Protein AF-A0AAN6VVP2-F1 (afdb_monomer)

Structure (mmCIF, N/CA/C/O backbone):
data_AF-A0AAN6VVP2-F1
#
_entry.id   AF-A0AAN6VVP2-F1
#
loop_
_atom_site.group_PDB
_atom_site.id
_atom_site.type_symbol
_atom_site.label_atom_id
_atom_site.label_alt_id
_atom_site.label_comp_id
_atom_site.label_asym_id
_atom_site.label_entity_id
_atom_site.label_seq_id
_atom_site.pdbx_PDB_ins_code
_atom_site.Cartn_x
_atom_site.Cartn_y
_atom_site.Cartn_z
_atom_site.occupancy
_atom_site.B_iso_or_equiv
_atom_site.auth_seq_id
_atom_site.auth_comp_id
_atom_site.auth_asym_id
_atom_site.auth_atom_id
_atom_site.pdbx_PDB_model_num
ATOM 1 N N . MET A 1 1 ? 41.352 -38.827 16.213 1.00 55.31 1 MET A N 1
ATOM 2 C CA . MET A 1 1 ? 41.142 -40.127 16.876 1.00 55.31 1 MET A CA 1
ATOM 3 C C . MET A 1 1 ? 39.786 -40.617 16.423 1.00 55.31 1 MET A C 1
ATOM 5 O O . MET A 1 1 ? 38.848 -39.829 16.486 1.00 55.31 1 MET A O 1
ATOM 9 N N . GLU A 1 2 ? 39.722 -41.817 15.861 1.00 82.31 2 GLU A N 1
ATOM 10 C CA . GLU A 1 2 ? 38.468 -42.408 15.394 1.00 82.31 2 GLU A CA 1
ATOM 11 C C . GLU A 1 2 ? 37.622 -42.800 16.611 1.00 82.31 2 GLU A C 1
ATOM 13 O O . GLU A 1 2 ? 38.145 -43.419 17.536 1.00 82.31 2 GLU A O 1
ATOM 18 N N . ILE A 1 3 ? 36.363 -42.366 16.658 1.00 91.69 3 ILE A N 1
ATOM 19 C CA . ILE A 1 3 ? 35.466 -42.655 17.783 1.00 91.69 3 ILE A CA 1
ATOM 20 C C . ILE A 1 3 ? 34.720 -43.944 17.465 1.00 91.69 3 ILE A C 1
ATOM 22 O O . ILE A 1 3 ? 33.987 -44.013 16.480 1.00 91.69 3 ILE A O 1
ATOM 26 N N . THR A 1 4 ? 34.868 -44.951 18.320 1.00 92.56 4 THR A N 1
ATOM 27 C CA . THR A 1 4 ? 34.163 -46.230 18.203 1.00 92.56 4 THR A CA 1
ATOM 28 C C . THR A 1 4 ? 32.978 -46.296 19.166 1.00 92.56 4 THR A C 1
ATOM 30 O O . THR A 1 4 ? 32.892 -45.538 20.135 1.00 92.56 4 THR A O 1
ATOM 33 N N . ALA A 1 5 ? 32.060 -47.243 18.955 1.00 91.88 5 ALA A N 1
ATOM 34 C CA . ALA A 1 5 ? 30.923 -47.441 19.855 1.00 91.88 5 ALA A CA 1
ATOM 35 C C . ALA A 1 5 ? 31.350 -47.761 21.302 1.00 91.88 5 ALA A C 1
ATOM 37 O O . ALA A 1 5 ? 30.664 -47.383 22.254 1.00 91.88 5 ALA A O 1
ATOM 38 N N . LYS A 1 6 ? 32.519 -48.396 21.476 1.00 91.88 6 LYS A N 1
ATOM 39 C CA . LYS A 1 6 ? 33.106 -48.718 22.787 1.00 91.88 6 LYS A CA 1
ATOM 40 C C . LYS A 1 6 ? 33.548 -47.476 23.560 1.00 91.88 6 LYS A C 1
ATOM 42 O O . LYS A 1 6 ? 33.546 -47.505 24.788 1.00 91.88 6 LYS A O 1
ATOM 47 N N . ASP A 1 7 ? 33.869 -46.390 22.862 1.00 94.12 7 ASP A N 1
ATOM 48 C CA . ASP A 1 7 ? 34.316 -45.138 23.477 1.00 94.12 7 ASP A CA 1
ATOM 49 C C . ASP A 1 7 ? 33.139 -44.301 24.003 1.00 94.12 7 ASP A C 1
ATOM 51 O O . ASP A 1 7 ? 33.304 -43.487 24.915 1.00 94.12 7 ASP A O 1
ATOM 55 N N . LEU A 1 8 ? 31.926 -44.508 23.471 1.00 95.12 8 LEU A N 1
ATOM 56 C CA . LEU A 1 8 ? 30.755 -43.662 23.739 1.00 95.12 8 LEU A CA 1
ATOM 57 C C . LEU A 1 8 ? 30.340 -43.584 25.219 1.00 95.12 8 LEU A C 1
ATOM 59 O O . LEU A 1 8 ? 30.026 -42.478 25.667 1.00 95.12 8 LEU A O 1
ATOM 63 N N . PRO A 1 9 ? 30.331 -44.672 26.020 1.00 94.88 9 PRO A N 1
ATOM 64 C CA . PRO A 1 9 ? 29.969 -44.577 27.435 1.00 94.88 9 PRO A CA 1
ATOM 65 C C . PRO A 1 9 ? 30.889 -43.646 28.233 1.00 94.88 9 PRO A C 1
ATOM 67 O O . PRO A 1 9 ? 30.397 -42.907 29.090 1.00 94.88 9 PRO A O 1
ATOM 70 N N . ALA A 1 10 ? 32.192 -43.667 27.927 1.00 95.62 10 ALA A N 1
ATOM 71 C CA . ALA A 1 10 ? 33.197 -42.813 28.553 1.00 95.62 10 ALA A CA 1
ATOM 72 C C . ALA A 1 10 ? 33.133 -41.380 28.006 1.00 95.62 10 ALA A C 1
ATOM 74 O O . ALA A 1 10 ? 33.087 -40.428 28.783 1.00 95.62 10 ALA A O 1
ATOM 75 N N . LEU A 1 11 ? 33.041 -41.226 26.680 1.00 95.00 11 LEU A N 1
ATOM 76 C CA . LEU A 1 11 ? 32.929 -39.928 26.009 1.00 95.00 11 LEU A CA 1
ATOM 77 C C . LEU A 1 11 ? 31.711 -39.122 26.490 1.00 95.00 11 LEU A C 1
ATOM 79 O O . LEU A 1 11 ? 31.781 -37.899 26.607 1.00 95.00 11 LEU A O 1
ATOM 83 N N . LEU A 1 12 ? 30.608 -39.819 26.778 1.00 96.50 12 LEU A N 1
ATOM 84 C CA . LEU A 1 12 ? 29.327 -39.243 27.185 1.00 96.50 12 LEU A CA 1
ATOM 85 C C . LEU A 1 12 ? 29.060 -39.381 28.689 1.00 96.50 12 LEU A C 1
ATOM 87 O O . LEU A 1 12 ? 27.902 -39.362 29.110 1.00 96.50 12 LEU A O 1
ATOM 91 N N . ALA A 1 13 ? 30.083 -39.610 29.521 1.00 95.00 13 ALA A N 1
ATOM 92 C CA . ALA A 1 13 ? 29.907 -39.928 30.943 1.00 95.00 13 ALA A CA 1
ATOM 93 C C . ALA A 1 13 ? 29.030 -38.901 31.689 1.00 95.00 13 ALA A C 1
ATOM 95 O O . ALA A 1 13 ? 28.153 -39.310 32.449 1.00 95.00 13 ALA A O 1
ATOM 96 N N . GLY A 1 14 ? 29.211 -37.607 31.405 1.00 94.06 14 GLY A N 1
ATOM 97 C CA . GLY A 1 14 ? 28.464 -36.499 32.015 1.00 94.06 14 GLY A CA 1
ATOM 98 C C . GLY A 1 14 ? 27.185 -36.071 31.286 1.00 94.06 14 GLY A C 1
ATOM 99 O O . GLY A 1 14 ? 26.515 -35.151 31.745 1.00 94.06 14 GLY A O 1
ATOM 100 N N . ASP A 1 15 ? 26.834 -36.707 30.168 1.00 97.19 15 ASP A N 1
ATOM 101 C CA . ASP A 1 15 ? 25.702 -36.300 29.333 1.00 97.19 15 ASP A CA 1
ATOM 102 C C . ASP A 1 15 ? 24.461 -37.174 29.599 1.00 97.19 15 ASP A C 1
ATOM 104 O O . ASP A 1 15 ? 24.558 -38.384 29.822 1.00 97.19 15 ASP A O 1
ATOM 108 N N . ASN A 1 16 ? 23.264 -36.582 29.539 1.00 96.94 16 ASN A N 1
ATOM 109 C CA . ASN A 1 16 ? 21.989 -37.306 29.665 1.00 96.94 16 ASN A CA 1
ATOM 110 C C . ASN A 1 16 ? 21.272 -37.514 28.317 1.00 96.94 16 ASN A C 1
ATOM 112 O O . ASN A 1 16 ? 20.375 -38.358 28.208 1.00 96.94 16 ASN A O 1
ATOM 116 N N . SER A 1 17 ? 21.674 -36.771 27.287 1.00 97.31 17 SER A N 1
ATOM 117 C CA . SER A 1 17 ? 21.029 -36.712 25.980 1.00 97.31 17 SER A CA 1
ATOM 118 C C . SER A 1 17 ? 22.037 -36.377 24.877 1.00 97.31 17 SER A C 1
ATOM 120 O O . SER A 1 17 ? 23.132 -35.889 25.146 1.00 97.31 17 SER A O 1
ATOM 122 N N . VAL A 1 18 ? 21.678 -36.705 23.637 1.00 98.00 18 VAL A N 1
ATOM 123 C CA . VAL A 1 18 ? 22.493 -36.528 22.429 1.00 98.00 18 VAL A CA 1
ATOM 124 C C . VAL A 1 18 ? 21.587 -36.025 21.310 1.00 98.00 18 VAL A C 1
ATOM 126 O O . VAL A 1 18 ? 20.485 -36.546 21.132 1.00 98.00 18 VAL A O 1
ATOM 129 N N . LYS A 1 19 ? 22.030 -35.024 20.548 1.00 98.19 19 LYS A N 1
ATOM 130 C CA . LYS A 1 19 ? 21.322 -34.532 19.362 1.00 98.19 19 LYS A CA 1
ATOM 131 C C . LYS A 1 19 ? 21.855 -35.226 18.107 1.00 98.19 19 LYS A C 1
ATOM 133 O O . LYS A 1 19 ? 23.061 -35.299 17.891 1.00 98.19 19 LYS A O 1
ATOM 138 N N . LEU A 1 20 ? 20.946 -35.731 17.283 1.00 97.69 20 LEU A N 1
ATOM 139 C CA . LEU A 1 20 ? 21.247 -36.387 16.011 1.00 97.69 20 LEU A CA 1
ATOM 140 C C . LEU A 1 20 ? 20.586 -35.608 14.883 1.00 97.69 20 LEU A C 1
ATOM 142 O O . LEU A 1 20 ? 19.407 -35.282 15.014 1.00 97.69 20 LEU A O 1
ATOM 146 N N . ALA A 1 21 ? 21.298 -35.338 13.789 1.00 97.44 21 ALA A N 1
ATOM 147 C CA . ALA A 1 21 ? 20.712 -34.669 12.628 1.00 97.44 21 ALA A CA 1
ATOM 148 C C . ALA A 1 21 ? 21.188 -35.256 11.298 1.00 97.44 21 ALA A C 1
ATOM 150 O O . ALA A 1 21 ? 22.365 -35.556 11.117 1.00 97.44 21 ALA A O 1
ATOM 151 N N . GLY A 1 22 ? 20.259 -35.406 10.362 1.00 96.00 22 GLY A N 1
ATOM 152 C CA . GLY A 1 22 ? 20.547 -35.637 8.954 1.00 96.00 22 GLY A CA 1
ATOM 153 C C . GLY A 1 22 ? 20.426 -34.336 8.170 1.00 96.00 22 GLY A C 1
ATOM 154 O O . GLY A 1 22 ? 19.957 -33.328 8.699 1.00 96.00 22 GLY A O 1
ATOM 155 N N . VAL A 1 23 ? 20.854 -34.368 6.913 1.00 95.81 23 VAL A N 1
ATOM 156 C CA . VAL A 1 23 ? 20.727 -33.244 5.978 1.00 95.81 23 VAL A CA 1
ATOM 157 C C . VAL A 1 23 ? 19.710 -33.643 4.918 1.00 95.81 23 VAL A C 1
ATOM 159 O O . VAL A 1 23 ? 19.846 -34.726 4.344 1.00 95.81 23 VAL A O 1
ATOM 162 N N . ASP A 1 24 ? 18.689 -32.818 4.704 1.00 95.00 24 ASP A N 1
ATOM 163 C CA . ASP A 1 24 ? 17.699 -33.040 3.647 1.00 95.00 24 ASP A CA 1
ATOM 164 C C . ASP A 1 24 ? 18.201 -32.559 2.272 1.00 95.00 24 ASP A C 1
ATOM 166 O O . ASP A 1 24 ? 19.348 -32.120 2.119 1.00 95.00 24 ASP A O 1
ATOM 170 N N . VAL A 1 25 ? 17.359 -32.687 1.244 1.00 94.75 25 VAL A N 1
ATOM 171 C CA . VAL A 1 25 ? 17.715 -32.340 -0.142 1.00 94.75 25 VAL A CA 1
ATOM 172 C C . VAL A 1 25 ? 18.113 -30.868 -0.302 1.00 94.75 25 VAL A C 1
ATOM 174 O O . VAL A 1 25 ? 19.033 -30.577 -1.067 1.00 94.75 25 VAL A O 1
ATOM 177 N N . ASP A 1 26 ? 17.520 -29.963 0.478 1.00 94.00 26 ASP A N 1
ATOM 178 C CA . ASP A 1 26 ? 17.765 -28.517 0.418 1.00 94.00 26 ASP A CA 1
ATOM 179 C C . ASP A 1 26 ? 18.900 -28.062 1.349 1.00 94.00 26 ASP A C 1
ATOM 181 O O . ASP A 1 26 ? 19.201 -26.873 1.473 1.00 94.00 26 ASP A O 1
ATOM 185 N N . GLY A 1 27 ? 19.595 -29.010 1.984 1.00 93.38 27 GLY A N 1
ATOM 186 C CA . GLY A 1 27 ? 20.747 -28.725 2.832 1.00 93.38 27 GLY A CA 1
ATOM 187 C C . GLY A 1 27 ? 20.375 -28.297 4.252 1.00 93.38 27 GLY A C 1
ATOM 188 O O . GLY A 1 27 ? 21.230 -27.766 4.968 1.00 93.38 27 GLY A O 1
ATOM 189 N N . MET A 1 28 ? 19.129 -28.511 4.687 1.00 93.50 28 MET A N 1
ATOM 190 C CA . MET A 1 28 ? 18.687 -28.201 6.044 1.00 93.50 28 MET A CA 1
ATOM 191 C C . MET A 1 28 ? 18.967 -29.365 6.995 1.00 93.50 28 MET A C 1
ATOM 193 O O . MET A 1 28 ? 18.809 -30.540 6.664 1.00 93.50 28 MET A O 1
ATOM 197 N N . LEU A 1 29 ? 19.378 -29.033 8.222 1.00 95.12 29 LEU A N 1
ATOM 198 C CA . LEU A 1 29 ? 19.563 -30.020 9.282 1.00 95.12 29 LEU A CA 1
ATOM 199 C C . LEU A 1 29 ? 18.212 -30.395 9.889 1.00 95.12 29 LEU A C 1
ATOM 201 O O . LEU A 1 29 ? 17.521 -29.551 10.459 1.00 95.12 29 LEU A O 1
ATOM 205 N N . ARG A 1 30 ? 17.875 -31.682 9.833 1.00 94.94 30 ARG A N 1
ATOM 206 C CA . ARG A 1 30 ? 16.646 -32.251 10.397 1.00 94.94 30 ARG A CA 1
ATOM 207 C C . ARG A 1 30 ? 17.024 -33.318 11.416 1.00 94.94 30 ARG A C 1
ATOM 209 O O . ARG A 1 30 ? 17.796 -34.226 11.110 1.00 94.94 30 ARG A O 1
ATOM 216 N N . GLY A 1 31 ? 16.532 -33.210 12.649 1.00 94.19 31 GLY A N 1
ATOM 217 C CA . GLY A 1 31 ? 17.094 -33.993 13.748 1.00 94.19 31 GLY A CA 1
ATOM 218 C C . GLY A 1 31 ? 16.194 -34.203 14.957 1.00 94.19 31 GLY A C 1
ATOM 219 O O . GLY A 1 31 ? 15.089 -33.675 15.038 1.00 94.19 31 GLY A O 1
ATOM 220 N N . LYS A 1 32 ? 16.689 -35.005 15.904 1.00 94.19 32 LYS A N 1
ATOM 221 C CA . LYS A 1 32 ? 16.014 -35.367 17.159 1.00 94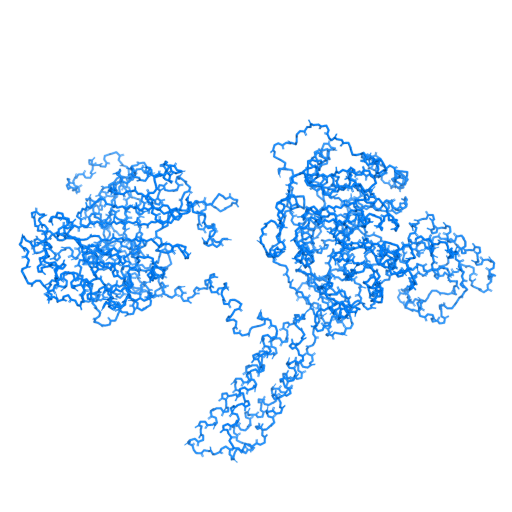.19 32 LYS A CA 1
ATOM 222 C C . LYS A 1 32 ? 16.995 -35.286 18.330 1.00 94.19 32 LYS A C 1
ATOM 224 O O . LYS A 1 32 ? 18.171 -35.621 18.184 1.00 94.19 32 LYS A O 1
ATOM 229 N N . LEU A 1 33 ? 16.501 -34.893 19.504 1.00 96.88 33 LEU A N 1
ATOM 230 C CA . LEU A 1 33 ? 17.205 -35.079 20.773 1.00 96.88 33 LEU A CA 1
ATOM 231 C C . LEU A 1 33 ? 16.804 -36.441 21.349 1.00 96.88 33 LEU A C 1
ATOM 233 O O . LEU A 1 33 ? 15.619 -36.715 21.533 1.00 96.88 33 LEU A O 1
ATOM 237 N N . VAL A 1 34 ? 17.779 -37.303 21.621 1.00 97.12 34 VAL A N 1
ATOM 238 C CA . VAL A 1 34 ? 17.555 -38.648 22.165 1.00 97.12 34 VAL A CA 1
ATOM 239 C C . VAL A 1 34 ? 18.235 -38.796 23.520 1.00 97.12 34 VAL A C 1
ATOM 241 O O . VAL A 1 34 ? 19.262 -38.176 23.784 1.00 97.12 34 VAL A O 1
ATOM 244 N N . SER A 1 35 ? 17.684 -39.631 24.403 1.00 97.88 35 SER A N 1
ATOM 245 C CA . SER A 1 35 ? 18.343 -39.940 25.677 1.00 97.88 35 SER A CA 1
ATOM 246 C C . SER A 1 35 ? 19.658 -40.694 25.445 1.00 97.88 35 SER A C 1
ATOM 248 O O . SER A 1 35 ? 19.762 -41.483 24.504 1.00 97.88 35 SER A O 1
ATOM 250 N N . LYS A 1 36 ? 20.649 -40.526 26.333 1.00 97.50 36 LYS A N 1
ATOM 251 C CA . LYS A 1 36 ? 21.932 -41.255 26.269 1.00 97.50 36 LYS A CA 1
ATOM 252 C C . LYS A 1 36 ? 21.723 -42.767 26.149 1.00 97.50 36 LYS A C 1
ATOM 254 O O . LYS A 1 36 ? 22.356 -43.409 25.319 1.00 97.50 36 LYS A O 1
ATOM 259 N N . LYS A 1 37 ? 20.792 -43.334 26.929 1.00 96.94 37 LYS A N 1
ATOM 260 C CA . LYS A 1 37 ? 20.445 -44.765 26.866 1.00 96.94 37 LYS A CA 1
ATOM 261 C C . LYS A 1 37 ? 19.977 -45.170 25.466 1.00 96.94 37 LYS A C 1
ATOM 263 O O . LYS A 1 37 ? 20.432 -46.187 24.951 1.00 96.94 37 LYS A O 1
ATOM 268 N N . LYS A 1 38 ? 19.089 -44.379 24.849 1.00 96.38 38 LYS A N 1
ATOM 269 C CA . LYS A 1 38 ? 18.625 -44.642 23.484 1.00 96.38 38 LYS A CA 1
ATOM 270 C C . LYS A 1 38 ? 19.778 -44.517 22.492 1.00 96.38 38 LYS A C 1
ATOM 272 O O . LYS A 1 38 ? 19.942 -45.437 21.702 1.00 96.38 38 LYS A O 1
ATOM 277 N N . PHE A 1 39 ? 20.590 -43.461 22.572 1.00 97.56 39 PHE A N 1
ATOM 278 C CA . PHE A 1 39 ? 21.744 -43.259 21.688 1.00 97.56 39 PHE A CA 1
ATOM 279 C C . PHE A 1 39 ? 22.716 -44.446 21.711 1.00 97.56 39 PHE A C 1
ATOM 281 O O . PHE A 1 39 ? 23.039 -44.987 20.660 1.00 97.56 39 PHE A O 1
ATOM 288 N N . LEU A 1 40 ? 23.104 -44.919 22.900 1.00 96.56 40 LEU A N 1
ATOM 289 C CA . LEU A 1 40 ? 23.998 -46.074 23.032 1.00 96.56 40 LEU A CA 1
ATOM 290 C C . LEU A 1 40 ? 23.416 -47.345 22.388 1.00 96.56 40 LEU A C 1
ATOM 292 O O . LEU A 1 40 ? 24.168 -48.132 21.830 1.00 96.56 40 LEU A O 1
ATOM 296 N N . SER A 1 41 ? 22.089 -47.530 22.413 1.00 95.69 41 SER A N 1
ATOM 297 C CA . SER A 1 41 ? 21.435 -48.689 21.776 1.00 95.69 41 SER A CA 1
ATOM 298 C C . SER A 1 41 ? 21.341 -48.620 20.247 1.00 95.69 41 SER A C 1
ATOM 300 O O . SER A 1 41 ? 21.079 -49.639 19.621 1.00 95.69 41 SER A O 1
ATOM 302 N N . ILE A 1 42 ? 21.514 -47.437 19.648 1.00 95.25 42 ILE A N 1
ATOM 303 C CA . ILE A 1 42 ? 21.347 -47.201 18.199 1.00 95.25 42 ILE A CA 1
ATOM 304 C C . ILE A 1 42 ? 22.654 -46.795 17.508 1.00 95.25 42 ILE A C 1
ATOM 306 O O . ILE A 1 42 ? 22.660 -46.585 16.300 1.00 95.25 42 ILE A O 1
ATOM 310 N N . ALA A 1 43 ? 23.747 -46.646 18.261 1.00 93.06 43 ALA A N 1
ATOM 311 C CA . ALA A 1 43 ? 25.007 -46.100 17.764 1.00 93.06 43 ALA A CA 1
ATOM 312 C C . ALA A 1 43 ? 25.631 -46.930 16.628 1.00 93.06 43 ALA A C 1
ATOM 314 O O . ALA A 1 43 ? 26.229 -46.350 15.731 1.00 93.06 43 ALA A O 1
ATOM 315 N N . GLU A 1 44 ? 25.471 -48.258 16.658 1.00 87.25 44 GLU A N 1
ATOM 316 C CA . GLU A 1 44 ? 25.963 -49.165 15.607 1.00 87.25 44 GLU A CA 1
ATOM 317 C C . GLU A 1 44 ? 24.856 -49.572 14.622 1.00 87.25 44 GLU A C 1
ATOM 319 O O . GLU A 1 44 ? 25.064 -49.551 13.415 1.00 87.25 44 GLU A O 1
ATOM 324 N N . GLY A 1 45 ? 23.669 -49.930 15.130 1.00 85.06 45 GLY A N 1
ATOM 325 C CA . GLY A 1 45 ? 22.574 -50.485 14.319 1.00 85.06 45 GLY A CA 1
ATOM 326 C C . GLY A 1 45 ? 21.631 -49.459 13.684 1.00 85.06 45 GLY A C 1
ATOM 327 O O . GLY A 1 45 ? 20.760 -49.833 12.904 1.00 85.06 45 GLY A O 1
ATOM 328 N N . GLY A 1 46 ? 21.768 -48.175 14.021 1.00 94.44 46 GLY A N 1
ATOM 329 C CA . GLY A 1 46 ? 20.865 -47.123 13.563 1.00 94.44 46 GLY A CA 1
ATOM 330 C C . GLY A 1 46 ? 19.471 -47.173 14.200 1.00 94.44 46 GLY A C 1
ATOM 331 O O . GLY A 1 46 ? 19.209 -47.881 15.177 1.00 94.44 46 GLY A O 1
ATOM 332 N N . PHE A 1 47 ? 18.566 -46.342 13.686 1.00 95.56 47 PHE A N 1
ATOM 333 C CA . PHE A 1 47 ? 17.190 -46.227 14.169 1.00 95.56 47 PHE A CA 1
ATOM 334 C C . PHE A 1 47 ? 16.230 -45.775 13.067 1.00 95.56 47 PHE A C 1
ATOM 336 O O . PHE A 1 47 ? 16.650 -45.143 12.103 1.00 95.56 47 PHE A O 1
ATOM 343 N N . GLY A 1 48 ? 14.937 -46.055 13.251 1.00 94.94 48 GLY A N 1
ATOM 344 C CA . GLY A 1 48 ? 13.880 -45.589 12.354 1.00 94.94 48 GLY A CA 1
ATOM 345 C C . GLY A 1 48 ? 13.773 -44.062 12.309 1.00 94.94 48 GLY A C 1
ATOM 346 O O . GLY A 1 48 ? 13.679 -43.387 13.345 1.00 94.94 48 GLY A O 1
ATOM 347 N N . PHE A 1 49 ? 13.800 -43.511 11.100 1.00 95.25 49 PHE A N 1
ATOM 348 C CA . PHE A 1 49 ? 13.580 -42.100 10.821 1.00 95.25 49 PHE A CA 1
ATOM 349 C C . PHE A 1 49 ? 12.632 -41.964 9.631 1.00 95.25 49 PHE A C 1
ATOM 351 O O . PHE A 1 49 ? 12.931 -42.468 8.551 1.00 95.25 49 PHE A O 1
ATOM 358 N N . CYS A 1 50 ? 11.510 -41.272 9.828 1.00 93.00 50 CYS A N 1
ATOM 359 C CA . CYS A 1 50 ? 10.461 -41.159 8.819 1.00 93.00 50 CYS A CA 1
ATOM 360 C C . CYS A 1 50 ? 11.010 -40.635 7.485 1.00 93.00 50 CYS A C 1
ATOM 362 O O . CYS A 1 50 ? 11.711 -39.618 7.450 1.00 93.00 50 CYS A O 1
ATOM 364 N N . SER A 1 51 ? 10.663 -41.326 6.396 1.00 93.75 51 SER A N 1
ATOM 365 C CA . SER A 1 51 ? 11.043 -40.966 5.024 1.00 93.75 51 SER A CA 1
ATOM 366 C C . SER A 1 51 ? 10.546 -39.588 4.586 1.00 93.75 51 SER A C 1
ATOM 368 O O . SER A 1 51 ? 11.122 -39.020 3.661 1.00 93.75 51 SER A O 1
ATOM 370 N N . VAL A 1 52 ? 9.570 -38.992 5.290 1.00 92.06 52 VAL A N 1
ATOM 371 C CA . VAL A 1 52 ? 9.035 -37.646 5.006 1.00 92.06 52 VAL A CA 1
ATOM 372 C C . VAL A 1 52 ? 10.102 -36.556 4.938 1.00 92.06 52 VAL A C 1
ATOM 374 O O . VAL A 1 52 ? 9.904 -35.590 4.220 1.00 92.06 52 VAL A O 1
ATOM 377 N N . ILE A 1 53 ? 11.266 -36.741 5.575 1.00 93.00 53 ILE A N 1
ATOM 378 C CA . ILE A 1 53 ? 12.419 -35.840 5.418 1.00 93.00 53 ILE A CA 1
ATOM 379 C C . ILE A 1 53 ? 12.815 -35.606 3.943 1.00 93.00 53 ILE A C 1
ATOM 381 O O . ILE A 1 53 ? 13.338 -34.547 3.617 1.00 93.00 53 ILE A O 1
ATOM 385 N N . PHE A 1 54 ? 12.540 -36.572 3.062 1.00 94.88 54 PHE A N 1
ATOM 386 C CA . PHE A 1 54 ? 12.738 -36.496 1.611 1.00 94.88 54 PHE A CA 1
ATOM 387 C C . PHE A 1 54 ? 11.410 -36.446 0.831 1.00 94.88 54 PHE A C 1
ATOM 389 O O . PHE A 1 54 ? 11.375 -36.742 -0.358 1.00 94.88 54 PHE A O 1
ATOM 396 N N . GLY A 1 55 ? 10.295 -36.145 1.499 1.00 92.12 55 GLY A N 1
ATOM 397 C CA . GLY A 1 55 ? 8.956 -36.043 0.905 1.00 92.12 55 GLY A CA 1
ATOM 398 C C . GLY A 1 55 ? 8.321 -34.657 1.021 1.00 92.12 55 GLY A C 1
ATOM 399 O O . GLY A 1 55 ? 7.206 -34.467 0.538 1.00 92.12 55 GLY A O 1
ATOM 400 N N . TRP A 1 56 ? 9.003 -33.709 1.663 1.00 91.19 56 TRP A N 1
ATOM 401 C CA . TRP A 1 56 ? 8.544 -32.340 1.877 1.00 91.19 56 TRP A CA 1
ATOM 402 C C . TRP A 1 56 ? 9.615 -31.308 1.498 1.00 91.19 56 TRP A C 1
ATOM 404 O O . TRP A 1 56 ? 10.804 -31.619 1.445 1.00 91.19 56 TRP A O 1
ATOM 414 N N . ASP A 1 57 ? 9.198 -30.084 1.204 1.00 92.81 57 ASP A N 1
ATOM 415 C CA . ASP A 1 57 ? 10.088 -28.9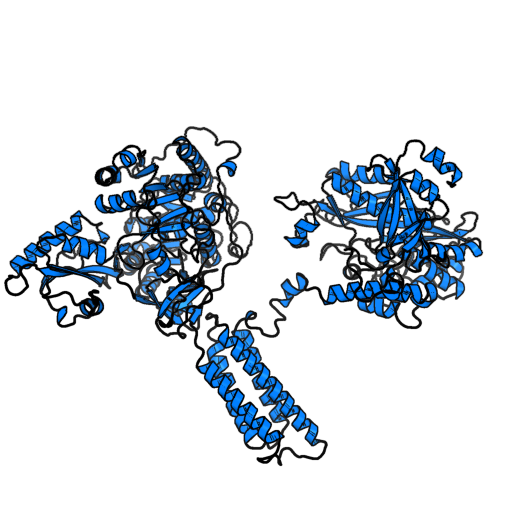63 0.913 1.00 92.81 57 ASP A CA 1
ATOM 416 C C . ASP A 1 57 ? 10.622 -28.281 2.189 1.00 92.81 57 ASP A C 1
ATOM 418 O O . ASP A 1 57 ? 10.414 -28.729 3.322 1.00 92.81 57 ASP A O 1
ATOM 422 N N . MET A 1 58 ? 11.343 -27.171 2.011 1.00 91.06 58 MET A N 1
ATOM 423 C CA . MET A 1 58 ? 11.945 -26.399 3.103 1.00 91.06 58 MET A CA 1
ATOM 424 C C . MET A 1 58 ? 10.940 -25.824 4.121 1.00 91.06 58 MET A C 1
ATOM 426 O O . MET A 1 58 ? 11.351 -25.429 5.214 1.00 91.06 58 MET A O 1
ATOM 430 N N . HIS A 1 59 ? 9.646 -25.779 3.784 1.00 90.00 59 HIS A N 1
ATOM 431 C CA . HIS A 1 59 ? 8.549 -25.325 4.643 1.00 90.00 59 HIS A CA 1
ATOM 432 C C . HIS A 1 59 ? 7.688 -26.475 5.171 1.00 90.00 59 HIS A C 1
ATOM 434 O O . HIS A 1 59 ? 6.598 -26.235 5.691 1.00 90.00 59 HIS A O 1
ATOM 440 N N . ASP A 1 60 ? 8.191 -27.708 5.080 1.00 90.81 60 ASP A N 1
ATOM 441 C CA . ASP A 1 60 ? 7.510 -28.916 5.534 1.00 90.81 60 ASP A CA 1
ATOM 442 C C . ASP A 1 60 ? 6.216 -29.204 4.736 1.00 90.81 60 ASP A C 1
ATOM 444 O O . ASP A 1 60 ? 5.360 -29.974 5.181 1.00 90.81 60 ASP A O 1
ATOM 448 N N . ALA A 1 61 ? 6.078 -28.629 3.532 1.00 90.81 61 ALA A N 1
ATOM 449 C CA . ALA A 1 61 ? 4.984 -28.932 2.617 1.00 90.81 61 ALA A CA 1
ATOM 450 C C . ALA A 1 61 ? 5.338 -30.122 1.718 1.00 90.81 61 ALA A C 1
ATOM 452 O O . ALA A 1 61 ? 6.402 -30.176 1.105 1.00 90.81 61 ALA A O 1
ATOM 453 N N . THR A 1 62 ? 4.436 -31.099 1.639 1.00 90.62 62 THR A N 1
ATOM 454 C CA . THR A 1 62 ? 4.629 -32.304 0.821 1.00 90.62 62 THR A CA 1
ATOM 455 C C . THR A 1 62 ? 4.739 -31.968 -0.659 1.00 90.62 62 THR A C 1
ATOM 457 O O . THR A 1 62 ? 3.979 -31.139 -1.167 1.00 90.62 62 THR A O 1
ATOM 460 N N . TYR A 1 63 ? 5.626 -32.662 -1.373 1.00 92.25 63 TYR A N 1
ATOM 461 C CA . TYR A 1 63 ? 5.719 -32.505 -2.821 1.00 92.25 63 TYR A CA 1
ATOM 462 C C . TYR A 1 63 ? 4.408 -32.894 -3.518 1.00 92.25 63 TYR A C 1
ATOM 464 O O . TYR A 1 63 ? 3.777 -33.887 -3.160 1.00 92.25 63 TYR A O 1
ATOM 472 N N . ALA A 1 64 ? 4.003 -32.118 -4.528 1.00 84.19 64 ALA A N 1
ATOM 473 C CA . ALA A 1 64 ? 2.742 -32.350 -5.243 1.00 84.19 64 ALA A CA 1
ATOM 474 C C . ALA A 1 64 ? 2.698 -33.701 -5.970 1.00 84.19 64 ALA A C 1
ATOM 476 O O . ALA A 1 64 ? 1.660 -34.359 -6.005 1.00 84.19 64 ALA A O 1
ATOM 477 N N . GLN A 1 65 ? 3.833 -34.118 -6.532 1.00 86.25 65 GLN A N 1
ATOM 478 C CA . GLN A 1 65 ? 4.033 -35.480 -6.998 1.00 86.25 65 GLN A CA 1
ATOM 479 C C . GLN A 1 65 ? 4.754 -36.258 -5.902 1.00 86.25 65 GLN A C 1
ATOM 481 O O . GLN A 1 65 ? 5.844 -35.875 -5.475 1.00 86.25 65 GLN A O 1
ATOM 486 N N . GLU A 1 66 ? 4.167 -37.375 -5.479 1.00 83.81 66 GLU A N 1
ATOM 487 C CA . GLU A 1 66 ? 4.848 -38.274 -4.559 1.00 83.81 66 GLU A CA 1
ATOM 488 C C . GLU A 1 66 ? 6.114 -38.844 -5.209 1.00 83.81 66 GLU A C 1
ATOM 490 O O . GLU A 1 66 ? 6.086 -39.385 -6.317 1.00 83.81 66 GLU A O 1
ATOM 495 N N . LEU A 1 67 ? 7.237 -38.723 -4.503 1.00 91.31 67 LEU A N 1
ATOM 496 C CA . LEU A 1 67 ? 8.538 -39.182 -4.975 1.00 91.31 67 LEU A CA 1
ATOM 497 C C . LEU A 1 67 ? 8.871 -40.558 -4.393 1.00 91.31 67 LEU A C 1
ATOM 499 O O . LEU A 1 67 ? 8.379 -40.963 -3.341 1.00 91.31 67 LEU A O 1
ATOM 503 N N . LYS A 1 68 ? 9.771 -41.290 -5.051 1.00 85.56 68 LYS A N 1
ATOM 504 C CA . LYS A 1 68 ? 10.049 -42.709 -4.749 1.00 85.56 68 LYS A CA 1
ATOM 505 C C . LYS A 1 68 ? 10.477 -43.010 -3.304 1.00 85.56 68 LYS A C 1
ATOM 507 O O . LYS A 1 68 ? 10.204 -44.101 -2.810 1.00 85.56 68 LYS A O 1
ATOM 512 N N . VAL A 1 69 ? 11.130 -42.067 -2.624 1.00 90.56 69 VAL A N 1
ATOM 513 C CA . VAL A 1 69 ? 11.654 -42.277 -1.262 1.00 90.56 69 VAL A CA 1
ATOM 514 C C . VAL A 1 69 ? 10.543 -42.212 -0.209 1.00 90.56 69 VAL A C 1
ATOM 516 O O . VAL A 1 69 ? 10.519 -43.034 0.705 1.00 90.56 69 VAL A O 1
ATOM 519 N N . SER A 1 70 ? 9.604 -41.276 -0.352 1.00 91.06 70 SER A N 1
ATOM 520 C CA . SER A 1 70 ? 8.532 -41.019 0.611 1.00 91.06 70 SER A CA 1
ATOM 521 C C . SER A 1 70 ? 7.214 -40.831 -0.128 1.00 91.06 70 SER A C 1
ATOM 523 O O . SER A 1 70 ? 7.009 -39.810 -0.785 1.00 91.06 70 SER A O 1
ATOM 525 N N . ASN A 1 71 ? 6.350 -41.843 -0.066 1.00 89.44 71 ASN A N 1
ATOM 526 C CA . ASN A 1 71 ? 5.089 -41.880 -0.802 1.00 89.44 71 ASN A CA 1
ATOM 527 C C . ASN A 1 71 ? 4.059 -42.778 -0.113 1.00 89.44 71 ASN A C 1
ATOM 529 O O . ASN A 1 71 ? 4.373 -43.572 0.779 1.00 89.44 71 ASN A O 1
ATOM 533 N N . LYS A 1 72 ? 2.811 -42.669 -0.563 1.00 87.12 72 LYS A N 1
ATOM 534 C CA . LYS A 1 72 ? 1.687 -43.453 -0.065 1.00 87.12 72 LYS A CA 1
ATOM 535 C C . LYS A 1 72 ? 1.837 -44.943 -0.350 1.00 87.12 72 LYS A C 1
ATOM 537 O O . LYS A 1 72 ? 1.412 -45.746 0.478 1.00 87.12 72 LYS A O 1
ATOM 542 N N . GLU A 1 73 ? 2.433 -45.319 -1.482 1.00 86.69 73 GLU A N 1
ATOM 543 C CA . GLU A 1 73 ? 2.623 -46.725 -1.870 1.00 86.69 73 GLU A CA 1
ATOM 544 C C . GLU A 1 73 ? 3.476 -47.485 -0.844 1.00 86.69 73 GLU A C 1
ATOM 546 O O . GLU A 1 73 ? 3.120 -48.591 -0.440 1.00 86.69 73 GLU A O 1
ATOM 551 N N . ASN A 1 74 ? 4.549 -46.863 -0.348 1.00 87.31 74 ASN A N 1
ATOM 552 C CA . ASN A 1 74 ? 5.389 -47.426 0.709 1.00 87.31 74 ASN A CA 1
ATOM 553 C C . ASN A 1 74 ? 4.933 -47.053 2.136 1.00 87.31 74 ASN A C 1
ATOM 555 O O . ASN A 1 74 ? 5.592 -47.434 3.106 1.00 87.31 74 ASN A O 1
ATOM 559 N N . GLY A 1 75 ? 3.816 -46.329 2.271 1.00 85.00 75 GLY A N 1
ATOM 560 C CA . GLY A 1 75 ? 3.207 -45.944 3.544 1.00 85.00 75 GLY A CA 1
ATOM 561 C C . GLY A 1 75 ? 3.999 -44.918 4.359 1.00 85.00 75 GLY A C 1
ATOM 562 O O . GLY A 1 75 ? 3.878 -44.916 5.583 1.00 85.00 75 GLY A O 1
ATOM 563 N N . TYR A 1 76 ? 4.827 -44.085 3.717 1.00 87.69 76 TYR A N 1
ATOM 564 C CA . TYR A 1 76 ? 5.747 -43.145 4.382 1.00 87.69 76 TYR A CA 1
ATOM 565 C C . TYR A 1 76 ? 6.635 -43.829 5.434 1.00 87.69 76 TYR A C 1
ATOM 567 O O . TYR A 1 76 ? 6.890 -43.294 6.520 1.00 87.69 76 TYR A O 1
ATOM 575 N N . ARG A 1 77 ? 7.089 -45.050 5.117 1.00 91.44 77 ARG A N 1
ATOM 576 C CA . ARG A 1 77 ? 7.847 -45.913 6.033 1.00 91.44 77 ARG A CA 1
ATOM 577 C C . ARG A 1 77 ? 9.099 -45.236 6.593 1.00 91.44 77 ARG A C 1
ATOM 579 O O . ARG A 1 77 ? 9.674 -44.332 5.982 1.00 91.44 77 ARG A O 1
ATOM 586 N N . ASP A 1 78 ? 9.558 -45.715 7.742 1.00 94.31 78 ASP A N 1
ATOM 587 C CA . ASP A 1 78 ? 10.846 -45.308 8.299 1.00 94.31 78 ASP A CA 1
ATOM 588 C C . ASP A 1 78 ? 12.011 -45.817 7.432 1.00 94.31 78 ASP A C 1
ATOM 590 O O . ASP A 1 78 ? 12.025 -46.957 6.967 1.00 94.31 78 ASP A O 1
ATOM 594 N N . MET A 1 79 ? 13.021 -44.967 7.265 1.00 95.12 79 MET A N 1
ATOM 595 C CA . MET A 1 79 ? 14.363 -45.324 6.801 1.00 95.12 79 MET A CA 1
ATOM 596 C C . MET A 1 79 ? 15.262 -45.608 8.007 1.00 95.12 79 MET A C 1
ATOM 598 O O . MET A 1 79 ? 14.936 -45.234 9.137 1.00 95.12 79 MET A O 1
ATOM 602 N N . ILE A 1 80 ? 16.433 -46.203 7.780 1.00 96.69 80 ILE A N 1
ATOM 603 C CA . ILE A 1 80 ? 17.415 -46.421 8.846 1.00 96.69 80 ILE A CA 1
ATOM 604 C C . ILE A 1 80 ? 18.406 -45.259 8.874 1.00 96.69 80 ILE A C 1
ATOM 606 O O . ILE A 1 80 ? 19.208 -45.080 7.961 1.00 96.69 80 ILE A O 1
ATOM 610 N N . ALA A 1 81 ? 18.355 -44.457 9.935 1.00 97.12 81 ALA A N 1
ATOM 611 C CA . ALA A 1 81 ? 19.331 -43.412 10.212 1.00 97.12 81 ALA A CA 1
ATOM 612 C C . ALA A 1 81 ? 20.486 -43.976 11.050 1.00 97.12 81 ALA A C 1
ATOM 614 O O . ALA A 1 81 ? 20.280 -44.410 12.186 1.00 97.12 81 ALA A O 1
ATOM 615 N N . VAL A 1 82 ? 21.706 -43.940 10.512 1.00 96.19 82 VAL A N 1
ATOM 616 C CA . VAL A 1 82 ? 22.919 -44.449 11.172 1.00 96.19 82 VAL A CA 1
ATOM 617 C C . VAL A 1 82 ? 23.815 -43.276 11.589 1.00 96.19 82 VAL A C 1
ATOM 619 O O . VAL A 1 82 ? 24.238 -42.509 10.717 1.00 96.19 82 VAL A O 1
ATOM 622 N N . PRO A 1 83 ? 24.110 -43.095 12.893 1.00 96.38 83 PRO A N 1
ATOM 623 C CA . PRO A 1 83 ? 25.042 -42.068 13.360 1.00 96.38 83 PRO A CA 1
ATOM 624 C C . PRO A 1 83 ? 26.473 -42.282 12.848 1.00 96.38 83 PRO A C 1
ATOM 626 O O . PRO A 1 83 ? 27.039 -43.360 12.992 1.00 96.38 83 PRO A O 1
ATOM 629 N N . ASP A 1 84 ? 27.098 -41.231 12.314 1.00 94.50 84 ASP A N 1
ATOM 630 C CA . ASP A 1 84 ? 28.537 -41.217 12.037 1.00 94.50 84 ASP A CA 1
ATOM 631 C C . ASP A 1 84 ? 29.280 -40.777 13.302 1.00 94.50 84 ASP A C 1
ATOM 633 O O . ASP A 1 84 ? 29.309 -39.590 13.635 1.00 94.50 84 ASP A O 1
ATOM 637 N N . LEU A 1 85 ? 29.891 -41.720 14.019 1.00 95.31 85 LEU A N 1
ATOM 638 C CA . LEU A 1 85 ? 30.562 -41.440 15.293 1.00 95.31 85 LEU A CA 1
ATOM 639 C C . LEU A 1 85 ? 31.735 -40.456 15.153 1.00 95.31 85 LEU A C 1
ATOM 641 O O . LEU A 1 85 ? 32.019 -39.693 16.077 1.00 95.31 85 LEU A O 1
ATOM 645 N N . ASN A 1 86 ? 32.359 -40.388 13.975 1.00 92.69 86 ASN A N 1
ATOM 646 C CA . ASN A 1 86 ? 33.459 -39.467 13.698 1.00 92.69 86 ASN A CA 1
ATOM 647 C C . ASN A 1 86 ? 32.984 -38.031 13.434 1.00 92.69 86 ASN A C 1
ATOM 649 O O . ASN A 1 86 ? 33.787 -37.098 13.439 1.00 92.69 86 ASN A O 1
ATOM 653 N N . SER A 1 87 ? 31.675 -37.823 13.272 1.00 95.06 87 SER A N 1
ATOM 654 C CA . SER A 1 87 ? 31.070 -36.491 13.170 1.00 95.06 87 SER A CA 1
ATOM 655 C C . SER A 1 87 ? 30.847 -35.807 14.532 1.00 95.06 87 SER A C 1
ATOM 657 O O . SER A 1 87 ? 30.270 -34.717 14.582 1.00 95.06 87 SER A O 1
ATOM 659 N N . PHE A 1 88 ? 31.315 -36.412 15.632 1.00 96.25 88 PHE A N 1
ATOM 660 C CA . PHE A 1 88 ? 31.117 -35.910 16.990 1.00 96.25 88 PHE A CA 1
ATOM 661 C C . PHE A 1 88 ? 31.567 -34.455 17.189 1.00 96.25 88 PHE A C 1
ATOM 663 O O . PHE A 1 88 ? 32.746 -34.088 17.027 1.00 96.25 88 PHE A O 1
ATOM 670 N N . ARG A 1 89 ? 30.618 -33.637 17.646 1.00 96.25 89 ARG A N 1
ATOM 671 C CA . ARG A 1 89 ? 30.797 -32.238 18.052 1.00 96.25 89 ARG A CA 1
ATOM 672 C C . ARG A 1 89 ? 30.012 -31.970 19.339 1.00 96.25 89 ARG A C 1
ATOM 674 O O . ARG A 1 89 ? 29.153 -32.759 19.725 1.00 96.25 89 ARG A O 1
ATOM 681 N N . ARG A 1 90 ? 30.291 -30.847 20.000 1.00 96.62 90 ARG A N 1
ATOM 682 C CA . ARG A 1 90 ? 29.467 -30.317 21.098 1.00 96.62 90 ARG A CA 1
ATOM 683 C C . ARG A 1 90 ? 28.923 -28.967 20.675 1.00 96.62 90 ARG A C 1
ATOM 685 O O . ARG A 1 90 ? 29.718 -28.154 20.227 1.00 96.62 90 ARG A O 1
ATOM 692 N N . ILE A 1 91 ? 27.613 -28.747 20.787 1.00 97.38 91 ILE A N 1
ATOM 693 C CA . ILE A 1 91 ? 26.960 -27.496 20.365 1.00 97.38 91 ILE A CA 1
ATOM 694 C C . ILE A 1 91 ? 27.199 -26.419 21.440 1.00 97.38 91 ILE A C 1
ATOM 696 O O . ILE A 1 91 ? 26.569 -26.488 22.500 1.00 97.38 91 ILE A O 1
ATOM 700 N N . PRO A 1 92 ? 28.078 -25.421 21.217 1.00 95.62 92 PRO A N 1
ATOM 701 C CA . PRO A 1 92 ? 28.507 -24.512 22.284 1.00 95.62 92 PRO A CA 1
ATOM 702 C C . PRO A 1 92 ? 27.386 -23.607 22.810 1.00 95.62 92 PRO A C 1
ATOM 704 O O . PRO A 1 92 ? 27.369 -23.271 23.990 1.00 95.62 92 PRO A O 1
ATOM 707 N N . TRP A 1 93 ? 26.414 -23.259 21.961 1.00 94.25 93 TRP A N 1
ATOM 708 C CA . TRP A 1 93 ? 25.269 -22.411 22.319 1.00 94.25 93 TRP A CA 1
ATOM 709 C C . TRP A 1 93 ? 24.086 -23.179 22.934 1.00 94.25 93 TRP A C 1
ATOM 711 O O . TRP A 1 93 ? 23.091 -22.570 23.311 1.00 94.25 93 TRP A O 1
ATOM 721 N N . GLU A 1 94 ? 24.188 -24.504 23.074 1.00 93.88 94 GLU A N 1
ATOM 722 C CA . GLU A 1 94 ? 23.171 -25.355 23.703 1.00 93.88 94 GLU A CA 1
ATOM 723 C C . GLU A 1 94 ? 23.774 -26.182 24.846 1.00 93.88 94 GLU A C 1
ATOM 725 O O . GLU A 1 94 ? 23.690 -27.411 24.874 1.00 93.88 94 GLU A O 1
ATOM 730 N N . ASN A 1 95 ? 24.436 -25.505 25.789 1.00 92.69 95 ASN A N 1
ATOM 731 C CA . ASN A 1 95 ? 25.041 -26.133 26.969 1.00 92.69 95 ASN A CA 1
ATOM 732 C C . ASN A 1 95 ? 25.987 -27.301 26.626 1.00 92.69 95 ASN A C 1
ATOM 734 O O . ASN A 1 95 ? 26.056 -28.287 27.357 1.00 92.69 95 ASN A O 1
ATOM 738 N N . ASN A 1 96 ? 26.719 -27.195 25.509 1.00 95.62 96 ASN A N 1
ATOM 739 C CA . ASN A 1 96 ? 27.665 -28.208 25.037 1.00 95.62 96 ASN A CA 1
ATOM 740 C C . ASN A 1 96 ? 27.054 -29.601 24.789 1.00 95.62 96 ASN A C 1
ATOM 742 O O . ASN A 1 96 ? 27.764 -30.608 24.911 1.00 95.62 96 ASN A O 1
ATOM 746 N N . VAL A 1 97 ? 25.771 -29.680 24.407 1.00 97.50 97 VAL A N 1
ATOM 747 C CA . VAL A 1 97 ? 25.114 -30.961 24.100 1.00 97.50 97 VAL A CA 1
ATOM 748 C C . VAL A 1 97 ? 25.888 -31.745 23.018 1.00 97.50 97 VAL A C 1
ATOM 750 O O . VAL A 1 97 ? 26.288 -31.159 22.002 1.00 97.50 97 VAL A O 1
ATOM 753 N N . PRO A 1 98 ? 26.124 -33.060 23.211 1.00 98.00 98 PRO A N 1
ATOM 754 C CA . PRO A 1 98 ? 26.703 -33.943 22.200 1.00 98.00 98 PRO A CA 1
ATOM 755 C C . PRO A 1 98 ? 25.894 -33.951 20.903 1.00 98.00 98 PRO A C 1
ATOM 757 O O . PRO A 1 98 ? 24.670 -34.089 20.934 1.00 98.00 98 PRO A O 1
ATOM 760 N N . PHE A 1 99 ? 26.580 -33.870 19.766 1.00 98.12 99 PHE A N 1
ATOM 761 C CA . PHE A 1 99 ? 25.978 -33.835 18.439 1.00 98.12 99 PHE A CA 1
ATOM 762 C C . PHE A 1 99 ? 26.667 -34.799 17.476 1.00 98.12 99 PHE A C 1
ATOM 764 O O . PHE A 1 99 ? 27.898 -34.823 17.398 1.00 98.12 99 PHE A O 1
ATOM 771 N N . PHE A 1 100 ? 25.863 -35.542 16.712 1.00 97.62 100 PHE A N 1
ATOM 772 C CA . PHE A 1 100 ? 26.323 -36.393 15.616 1.00 97.62 100 PHE A CA 1
ATOM 773 C C . PHE A 1 100 ? 25.439 -36.203 14.381 1.00 97.62 100 PHE A C 1
ATOM 775 O O . PHE A 1 100 ? 24.221 -36.033 14.478 1.00 97.62 100 PHE A O 1
ATOM 782 N N . LEU A 1 101 ? 26.061 -36.285 13.210 1.00 97.56 101 LEU A N 1
ATOM 783 C CA . LEU A 1 101 ? 25.374 -36.397 11.934 1.00 97.56 101 LEU A CA 1
ATOM 784 C C . LEU A 1 101 ? 24.979 -37.851 11.668 1.00 97.56 101 LEU A C 1
ATOM 786 O O . LEU A 1 101 ? 25.682 -38.777 12.075 1.00 97.56 101 LEU A O 1
ATOM 790 N N . VAL A 1 102 ? 23.867 -38.051 10.964 1.00 96.69 102 VAL A N 1
ATOM 791 C CA . VAL A 1 102 ? 23.400 -39.375 10.527 1.00 96.69 102 VAL A CA 1
ATOM 792 C C . VAL A 1 102 ? 23.408 -39.484 9.005 1.00 96.69 102 VAL A C 1
ATOM 794 O O . VAL A 1 102 ? 23.277 -38.480 8.303 1.00 96.69 102 VAL A O 1
ATOM 797 N N . SER A 1 103 ? 23.539 -40.707 8.498 1.00 95.25 103 SER A N 1
ATOM 798 C CA . SER A 1 103 ? 23.287 -41.046 7.090 1.00 95.25 103 SER A CA 1
ATOM 799 C C . SER A 1 103 ? 22.037 -41.919 6.999 1.00 95.25 103 SER A C 1
ATOM 801 O O . SER A 1 103 ? 21.750 -42.668 7.934 1.00 95.25 103 SER A O 1
ATOM 803 N N . PHE A 1 104 ? 21.279 -41.803 5.909 1.00 96.31 104 PHE A N 1
ATOM 804 C CA . PHE A 1 104 ? 20.017 -42.522 5.731 1.00 96.31 104 PHE A CA 1
ATOM 805 C C . PHE A 1 104 ? 20.191 -43.703 4.782 1.00 96.31 104 PHE A C 1
ATOM 807 O O . PHE A 1 104 ? 20.779 -43.559 3.710 1.00 96.31 104 PHE A O 1
ATOM 814 N N . HIS A 1 105 ? 19.651 -44.849 5.182 1.00 95.25 105 HIS A N 1
ATOM 815 C CA . HIS A 1 105 ? 19.777 -46.124 4.491 1.00 95.25 105 HIS A CA 1
ATOM 816 C C . HIS A 1 105 ? 18.406 -46.755 4.244 1.00 95.25 105 HIS A C 1
ATOM 818 O O . HIS A 1 105 ? 17.473 -46.587 5.039 1.00 95.25 105 HIS A O 1
ATOM 824 N N . ASN A 1 106 ? 18.301 -47.501 3.147 1.00 92.38 106 ASN A N 1
ATOM 825 C CA . ASN A 1 106 ? 17.146 -48.333 2.849 1.00 92.38 106 ASN A CA 1
ATOM 826 C C . ASN A 1 106 ? 16.993 -49.409 3.946 1.00 92.38 106 ASN A C 1
ATOM 828 O O . ASN A 1 106 ? 17.977 -50.078 4.265 1.00 92.38 106 ASN A O 1
ATOM 832 N N . PRO A 1 107 ? 15.797 -49.585 4.538 1.00 91.00 107 PRO A N 1
ATOM 833 C CA . PRO A 1 107 ? 15.597 -50.536 5.631 1.00 91.00 107 PRO A CA 1
ATOM 834 C C . PRO A 1 107 ? 15.771 -52.004 5.227 1.00 91.00 107 PRO A C 1
ATOM 836 O O . PRO A 1 107 ? 16.078 -52.824 6.088 1.00 91.00 107 PRO A O 1
ATOM 839 N N . ASP A 1 108 ? 15.606 -52.328 3.943 1.00 89.94 108 ASP A N 1
ATOM 840 C CA . ASP A 1 108 ? 15.677 -53.698 3.434 1.00 89.94 108 ASP A CA 1
ATOM 841 C C . ASP A 1 108 ? 17.087 -54.045 2.930 1.00 89.94 108 ASP A C 1
ATOM 843 O O . ASP A 1 108 ? 17.588 -55.137 3.193 1.00 89.94 108 ASP A O 1
ATOM 847 N N . THR A 1 109 ? 17.747 -53.119 2.219 1.00 91.81 109 THR A N 1
ATOM 848 C CA . THR A 1 109 ? 19.059 -53.370 1.583 1.00 91.81 109 THR A CA 1
ATOM 849 C C . THR A 1 109 ? 20.247 -52.798 2.354 1.00 91.81 109 THR A C 1
ATOM 851 O O . THR A 1 109 ? 21.384 -53.177 2.088 1.00 91.81 109 THR A O 1
ATOM 854 N N . MET A 1 110 ? 20.014 -51.882 3.302 1.00 91.44 110 MET A N 1
ATOM 855 C CA . MET A 1 110 ? 21.039 -51.071 3.979 1.00 91.44 110 MET A CA 1
ATOM 856 C C . MET A 1 110 ? 21.906 -50.205 3.047 1.00 91.44 110 MET A C 1
ATOM 858 O O . MET A 1 110 ? 22.848 -49.544 3.500 1.00 91.44 110 MET A O 1
ATOM 862 N N . GLU A 1 111 ? 21.569 -50.128 1.761 1.00 91.12 111 GLU A N 1
ATOM 863 C CA . GLU A 1 111 ? 22.212 -49.214 0.822 1.00 91.12 111 GLU A CA 1
ATOM 864 C C . GLU A 1 111 ? 21.838 -47.761 1.154 1.00 91.12 111 GLU A C 1
ATOM 866 O O . GLU A 1 111 ? 20.745 -47.508 1.678 1.00 91.12 111 GLU A O 1
ATOM 871 N N . PRO A 1 112 ? 22.728 -46.784 0.895 1.00 91.88 112 PRO A N 1
ATOM 872 C CA . PRO A 1 112 ? 22.404 -45.377 1.084 1.00 91.88 112 PRO A CA 1
ATOM 873 C C . PRO A 1 112 ? 21.164 -44.982 0.277 1.00 91.88 112 PRO A C 1
ATOM 875 O O . PRO A 1 112 ? 21.045 -45.327 -0.895 1.00 91.88 112 PRO A O 1
ATOM 878 N N . ILE A 1 113 ? 20.262 -44.216 0.889 1.00 94.25 113 ILE A N 1
ATOM 879 C CA . ILE A 1 113 ? 19.139 -43.615 0.162 1.00 94.25 113 ILE A CA 1
ATOM 880 C C . ILE A 1 113 ? 19.707 -42.684 -0.913 1.00 94.25 113 ILE A C 1
ATOM 882 O O . ILE A 1 113 ? 20.553 -41.845 -0.603 1.00 94.25 113 ILE A O 1
ATOM 886 N N . SER A 1 114 ? 19.230 -42.803 -2.153 1.00 91.00 114 SER A N 1
ATOM 887 C CA . SER A 1 114 ? 19.703 -42.012 -3.301 1.00 91.00 114 SER A CA 1
ATOM 888 C C . SER A 1 114 ? 19.673 -40.503 -3.027 1.00 91.00 114 SER A C 1
ATOM 890 O O . SER A 1 114 ? 20.648 -39.800 -3.279 1.00 91.00 114 SER A O 1
ATOM 892 N N . ALA A 1 115 ? 18.593 -40.023 -2.407 1.00 93.94 115 ALA A N 1
ATOM 893 C CA . ALA A 1 115 ? 18.394 -38.637 -1.983 1.00 93.94 115 ALA A CA 1
ATOM 894 C C . ALA A 1 115 ? 19.163 -38.223 -0.711 1.00 93.94 115 ALA A C 1
ATOM 896 O O . ALA A 1 115 ? 18.989 -37.109 -0.227 1.00 93.94 115 ALA A O 1
ATOM 897 N N . CYS A 1 116 ? 19.976 -39.097 -0.108 1.00 96.19 116 CYS A N 1
ATOM 898 C CA . CYS A 1 116 ? 20.771 -38.746 1.065 1.00 96.19 116 CYS A CA 1
ATOM 899 C C . CYS A 1 116 ? 22.029 -37.974 0.633 1.00 96.19 116 CYS A C 1
ATOM 901 O O . CYS A 1 116 ? 22.922 -38.581 0.037 1.00 96.19 116 CYS A O 1
ATOM 903 N N . PRO A 1 117 ? 22.203 -36.689 1.004 1.00 96.50 117 PRO A N 1
ATOM 904 C CA . PRO A 1 117 ? 23.343 -35.896 0.534 1.00 96.50 117 PRO A CA 1
ATOM 905 C C . PRO A 1 117 ? 24.699 -36.469 0.961 1.00 96.50 117 PRO A C 1
ATOM 907 O O . PRO A 1 117 ? 25.622 -36.598 0.154 1.00 96.50 117 PRO A O 1
ATOM 910 N N . ARG A 1 118 ? 24.804 -36.898 2.225 1.00 95.38 118 ARG A N 1
ATOM 911 C CA . ARG A 1 118 ? 25.995 -37.590 2.748 1.00 95.38 118 ARG A CA 1
ATOM 912 C C . ARG A 1 118 ? 26.252 -38.912 2.027 1.00 95.38 118 ARG A C 1
ATOM 914 O O . ARG A 1 118 ? 27.407 -39.241 1.774 1.00 95.38 118 ARG A O 1
ATOM 921 N N . GLY A 1 119 ? 25.187 -39.654 1.720 1.00 93.44 119 GLY A N 1
ATOM 922 C CA . GLY A 1 119 ? 25.250 -40.922 0.998 1.00 93.44 119 GLY A CA 1
ATOM 923 C C . GLY A 1 119 ? 25.787 -40.736 -0.416 1.00 93.44 119 GLY A C 1
ATOM 924 O O . GLY A 1 119 ? 26.770 -41.376 -0.774 1.00 93.44 119 GLY A O 1
ATOM 925 N N . LEU A 1 120 ? 25.227 -39.788 -1.171 1.00 95.19 120 LEU A N 1
ATOM 926 C CA . LEU A 1 120 ? 25.632 -39.515 -2.548 1.00 95.19 120 LEU A CA 1
ATOM 927 C C . LEU A 1 120 ? 27.117 -39.136 -2.649 1.00 95.19 120 LEU A C 1
ATOM 929 O O . LEU A 1 120 ? 27.842 -39.705 -3.464 1.00 95.19 120 LEU A O 1
ATOM 933 N N . LEU A 1 121 ? 27.599 -38.225 -1.791 1.00 96.38 121 LEU A N 1
ATOM 934 C CA . LEU A 1 121 ? 29.022 -37.861 -1.756 1.00 96.38 121 LEU A CA 1
ATOM 935 C C . LEU A 1 121 ? 29.903 -39.061 -1.389 1.00 96.38 121 LEU A C 1
ATOM 937 O O . LEU A 1 121 ? 30.948 -39.270 -2.008 1.00 96.38 121 LEU A O 1
ATOM 941 N N . LYS A 1 122 ? 29.477 -39.865 -0.407 1.00 93.69 122 LYS A N 1
ATOM 942 C CA . LYS A 1 122 ? 30.199 -41.073 0.006 1.00 93.69 122 LYS A CA 1
ATOM 943 C C . LYS A 1 122 ? 30.338 -42.061 -1.155 1.00 93.69 122 LYS A C 1
ATOM 945 O O . LYS A 1 122 ? 31.440 -42.539 -1.394 1.00 93.69 122 LYS A O 1
ATOM 950 N N . THR A 1 123 ? 29.268 -42.315 -1.907 1.00 91.69 123 THR A N 1
ATOM 951 C CA . THR A 1 123 ? 29.297 -43.224 -3.061 1.00 91.69 123 THR A CA 1
ATOM 952 C C . THR A 1 123 ? 30.246 -42.734 -4.153 1.00 91.69 123 THR A C 1
ATOM 954 O O . THR A 1 123 ? 30.939 -43.543 -4.766 1.00 91.69 123 THR A O 1
ATOM 957 N N . GLN A 1 124 ? 30.340 -41.419 -4.390 1.00 93.19 124 GLN A N 1
ATOM 958 C CA . GLN A 1 124 ? 31.340 -40.900 -5.329 1.00 93.19 124 GLN A CA 1
ATOM 959 C C . GLN A 1 124 ? 32.757 -41.112 -4.795 1.00 93.19 124 GLN A C 1
ATOM 961 O O . GLN A 1 124 ? 33.599 -41.620 -5.525 1.00 93.19 124 GLN A O 1
ATOM 966 N N . LEU A 1 125 ? 33.011 -40.806 -3.519 1.00 93.38 125 LEU A N 1
ATOM 967 C CA . LEU A 1 125 ? 34.309 -41.014 -2.867 1.00 93.38 125 LEU A CA 1
ATOM 968 C C . LEU A 1 125 ? 34.783 -42.469 -2.882 1.00 93.38 125 LEU A C 1
ATOM 970 O O . LEU A 1 125 ? 35.969 -42.721 -3.092 1.00 93.38 125 LEU A O 1
ATOM 974 N N . GLU A 1 126 ? 33.874 -43.427 -2.703 1.00 91.50 126 GLU A N 1
ATOM 975 C CA . GLU A 1 126 ? 34.191 -44.856 -2.764 1.00 91.50 126 GLU A CA 1
ATOM 976 C C . GLU A 1 126 ? 34.797 -45.239 -4.129 1.00 91.50 126 GLU A C 1
ATOM 978 O O . GLU A 1 126 ? 35.745 -46.024 -4.171 1.00 91.50 126 GLU A O 1
ATOM 983 N N . LYS A 1 127 ? 34.371 -44.609 -5.238 1.00 88.75 127 LYS A N 1
ATOM 984 C CA . LYS A 1 127 ? 34.971 -44.829 -6.570 1.00 88.75 127 LYS A CA 1
ATOM 985 C C . LYS A 1 127 ? 36.449 -44.422 -6.612 1.00 88.75 127 LYS A C 1
ATOM 987 O O . LYS A 1 127 ? 37.266 -45.173 -7.142 1.00 88.75 127 LYS A O 1
ATOM 992 N N . PHE A 1 128 ? 36.814 -43.291 -6.007 1.00 88.62 128 PHE A N 1
ATOM 993 C CA . PHE A 1 128 ? 38.210 -42.832 -5.915 1.00 88.62 128 PHE A CA 1
ATOM 994 C C . PHE A 1 128 ? 39.037 -43.710 -4.973 1.00 88.62 128 PHE A C 1
ATOM 996 O O . PHE A 1 128 ? 40.166 -44.077 -5.302 1.00 88.62 128 PHE A O 1
ATOM 1003 N N . ALA A 1 129 ? 38.453 -44.110 -3.841 1.00 88.88 129 ALA A N 1
ATOM 1004 C CA . ALA A 1 129 ? 39.124 -44.942 -2.850 1.00 88.88 129 ALA A CA 1
ATOM 1005 C C . ALA A 1 129 ? 39.569 -46.292 -3.439 1.00 88.88 129 ALA A C 1
ATOM 1007 O O . ALA A 1 129 ? 40.679 -46.740 -3.162 1.00 88.88 129 ALA A O 1
ATOM 1008 N N . THR A 1 130 ? 38.778 -46.904 -4.335 1.00 90.38 130 THR A N 1
ATOM 1009 C CA . THR A 1 130 ? 39.180 -48.149 -5.034 1.00 90.38 130 THR A CA 1
ATOM 1010 C C . THR A 1 130 ? 40.423 -48.001 -5.921 1.00 90.38 130 THR A C 1
ATOM 1012 O O . THR A 1 130 ? 41.009 -49.003 -6.332 1.00 90.38 130 THR A O 1
ATOM 1015 N N . LYS A 1 131 ? 40.832 -46.766 -6.232 1.00 89.94 131 LYS A N 1
ATOM 1016 C CA . LYS A 1 131 ? 42.026 -46.434 -7.020 1.00 89.94 131 LYS A CA 1
ATOM 1017 C C . LYS A 1 131 ? 43.184 -45.907 -6.163 1.00 89.94 131 LYS A C 1
ATOM 1019 O O . LYS A 1 131 ? 44.205 -45.528 -6.728 1.00 89.94 131 LYS A O 1
ATOM 1024 N N . GLY A 1 132 ? 43.035 -45.879 -4.835 1.00 93.69 132 GLY A N 1
ATOM 1025 C CA . GLY A 1 132 ? 44.018 -45.288 -3.921 1.00 93.69 132 GLY A CA 1
ATOM 1026 C C . GLY A 1 132 ? 44.033 -43.755 -3.961 1.00 93.69 132 GLY A C 1
ATOM 1027 O O . GLY A 1 132 ? 45.060 -43.136 -3.685 1.00 93.69 132 GLY A O 1
ATOM 1028 N N . TYR A 1 133 ? 42.921 -43.126 -4.358 1.00 95.69 133 TYR A N 1
ATOM 1029 C CA . TYR A 1 133 ? 42.805 -41.670 -4.443 1.00 95.69 133 TYR A CA 1
ATOM 1030 C C . TYR A 1 133 ? 41.885 -41.116 -3.355 1.00 95.69 133 TYR A C 1
ATOM 1032 O O . TYR A 1 133 ? 40.854 -41.702 -3.023 1.00 95.69 133 TYR A O 1
ATOM 1040 N N . GLY A 1 134 ? 42.252 -39.948 -2.838 1.00 95.81 134 GLY A N 1
ATOM 1041 C CA . GLY A 1 134 ? 41.439 -39.111 -1.966 1.00 95.81 134 GLY A CA 1
ATOM 1042 C C . GLY A 1 134 ? 41.112 -37.770 -2.619 1.00 95.81 134 GLY A C 1
ATOM 1043 O O . GLY A 1 134 ? 41.628 -37.425 -3.685 1.00 95.81 134 GLY A O 1
ATOM 1044 N N . ALA A 1 135 ? 40.265 -36.987 -1.956 1.00 97.31 135 ALA A N 1
ATOM 1045 C CA . ALA A 1 135 ? 39.878 -35.661 -2.414 1.00 97.31 135 ALA A CA 1
ATOM 1046 C C . ALA A 1 135 ? 39.905 -34.648 -1.266 1.00 97.31 135 ALA A C 1
ATOM 1048 O O . ALA A 1 135 ? 39.477 -34.928 -0.143 1.00 97.31 135 ALA A O 1
ATOM 1049 N N . MET A 1 136 ? 40.394 -33.453 -1.577 1.00 97.69 136 MET A N 1
ATOM 1050 C CA . MET A 1 136 ? 40.428 -32.303 -0.681 1.00 97.69 136 MET A CA 1
ATOM 1051 C C . MET A 1 136 ? 39.495 -31.225 -1.220 1.00 97.69 136 MET A C 1
ATOM 1053 O O . MET A 1 136 ? 39.352 -31.081 -2.436 1.00 97.69 136 MET A O 1
ATOM 1057 N N . ALA A 1 137 ? 38.889 -30.448 -0.327 1.00 98.19 137 ALA A N 1
ATOM 1058 C CA . ALA A 1 137 ? 38.041 -29.335 -0.710 1.00 98.19 137 ALA A CA 1
ATOM 1059 C C . ALA A 1 137 ? 38.166 -28.113 0.201 1.00 98.19 137 ALA A C 1
ATOM 1061 O O . ALA A 1 137 ? 38.591 -28.209 1.353 1.00 98.19 137 ALA A O 1
ATOM 1062 N N . GLY A 1 138 ? 37.761 -26.970 -0.348 1.00 97.12 138 GLY A N 1
ATOM 1063 C CA . GLY A 1 138 ? 37.543 -25.695 0.337 1.00 97.12 138 GLY A CA 1
ATOM 1064 C C . GLY A 1 138 ? 36.170 -25.138 -0.034 1.00 97.12 138 GLY A C 1
ATOM 1065 O O . GLY A 1 138 ? 35.673 -25.435 -1.122 1.00 97.12 138 GLY A O 1
ATOM 1066 N N . ALA A 1 139 ? 35.565 -24.353 0.854 1.00 97.69 139 ALA A N 1
ATOM 1067 C CA . ALA A 1 139 ? 34.285 -23.696 0.607 1.00 97.69 139 ALA A CA 1
ATOM 1068 C C . ALA A 1 139 ? 34.358 -22.233 1.051 1.00 97.69 139 ALA A C 1
ATOM 1070 O O . ALA A 1 139 ? 34.740 -21.959 2.190 1.00 97.69 139 ALA A O 1
ATOM 1071 N N . GLU A 1 140 ? 33.969 -21.324 0.164 1.00 96.75 140 GLU A N 1
ATOM 1072 C CA . GLU A 1 140 ? 33.866 -19.889 0.431 1.00 96.75 140 GLU A CA 1
ATOM 1073 C C . GLU A 1 140 ? 32.400 -19.472 0.289 1.00 96.75 140 GLU A C 1
ATOM 1075 O O . GLU A 1 140 ? 31.750 -19.816 -0.700 1.00 96.75 140 GLU A O 1
ATOM 1080 N N . TYR A 1 141 ? 31.859 -18.783 1.293 1.00 97.88 141 TYR A N 1
ATOM 1081 C CA . TYR A 1 141 ? 30.463 -18.352 1.313 1.00 97.88 141 TYR A CA 1
ATOM 1082 C C . TYR A 1 141 ? 30.344 -16.860 1.544 1.00 97.88 141 TYR A C 1
ATOM 1084 O O . TYR A 1 141 ? 30.733 -16.370 2.605 1.00 97.88 141 TYR A O 1
ATOM 1092 N N . GLU A 1 142 ? 29.679 -16.185 0.617 1.00 96.31 142 GLU A N 1
ATOM 1093 C CA . GLU A 1 142 ? 29.175 -14.828 0.794 1.00 96.31 142 GLU A CA 1
ATOM 1094 C C . GLU A 1 142 ? 27.721 -14.882 1.268 1.00 96.31 142 GLU A C 1
ATOM 1096 O O . GLU A 1 142 ? 26.932 -15.709 0.802 1.00 96.31 142 GLU A O 1
ATOM 1101 N N . PHE A 1 143 ? 27.340 -14.026 2.214 1.00 97.56 143 PHE A N 1
ATOM 1102 C CA . PHE A 1 143 ? 25.966 -13.982 2.714 1.00 97.56 143 PHE A CA 1
ATOM 1103 C C . PHE A 1 143 ? 25.591 -12.616 3.288 1.00 97.56 143 PHE A C 1
ATOM 1105 O O . PHE A 1 143 ? 26.393 -11.934 3.929 1.00 97.56 143 PHE A O 1
ATOM 1112 N N . TYR A 1 144 ? 24.332 -12.227 3.074 1.00 96.94 144 TYR A N 1
ATOM 1113 C CA . TYR A 1 144 ? 23.781 -10.974 3.586 1.00 96.94 144 TYR A CA 1
ATOM 1114 C C . TYR A 1 144 ? 23.386 -11.123 5.045 1.00 96.94 144 TYR A C 1
ATOM 1116 O O . TYR A 1 144 ? 22.780 -12.117 5.438 1.00 96.94 144 TYR A O 1
ATOM 1124 N N . GLN A 1 145 ? 23.622 -10.069 5.813 1.00 96.25 145 GLN A N 1
ATOM 1125 C CA . GLN A 1 145 ? 23.214 -9.951 7.201 1.00 96.25 145 GLN A CA 1
ATOM 1126 C C . GLN A 1 145 ? 22.177 -8.830 7.314 1.00 96.25 145 GLN A C 1
ATOM 1128 O O . GLN A 1 145 ? 22.453 -7.683 6.955 1.00 96.25 145 GLN A O 1
ATOM 1133 N N . PHE A 1 146 ? 20.990 -9.141 7.834 1.00 95.00 146 PHE A N 1
ATOM 1134 C CA . PHE A 1 146 ? 19.923 -8.169 8.091 1.00 95.00 146 PHE A CA 1
ATOM 1135 C C . PHE A 1 146 ? 19.737 -7.946 9.590 1.00 95.00 146 PHE A C 1
ATOM 1137 O O . PHE A 1 146 ? 19.938 -8.862 10.390 1.00 95.00 146 PHE A O 1
ATOM 1144 N N . LYS A 1 147 ? 19.314 -6.746 9.991 1.00 91.94 147 LYS A N 1
ATOM 1145 C CA . LYS A 1 147 ? 18.852 -6.527 11.367 1.00 91.94 147 LYS A CA 1
ATOM 1146 C C . LYS A 1 147 ? 17.468 -7.145 11.507 1.00 91.94 147 LYS A C 1
ATOM 1148 O O . LYS A 1 147 ? 16.613 -6.942 10.648 1.00 91.94 147 LYS A O 1
ATOM 1153 N N . THR A 1 148 ? 17.245 -7.874 12.592 1.00 84.75 148 THR A N 1
ATOM 1154 C CA . THR A 1 148 ? 15.911 -8.385 12.918 1.00 84.75 148 THR A CA 1
ATOM 1155 C C . THR A 1 148 ? 15.052 -7.196 13.364 1.00 84.75 148 THR A C 1
ATOM 1157 O O . THR A 1 148 ? 15.457 -6.496 14.296 1.00 84.75 148 THR A O 1
ATOM 1160 N N . PRO A 1 149 ? 13.922 -6.899 12.698 1.00 76.19 149 PRO A N 1
ATOM 1161 C CA . PRO A 1 149 ? 13.129 -5.708 13.000 1.00 76.19 149 PRO A CA 1
ATOM 1162 C C . PRO A 1 149 ? 12.631 -5.687 14.461 1.00 76.19 149 PRO A C 1
ATOM 1164 O O . PRO A 1 149 ? 12.111 -6.699 14.933 1.00 76.19 149 PRO A O 1
ATOM 1167 N N . PRO A 1 150 ? 12.776 -4.565 15.198 1.00 60.44 150 PRO A N 1
ATOM 1168 C CA . PRO A 1 150 ? 12.255 -4.440 16.556 1.00 60.44 150 PRO A CA 1
ATOM 1169 C C . PRO A 1 150 ? 10.733 -4.296 16.502 1.00 60.44 150 PRO A C 1
ATOM 1171 O O . PRO A 1 150 ? 10.205 -3.427 15.812 1.00 60.44 150 PRO A O 1
ATOM 1174 N N . SER A 1 151 ? 10.012 -5.164 17.204 1.00 47.28 151 SER A N 1
ATOM 1175 C CA . SER A 1 151 ? 8.585 -5.326 16.957 1.00 47.28 151 SER A CA 1
ATOM 1176 C C . SER A 1 151 ? 7.672 -4.587 17.929 1.00 47.28 151 SER A C 1
ATOM 1178 O O . SER A 1 151 ? 7.755 -4.794 19.140 1.00 47.28 151 SER A O 1
ATOM 1180 N N . SER A 1 152 ? 6.682 -3.898 17.368 1.00 42.81 152 SER A N 1
ATOM 1181 C CA . SER A 1 152 ? 5.315 -3.794 17.885 1.00 42.81 152 SER A CA 1
ATOM 1182 C C . SER A 1 152 ? 4.481 -5.016 17.438 1.00 42.81 152 SER A C 1
ATOM 1184 O O . SER A 1 152 ? 3.523 -4.862 16.691 1.00 42.81 152 SER A O 1
ATOM 1186 N N . GLY A 1 153 ? 4.870 -6.240 17.835 1.00 45.69 153 GLY A N 1
ATOM 1187 C CA . GLY A 1 153 ? 4.064 -7.469 17.658 1.00 45.69 153 GLY A CA 1
ATOM 1188 C C . GLY A 1 153 ? 4.699 -8.637 16.874 1.00 45.69 153 GLY A C 1
ATOM 1189 O O . GLY A 1 153 ? 4.479 -9.788 17.238 1.00 45.69 153 GLY A O 1
ATOM 1190 N N . ALA A 1 154 ? 5.525 -8.390 15.854 1.00 45.75 154 ALA A N 1
ATOM 1191 C CA . ALA A 1 154 ? 6.205 -9.428 15.060 1.00 45.75 154 ALA A CA 1
ATOM 1192 C C . ALA A 1 154 ? 7.518 -9.963 15.693 1.00 45.75 154 ALA A C 1
ATOM 1194 O O . ALA A 1 154 ? 8.578 -9.373 15.529 1.00 45.75 154 ALA A O 1
ATOM 1195 N N . GLN A 1 155 ? 7.500 -11.125 16.357 1.00 57.84 155 GLN A N 1
ATOM 1196 C CA . GLN A 1 155 ? 8.690 -11.691 17.035 1.00 57.84 155 GLN A CA 1
ATOM 1197 C C . GLN A 1 155 ? 9.778 -12.300 16.110 1.00 57.84 155 GLN A C 1
ATOM 1199 O O . GLN A 1 155 ? 10.781 -12.806 16.610 1.00 57.84 155 GLN A O 1
ATOM 1204 N N . SER A 1 156 ? 9.616 -12.298 14.778 1.00 77.75 156 SER A N 1
ATOM 1205 C CA . SER A 1 156 ? 10.584 -12.906 13.845 1.00 77.75 156 SER A CA 1
ATOM 1206 C C . SER A 1 156 ? 10.613 -12.228 12.472 1.00 77.75 156 SER A C 1
ATOM 1208 O O . SER A 1 156 ? 9.635 -11.608 12.056 1.00 77.75 156 SER A O 1
ATOM 1210 N N . THR A 1 157 ? 11.708 -12.406 11.726 1.00 83.31 157 THR A N 1
ATOM 1211 C CA . THR A 1 157 ? 11.839 -11.926 10.336 1.00 83.31 157 THR A CA 1
ATOM 1212 C C . THR A 1 157 ? 10.752 -12.478 9.416 1.00 83.31 157 THR A C 1
ATOM 1214 O O . THR A 1 157 ? 10.270 -11.752 8.556 1.00 83.31 157 THR A O 1
ATOM 1217 N N . ALA A 1 158 ? 10.309 -13.722 9.625 1.00 81.25 158 ALA A N 1
ATOM 1218 C CA . ALA A 1 158 ? 9.196 -14.293 8.869 1.00 81.25 158 ALA A CA 1
ATOM 1219 C C . ALA A 1 158 ? 7.884 -13.533 9.131 1.00 81.25 158 ALA A C 1
ATOM 1221 O O . ALA A 1 158 ? 7.199 -13.153 8.191 1.00 81.25 158 ALA A O 1
ATOM 1222 N N . ALA A 1 159 ? 7.575 -13.233 10.399 1.00 79.69 159 ALA A N 1
ATOM 1223 C CA . ALA A 1 159 ? 6.393 -12.444 10.746 1.00 79.69 159 ALA A CA 1
ATOM 1224 C C . ALA A 1 159 ? 6.461 -11.024 10.162 1.00 79.69 159 ALA A C 1
ATOM 1226 O O . ALA A 1 159 ? 5.469 -10.529 9.643 1.00 79.69 159 ALA A O 1
ATOM 1227 N N . TYR A 1 160 ? 7.640 -10.395 10.183 1.00 82.88 160 TYR A N 1
ATOM 1228 C CA . TYR A 1 160 ? 7.832 -9.089 9.556 1.00 82.88 160 TYR A CA 1
ATOM 1229 C C . TYR A 1 160 ? 7.573 -9.130 8.042 1.00 82.88 160 TYR A C 1
ATOM 1231 O O . TYR A 1 160 ? 6.887 -8.255 7.523 1.00 82.88 160 TYR A O 1
ATOM 1239 N N . LEU A 1 161 ? 8.078 -10.153 7.347 1.00 83.62 161 LEU A N 1
ATOM 1240 C CA . LEU A 1 161 ? 7.899 -10.327 5.902 1.00 83.62 161 LEU A CA 1
ATOM 1241 C C . LEU A 1 161 ? 6.464 -10.683 5.484 1.00 83.62 161 LEU A C 1
ATOM 1243 O O . LEU A 1 161 ? 6.116 -10.481 4.327 1.00 83.62 161 LEU A O 1
ATOM 1247 N N . ASN A 1 162 ? 5.621 -11.166 6.402 1.00 79.69 162 ASN A N 1
ATOM 1248 C CA . ASN A 1 162 ? 4.190 -11.353 6.126 1.00 79.69 162 ASN A CA 1
ATOM 1249 C C . ASN A 1 162 ? 3.445 -10.018 5.989 1.00 79.69 162 ASN A C 1
ATOM 1251 O O . ASN A 1 162 ? 2.410 -9.946 5.332 1.00 79.69 162 ASN A O 1
ATOM 1255 N N . GLU A 1 163 ? 3.947 -8.973 6.644 1.00 79.25 163 GLU A N 1
ATOM 1256 C CA . GLU A 1 163 ? 3.297 -7.662 6.714 1.00 79.25 163 GLU A CA 1
ATOM 1257 C C . GLU A 1 163 ? 4.046 -6.590 5.912 1.00 79.25 163 GLU A C 1
ATOM 1259 O O . GLU A 1 163 ? 3.516 -5.502 5.688 1.00 79.25 163 GLU A O 1
ATOM 1264 N N . ASN A 1 164 ? 5.283 -6.875 5.495 1.00 83.00 164 ASN A N 1
ATOM 1265 C CA . ASN A 1 164 ? 6.181 -5.916 4.865 1.00 83.00 164 ASN A CA 1
ATOM 1266 C C . ASN A 1 164 ? 6.914 -6.547 3.671 1.00 83.00 164 ASN A C 1
ATOM 1268 O O . ASN A 1 164 ? 7.320 -7.707 3.741 1.00 83.00 164 ASN A O 1
ATOM 1272 N N . PRO A 1 165 ? 7.168 -5.780 2.597 1.00 82.12 165 PRO A N 1
ATOM 1273 C CA . PRO A 1 165 ? 7.856 -6.299 1.423 1.00 82.12 165 PRO A CA 1
ATOM 1274 C C . PRO A 1 165 ? 9.325 -6.646 1.738 1.00 82.12 165 PRO A C 1
ATOM 1276 O O . PRO A 1 165 ? 9.979 -5.910 2.480 1.00 82.12 165 PRO A O 1
ATOM 1279 N N . PRO A 1 166 ? 9.926 -7.684 1.121 1.00 80.12 166 PRO A N 1
ATOM 1280 C CA . PRO A 1 166 ? 11.306 -8.097 1.409 1.00 80.12 166 PRO A CA 1
ATOM 1281 C C . PRO A 1 166 ? 12.367 -6.994 1.303 1.00 80.12 166 PRO A C 1
ATOM 1283 O O . PRO A 1 166 ? 13.394 -7.039 1.982 1.00 80.12 166 PRO A O 1
ATOM 1286 N N . GLN A 1 167 ? 12.128 -5.976 0.474 1.00 81.38 167 GLN A N 1
ATOM 1287 C CA . GLN A 1 167 ? 13.043 -4.850 0.291 1.00 81.38 167 GLN A CA 1
ATOM 1288 C C . GLN A 1 167 ? 13.126 -3.935 1.521 1.00 81.38 167 GLN A C 1
ATOM 1290 O O . GLN A 1 167 ? 14.126 -3.229 1.661 1.00 81.38 167 GLN A O 1
ATOM 1295 N N . SER A 1 168 ? 12.131 -3.957 2.414 1.00 85.69 168 SER A N 1
ATOM 1296 C CA . SER A 1 168 ? 12.138 -3.151 3.638 1.00 85.69 168 SER A CA 1
ATOM 1297 C C . SER A 1 168 ? 13.026 -3.735 4.739 1.00 85.69 168 SER A C 1
ATOM 1299 O O . SER A 1 168 ? 13.261 -3.057 5.740 1.00 85.69 168 SER A O 1
ATOM 1301 N N . LEU A 1 169 ? 13.564 -4.953 4.566 1.00 87.69 169 LEU A N 1
ATOM 1302 C CA . LEU A 1 169 ? 14.497 -5.530 5.530 1.00 87.69 169 LEU A CA 1
ATOM 1303 C C . LEU A 1 169 ? 15.787 -4.691 5.625 1.00 87.69 169 LEU A C 1
ATOM 1305 O O . LEU A 1 169 ? 16.528 -4.561 4.632 1.00 87.69 169 LEU A O 1
ATOM 1309 N N . PRO A 1 170 ? 16.089 -4.139 6.815 1.00 90.06 170 PRO A N 1
ATOM 1310 C CA . PRO A 1 170 ? 17.253 -3.291 7.017 1.00 90.06 170 PRO A CA 1
ATOM 1311 C C . PRO A 1 170 ? 18.538 -4.121 6.998 1.00 90.06 170 PRO A C 1
ATOM 1313 O O . PRO A 1 170 ? 18.667 -5.119 7.712 1.00 90.06 170 PRO A O 1
ATOM 1316 N N . SER A 1 171 ? 19.517 -3.693 6.204 1.00 93.19 171 SER A N 1
ATOM 1317 C CA . SER A 1 171 ? 20.838 -4.323 6.169 1.00 93.19 171 SER A CA 1
ATOM 1318 C C . SER A 1 171 ? 21.587 -4.092 7.494 1.00 93.19 171 SER A C 1
ATOM 1320 O O . SER A 1 171 ? 21.371 -3.097 8.194 1.00 93.19 171 SER A O 1
ATOM 1322 N N . LEU A 1 172 ? 22.477 -5.014 7.873 1.00 93.81 172 LEU A N 1
ATOM 1323 C CA . LEU A 1 172 ? 23.275 -4.893 9.101 1.00 93.81 172 LEU A CA 1
ATOM 1324 C C . LEU A 1 172 ? 24.210 -3.674 9.050 1.00 93.81 172 LEU A C 1
ATOM 1326 O O . LEU A 1 172 ? 24.349 -2.940 10.033 1.00 93.81 172 LEU A O 1
ATOM 1330 N N . THR A 1 173 ? 24.814 -3.442 7.885 1.00 91.81 173 THR A N 1
ATOM 1331 C CA . THR A 1 173 ? 25.617 -2.263 7.549 1.00 91.81 173 THR A CA 1
ATOM 1332 C C . THR A 1 173 ? 25.199 -1.721 6.181 1.00 91.81 173 THR A C 1
ATOM 1334 O O . THR A 1 173 ? 24.604 -2.437 5.380 1.00 91.81 173 THR A O 1
ATOM 1337 N N . GLU A 1 174 ? 25.505 -0.450 5.912 1.00 88.50 174 GLU A N 1
ATOM 1338 C CA . GLU A 1 174 ? 25.136 0.226 4.662 1.00 88.50 174 GLU A CA 1
ATOM 1339 C C . GLU A 1 174 ? 26.342 0.440 3.734 1.00 88.50 174 GLU A C 1
ATOM 1341 O O . GLU A 1 174 ? 27.464 0.681 4.197 1.00 88.50 174 GLU A O 1
ATOM 1346 N N . GLY A 1 175 ? 26.075 0.429 2.424 1.00 88.44 175 GLY A N 1
ATOM 1347 C CA . GLY A 1 175 ? 27.024 0.710 1.340 1.00 88.44 175 GLY A CA 1
ATOM 1348 C C . GLY A 1 175 ? 27.898 -0.469 0.882 1.00 88.44 175 GLY A C 1
ATOM 1349 O O . GLY A 1 175 ? 27.849 -1.560 1.439 1.00 88.44 175 GLY A O 1
ATOM 1350 N N . MET A 1 176 ? 28.705 -0.228 -0.157 1.00 90.50 176 MET A N 1
ATOM 1351 C CA . MET A 1 176 ? 29.536 -1.227 -0.851 1.00 90.50 176 MET A CA 1
ATOM 1352 C C . MET A 1 176 ? 30.962 -1.268 -0.276 1.00 90.50 176 MET A C 1
ATOM 1354 O O . MET A 1 176 ? 31.890 -0.724 -0.869 1.00 90.50 176 MET A O 1
ATOM 1358 N N . PHE A 1 177 ? 31.135 -1.857 0.908 1.00 89.31 177 PHE A N 1
ATOM 1359 C CA . PHE A 1 177 ? 32.398 -1.802 1.660 1.00 89.31 177 PHE A CA 1
ATOM 1360 C C . PHE A 1 177 ? 33.060 -3.177 1.832 1.00 89.31 177 PHE A C 1
ATOM 1362 O O . PHE A 1 177 ? 33.235 -3.630 2.963 1.00 89.31 177 PHE A O 1
ATOM 1369 N N . GLY A 1 178 ? 33.455 -3.811 0.723 1.00 90.25 178 GLY A N 1
ATOM 1370 C CA . GLY A 1 178 ? 34.270 -5.032 0.755 1.00 90.25 178 GLY A CA 1
ATOM 1371 C C . GLY A 1 178 ? 35.637 -4.802 1.414 1.00 90.25 178 GLY A C 1
ATOM 1372 O O . GLY A 1 178 ? 36.197 -3.706 1.334 1.00 90.25 178 GLY A O 1
ATOM 1373 N N . TYR A 1 179 ? 36.156 -5.818 2.108 1.00 93.06 179 TYR A N 1
ATOM 1374 C CA . TYR A 1 179 ? 37.416 -5.796 2.872 1.00 93.06 179 TYR A CA 1
ATOM 1375 C C . TYR A 1 179 ? 37.537 -4.671 3.920 1.00 93.06 179 TYR A C 1
ATOM 1377 O O . TYR A 1 179 ? 38.632 -4.306 4.354 1.00 93.06 179 TYR A O 1
ATOM 1385 N N . SER A 1 180 ? 36.420 -4.101 4.367 1.00 92.81 180 SER A N 1
ATOM 1386 C CA . SER A 1 180 ? 36.421 -3.022 5.346 1.00 92.81 180 SER A CA 1
ATOM 1387 C C . SER A 1 180 ? 36.629 -3.529 6.772 1.00 92.81 180 SER A C 1
ATOM 1389 O O . SER A 1 180 ? 35.787 -4.241 7.327 1.00 92.81 180 SER A O 1
ATOM 1391 N N . LEU A 1 181 ? 37.709 -3.059 7.402 1.00 90.38 181 LEU A N 1
ATOM 1392 C CA . LEU A 1 181 ? 37.992 -3.283 8.824 1.00 90.38 181 LEU A CA 1
ATOM 1393 C C . LEU A 1 181 ? 37.127 -2.426 9.756 1.00 90.38 181 LEU A C 1
ATOM 1395 O O . LEU A 1 181 ? 36.909 -2.796 10.901 1.00 90.38 181 LEU A O 1
ATOM 1399 N N . THR A 1 182 ? 36.625 -1.276 9.301 1.00 90.81 182 THR A N 1
ATOM 1400 C CA . THR A 1 182 ? 35.811 -0.388 10.150 1.00 90.81 182 THR A CA 1
ATOM 1401 C C . THR A 1 182 ? 34.364 -0.858 10.249 1.00 90.81 182 THR A C 1
ATOM 1403 O O . THR A 1 182 ? 33.707 -0.637 11.264 1.00 90.81 182 THR A O 1
ATOM 1406 N N . ARG A 1 183 ? 33.856 -1.552 9.222 1.00 89.19 183 ARG A N 1
ATOM 1407 C CA . ARG A 1 183 ? 32.483 -2.075 9.211 1.00 89.19 183 ARG A CA 1
ATOM 1408 C C . ARG A 1 183 ? 32.266 -3.222 10.188 1.00 89.19 183 ARG A C 1
ATOM 1410 O O . ARG A 1 183 ? 31.172 -3.326 10.738 1.00 89.19 183 ARG A O 1
ATOM 1417 N N . THR A 1 184 ? 33.281 -4.045 10.435 1.00 88.75 184 THR A N 1
ATOM 1418 C CA . THR A 1 184 ? 33.193 -5.133 11.420 1.00 88.75 184 THR A CA 1
ATOM 1419 C C . THR A 1 184 ? 33.101 -4.590 12.848 1.00 88.75 184 THR A C 1
ATOM 1421 O O . THR A 1 184 ? 32.377 -5.159 13.658 1.00 88.75 184 THR A O 1
ATOM 1424 N N . VAL A 1 185 ? 33.716 -3.433 13.138 1.00 89.31 185 VAL A N 1
ATOM 14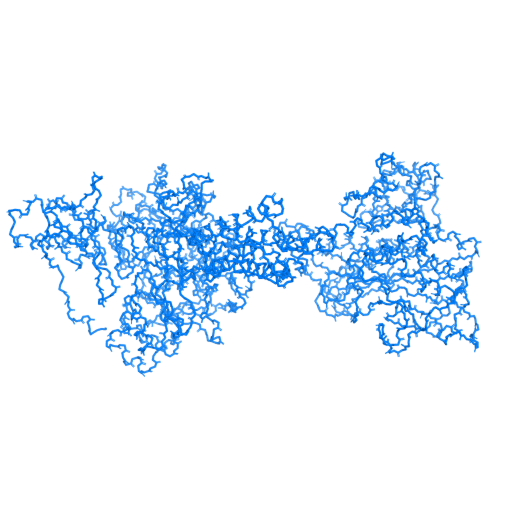25 C CA . VAL A 1 185 ? 33.660 -2.775 14.460 1.00 89.31 185 VAL A CA 1
ATOM 1426 C C . VAL A 1 185 ? 32.232 -2.390 14.858 1.00 89.31 185 VAL A C 1
ATOM 1428 O O . VAL A 1 185 ? 31.883 -2.450 16.032 1.00 89.31 185 VAL A O 1
ATOM 1431 N N . HIS A 1 186 ? 31.368 -2.051 13.897 1.00 85.75 186 HIS A N 1
ATOM 1432 C CA . HIS A 1 186 ? 29.979 -1.672 14.187 1.00 85.75 186 HIS A CA 1
ATOM 1433 C C . HIS A 1 186 ? 29.151 -2.821 14.787 1.00 85.75 186 HIS A C 1
ATOM 1435 O O . HIS A 1 186 ? 28.138 -2.559 15.427 1.00 85.75 186 HIS A O 1
ATOM 1441 N N . ASN A 1 187 ? 29.562 -4.075 14.565 1.00 90.56 187 ASN A N 1
ATOM 1442 C CA . ASN A 1 187 ? 28.902 -5.283 15.071 1.00 90.56 187 ASN A CA 1
ATOM 1443 C C . ASN A 1 187 ? 29.955 -6.284 15.571 1.00 90.56 187 ASN A C 1
ATOM 1445 O O . ASN A 1 187 ? 29.902 -7.476 15.259 1.00 90.56 187 ASN A O 1
ATOM 1449 N N . GLN A 1 188 ? 30.948 -5.767 16.302 1.00 95.00 188 GLN A N 1
ATOM 1450 C CA . GLN A 1 188 ? 32.163 -6.495 16.660 1.00 95.00 188 GLN A CA 1
ATOM 1451 C C . GLN A 1 188 ? 31.866 -7.797 17.407 1.00 95.00 188 GLN A C 1
ATOM 1453 O O . GLN A 1 188 ? 32.415 -8.841 17.055 1.00 95.00 188 GLN A O 1
ATOM 1458 N N . ASP A 1 189 ? 30.968 -7.745 18.391 1.00 96.50 189 ASP A N 1
ATOM 1459 C CA . ASP A 1 189 ? 30.619 -8.908 19.205 1.00 96.50 189 ASP A CA 1
ATOM 1460 C C . ASP A 1 189 ? 30.075 -10.041 18.340 1.00 96.50 189 ASP A C 1
ATOM 1462 O O . ASP A 1 189 ? 30.577 -11.157 18.412 1.00 96.50 189 ASP A O 1
ATOM 1466 N N . TYR A 1 190 ? 29.121 -9.753 17.454 1.00 96.50 190 TYR A N 1
ATOM 1467 C CA . TYR A 1 190 ? 28.585 -10.747 16.527 1.00 96.50 190 TYR A CA 1
ATOM 1468 C C . TYR A 1 190 ? 29.662 -11.294 15.580 1.00 96.50 190 TYR A C 1
ATOM 1470 O O . TYR A 1 190 ? 29.773 -12.508 15.403 1.00 96.50 190 TYR A O 1
ATOM 1478 N N . PHE A 1 191 ? 30.483 -10.412 15.003 1.00 96.69 191 PHE A N 1
ATOM 1479 C CA . PHE A 1 191 ? 31.526 -10.789 14.051 1.00 96.69 191 PHE A CA 1
ATOM 1480 C C . PHE A 1 191 ? 32.530 -11.787 14.651 1.00 96.69 191 PHE A C 1
ATOM 1482 O O . PHE A 1 191 ? 32.852 -12.790 14.011 1.00 96.69 191 PHE A O 1
ATOM 1489 N N . TYR A 1 192 ? 32.996 -11.552 15.883 1.00 97.12 192 TYR A N 1
ATOM 1490 C CA . TYR A 1 192 ? 33.933 -12.452 16.562 1.00 97.12 192 TYR A CA 1
ATOM 1491 C C . TYR A 1 192 ? 33.251 -13.659 17.225 1.00 97.12 192 TYR A C 1
ATOM 1493 O O . TYR A 1 192 ? 33.865 -14.724 17.294 1.00 97.12 192 TYR A O 1
ATOM 1501 N N . ASP A 1 193 ? 31.995 -13.546 17.673 1.00 97.31 193 ASP A N 1
ATOM 1502 C CA . ASP A 1 193 ? 31.233 -14.675 18.236 1.00 97.31 193 ASP A CA 1
ATOM 1503 C C . ASP A 1 193 ? 31.034 -15.776 17.178 1.00 97.31 193 ASP A C 1
ATOM 1505 O O . ASP A 1 193 ? 31.235 -16.955 17.470 1.00 97.31 193 ASP A O 1
ATOM 1509 N N . ILE A 1 194 ? 30.770 -15.406 15.914 1.00 98.00 194 ILE A N 1
ATOM 1510 C CA . ILE A 1 194 ? 30.751 -16.356 14.787 1.00 98.00 194 ILE A CA 1
ATOM 1511 C C . ILE A 1 194 ? 32.094 -17.064 14.623 1.00 98.00 194 ILE A C 1
ATOM 1513 O O . ILE A 1 194 ? 32.126 -18.296 14.587 1.00 98.00 194 ILE A O 1
ATOM 1517 N N . PHE A 1 195 ? 33.190 -16.307 14.544 1.00 97.50 195 PHE A N 1
ATOM 1518 C CA . PHE A 1 195 ? 34.525 -16.862 14.320 1.00 97.50 195 PHE A CA 1
ATOM 1519 C C . PHE A 1 195 ? 34.916 -17.861 15.422 1.00 97.50 195 PHE A C 1
ATOM 1521 O O . PHE A 1 195 ? 35.279 -19.007 15.143 1.00 97.50 195 PHE A O 1
ATOM 1528 N N . ASN A 1 196 ? 34.745 -17.463 16.685 1.00 97.38 196 ASN A N 1
ATOM 1529 C CA . ASN A 1 196 ? 35.083 -18.284 17.847 1.00 97.38 196 ASN A CA 1
ATOM 1530 C C . ASN A 1 196 ? 34.159 -19.504 17.986 1.00 97.38 196 ASN A C 1
ATOM 1532 O O . ASN A 1 196 ? 34.617 -20.611 18.279 1.00 97.38 196 ASN A O 1
ATOM 1536 N N . THR A 1 197 ? 32.857 -19.335 17.741 1.00 97.88 197 THR A N 1
ATOM 1537 C CA . THR A 1 197 ? 31.895 -20.441 17.823 1.00 97.88 197 THR A CA 1
ATOM 1538 C C . THR A 1 197 ? 32.125 -21.465 16.715 1.00 97.88 197 THR A C 1
ATOM 1540 O O . THR A 1 197 ? 32.041 -22.669 16.965 1.00 97.88 197 THR A O 1
ATOM 1543 N N . CYS A 1 198 ? 32.472 -21.019 15.506 1.00 97.88 198 CYS A N 1
ATOM 1544 C CA . CYS A 1 198 ? 32.855 -21.907 14.413 1.00 97.88 198 CYS A CA 1
ATOM 1545 C C . CYS A 1 198 ? 34.067 -22.765 14.791 1.00 97.88 198 CYS A C 1
ATOM 1547 O O . CYS A 1 198 ? 34.033 -23.979 14.583 1.00 97.88 198 CYS A O 1
ATOM 1549 N N . GLN A 1 199 ? 35.086 -22.181 15.432 1.00 96.50 199 GLN A N 1
ATOM 1550 C CA . GLN A 1 199 ? 36.227 -22.939 15.951 1.00 96.50 199 GLN A CA 1
ATOM 1551 C C . GLN A 1 199 ? 35.796 -23.980 17.000 1.00 96.50 199 GLN A C 1
ATOM 1553 O O . GLN A 1 199 ? 36.131 -25.162 16.887 1.00 96.50 199 GLN A O 1
ATOM 1558 N N . ALA A 1 200 ? 34.993 -23.577 17.989 1.00 96.94 200 ALA A N 1
ATOM 1559 C CA . ALA A 1 200 ? 34.507 -24.473 19.041 1.00 96.94 200 ALA A CA 1
ATOM 1560 C C . ALA A 1 200 ? 33.641 -25.629 18.496 1.00 96.94 200 ALA A C 1
ATOM 1562 O O . ALA A 1 200 ? 33.709 -26.754 18.995 1.00 96.94 200 ALA A O 1
ATOM 1563 N N . PHE A 1 201 ? 32.865 -25.379 17.437 1.00 97.06 201 PHE A N 1
ATOM 1564 C CA . PHE A 1 201 ? 32.015 -26.375 16.780 1.00 97.06 201 PHE A CA 1
ATOM 1565 C C . PHE A 1 201 ? 32.723 -27.165 15.660 1.00 97.06 201 PHE A C 1
ATOM 1567 O O . PHE A 1 201 ? 32.093 -27.973 14.974 1.00 97.06 201 PHE A O 1
ATOM 1574 N N . LYS A 1 202 ? 34.042 -26.988 15.485 1.00 95.50 202 LYS A N 1
ATOM 1575 C CA . LYS A 1 202 ? 34.867 -27.647 14.451 1.00 95.50 202 LYS A CA 1
ATOM 1576 C C . LYS A 1 202 ? 34.428 -27.331 13.010 1.00 95.50 202 LYS A C 1
ATOM 1578 O O . LYS A 1 202 ? 34.412 -28.218 12.153 1.00 95.50 202 LYS A O 1
ATOM 1583 N N . CYS A 1 203 ? 34.059 -26.079 12.758 1.00 95.25 203 CYS A N 1
ATOM 1584 C CA . CYS A 1 203 ? 33.735 -25.494 11.451 1.00 95.25 203 CYS A CA 1
ATOM 1585 C C . CYS A 1 203 ? 34.663 -24.303 11.160 1.00 95.25 203 CYS A C 1
ATOM 1587 O O . CYS A 1 203 ? 34.195 -23.219 10.836 1.00 95.25 203 CYS A O 1
ATOM 1589 N N . ASN A 1 204 ? 35.967 -24.497 11.366 1.00 94.06 204 ASN A N 1
ATOM 1590 C CA . ASN A 1 204 ? 36.978 -23.440 11.352 1.00 94.06 204 ASN A CA 1
ATOM 1591 C C . ASN A 1 204 ? 36.912 -22.555 10.097 1.00 94.06 204 ASN A C 1
ATOM 1593 O O . ASN A 1 204 ? 36.756 -23.049 8.978 1.00 94.06 204 ASN A O 1
ATOM 1597 N N . ILE A 1 205 ? 37.085 -21.252 10.313 1.00 97.62 205 ILE A N 1
ATOM 1598 C CA . ILE A 1 205 ? 37.139 -20.228 9.271 1.00 97.62 205 ILE A CA 1
ATOM 1599 C C . ILE A 1 205 ? 38.607 -19.823 9.081 1.00 97.62 205 ILE A C 1
ATOM 1601 O O . ILE A 1 205 ? 39.278 -19.471 10.049 1.00 97.62 205 ILE A O 1
ATOM 1605 N N . GLU A 1 206 ? 39.098 -19.888 7.847 1.00 95.44 206 GLU A N 1
ATOM 1606 C CA . GLU A 1 206 ? 40.443 -19.467 7.436 1.00 95.44 206 GLU A CA 1
ATOM 1607 C C . GLU A 1 206 ? 40.478 -17.975 7.070 1.00 95.44 206 GLU A C 1
ATOM 1609 O O . GLU A 1 206 ? 41.381 -17.254 7.493 1.00 95.44 206 GLU A O 1
ATOM 1614 N N . GLY A 1 207 ? 39.466 -17.495 6.342 1.00 95.69 207 GLY A N 1
ATOM 1615 C CA . GLY A 1 207 ? 39.296 -16.087 5.974 1.00 95.69 207 GLY A CA 1
ATOM 1616 C C . GLY A 1 207 ? 37.928 -15.562 6.400 1.00 95.69 207 GLY A C 1
ATOM 1617 O O . GLY A 1 207 ? 36.921 -16.224 6.172 1.00 95.69 207 GLY A O 1
ATOM 1618 N N . TRP A 1 208 ? 37.885 -14.390 7.038 1.00 96.56 208 TRP A N 1
ATOM 1619 C CA . TRP A 1 208 ? 36.650 -13.791 7.559 1.00 96.56 208 TRP A CA 1
ATOM 1620 C C . TRP A 1 208 ? 36.675 -12.274 7.377 1.00 96.56 208 TRP A C 1
ATOM 1622 O O . TRP A 1 208 ? 37.482 -11.586 8.008 1.00 96.56 208 TRP A O 1
ATOM 1632 N N . HIS A 1 209 ? 35.825 -11.743 6.499 1.00 96.25 209 HIS A N 1
ATOM 1633 C CA . HIS A 1 209 ? 35.799 -10.312 6.193 1.00 96.25 209 HIS A CA 1
ATOM 1634 C C . HIS A 1 209 ? 34.422 -9.824 5.731 1.00 96.25 209 HIS A C 1
ATOM 1636 O O . HIS A 1 209 ? 33.478 -10.592 5.562 1.00 96.25 209 HIS A O 1
ATOM 1642 N N . THR A 1 210 ? 34.300 -8.507 5.564 1.00 95.62 210 THR A N 1
ATOM 1643 C CA . THR A 1 210 ? 33.171 -7.901 4.851 1.00 95.62 210 THR A CA 1
ATOM 1644 C C . THR A 1 210 ? 33.355 -8.048 3.347 1.00 95.62 210 THR A C 1
ATOM 1646 O O . THR A 1 210 ? 34.484 -7.984 2.861 1.00 95.62 210 THR A O 1
ATOM 1649 N N . GLU A 1 211 ? 32.256 -8.214 2.621 1.00 93.81 211 GLU A N 1
ATOM 1650 C CA . GLU A 1 211 ? 32.250 -8.342 1.163 1.00 93.81 211 GLU A CA 1
ATOM 1651 C C . GLU A 1 211 ? 31.382 -7.248 0.520 1.00 93.81 211 GLU A C 1
ATOM 1653 O O . GLU A 1 211 ? 30.722 -6.452 1.196 1.00 93.81 211 GLU A O 1
ATOM 1658 N N . SER A 1 212 ? 31.447 -7.145 -0.802 1.00 90.31 212 SER A N 1
ATOM 1659 C CA . SER A 1 212 ? 30.807 -6.145 -1.640 1.00 90.31 212 SER A CA 1
ATOM 1660 C C . SER A 1 212 ? 29.282 -6.199 -1.538 1.00 90.31 212 SER A C 1
ATOM 1662 O O . SER A 1 212 ? 28.595 -6.859 -2.312 1.00 90.31 212 SER A O 1
ATOM 1664 N N . GLY A 1 213 ? 28.732 -5.430 -0.605 1.00 90.69 213 GLY A N 1
ATOM 1665 C CA . GLY A 1 213 ? 27.297 -5.227 -0.454 1.00 90.69 213 GLY A CA 1
ATOM 1666 C C . GLY A 1 213 ? 26.937 -4.729 0.946 1.00 90.69 213 GLY A C 1
ATOM 1667 O O . GLY A 1 213 ? 27.712 -4.909 1.890 1.00 90.69 213 GLY A O 1
ATOM 1668 N N . PRO A 1 214 ? 25.758 -4.110 1.116 1.00 92.31 214 PRO A N 1
ATOM 1669 C CA . PRO A 1 214 ? 25.312 -3.659 2.425 1.00 92.31 214 PRO A CA 1
ATOM 1670 C C . PRO A 1 214 ? 25.046 -4.868 3.330 1.00 92.31 214 PRO A C 1
ATOM 1672 O O . PRO A 1 214 ? 24.141 -5.663 3.074 1.00 92.31 214 PRO A O 1
ATOM 1675 N N . GLY A 1 215 ? 25.833 -4.996 4.400 1.00 94.00 215 GLY A N 1
ATOM 1676 C CA . GLY A 1 215 ? 25.714 -6.081 5.369 1.00 94.00 215 GLY A CA 1
ATOM 1677 C C . GLY A 1 215 ? 26.255 -7.430 4.898 1.00 94.00 215 GLY A C 1
ATOM 1678 O O . GLY A 1 215 ? 25.901 -8.425 5.515 1.00 94.00 215 GLY A O 1
ATOM 1679 N N . VAL A 1 216 ? 27.067 -7.504 3.838 1.00 96.44 216 VAL A N 1
ATOM 1680 C CA . VAL A 1 216 ? 27.577 -8.790 3.324 1.00 96.44 216 VAL A CA 1
ATOM 1681 C C . VAL A 1 216 ? 28.874 -9.183 4.027 1.00 96.44 216 VAL A C 1
ATOM 1683 O O . VAL A 1 216 ? 29.791 -8.366 4.144 1.00 96.44 216 VAL A O 1
ATOM 1686 N N . TYR A 1 217 ? 28.950 -10.434 4.484 1.00 97.25 217 TYR A N 1
ATOM 1687 C CA . TYR A 1 217 ? 30.173 -11.071 4.983 1.00 97.25 217 TYR A CA 1
ATOM 1688 C C . TYR A 1 217 ? 30.585 -12.225 4.073 1.00 97.25 217 TYR A C 1
ATOM 1690 O O . TYR A 1 217 ? 29.729 -12.854 3.452 1.00 97.25 217 TYR A O 1
ATOM 1698 N N . GLU A 1 218 ? 31.883 -12.518 4.050 1.00 97.19 218 GLU A N 1
ATOM 1699 C CA . GLU A 1 218 ? 32.451 -13.686 3.382 1.00 97.19 218 GLU A CA 1
ATOM 1700 C C . GLU A 1 218 ? 33.266 -14.526 4.369 1.00 97.19 218 GLU A C 1
ATOM 1702 O O . GLU A 1 218 ? 34.090 -14.001 5.129 1.00 97.19 218 GLU A O 1
ATOM 1707 N N . ALA A 1 219 ? 33.013 -15.837 4.356 1.00 98.00 219 ALA A N 1
ATOM 1708 C CA . ALA A 1 219 ? 33.780 -16.838 5.086 1.00 98.00 219 ALA A CA 1
ATOM 1709 C C . ALA A 1 219 ? 34.436 -17.827 4.125 1.00 98.00 219 ALA A C 1
ATOM 1711 O O . ALA A 1 219 ? 33.736 -18.603 3.476 1.00 98.00 219 ALA A O 1
ATOM 1712 N N . ALA A 1 220 ? 35.764 -17.881 4.136 1.00 97.81 220 ALA A N 1
ATOM 1713 C CA . ALA A 1 220 ? 36.530 -18.991 3.587 1.00 97.81 220 ALA A CA 1
ATOM 1714 C C . ALA A 1 220 ? 36.756 -20.027 4.693 1.00 97.81 220 ALA A C 1
ATOM 1716 O O . ALA A 1 220 ? 37.400 -19.731 5.701 1.00 97.81 220 ALA A O 1
ATOM 1717 N N . LEU A 1 221 ? 36.201 -21.229 4.545 1.00 97.94 221 LEU A N 1
ATOM 1718 C CA . LEU A 1 221 ? 36.375 -22.312 5.513 1.00 97.94 221 LEU A CA 1
ATOM 1719 C C . LEU A 1 221 ? 37.739 -22.981 5.343 1.00 97.94 221 LEU A C 1
ATOM 1721 O O . LEU A 1 221 ? 38.186 -23.208 4.221 1.00 97.94 221 LEU A O 1
ATOM 1725 N N . GLU A 1 222 ? 38.358 -23.364 6.463 1.00 96.56 222 GLU A N 1
ATOM 1726 C CA . GLU A 1 222 ? 39.659 -24.041 6.462 1.00 96.56 222 GLU A CA 1
ATOM 1727 C C . GLU A 1 222 ? 39.592 -25.335 5.644 1.00 96.56 222 GLU A C 1
ATOM 1729 O O . GLU A 1 222 ? 38.838 -26.259 5.993 1.00 96.56 222 GLU A O 1
ATOM 1734 N N . PHE A 1 223 ? 40.389 -25.390 4.570 1.00 94.06 223 PHE A N 1
ATOM 1735 C CA . PHE A 1 223 ? 40.401 -26.508 3.630 1.00 94.06 223 PHE A CA 1
ATOM 1736 C C . PHE A 1 223 ? 40.683 -27.848 4.330 1.00 94.06 223 PHE A C 1
ATOM 1738 O O . PHE A 1 223 ? 41.351 -27.928 5.362 1.00 94.06 223 PHE A O 1
ATOM 1745 N N . GLY A 1 224 ? 40.177 -28.942 3.768 1.00 95.44 224 GLY A N 1
ATOM 1746 C CA . GLY A 1 224 ? 40.341 -30.260 4.371 1.00 95.44 224 GLY A CA 1
ATOM 1747 C C . GLY A 1 224 ? 39.879 -31.389 3.469 1.00 95.44 224 GLY A C 1
ATOM 1748 O O . GLY A 1 224 ? 39.606 -31.184 2.290 1.00 95.44 224 GLY A O 1
ATOM 1749 N N . GLU A 1 225 ? 39.804 -32.593 4.029 1.00 95.62 225 GLU A N 1
ATOM 1750 C CA . GLU A 1 225 ? 39.239 -33.750 3.332 1.00 95.62 225 GLU A CA 1
ATOM 1751 C C . GLU A 1 225 ? 37.771 -33.470 2.961 1.00 95.62 225 GLU A C 1
ATOM 1753 O O . GLU A 1 225 ? 37.022 -32.868 3.738 1.00 95.62 225 GLU A O 1
ATOM 1758 N N . ILE A 1 226 ? 37.372 -33.844 1.743 1.00 97.31 226 ILE A N 1
ATOM 1759 C CA . ILE A 1 226 ? 36.131 -33.363 1.126 1.00 97.31 226 ILE A CA 1
ATOM 1760 C C . ILE A 1 226 ? 34.859 -33.791 1.872 1.00 97.31 226 ILE A C 1
ATOM 1762 O O . ILE A 1 226 ? 33.926 -32.990 1.963 1.00 97.31 226 ILE A O 1
ATOM 1766 N N . LYS A 1 227 ? 34.808 -34.994 2.466 1.00 94.56 227 LYS A N 1
ATOM 1767 C CA . LYS A 1 227 ? 33.669 -35.421 3.294 1.00 94.56 227 LYS A CA 1
ATOM 1768 C C . LYS A 1 227 ? 33.544 -34.510 4.513 1.00 94.56 227 LYS A C 1
ATOM 1770 O O . LYS A 1 227 ? 32.459 -34.005 4.793 1.00 94.56 227 LYS A O 1
ATOM 1775 N N . GLN A 1 228 ? 34.645 -34.246 5.217 1.00 94.81 228 GLN A N 1
ATOM 1776 C CA . GLN A 1 228 ? 34.629 -33.316 6.352 1.00 94.81 228 GLN A CA 1
ATOM 1777 C C . GLN A 1 228 ? 34.295 -31.881 5.934 1.00 94.81 228 GLN A C 1
ATOM 1779 O O . GLN A 1 228 ? 33.610 -31.181 6.679 1.00 94.81 228 GLN A O 1
ATOM 1784 N N . MET A 1 229 ? 34.758 -31.434 4.766 1.00 97.31 229 MET A N 1
ATOM 1785 C CA . MET A 1 229 ? 34.434 -30.108 4.245 1.00 97.31 229 MET A CA 1
ATOM 1786 C C . MET A 1 229 ? 32.933 -29.968 3.962 1.00 97.31 229 MET A C 1
ATOM 1788 O O . MET A 1 229 ? 32.342 -28.965 4.351 1.00 97.31 229 MET A O 1
ATOM 1792 N N . ALA A 1 230 ? 32.281 -30.981 3.383 1.00 97.06 230 ALA A N 1
ATOM 1793 C CA . ALA A 1 230 ? 30.834 -30.960 3.157 1.00 97.06 230 ALA A CA 1
ATOM 1794 C C . ALA A 1 230 ? 30.033 -30.840 4.474 1.00 97.06 230 ALA A C 1
ATOM 1796 O O . ALA A 1 230 ? 29.077 -30.056 4.564 1.00 97.06 230 ALA A O 1
ATOM 1797 N N . ASP A 1 231 ? 30.476 -31.544 5.525 1.00 97.00 231 ASP A N 1
ATOM 1798 C CA . ASP A 1 231 ? 29.935 -31.405 6.882 1.00 97.00 231 ASP A CA 1
ATOM 1799 C C . ASP A 1 231 ? 30.114 -29.975 7.403 1.00 97.00 231 ASP A C 1
ATOM 1801 O O . ASP A 1 231 ? 29.147 -29.356 7.848 1.00 97.00 231 ASP A O 1
ATOM 1805 N N . ARG A 1 232 ? 31.344 -29.445 7.346 1.00 96.69 232 ARG A N 1
ATOM 1806 C CA . ARG A 1 232 ? 31.688 -28.096 7.826 1.00 96.69 232 ARG A CA 1
ATOM 1807 C C . ARG A 1 232 ? 30.886 -27.026 7.100 1.00 96.69 232 ARG A C 1
ATOM 1809 O O . ARG A 1 232 ? 30.330 -26.154 7.752 1.00 96.69 232 ARG A O 1
ATOM 1816 N N . ALA A 1 233 ? 30.772 -27.124 5.783 1.00 96.94 233 ALA A N 1
ATOM 1817 C CA . ALA A 1 233 ? 30.044 -26.182 4.948 1.00 96.94 233 ALA A CA 1
ATOM 1818 C C . ALA A 1 233 ? 28.547 -26.126 5.300 1.00 96.94 233 ALA A C 1
ATOM 1820 O O . ALA A 1 233 ? 27.969 -25.043 5.378 1.00 96.94 233 ALA A O 1
ATOM 1821 N N . SER A 1 234 ? 27.926 -27.276 5.577 1.00 96.06 234 SER A N 1
ATOM 1822 C CA . SER A 1 234 ? 26.521 -27.332 6.011 1.00 96.06 234 SER A CA 1
ATOM 1823 C C . SER A 1 234 ? 26.343 -26.814 7.440 1.00 96.06 234 SER A C 1
ATOM 1825 O O . SER A 1 234 ? 25.435 -26.035 7.732 1.00 96.06 234 SER A O 1
ATOM 1827 N N . LEU A 1 235 ? 27.235 -27.223 8.344 1.00 97.56 235 LEU A N 1
ATOM 1828 C CA . LEU A 1 235 ? 27.186 -26.847 9.755 1.00 97.56 235 LEU A CA 1
ATOM 1829 C C . LEU A 1 235 ? 27.559 -25.380 9.991 1.00 97.56 235 LEU A C 1
ATOM 1831 O O . LEU A 1 235 ? 27.038 -24.779 10.923 1.00 97.56 235 LEU A O 1
ATOM 1835 N N . PHE A 1 236 ? 28.383 -24.776 9.138 1.00 98.12 236 PHE A N 1
ATOM 1836 C CA . PHE A 1 236 ? 28.691 -23.349 9.170 1.00 98.12 236 PHE A CA 1
ATOM 1837 C C . PHE A 1 236 ? 27.413 -22.510 9.063 1.00 98.12 236 PHE A C 1
ATOM 1839 O O . PHE A 1 236 ? 27.156 -21.666 9.921 1.00 98.12 236 PHE A O 1
ATOM 1846 N N . LYS A 1 237 ? 26.541 -22.816 8.091 1.00 97.00 237 LYS A N 1
ATOM 1847 C CA . LYS A 1 237 ? 25.240 -22.138 7.946 1.00 97.00 237 LYS A CA 1
ATOM 1848 C C . LYS A 1 237 ? 24.395 -22.272 9.220 1.00 97.00 237 LYS A C 1
ATOM 1850 O O . LYS A 1 237 ? 23.722 -21.322 9.619 1.00 97.00 237 LYS A O 1
ATOM 1855 N N . TYR A 1 238 ? 24.451 -23.431 9.884 1.00 96.19 238 TYR A N 1
ATOM 1856 C CA . TYR A 1 238 ? 23.763 -23.676 11.156 1.00 96.19 238 TYR A CA 1
ATOM 1857 C C . TYR A 1 238 ? 24.351 -22.870 12.321 1.00 96.19 238 TYR A C 1
ATOM 1859 O O . TYR A 1 238 ? 23.583 -22.276 13.080 1.00 96.19 238 TYR A O 1
ATOM 1867 N N . VAL A 1 239 ? 25.681 -22.785 12.440 1.00 97.50 239 VAL A N 1
ATOM 1868 C CA . VAL A 1 239 ? 26.360 -21.944 13.442 1.00 97.50 239 VAL A CA 1
ATOM 1869 C C . VAL A 1 239 ? 25.953 -20.486 13.262 1.00 97.50 239 VAL A C 1
ATOM 1871 O O . VAL A 1 239 ? 25.485 -19.860 14.211 1.00 97.50 239 VAL A O 1
ATOM 1874 N N . VAL A 1 240 ? 26.064 -19.962 12.037 1.00 97.81 240 VAL A N 1
ATOM 1875 C CA . VAL A 1 240 ? 25.759 -18.559 11.735 1.00 97.81 240 VAL A CA 1
ATOM 1876 C C . VAL A 1 240 ? 24.314 -18.220 12.080 1.00 97.81 240 VAL A C 1
ATOM 1878 O O . VAL A 1 240 ? 24.076 -17.244 12.791 1.00 97.81 240 VAL A O 1
ATOM 1881 N N . LYS A 1 241 ? 23.355 -19.048 11.645 1.00 95.50 241 LYS A N 1
ATOM 1882 C CA . LYS A 1 241 ? 21.930 -18.877 11.971 1.00 95.50 241 LYS A CA 1
ATOM 1883 C C . LYS A 1 241 ? 21.666 -18.948 13.475 1.00 95.50 241 LYS A C 1
ATOM 1885 O O . LYS A 1 241 ? 20.907 -18.133 13.986 1.00 95.50 241 LYS A O 1
ATOM 1890 N N . SER A 1 242 ? 22.302 -19.877 14.187 1.00 94.75 242 SER A N 1
ATOM 1891 C CA . SER A 1 242 ? 22.055 -20.083 15.620 1.00 94.75 242 SER A CA 1
ATOM 1892 C C . SER A 1 242 ? 22.610 -18.952 16.483 1.00 94.75 242 SER A C 1
ATOM 1894 O O . SER A 1 242 ? 21.929 -18.464 17.381 1.00 94.75 242 SER A O 1
ATOM 1896 N N . VAL A 1 243 ? 23.833 -18.499 16.199 1.00 95.56 243 VAL A N 1
ATOM 1897 C CA . VAL A 1 243 ? 24.468 -17.411 16.953 1.00 95.56 243 VAL A CA 1
ATOM 1898 C C . VAL A 1 243 ? 23.786 -16.075 16.661 1.00 95.56 243 VAL A C 1
ATOM 1900 O O . VAL A 1 243 ? 23.592 -15.281 17.578 1.00 95.56 243 VAL A O 1
ATOM 1903 N N . ALA A 1 244 ? 23.363 -15.825 15.418 1.00 94.94 244 ALA A N 1
ATOM 1904 C CA . ALA A 1 244 ? 22.755 -14.551 15.031 1.00 94.94 244 ALA A CA 1
ATOM 1905 C C . ALA A 1 244 ? 21.472 -14.207 15.811 1.00 94.94 244 ALA A C 1
ATOM 1907 O O . ALA A 1 244 ? 21.228 -13.030 16.078 1.00 94.94 244 ALA A O 1
ATOM 1908 N N . ILE A 1 245 ? 20.713 -15.217 16.261 1.00 90.19 245 ILE A N 1
ATOM 1909 C CA . ILE A 1 245 ? 19.508 -15.040 17.093 1.00 90.19 245 ILE A CA 1
ATOM 1910 C C . ILE A 1 245 ? 19.824 -14.231 18.358 1.00 90.19 245 ILE A C 1
ATOM 1912 O O . ILE A 1 245 ? 19.105 -13.289 18.683 1.00 90.19 245 ILE A O 1
ATOM 1916 N N . LYS A 1 246 ? 20.935 -14.543 19.041 1.00 90.44 246 LYS A N 1
ATOM 1917 C CA . LYS A 1 246 ? 21.383 -13.839 20.259 1.00 90.44 246 LYS A CA 1
ATOM 1918 C C . LYS A 1 246 ? 21.684 -12.360 20.003 1.00 90.44 246 LYS A C 1
ATOM 1920 O O . LYS A 1 246 ? 21.560 -11.544 20.910 1.00 90.44 246 LYS A O 1
ATOM 1925 N N . HIS A 1 247 ? 22.081 -12.027 18.779 1.00 92.88 247 HIS A N 1
ATOM 1926 C CA . HIS A 1 247 ? 22.487 -10.681 18.381 1.00 92.88 247 HIS A CA 1
ATOM 1927 C C . HIS A 1 247 ? 21.372 -9.906 17.667 1.00 92.88 247 HIS A C 1
ATOM 1929 O O . HIS A 1 247 ? 21.603 -8.787 17.221 1.00 92.88 247 HIS A O 1
ATOM 1935 N N . GLY A 1 248 ? 20.163 -10.473 17.546 1.00 91.31 248 GLY A N 1
ATOM 1936 C CA . GLY A 1 248 ? 19.060 -9.834 16.823 1.00 91.31 248 GLY A CA 1
ATOM 1937 C C . GLY A 1 248 ? 19.354 -9.664 15.330 1.00 91.31 248 GLY A C 1
ATOM 1938 O O . GLY A 1 248 ? 18.918 -8.693 14.713 1.00 91.31 248 GLY A O 1
ATOM 1939 N N . ILE A 1 249 ? 20.090 -10.596 14.721 1.00 94.06 249 ILE A N 1
ATOM 1940 C CA . ILE A 1 249 ? 20.517 -10.544 13.316 1.00 94.06 249 ILE A CA 1
ATOM 1941 C C . ILE A 1 249 ? 19.911 -11.723 12.553 1.00 94.06 249 ILE A C 1
ATOM 1943 O O . ILE A 1 249 ? 19.828 -12.835 13.068 1.00 94.06 249 ILE A O 1
ATOM 1947 N N . THR A 1 250 ? 19.503 -11.485 11.307 1.00 94.69 250 THR A N 1
ATOM 1948 C CA . THR A 1 250 ? 19.024 -12.523 10.391 1.00 94.69 250 THR A CA 1
ATOM 1949 C C . THR A 1 250 ? 20.020 -12.719 9.245 1.00 94.69 250 THR A C 1
ATOM 1951 O O . THR A 1 250 ? 20.080 -11.876 8.345 1.00 94.69 250 THR A O 1
ATOM 1954 N N . PRO A 1 251 ? 20.799 -13.815 9.253 1.00 96.12 251 PRO A N 1
ATOM 1955 C CA . PRO A 1 251 ? 21.697 -14.160 8.163 1.00 96.12 251 PRO A CA 1
ATOM 1956 C C . PRO A 1 251 ? 20.932 -14.793 6.998 1.00 96.12 251 PRO A C 1
ATOM 1958 O O . PRO A 1 251 ? 20.057 -15.641 7.190 1.00 96.12 251 PRO A O 1
ATOM 1961 N N . CYS A 1 252 ? 21.286 -14.409 5.776 1.00 95.69 252 CYS A N 1
ATOM 1962 C CA . CYS A 1 252 ? 20.603 -14.790 4.550 1.00 95.69 252 CYS A CA 1
ATOM 1963 C C . CYS A 1 252 ? 21.594 -15.328 3.512 1.00 95.69 252 CYS A C 1
ATOM 1965 O O . CYS A 1 252 ? 22.359 -14.575 2.913 1.00 95.69 252 CYS A O 1
ATOM 1967 N N . PHE A 1 253 ? 21.519 -16.641 3.281 1.00 96.69 253 PHE A N 1
ATOM 1968 C CA . PHE A 1 253 ? 22.324 -17.385 2.302 1.00 96.69 253 PHE A CA 1
ATOM 1969 C C . PHE A 1 253 ? 21.634 -17.521 0.933 1.00 96.69 253 PHE A C 1
ATOM 1971 O O . PHE A 1 253 ? 22.141 -18.200 0.052 1.00 96.69 253 PHE A O 1
ATOM 1978 N N . MET A 1 254 ? 20.468 -16.898 0.745 1.00 95.44 254 MET A N 1
ATOM 1979 C CA . MET A 1 254 ? 19.752 -16.876 -0.536 1.00 95.44 254 MET A CA 1
ATOM 1980 C C . MET A 1 254 ? 20.654 -16.279 -1.630 1.00 95.44 254 MET A C 1
ATOM 1982 O O . MET A 1 254 ? 21.284 -15.256 -1.382 1.00 95.44 254 MET A O 1
ATOM 1986 N N . ALA A 1 255 ? 20.726 -16.871 -2.826 1.00 95.00 255 ALA A N 1
ATOM 1987 C CA . ALA A 1 255 ? 21.687 -16.460 -3.860 1.00 95.00 255 ALA A CA 1
ATOM 1988 C C . ALA A 1 255 ? 21.563 -14.991 -4.306 1.00 95.00 255 ALA A C 1
ATOM 1990 O O . ALA A 1 255 ? 22.555 -14.361 -4.662 1.00 95.00 255 ALA A O 1
ATOM 1991 N N . LYS A 1 256 ? 20.358 -14.421 -4.299 1.00 93.50 256 LYS A N 1
ATOM 1992 C CA . LYS A 1 256 ? 20.073 -13.036 -4.683 1.00 93.50 256 LYS A CA 1
ATOM 1993 C C . LYS A 1 256 ? 19.013 -12.426 -3.754 1.00 93.50 256 LYS A C 1
ATOM 1995 O O . LYS A 1 256 ? 17.834 -12.394 -4.114 1.00 93.50 256 LYS A O 1
ATOM 2000 N N . PRO A 1 257 ? 19.411 -11.909 -2.576 1.00 91.75 257 PRO A N 1
ATOM 2001 C CA . PRO A 1 257 ? 18.463 -11.353 -1.609 1.00 91.75 257 PRO A CA 1
ATOM 2002 C C . PRO A 1 257 ? 17.862 -10.006 -2.034 1.00 91.75 257 PRO A C 1
ATOM 2004 O O . PRO A 1 257 ? 16.703 -9.729 -1.740 1.00 91.75 257 PRO A O 1
ATOM 2007 N N . LYS A 1 258 ? 18.638 -9.151 -2.720 1.00 88.50 258 LYS A N 1
ATOM 2008 C CA . LYS A 1 258 ? 18.205 -7.816 -3.168 1.00 88.50 258 LYS A CA 1
ATOM 2009 C C . LYS A 1 258 ? 18.460 -7.613 -4.666 1.00 88.50 258 LYS A C 1
ATOM 2011 O O . LYS A 1 258 ? 19.533 -7.925 -5.184 1.00 88.50 258 LYS A O 1
ATOM 2016 N N . GLN A 1 259 ? 17.462 -7.070 -5.369 1.00 86.19 259 GLN A N 1
ATOM 2017 C CA . GLN A 1 259 ? 17.589 -6.664 -6.772 1.00 86.19 259 GLN A CA 1
ATOM 2018 C C . GLN A 1 259 ? 18.583 -5.498 -6.896 1.00 86.19 259 GLN A C 1
ATOM 2020 O O . GLN A 1 259 ? 18.610 -4.614 -6.046 1.00 86.19 259 GLN A O 1
ATOM 2025 N N . GLY A 1 260 ? 19.401 -5.497 -7.953 1.00 83.06 260 GLY A N 1
ATOM 2026 C CA . GLY A 1 260 ? 20.365 -4.422 -8.232 1.00 83.06 260 GLY A CA 1
ATOM 2027 C C . GLY A 1 260 ? 21.658 -4.444 -7.402 1.00 83.06 260 GLY A C 1
ATOM 2028 O O . GLY A 1 260 ? 22.545 -3.643 -7.672 1.00 83.06 260 GLY A O 1
ATOM 2029 N N . LEU A 1 261 ? 21.803 -5.364 -6.441 1.00 88.12 261 LEU A N 1
ATOM 2030 C CA . LEU A 1 261 ? 23.016 -5.540 -5.625 1.00 88.12 261 LEU A CA 1
ATOM 2031 C C . LEU A 1 261 ? 23.701 -6.887 -5.910 1.00 88.12 261 LEU A C 1
ATOM 2033 O O . LEU A 1 261 ? 23.035 -7.776 -6.445 1.00 88.12 261 LEU A O 1
ATOM 2037 N N . PRO A 1 262 ? 24.990 -7.093 -5.573 1.00 88.62 262 PRO A N 1
ATOM 2038 C CA . PRO A 1 262 ? 25.645 -8.395 -5.727 1.00 88.62 262 PRO A CA 1
ATOM 2039 C C . PRO A 1 262 ? 24.900 -9.527 -5.007 1.00 88.62 262 PRO A C 1
ATOM 2041 O O . PRO A 1 262 ? 24.220 -9.299 -4.004 1.00 88.62 262 PRO A O 1
ATOM 2044 N N . GLY A 1 263 ? 24.974 -10.729 -5.580 1.00 91.81 263 GLY A N 1
ATOM 2045 C CA . GLY A 1 263 ? 24.399 -11.944 -4.998 1.00 91.81 263 GLY A CA 1
ATOM 2046 C C . GLY A 1 263 ? 25.402 -12.685 -4.115 1.00 91.81 263 GLY A C 1
ATOM 2047 O O . GLY A 1 263 ? 26.577 -12.363 -4.129 1.00 91.81 263 GLY A O 1
ATOM 2048 N N . ASN A 1 264 ? 24.927 -13.702 -3.405 1.00 95.06 264 ASN A N 1
ATOM 2049 C CA . ASN A 1 264 ? 25.707 -14.542 -2.505 1.00 95.06 264 ASN A CA 1
ATOM 2050 C C . ASN A 1 264 ? 26.333 -15.731 -3.242 1.00 95.06 264 ASN A C 1
ATOM 2052 O O . ASN A 1 264 ? 25.614 -16.614 -3.730 1.00 95.06 264 ASN A O 1
ATOM 2056 N N . SER A 1 265 ? 27.661 -15.767 -3.323 1.00 93.00 265 SER A N 1
ATOM 2057 C CA . SER A 1 265 ? 28.418 -16.884 -3.891 1.00 93.00 265 SER A CA 1
ATOM 2058 C C . SER A 1 265 ? 28.661 -18.034 -2.899 1.00 93.00 265 SER A C 1
ATOM 2060 O O . SER A 1 265 ? 28.654 -17.857 -1.680 1.00 93.00 265 SER A O 1
ATOM 2062 N N . GLY A 1 266 ? 28.848 -19.238 -3.444 1.00 95.19 266 GLY A N 1
ATOM 2063 C CA . GLY A 1 266 ? 29.281 -20.432 -2.720 1.00 95.19 266 GLY A CA 1
ATOM 2064 C C . GLY A 1 266 ? 30.411 -21.129 -3.477 1.00 95.19 266 GLY A C 1
ATOM 2065 O O . GLY A 1 266 ? 30.182 -22.181 -4.073 1.00 95.19 266 GLY A O 1
ATOM 2066 N N . HIS A 1 267 ? 31.604 -20.534 -3.533 1.00 95.62 267 HIS A N 1
ATOM 2067 C CA . HIS A 1 267 ? 32.709 -21.093 -4.315 1.00 95.62 267 HIS A CA 1
ATOM 2068 C C . HIS A 1 267 ? 33.229 -22.389 -3.688 1.00 95.62 267 HIS A C 1
ATOM 2070 O O . HIS A 1 267 ? 33.484 -22.465 -2.485 1.00 95.62 267 HIS A O 1
ATOM 2076 N N . MET A 1 268 ? 33.404 -23.416 -4.521 1.00 97.44 268 MET A N 1
ATOM 2077 C CA . MET A 1 268 ? 33.877 -24.728 -4.082 1.00 97.44 268 MET A CA 1
ATOM 2078 C C . MET A 1 268 ? 35.204 -25.055 -4.741 1.00 97.44 268 MET A C 1
ATOM 2080 O O . MET A 1 268 ? 35.310 -25.119 -5.964 1.00 97.44 268 MET A O 1
ATOM 2084 N N . HIS A 1 269 ? 36.215 -25.307 -3.923 1.00 97.69 269 HIS A N 1
ATOM 2085 C CA . HIS A 1 269 ? 37.530 -25.721 -4.386 1.00 97.69 269 HIS A CA 1
ATOM 2086 C C . HIS A 1 269 ? 37.669 -27.230 -4.264 1.00 97.69 269 HIS A C 1
ATOM 2088 O O . HIS A 1 269 ? 37.305 -27.774 -3.226 1.00 97.69 269 HIS A O 1
ATOM 2094 N N . VAL A 1 270 ? 38.238 -27.897 -5.269 1.00 98.25 270 VAL A N 1
ATOM 2095 C CA . VAL A 1 270 ? 38.510 -29.341 -5.221 1.00 98.25 270 VAL A CA 1
ATOM 2096 C C . VAL A 1 270 ? 39.895 -29.665 -5.776 1.00 98.25 270 VAL A C 1
ATOM 2098 O O . VAL A 1 270 ? 40.314 -29.134 -6.809 1.00 98.25 270 VAL A O 1
ATOM 2101 N N . SER A 1 271 ? 40.594 -30.574 -5.097 1.00 97.44 271 SER A N 1
ATOM 2102 C CA . SER A 1 271 ? 41.785 -31.258 -5.601 1.00 97.44 271 SER A CA 1
ATOM 2103 C C . SER A 1 271 ? 41.726 -32.757 -5.314 1.00 97.44 271 SER A C 1
ATOM 2105 O O . SER A 1 271 ? 41.109 -33.189 -4.340 1.00 97.44 271 SER A O 1
ATOM 2107 N N . LEU A 1 272 ? 42.370 -33.559 -6.164 1.00 97.31 272 LEU A N 1
ATOM 2108 C CA . LEU A 1 272 ? 42.580 -34.985 -5.915 1.00 97.31 272 LEU A CA 1
ATOM 2109 C C . LEU A 1 272 ? 43.991 -35.225 -5.382 1.00 97.31 272 LEU A C 1
ATOM 2111 O O . LEU A 1 272 ? 44.940 -34.544 -5.783 1.00 97.31 272 LEU A O 1
ATOM 2115 N N . VAL A 1 273 ? 44.125 -36.202 -4.492 1.00 96.94 273 VAL A N 1
ATOM 2116 C CA . VAL A 1 273 ? 45.395 -36.600 -3.879 1.00 96.94 273 VAL A CA 1
ATOM 2117 C C . VAL A 1 273 ? 45.569 -38.116 -3.918 1.00 96.94 273 VAL A C 1
ATOM 2119 O O . VAL A 1 273 ? 44.582 -38.846 -3.954 1.00 96.94 273 VAL A O 1
ATOM 2122 N N . ASP A 1 274 ? 46.809 -38.600 -3.914 1.00 95.19 274 ASP A N 1
ATOM 2123 C CA . ASP A 1 274 ? 47.091 -40.019 -3.658 1.00 95.19 274 ASP A CA 1
ATOM 2124 C C . ASP A 1 274 ? 47.083 -40.344 -2.151 1.00 95.19 274 ASP A C 1
ATOM 2126 O O . ASP A 1 274 ? 46.894 -39.463 -1.307 1.00 95.19 274 ASP A O 1
ATOM 2130 N N . GLU A 1 275 ? 47.325 -41.610 -1.801 1.00 92.00 275 GLU A N 1
ATOM 2131 C CA . GLU A 1 275 ? 47.413 -42.084 -0.410 1.00 92.00 275 GLU A CA 1
ATOM 2132 C C . GLU A 1 275 ? 48.487 -41.361 0.426 1.00 92.00 275 GLU A C 1
ATOM 2134 O O . GLU A 1 275 ? 48.394 -41.326 1.653 1.00 92.00 275 GLU A O 1
ATOM 2139 N N . SER A 1 276 ? 49.497 -40.756 -0.215 1.00 92.12 276 SER A N 1
ATOM 2140 C CA . SER A 1 276 ? 50.538 -39.965 0.457 1.00 92.12 276 SER A CA 1
ATOM 2141 C C . SER A 1 276 ? 50.141 -38.499 0.678 1.00 92.12 276 SER A C 1
ATOM 2143 O O . SER A 1 276 ? 50.872 -37.748 1.326 1.00 92.12 276 SER A O 1
ATOM 2145 N N . GLY A 1 277 ? 48.991 -38.076 0.143 1.00 91.12 277 GLY A N 1
ATOM 2146 C CA . GLY A 1 277 ? 48.533 -36.689 0.153 1.00 91.12 277 GLY A CA 1
ATOM 2147 C C . GLY A 1 277 ? 49.139 -35.829 -0.961 1.00 91.12 277 GLY A C 1
ATOM 2148 O O . GLY A 1 277 ? 48.995 -34.603 -0.938 1.00 91.12 277 GLY A O 1
ATOM 2149 N N . LYS A 1 278 ? 49.823 -36.425 -1.946 1.00 95.25 278 LYS A N 1
ATOM 2150 C CA . LYS A 1 278 ? 50.389 -35.688 -3.081 1.00 95.25 278 LYS A CA 1
ATOM 2151 C C . LYS A 1 278 ? 49.281 -35.310 -4.059 1.00 95.25 278 LYS A C 1
ATOM 2153 O O . LYS A 1 278 ? 48.490 -36.149 -4.473 1.00 95.25 278 LYS A O 1
ATOM 2158 N N . ASN A 1 279 ? 49.263 -34.044 -4.467 1.00 97.31 279 ASN A N 1
ATOM 2159 C CA . ASN A 1 279 ? 48.288 -33.504 -5.411 1.00 97.31 279 ASN A CA 1
ATOM 2160 C C . ASN A 1 279 ? 48.420 -34.144 -6.806 1.00 97.31 279 ASN A C 1
ATOM 2162 O O . ASN A 1 279 ? 49.493 -34.096 -7.411 1.00 97.31 279 ASN A O 1
ATOM 2166 N N . LEU A 1 280 ? 47.323 -34.709 -7.312 1.00 97.25 280 LEU A N 1
ATOM 2167 C CA . LEU A 1 280 ? 47.259 -35.450 -8.575 1.00 97.25 280 LEU A CA 1
ATOM 2168 C C . LEU A 1 280 ? 46.976 -34.573 -9.799 1.00 97.25 280 LEU A C 1
ATOM 2170 O O . LEU A 1 280 ? 47.156 -35.025 -10.930 1.00 97.25 280 LEU A O 1
ATOM 2174 N N . PHE A 1 281 ? 46.555 -33.321 -9.610 1.00 97.75 281 PHE A N 1
ATOM 2175 C CA . PHE A 1 281 ? 46.324 -32.386 -10.713 1.00 97.75 281 PHE A CA 1
ATOM 2176 C C . PHE A 1 281 ? 47.604 -31.708 -11.195 1.00 97.75 281 PHE A C 1
ATOM 2178 O O . PHE A 1 281 ? 47.651 -31.242 -12.327 1.00 97.75 281 PHE A O 1
ATOM 2185 N N . TYR A 1 282 ? 48.660 -31.674 -10.388 1.00 96.81 282 TYR A N 1
ATOM 2186 C CA . TYR A 1 282 ? 49.944 -31.107 -10.790 1.00 96.81 282 TYR A CA 1
ATOM 2187 C C . TYR A 1 282 ? 50.816 -32.128 -11.534 1.00 96.81 282 TYR A C 1
ATOM 2189 O O . TYR A 1 282 ? 50.957 -33.269 -11.086 1.00 96.81 282 TYR A O 1
ATOM 2197 N N . ARG A 1 283 ? 51.473 -31.710 -12.624 1.00 93.25 283 ARG A N 1
ATOM 2198 C CA . ARG A 1 283 ? 52.570 -32.479 -13.240 1.00 93.25 283 ARG A CA 1
ATOM 2199 C C . ARG A 1 283 ? 53.922 -31.914 -12.807 1.00 93.25 283 ARG A C 1
ATOM 2201 O O . ARG A 1 283 ? 54.113 -30.708 -12.796 1.00 93.25 283 ARG A O 1
ATOM 2208 N N . GLY A 1 284 ? 54.865 -32.787 -12.453 1.00 88.25 284 GLY A N 1
ATOM 2209 C CA . GLY A 1 284 ? 56.195 -32.389 -11.967 1.00 88.25 284 GLY A CA 1
ATOM 2210 C C . GLY A 1 284 ? 57.032 -31.596 -12.973 1.00 88.25 284 GLY A C 1
ATOM 2211 O O . GLY A 1 284 ? 57.813 -30.743 -12.559 1.00 88.25 284 GLY A O 1
ATOM 2212 N N . GLU A 1 285 ? 56.838 -31.866 -14.264 1.00 91.38 285 GLU A N 1
ATOM 2213 C CA . GLU A 1 285 ? 57.541 -31.240 -15.385 1.00 91.38 285 GLU A CA 1
ATOM 2214 C C . GLU A 1 285 ? 56.538 -30.552 -16.312 1.00 91.38 285 GLU A C 1
ATOM 2216 O O . GLU A 1 285 ? 55.523 -31.156 -16.674 1.00 91.38 285 GLU A O 1
ATOM 2221 N N . VAL A 1 286 ? 56.838 -29.306 -16.691 1.00 92.88 286 VAL A N 1
ATOM 2222 C CA . VAL A 1 286 ? 56.022 -28.503 -17.614 1.00 92.88 286 VAL A CA 1
ATOM 2223 C C . VAL A 1 286 ? 55.887 -29.243 -18.940 1.00 92.88 286 VAL A C 1
ATOM 2225 O O . VAL A 1 286 ? 56.882 -29.686 -19.509 1.00 92.88 286 VAL A O 1
ATOM 2228 N N . ASP A 1 287 ? 54.660 -29.366 -19.434 1.00 94.19 287 ASP A N 1
ATOM 2229 C CA . ASP A 1 287 ? 54.412 -29.940 -20.752 1.00 94.19 287 ASP A CA 1
ATOM 2230 C C . ASP A 1 287 ? 55.006 -29.038 -21.847 1.00 94.19 287 ASP A C 1
ATOM 2232 O O . ASP A 1 287 ? 54.655 -27.854 -21.879 1.00 94.19 287 ASP A O 1
ATOM 2236 N N . PRO A 1 288 ? 55.891 -29.543 -22.725 1.00 92.56 288 PRO A N 1
ATOM 2237 C CA . PRO A 1 288 ? 56.436 -28.747 -23.819 1.00 92.56 288 PRO A CA 1
ATOM 2238 C C . PRO A 1 288 ? 55.415 -28.453 -24.930 1.00 92.56 288 PRO A C 1
ATOM 2240 O O . PRO A 1 288 ? 55.641 -27.513 -25.688 1.00 92.56 288 PRO A O 1
ATOM 2243 N N . ASP A 1 289 ? 54.322 -29.220 -25.029 1.00 94.31 289 ASP A N 1
ATOM 2244 C CA . ASP A 1 289 ? 53.295 -29.068 -26.073 1.00 94.31 289 ASP A CA 1
ATOM 2245 C C . ASP A 1 289 ? 51.869 -29.232 -25.501 1.00 94.31 289 ASP A C 1
ATOM 2247 O O . ASP A 1 289 ? 51.152 -30.186 -25.817 1.00 94.31 289 ASP A O 1
ATOM 2251 N N . PRO A 1 290 ? 51.441 -28.350 -24.576 1.00 93.75 290 PRO A N 1
ATOM 2252 C CA . PRO A 1 290 ? 50.119 -28.449 -23.982 1.00 93.75 290 PRO A CA 1
ATOM 2253 C C . PRO A 1 290 ? 49.038 -27.996 -24.979 1.00 93.75 290 PRO A C 1
ATOM 2255 O O . PRO A 1 290 ? 49.273 -27.069 -25.754 1.00 93.75 290 PRO A O 1
ATOM 2258 N N . PRO A 1 291 ? 47.801 -28.530 -24.893 1.00 93.44 291 PRO A N 1
ATOM 2259 C CA . PRO A 1 291 ? 46.699 -28.084 -25.754 1.00 93.44 291 PRO A CA 1
ATOM 2260 C C . PRO A 1 291 ? 46.403 -26.583 -25.600 1.00 93.44 291 PRO A C 1
ATOM 2262 O O . PRO A 1 291 ? 45.980 -25.937 -26.554 1.00 93.44 291 PRO A O 1
ATOM 2265 N N . TYR A 1 292 ? 46.664 -26.033 -24.408 1.00 94.25 292 TYR A N 1
ATOM 2266 C CA . TYR A 1 292 ? 46.675 -24.599 -24.129 1.00 94.25 292 TYR A CA 1
ATOM 2267 C C . TYR A 1 292 ? 47.814 -24.268 -23.149 1.00 94.25 292 TYR A C 1
ATOM 2269 O O . TYR A 1 292 ? 48.022 -25.035 -22.200 1.00 94.25 292 TYR A O 1
ATOM 2277 N N . PRO A 1 293 ? 48.519 -23.129 -23.295 1.00 92.75 293 PRO A N 1
ATOM 2278 C CA . PRO A 1 293 ? 49.593 -22.734 -22.375 1.00 92.75 293 PRO A CA 1
ATOM 2279 C C . PRO A 1 293 ? 49.170 -22.709 -20.895 1.00 92.75 293 PRO A C 1
ATOM 2281 O O . PRO A 1 293 ? 49.939 -23.095 -20.017 1.00 92.75 293 PRO A O 1
ATOM 2284 N N . ASP A 1 294 ? 47.921 -22.333 -20.615 1.00 94.00 294 ASP A N 1
ATOM 2285 C CA . ASP A 1 294 ? 47.325 -22.238 -19.276 1.00 94.00 294 ASP A CA 1
ATOM 2286 C C . ASP A 1 294 ? 47.275 -23.570 -18.504 1.00 94.00 294 ASP A C 1
ATOM 2288 O O . ASP A 1 294 ? 47.198 -23.571 -17.276 1.00 94.00 294 ASP A O 1
ATOM 2292 N N . VAL A 1 295 ? 47.359 -24.714 -19.198 1.00 95.25 295 VAL A N 1
ATOM 2293 C CA . VAL A 1 295 ? 47.369 -26.066 -18.598 1.00 95.25 295 VAL A CA 1
ATOM 2294 C C . VAL A 1 295 ? 48.725 -26.764 -18.723 1.00 95.25 295 VAL A C 1
ATOM 2296 O O . VAL A 1 295 ? 48.822 -27.983 -18.542 1.00 95.25 295 VAL A O 1
ATOM 2299 N N . ALA A 1 296 ? 49.797 -26.015 -19.000 1.00 94.75 296 ALA A N 1
ATOM 2300 C CA . ALA A 1 296 ? 51.150 -26.561 -19.125 1.00 94.75 296 ALA A CA 1
ATOM 2301 C C . ALA A 1 296 ? 51.637 -27.264 -17.845 1.00 94.75 296 ALA A C 1
ATOM 2303 O O . ALA A 1 296 ? 52.356 -28.252 -17.931 1.00 94.75 296 ALA A O 1
ATOM 2304 N N . ASN A 1 297 ? 51.205 -26.802 -16.664 1.00 94.88 297 ASN A N 1
ATOM 2305 C CA . ASN A 1 297 ? 51.541 -27.386 -15.354 1.00 94.88 297 ASN A CA 1
ATOM 2306 C C . ASN A 1 297 ? 50.495 -28.385 -14.825 1.00 94.88 297 ASN A C 1
ATOM 2308 O O . ASN A 1 297 ? 50.637 -28.913 -13.717 1.00 94.88 297 ASN A O 1
ATOM 2312 N N . LEU A 1 298 ? 49.445 -28.655 -15.600 1.00 95.94 298 LEU A N 1
ATOM 2313 C CA . LEU A 1 298 ? 48.366 -29.559 -15.220 1.00 95.94 298 LEU A CA 1
ATOM 2314 C C . LEU A 1 298 ? 48.654 -30.973 -15.741 1.00 95.94 298 LEU A C 1
ATOM 2316 O O . LEU A 1 298 ? 49.017 -31.145 -16.906 1.00 95.94 298 LEU A O 1
ATOM 2320 N N . SER A 1 299 ? 48.486 -31.984 -14.891 1.00 97.00 299 SER A N 1
ATOM 2321 C CA . SER A 1 299 ? 48.579 -33.395 -15.273 1.00 97.00 299 SER A CA 1
ATOM 2322 C C . SER A 1 299 ? 47.484 -33.777 -16.269 1.00 97.00 299 SER A C 1
ATOM 2324 O O . SER A 1 299 ? 46.448 -33.114 -16.352 1.00 97.00 299 SER A O 1
ATOM 2326 N N . ASP A 1 300 ? 47.672 -34.883 -16.991 1.00 96.50 300 ASP A N 1
ATOM 2327 C CA . ASP A 1 300 ? 46.645 -35.397 -17.909 1.00 96.50 300 ASP A CA 1
ATOM 2328 C C . ASP A 1 300 ? 45.339 -35.705 -17.167 1.00 96.50 300 ASP A C 1
ATOM 2330 O O . ASP A 1 300 ? 44.255 -35.379 -17.647 1.00 96.50 300 ASP A O 1
ATOM 2334 N N . MET A 1 301 ? 45.436 -36.224 -15.937 1.00 96.62 301 MET A N 1
ATOM 2335 C CA . MET A 1 301 ? 44.279 -36.393 -15.057 1.00 96.62 301 MET A CA 1
ATOM 2336 C C . MET A 1 301 ? 43.588 -35.055 -14.779 1.00 96.62 301 MET A C 1
ATOM 2338 O O . MET A 1 301 ? 42.374 -34.968 -14.919 1.00 96.62 301 MET A O 1
ATOM 2342 N N . GLY A 1 302 ? 44.335 -34.008 -14.415 1.00 97.62 302 GLY A N 1
ATOM 2343 C CA . GLY A 1 302 ? 43.762 -32.685 -14.175 1.00 97.62 302 GLY A CA 1
ATOM 2344 C C . GLY A 1 302 ? 43.087 -32.102 -15.420 1.00 97.62 302 GLY A C 1
ATOM 2345 O O . GLY A 1 302 ? 42.004 -31.533 -15.314 1.00 97.62 302 GLY A O 1
ATOM 2346 N N . ARG A 1 303 ? 43.669 -32.292 -16.609 1.00 98.19 303 ARG A N 1
ATOM 2347 C CA . ARG A 1 303 ? 43.087 -31.836 -17.886 1.00 98.19 303 ARG A CA 1
ATOM 2348 C C . ARG A 1 303 ? 41.777 -32.546 -18.201 1.00 98.19 303 ARG A C 1
ATOM 2350 O O . ARG A 1 303 ? 40.793 -31.892 -18.532 1.00 98.19 303 ARG A O 1
ATOM 2357 N N . HIS A 1 304 ? 41.750 -33.867 -18.055 1.00 98.44 304 HIS A N 1
ATOM 2358 C CA . HIS A 1 304 ? 40.537 -34.653 -18.250 1.00 98.44 304 HIS A CA 1
ATOM 2359 C C . HIS A 1 304 ? 39.473 -34.344 -17.191 1.00 98.44 304 HIS A C 1
ATOM 2361 O O . HIS A 1 304 ? 38.289 -34.290 -17.512 1.00 98.44 304 HIS A O 1
ATOM 2367 N N . PHE A 1 305 ? 39.886 -34.070 -15.951 1.00 98.56 305 PHE A N 1
ATOM 2368 C CA . PHE A 1 305 ? 38.982 -33.637 -14.890 1.00 98.56 305 PHE A CA 1
ATOM 2369 C C . PHE A 1 305 ? 38.329 -32.294 -15.232 1.00 98.56 305 PHE A C 1
ATOM 2371 O O . PHE A 1 305 ? 37.108 -32.174 -15.174 1.00 98.56 305 PHE A O 1
ATOM 2378 N N . LEU A 1 306 ? 39.120 -31.310 -15.670 1.00 98.62 306 LEU A N 1
ATOM 2379 C CA . LEU A 1 306 ? 38.616 -30.029 -16.170 1.00 98.62 306 LEU A CA 1
ATOM 2380 C C . LEU A 1 306 ? 37.641 -30.221 -17.339 1.00 98.62 306 LEU A C 1
ATOM 2382 O O . LEU A 1 306 ? 36.561 -29.638 -17.330 1.00 98.62 306 LEU A O 1
ATOM 2386 N N . ALA A 1 307 ? 37.989 -31.062 -18.316 1.00 98.56 307 ALA A N 1
ATOM 2387 C CA . ALA A 1 307 ? 37.118 -31.364 -19.449 1.00 98.56 307 ALA A CA 1
ATOM 2388 C C . ALA A 1 307 ? 35.774 -31.966 -19.003 1.00 98.56 307 ALA A C 1
ATOM 2390 O O . ALA A 1 307 ? 34.725 -31.550 -19.488 1.00 98.56 307 ALA A O 1
ATOM 2391 N N . GLY A 1 308 ? 35.794 -32.880 -18.027 1.00 98.44 308 GLY A N 1
ATOM 2392 C CA . GLY A 1 308 ? 34.586 -33.454 -17.432 1.00 98.44 308 GLY A CA 1
ATOM 2393 C C . GLY A 1 308 ? 33.692 -32.416 -16.752 1.00 98.44 308 GLY A C 1
ATOM 2394 O O . GLY A 1 308 ? 32.476 -32.439 -16.948 1.00 98.44 308 GLY A O 1
ATOM 2395 N N . LEU A 1 309 ? 34.282 -31.470 -16.010 1.00 98.44 309 LEU A N 1
ATOM 2396 C CA . LEU A 1 309 ? 33.542 -30.346 -15.427 1.00 98.44 309 LEU A CA 1
ATOM 2397 C C . LEU A 1 309 ? 32.895 -29.479 -16.511 1.00 98.44 309 LEU A C 1
ATOM 2399 O O . LEU A 1 309 ? 31.713 -29.172 -16.406 1.00 98.44 309 LEU A O 1
ATOM 2403 N N . LEU A 1 310 ? 33.644 -29.106 -17.551 1.00 98.06 310 LEU A N 1
ATOM 2404 C CA . LEU A 1 310 ? 33.149 -28.233 -18.618 1.00 98.06 310 LEU A CA 1
ATOM 2405 C C . LEU A 1 310 ? 32.022 -28.889 -19.427 1.00 98.06 310 LEU A C 1
ATOM 2407 O O . LEU A 1 310 ? 30.999 -28.256 -19.674 1.00 98.06 310 LEU A O 1
ATOM 2411 N N . GLU A 1 311 ? 32.170 -30.162 -19.802 1.00 97.44 311 GLU A N 1
ATOM 2412 C CA . GLU A 1 311 ? 31.143 -30.884 -20.565 1.00 97.44 311 GLU A CA 1
ATOM 2413 C C . GLU A 1 311 ? 29.877 -31.138 -19.730 1.00 97.44 311 GLU A C 1
ATOM 2415 O O . GLU A 1 311 ? 28.761 -31.007 -20.231 1.00 97.44 311 GLU A O 1
ATOM 2420 N N . GLY A 1 312 ? 30.045 -31.488 -18.451 1.00 97.38 312 GLY A N 1
ATOM 2421 C CA . GLY A 1 312 ? 28.946 -31.893 -17.579 1.00 97.38 312 GLY A CA 1
ATOM 2422 C C . GLY A 1 312 ? 28.190 -30.755 -16.901 1.00 97.38 312 GLY A C 1
ATOM 2423 O O . GLY A 1 312 ? 27.010 -30.921 -16.603 1.00 97.38 312 GLY A O 1
ATOM 2424 N N . LEU A 1 313 ? 28.837 -29.610 -16.652 1.00 96.81 313 LEU A N 1
ATOM 2425 C CA . LEU A 1 313 ? 28.275 -28.500 -15.873 1.00 96.81 313 LEU A CA 1
ATOM 2426 C C . LEU A 1 313 ? 26.863 -28.075 -16.334 1.00 96.81 313 LEU A C 1
ATOM 2428 O O . LEU A 1 313 ? 25.989 -27.917 -15.477 1.00 96.81 313 LEU A O 1
ATOM 2432 N N . PRO A 1 314 ? 26.574 -27.946 -17.642 1.00 95.75 314 PRO A N 1
ATOM 2433 C CA . PRO A 1 314 ? 25.234 -27.582 -18.089 1.00 95.75 314 PRO A CA 1
ATOM 2434 C C . PRO A 1 314 ? 24.137 -28.601 -17.742 1.00 95.75 314 PRO A C 1
ATOM 2436 O O . PRO A 1 314 ? 22.988 -28.209 -17.569 1.00 95.75 314 PRO A O 1
ATOM 2439 N N . ASP A 1 315 ? 24.472 -29.892 -17.646 1.00 96.94 315 ASP A N 1
ATOM 2440 C CA . ASP A 1 315 ? 23.524 -30.983 -17.368 1.00 96.94 315 ASP A CA 1
ATOM 2441 C C . ASP A 1 315 ? 23.226 -31.144 -15.866 1.00 96.94 315 ASP A C 1
ATOM 2443 O O . ASP A 1 315 ? 22.332 -31.897 -15.498 1.00 96.94 315 ASP A O 1
ATOM 2447 N N . VAL A 1 316 ? 23.958 -30.444 -14.992 1.00 97.44 316 VAL A N 1
ATOM 2448 C CA . VAL A 1 316 ? 23.858 -30.554 -13.523 1.00 97.44 316 VAL A CA 1
ATOM 2449 C C . VAL A 1 316 ? 23.526 -29.227 -12.841 1.00 97.44 316 VAL A C 1
ATOM 2451 O O . VAL A 1 316 ? 23.634 -29.113 -11.621 1.00 97.44 316 VAL A O 1
ATOM 2454 N N . MET A 1 317 ? 23.117 -28.214 -13.607 1.00 97.31 317 MET A N 1
ATOM 2455 C CA . MET A 1 317 ? 22.792 -26.880 -13.092 1.00 97.31 317 MET A CA 1
ATOM 2456 C C . MET A 1 317 ? 21.883 -26.886 -11.845 1.00 97.31 317 MET A C 1
ATOM 2458 O O . MET A 1 317 ? 22.213 -26.162 -10.906 1.00 97.31 317 MET A O 1
ATOM 2462 N N . PRO A 1 318 ? 20.837 -27.733 -11.728 1.00 97.69 318 PRO A N 1
ATOM 2463 C CA . PRO A 1 318 ? 20.009 -27.768 -10.518 1.00 97.69 318 PRO A CA 1
ATOM 2464 C C . PRO A 1 318 ? 20.751 -28.180 -9.233 1.00 97.69 318 PRO A C 1
ATOM 2466 O O . PRO A 1 318 ? 20.286 -27.882 -8.139 1.00 97.69 318 PRO A O 1
ATOM 2469 N N . MET A 1 319 ? 21.910 -28.840 -9.332 1.00 97.06 319 MET A N 1
ATOM 2470 C CA . MET A 1 319 ? 22.734 -29.221 -8.174 1.00 97.06 319 MET A CA 1
ATOM 2471 C C . MET A 1 319 ? 23.560 -28.049 -7.629 1.00 97.06 319 MET A C 1
ATOM 2473 O O . MET A 1 319 ? 23.886 -28.018 -6.444 1.00 97.06 319 MET A O 1
ATOM 2477 N N . VAL A 1 320 ? 23.918 -27.095 -8.497 1.00 96.06 320 VAL A N 1
ATOM 2478 C CA . VAL A 1 320 ? 24.768 -25.937 -8.166 1.00 96.06 320 VAL A CA 1
ATOM 2479 C C . VAL A 1 320 ? 23.967 -24.638 -8.029 1.00 96.06 320 VAL A C 1
ATOM 2481 O O . VAL A 1 320 ? 24.348 -23.759 -7.264 1.00 96.06 320 VAL A O 1
ATOM 2484 N N . ALA A 1 321 ? 22.826 -24.536 -8.708 1.00 96.44 321 ALA A N 1
ATOM 2485 C CA . ALA A 1 321 ? 21.870 -23.436 -8.652 1.00 96.44 321 ALA A CA 1
ATOM 2486 C C . ALA A 1 321 ? 20.460 -24.017 -8.406 1.00 96.44 321 ALA A C 1
ATOM 2488 O O . ALA A 1 321 ? 19.692 -24.203 -9.357 1.00 96.44 321 ALA A O 1
ATOM 2489 N N . PRO A 1 322 ? 20.135 -24.388 -7.152 1.00 95.69 322 PRO A N 1
ATOM 2490 C CA . PRO A 1 322 ? 18.988 -25.249 -6.865 1.00 95.69 322 PRO A CA 1
ATOM 2491 C C . PRO A 1 322 ? 17.635 -24.545 -6.776 1.00 95.69 322 PRO A C 1
ATOM 2493 O O . PRO A 1 322 ? 16.626 -25.245 -6.751 1.00 95.69 322 PRO A O 1
ATOM 2496 N N . THR A 1 323 ? 17.589 -23.213 -6.697 1.00 96.50 323 THR A N 1
ATOM 2497 C CA . THR A 1 323 ? 16.340 -22.453 -6.519 1.00 96.50 323 THR A CA 1
ATOM 2498 C C . THR A 1 323 ? 16.067 -21.541 -7.708 1.00 96.50 323 THR A C 1
ATOM 2500 O O . THR A 1 323 ? 16.973 -21.190 -8.468 1.00 96.50 323 THR A O 1
ATOM 2503 N N . ILE A 1 324 ? 14.825 -21.067 -7.842 1.00 96.12 324 ILE A N 1
ATOM 2504 C CA . ILE A 1 324 ? 14.478 -20.021 -8.821 1.00 96.12 324 ILE A CA 1
ATOM 2505 C C . ILE A 1 324 ? 15.333 -18.765 -8.605 1.00 96.12 324 ILE A C 1
ATOM 2507 O O . ILE A 1 324 ? 15.753 -18.094 -9.552 1.00 96.12 324 ILE A O 1
ATOM 2511 N N . ASN A 1 325 ? 15.622 -18.450 -7.341 1.00 94.81 325 ASN A N 1
ATOM 2512 C CA . ASN A 1 325 ? 16.422 -17.299 -6.960 1.00 94.81 325 ASN A CA 1
ATOM 2513 C C . ASN A 1 325 ? 17.902 -17.439 -7.373 1.00 94.81 325 ASN A C 1
ATOM 2515 O O . ASN A 1 325 ? 18.507 -16.432 -7.747 1.00 94.81 325 ASN A O 1
ATOM 2519 N N . SER A 1 326 ? 18.460 -18.658 -7.410 1.00 95.19 326 SER A N 1
ATOM 2520 C CA . SER A 1 326 ? 19.850 -18.918 -7.821 1.00 95.19 326 SER A CA 1
ATOM 2521 C C . SER A 1 326 ? 20.179 -18.340 -9.201 1.00 95.19 326 SER A C 1
ATOM 2523 O O . SER A 1 326 ? 21.220 -17.710 -9.384 1.00 95.19 326 SER A O 1
ATOM 2525 N N . TYR A 1 327 ? 19.261 -18.454 -10.162 1.00 94.38 327 TYR A N 1
ATOM 2526 C CA . TYR A 1 327 ? 19.467 -17.962 -11.529 1.00 94.38 327 TYR A CA 1
ATOM 2527 C C . TYR A 1 327 ? 19.415 -16.430 -11.627 1.00 94.38 327 TYR A C 1
ATOM 2529 O O . TYR A 1 327 ? 20.042 -15.853 -12.510 1.00 94.38 327 TYR A O 1
ATOM 2537 N N . LYS A 1 328 ? 18.774 -15.738 -10.670 1.00 91.81 328 LYS A N 1
ATOM 2538 C CA . LYS A 1 328 ? 18.774 -14.261 -10.588 1.00 91.81 328 LYS A CA 1
ATOM 2539 C C . LYS A 1 328 ? 20.149 -13.690 -10.193 1.00 91.81 328 LYS A C 1
ATOM 2541 O O . LYS A 1 328 ? 20.378 -12.487 -10.339 1.00 91.81 328 LYS A O 1
ATOM 2546 N N . ARG A 1 329 ? 21.067 -14.530 -9.689 1.00 89.44 329 ARG A N 1
ATOM 2547 C CA . ARG A 1 329 ? 22.490 -14.196 -9.481 1.00 89.44 329 ARG A CA 1
ATOM 2548 C C . ARG A 1 329 ? 23.306 -14.319 -10.774 1.00 89.44 329 ARG A C 1
ATOM 2550 O O . ARG A 1 329 ? 24.253 -13.556 -10.936 1.00 89.44 329 ARG A O 1
ATOM 2557 N N . LEU A 1 330 ? 22.945 -15.232 -11.679 1.00 85.94 330 LEU A N 1
ATOM 2558 C CA . LEU A 1 330 ? 23.688 -15.547 -12.907 1.00 85.94 330 LEU A CA 1
ATOM 2559 C C . LEU A 1 330 ? 23.376 -14.540 -14.028 1.00 85.94 330 LEU A C 1
ATOM 2561 O O . LEU A 1 330 ? 22.780 -14.870 -15.052 1.00 85.94 330 LEU A O 1
ATOM 2565 N N . VAL A 1 331 ? 23.762 -13.284 -13.811 1.00 72.75 331 VAL A N 1
ATOM 2566 C CA . VAL A 1 331 ? 23.588 -12.178 -14.761 1.00 72.75 331 VAL A CA 1
ATOM 2567 C C . VAL A 1 331 ? 24.933 -11.552 -15.120 1.00 72.75 331 VAL A C 1
ATOM 2569 O O . VAL A 1 331 ? 25.860 -11.523 -14.310 1.00 72.75 331 VAL A O 1
ATOM 2572 N N . GLU A 1 332 ? 25.026 -11.026 -16.338 1.00 64.38 332 GLU A N 1
ATOM 2573 C CA . GLU A 1 332 ? 26.206 -10.302 -16.820 1.00 64.38 332 GLU A CA 1
ATOM 2574 C C . GLU A 1 332 ? 26.463 -9.051 -15.947 1.00 64.38 332 GLU A C 1
ATOM 2576 O O . GLU A 1 332 ? 25.522 -8.440 -15.434 1.00 64.38 332 GLU A O 1
ATOM 25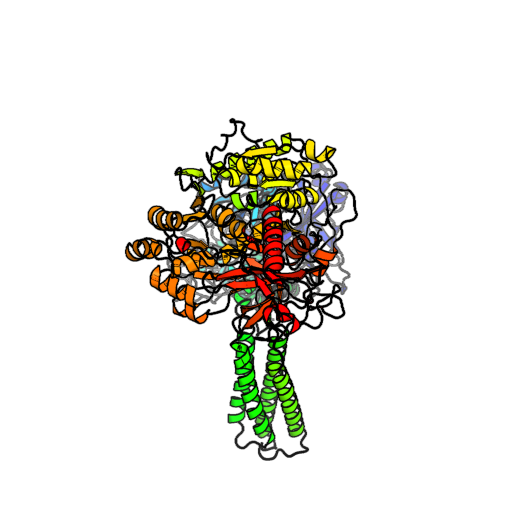81 N N . ASN A 1 333 ? 27.734 -8.660 -15.782 1.00 58.88 333 ASN A N 1
ATOM 2582 C CA . ASN A 1 333 ? 28.209 -7.467 -15.046 1.00 58.88 333 ASN A CA 1
ATOM 2583 C C . ASN A 1 333 ? 28.287 -7.533 -13.501 1.00 58.88 333 ASN A C 1
ATOM 2585 O O . ASN A 1 333 ? 28.604 -6.524 -12.874 1.00 58.88 333 ASN A O 1
ATOM 2589 N N . PHE A 1 334 ? 28.076 -8.695 -12.869 1.00 61.19 334 PHE A N 1
ATOM 2590 C CA . PHE A 1 334 ? 28.233 -8.874 -11.407 1.00 61.19 334 PHE A CA 1
ATOM 2591 C C . PHE A 1 334 ? 29.203 -10.007 -11.017 1.00 61.19 334 PHE A C 1
ATOM 2593 O O . PHE A 1 334 ? 29.003 -10.663 -9.999 1.00 61.19 334 PHE A O 1
ATOM 2600 N N . TRP A 1 335 ? 30.248 -10.258 -11.818 1.00 67.38 335 TRP A N 1
ATOM 2601 C CA . TRP A 1 335 ? 31.291 -11.283 -11.578 1.00 67.38 335 TRP A CA 1
ATOM 2602 C C . TRP A 1 335 ? 30.806 -12.749 -11.498 1.00 67.38 335 TRP A C 1
ATOM 2604 O O . TRP A 1 335 ? 31.620 -13.652 -11.286 1.00 67.38 335 TRP A O 1
ATOM 2614 N N . ALA A 1 336 ? 29.510 -13.005 -11.704 1.00 76.25 336 ALA A N 1
ATOM 2615 C CA . ALA A 1 336 ? 28.926 -14.341 -11.736 1.00 76.25 336 ALA A CA 1
ATOM 2616 C C . ALA A 1 336 ? 29.091 -14.990 -13.126 1.00 76.25 336 ALA A C 1
ATOM 2618 O O . ALA A 1 336 ? 28.817 -14.342 -14.139 1.00 76.25 336 ALA A O 1
ATOM 2619 N N . PRO A 1 337 ? 29.502 -16.267 -13.199 1.00 83.25 337 PRO A N 1
ATOM 2620 C CA . PRO A 1 337 ? 29.706 -16.946 -14.473 1.00 83.25 337 PRO A CA 1
ATOM 2621 C C . PRO A 1 337 ? 28.376 -17.288 -15.160 1.00 83.25 337 PRO A C 1
ATOM 2623 O O . PRO A 1 337 ? 27.507 -17.917 -14.558 1.00 83.25 337 PRO A O 1
ATOM 2626 N N . VAL A 1 338 ? 28.236 -16.915 -16.436 1.00 88.00 338 VAL A N 1
ATOM 2627 C CA . VAL A 1 338 ? 27.025 -17.169 -17.252 1.00 88.00 338 VAL A CA 1
ATOM 2628 C C . VAL A 1 338 ? 27.246 -18.158 -18.406 1.00 88.00 338 VAL A C 1
ATOM 2630 O O . VAL A 1 338 ? 26.291 -18.559 -19.071 1.00 88.00 338 VAL A O 1
ATOM 2633 N N . THR A 1 339 ? 28.488 -18.584 -18.632 1.00 92.50 339 THR A N 1
ATOM 2634 C CA . THR A 1 339 ? 28.906 -19.538 -19.672 1.00 92.50 339 THR A CA 1
ATOM 2635 C C . THR A 1 339 ? 29.746 -20.664 -19.073 1.00 92.50 339 THR A C 1
ATOM 2637 O O . THR A 1 339 ? 30.318 -20.526 -17.990 1.00 92.50 339 THR A O 1
ATOM 2640 N N . VAL A 1 340 ? 29.849 -21.778 -19.797 1.00 95.44 340 VAL A N 1
ATOM 2641 C CA . VAL A 1 340 ? 30.843 -22.830 -19.564 1.00 95.44 340 VAL A CA 1
ATOM 2642 C C . VAL A 1 340 ? 32.215 -22.304 -19.969 1.00 95.44 340 VAL A C 1
ATOM 2644 O O . VAL A 1 340 ? 32.611 -22.375 -21.130 1.00 95.44 340 VAL A O 1
ATOM 2647 N N . SER A 1 341 ? 32.938 -21.770 -18.996 1.00 95.31 341 SER A N 1
ATOM 2648 C CA . SER A 1 341 ? 34.223 -21.103 -19.205 1.00 95.31 341 SER A CA 1
ATOM 2649 C C . SER A 1 341 ? 35.251 -21.504 -18.157 1.00 95.31 341 SER A C 1
ATOM 2651 O O . SER A 1 341 ? 34.912 -21.824 -17.011 1.00 95.31 341 SER A O 1
ATOM 2653 N N . TRP A 1 342 ? 36.526 -21.437 -18.525 1.00 96.50 342 TRP A N 1
ATOM 2654 C CA . TRP A 1 342 ? 37.633 -21.649 -17.602 1.00 96.50 342 TRP A CA 1
ATOM 2655 C C . TRP A 1 342 ? 38.799 -20.710 -17.890 1.00 96.50 342 TRP A C 1
ATOM 2657 O O . TRP A 1 342 ? 38.871 -20.116 -18.959 1.00 96.50 342 TRP A O 1
ATOM 2667 N N . GLY A 1 343 ? 39.717 -20.575 -16.938 1.00 94.62 343 GLY A N 1
ATOM 2668 C CA . GLY A 1 343 ? 40.969 -19.850 -17.153 1.00 94.62 343 GLY A CA 1
ATOM 2669 C C . GLY A 1 343 ? 41.905 -19.943 -15.953 1.00 94.62 343 GLY A C 1
ATOM 2670 O O . GLY A 1 343 ? 41.460 -20.167 -14.821 1.00 94.62 343 GLY A O 1
ATOM 2671 N N . LEU A 1 344 ? 43.207 -19.773 -16.194 1.00 94.62 344 LEU A N 1
ATOM 2672 C CA . LEU A 1 344 ? 44.219 -19.735 -15.140 1.00 94.62 344 LEU A CA 1
ATOM 2673 C C . LEU A 1 344 ? 44.089 -18.424 -14.351 1.00 94.62 344 LEU A C 1
ATOM 2675 O O . LEU A 1 344 ? 44.242 -17.336 -14.898 1.00 94.62 344 LEU A O 1
ATOM 2679 N N . GLU A 1 345 ? 43.783 -18.526 -13.057 1.00 92.12 345 GLU A N 1
ATOM 2680 C CA . GLU A 1 345 ? 43.511 -17.391 -12.159 1.00 92.12 345 GLU A CA 1
ATOM 2681 C C . GLU A 1 345 ? 42.345 -16.471 -12.582 1.00 92.12 345 GLU A C 1
ATOM 2683 O O . GLU A 1 345 ? 42.184 -15.379 -12.033 1.00 92.12 345 GLU A O 1
ATOM 2688 N N . HIS A 1 346 ? 41.487 -16.906 -13.509 1.00 91.56 346 HIS A N 1
ATOM 2689 C CA . HIS A 1 346 ? 40.397 -16.080 -14.025 1.00 91.56 346 HIS A CA 1
ATOM 2690 C C . HIS A 1 346 ? 39.198 -15.982 -13.060 1.00 91.56 346 HIS A C 1
ATOM 2692 O O . HIS A 1 346 ? 38.362 -16.881 -12.979 1.00 91.56 346 HIS A O 1
ATOM 2698 N N . ARG A 1 347 ? 39.074 -14.848 -12.355 1.00 88.06 347 ARG A N 1
ATOM 2699 C CA . ARG A 1 347 ? 38.027 -14.560 -11.346 1.00 88.06 347 ARG A CA 1
ATOM 2700 C C . ARG A 1 347 ? 36.641 -14.219 -11.906 1.00 88.06 347 ARG A C 1
ATOM 2702 O O . ARG A 1 347 ? 35.771 -13.801 -11.148 1.00 88.06 347 ARG A O 1
ATOM 2709 N N . ALA A 1 348 ? 36.394 -14.396 -13.196 1.00 88.19 348 ALA A N 1
ATOM 2710 C CA . ALA A 1 348 ? 35.033 -14.355 -13.741 1.00 88.19 348 ALA A CA 1
ATOM 2711 C C . ALA A 1 348 ? 34.594 -15.715 -14.308 1.00 88.19 348 ALA A C 1
ATOM 2713 O O . ALA A 1 348 ? 33.400 -15.990 -14.357 1.00 88.19 348 ALA A O 1
ATOM 2714 N N . ALA A 1 349 ? 35.541 -16.596 -14.656 1.00 92.50 349 ALA A N 1
ATOM 2715 C CA . ALA A 1 349 ? 35.235 -17.864 -15.312 1.00 92.50 349 ALA A CA 1
ATOM 2716 C C . ALA A 1 349 ? 34.422 -18.800 -14.403 1.00 92.50 349 ALA A C 1
ATOM 2718 O O . ALA A 1 349 ? 34.523 -18.727 -13.172 1.00 92.50 349 ALA A O 1
ATOM 2719 N N . SER A 1 350 ? 33.646 -19.703 -15.014 1.00 94.56 350 SER A N 1
ATOM 2720 C CA . SER A 1 350 ? 32.853 -20.695 -14.273 1.00 94.56 350 SER A CA 1
ATOM 2721 C C . SER A 1 350 ? 33.726 -21.674 -13.487 1.00 94.56 350 SER A C 1
ATOM 2723 O O . SER A 1 350 ? 33.382 -22.028 -12.355 1.00 94.56 350 SER A O 1
ATOM 2725 N N . ILE A 1 351 ? 34.882 -22.032 -14.057 1.00 97.56 351 ILE A N 1
ATOM 2726 C CA . ILE A 1 351 ? 35.915 -22.858 -13.440 1.00 97.56 351 ILE A CA 1
ATOM 2727 C C . ILE A 1 351 ? 37.233 -22.083 -13.451 1.00 97.56 351 ILE A C 1
ATOM 2729 O O . ILE A 1 351 ? 37.867 -21.912 -14.491 1.00 97.56 351 ILE A O 1
ATOM 2733 N N . ARG A 1 352 ? 37.689 -21.622 -12.291 1.00 96.69 352 ARG A N 1
ATOM 2734 C CA . ARG A 1 352 ? 39.011 -21.003 -12.178 1.00 96.69 352 ARG A CA 1
ATOM 2735 C C . ARG A 1 352 ? 40.041 -22.082 -11.869 1.00 96.69 352 ARG A C 1
ATOM 2737 O O . ARG A 1 352 ? 39.948 -22.780 -10.858 1.00 96.69 352 ARG A O 1
ATOM 2744 N N . LEU A 1 353 ? 41.035 -22.207 -12.742 1.00 97.25 353 LEU A N 1
ATOM 2745 C CA . LEU A 1 353 ? 42.194 -23.057 -12.506 1.00 97.25 353 LEU A CA 1
ATOM 2746 C C . LEU A 1 353 ? 43.204 -22.288 -11.653 1.00 97.25 353 LEU A C 1
ATOM 2748 O O . LEU A 1 353 ? 43.607 -21.183 -12.011 1.00 97.25 353 LEU A O 1
ATOM 2752 N N . ILE A 1 354 ? 43.625 -22.885 -10.542 1.00 96.50 354 ILE A N 1
ATOM 2753 C CA . ILE A 1 354 ? 44.709 -22.377 -9.700 1.00 96.50 354 ILE A CA 1
ATOM 2754 C C . ILE A 1 354 ? 45.825 -23.414 -9.753 1.00 96.50 354 ILE A C 1
ATOM 2756 O O . ILE A 1 354 ? 45.654 -24.529 -9.260 1.00 96.50 354 ILE A O 1
ATOM 2760 N N . ALA A 1 355 ? 46.940 -23.072 -10.393 1.00 95.06 355 ALA A N 1
ATOM 2761 C CA . ALA A 1 355 ? 48.056 -23.977 -10.652 1.00 95.06 355 ALA A CA 1
ATOM 2762 C C . ALA A 1 355 ? 49.374 -23.196 -10.764 1.00 95.06 355 ALA A C 1
ATOM 2764 O O . ALA A 1 355 ? 49.357 -21.995 -11.027 1.00 95.06 355 ALA A O 1
ATOM 2765 N N . PRO A 1 356 ? 50.544 -23.839 -10.609 1.00 93.12 356 PRO A N 1
ATOM 2766 C CA . PRO A 1 356 ? 51.820 -23.184 -10.866 1.00 93.12 356 PRO A CA 1
ATOM 2767 C C . PRO A 1 356 ? 51.847 -22.456 -12.224 1.00 93.12 356 PRO A C 1
ATOM 2769 O O . PRO A 1 356 ? 51.320 -22.948 -13.219 1.00 93.12 356 PRO A O 1
ATOM 2772 N N . THR A 1 357 ? 52.451 -21.273 -12.306 1.00 86.00 357 THR A N 1
ATOM 2773 C CA . THR A 1 357 ? 53.309 -20.629 -11.290 1.00 86.00 357 THR A CA 1
ATOM 2774 C C . THR A 1 357 ? 52.574 -19.769 -10.250 1.00 86.00 357 THR A C 1
ATOM 2776 O O . THR A 1 357 ? 53.232 -19.140 -9.424 1.00 86.00 357 THR A O 1
ATOM 2779 N N . THR A 1 358 ? 51.237 -19.735 -10.236 1.00 85.31 358 THR A N 1
ATOM 2780 C CA . THR A 1 358 ? 50.463 -18.810 -9.376 1.00 85.31 358 THR A CA 1
ATOM 2781 C C . THR A 1 358 ? 50.287 -19.322 -7.946 1.00 85.31 358 THR A C 1
ATOM 2783 O O . THR A 1 358 ? 50.035 -18.542 -7.029 1.00 85.31 358 THR A O 1
ATOM 2786 N N . CYS A 1 359 ? 50.484 -20.624 -7.724 1.00 92.44 359 CYS A N 1
ATOM 2787 C CA . CYS A 1 359 ? 50.480 -21.249 -6.407 1.00 92.44 359 CYS A CA 1
ATOM 2788 C C . CYS A 1 359 ? 51.586 -22.308 -6.268 1.00 92.44 359 CYS A C 1
ATOM 2790 O O . CYS A 1 359 ? 52.205 -22.730 -7.245 1.00 92.44 359 CYS A O 1
ATOM 2792 N N . LYS A 1 360 ? 51.813 -22.793 -5.038 1.00 94.31 360 LYS A N 1
ATOM 2793 C CA . LYS A 1 360 ? 52.670 -23.968 -4.796 1.00 94.31 360 LYS A CA 1
ATOM 2794 C C . LYS A 1 360 ? 52.050 -25.233 -5.427 1.00 94.31 360 LYS A C 1
ATOM 2796 O O . LYS A 1 360 ? 50.825 -25.353 -5.392 1.00 94.31 360 LYS A O 1
ATOM 2801 N N . PRO A 1 361 ? 52.846 -26.215 -5.896 1.00 93.62 361 PRO A N 1
ATOM 2802 C CA . PRO A 1 361 ? 52.340 -27.437 -6.538 1.00 93.62 361 PRO A CA 1
ATOM 2803 C C . PRO A 1 361 ? 51.229 -28.171 -5.774 1.00 93.62 361 PRO A C 1
ATOM 2805 O O . PRO A 1 361 ? 50.210 -28.543 -6.352 1.00 93.62 361 PRO A O 1
ATOM 2808 N N . GLY A 1 362 ? 51.374 -28.313 -4.451 1.00 93.81 362 GLY A N 1
ATOM 2809 C CA . GLY A 1 362 ? 50.376 -28.982 -3.607 1.00 93.81 362 GLY A CA 1
ATOM 2810 C C . GLY A 1 362 ? 49.024 -28.261 -3.511 1.00 93.81 362 GLY A C 1
ATOM 2811 O O . GLY A 1 362 ? 48.039 -28.884 -3.132 1.00 93.81 362 GLY A O 1
ATOM 2812 N N . ALA A 1 363 ? 48.957 -26.976 -3.875 1.00 94.69 363 ALA A N 1
ATOM 2813 C CA . ALA A 1 363 ? 47.740 -26.161 -3.840 1.00 94.69 363 ALA A CA 1
ATOM 2814 C C . ALA A 1 363 ? 46.988 -26.115 -5.187 1.00 94.69 363 ALA A C 1
ATOM 2816 O O . ALA A 1 363 ? 46.030 -25.346 -5.310 1.00 94.69 363 ALA A O 1
ATOM 2817 N N . THR A 1 364 ? 47.414 -26.919 -6.172 1.00 97.50 364 THR A N 1
ATOM 2818 C CA . THR A 1 364 ? 46.777 -27.007 -7.494 1.00 97.50 364 THR A CA 1
ATOM 2819 C C . THR A 1 364 ? 45.335 -27.491 -7.358 1.00 97.50 364 THR A C 1
ATOM 2821 O O . THR A 1 364 ? 45.092 -28.556 -6.790 1.00 97.50 364 THR A O 1
ATOM 2824 N N . ARG A 1 365 ? 44.363 -26.717 -7.835 1.00 97.62 365 ARG A N 1
ATOM 2825 C CA . ARG A 1 365 ? 42.937 -27.013 -7.632 1.00 97.62 365 ARG A CA 1
ATOM 2826 C C . ARG A 1 365 ? 42.055 -26.322 -8.660 1.00 97.62 365 ARG A C 1
ATOM 2828 O O . ARG A 1 365 ? 42.460 -25.337 -9.278 1.00 97.62 365 ARG A O 1
ATOM 2835 N N . PHE A 1 366 ? 40.829 -26.813 -8.770 1.00 98.50 366 PHE A N 1
ATOM 2836 C CA . PHE A 1 366 ? 39.753 -26.124 -9.472 1.00 98.50 366 PHE A CA 1
ATOM 2837 C C . PHE A 1 366 ? 38.865 -25.415 -8.462 1.00 98.50 366 PHE A C 1
ATOM 2839 O O . PHE A 1 366 ? 38.452 -26.026 -7.481 1.00 98.50 366 PHE A O 1
ATOM 2846 N N . GLU A 1 367 ? 38.583 -24.141 -8.702 1.00 97.88 367 GLU A N 1
ATOM 2847 C CA . GLU A 1 367 ? 37.539 -23.377 -8.022 1.00 97.88 367 GLU A CA 1
ATOM 2848 C C . GLU A 1 367 ? 36.311 -23.335 -8.939 1.00 97.88 367 GLU A C 1
ATOM 2850 O O . GLU A 1 367 ? 36.357 -22.774 -10.035 1.00 97.88 367 GLU A O 1
ATOM 2855 N N . VAL A 1 368 ? 35.218 -23.952 -8.499 1.00 97.69 368 VAL A N 1
ATOM 2856 C CA . VAL A 1 368 ? 33.931 -23.989 -9.195 1.00 97.69 368 VAL A CA 1
ATOM 2857 C C . VAL A 1 368 ? 33.054 -22.881 -8.629 1.00 97.69 368 VAL A C 1
ATOM 2859 O O . VAL A 1 368 ? 32.725 -22.885 -7.442 1.00 97.69 368 VAL A O 1
ATOM 2862 N N . ARG A 1 369 ? 32.704 -21.911 -9.480 1.00 95.31 369 ARG A N 1
ATOM 2863 C CA . ARG A 1 369 ? 32.223 -20.579 -9.052 1.00 95.31 369 ARG A CA 1
ATOM 2864 C C . ARG A 1 369 ? 30.744 -20.324 -9.329 1.00 95.31 369 ARG A C 1
ATOM 2866 O O . ARG A 1 369 ? 30.156 -19.347 -8.858 1.00 95.31 369 ARG A O 1
ATOM 2873 N N . VAL A 1 370 ? 30.140 -21.229 -10.094 1.00 94.81 370 VAL A N 1
ATOM 2874 C CA . VAL A 1 370 ? 28.703 -21.248 -10.382 1.00 94.81 370 VAL A CA 1
ATOM 2875 C C . VAL A 1 370 ? 27.853 -21.374 -9.114 1.00 94.81 370 VAL A C 1
ATOM 2877 O O . VAL A 1 370 ? 26.870 -20.635 -9.037 1.00 94.81 370 VAL A O 1
ATOM 2880 N N . PRO A 1 371 ? 28.190 -22.222 -8.115 1.00 96.25 371 PRO A N 1
ATOM 2881 C CA . PRO A 1 371 ? 27.291 -22.442 -6.997 1.00 96.25 371 PRO A CA 1
ATOM 2882 C C . PRO A 1 371 ? 27.002 -21.177 -6.183 1.00 96.25 371 PRO A C 1
ATOM 2884 O O . PRO A 1 371 ? 27.866 -20.315 -5.995 1.00 96.25 371 PRO A O 1
ATOM 2887 N N . GLY A 1 372 ? 25.755 -21.056 -5.729 1.00 95.12 372 GLY A N 1
ATOM 2888 C CA . GLY A 1 372 ? 25.328 -20.027 -4.784 1.00 95.12 372 GLY A CA 1
ATOM 2889 C C . GLY A 1 372 ? 25.473 -20.489 -3.335 1.00 95.12 372 GLY A C 1
ATOM 2890 O O . GLY A 1 372 ? 25.585 -21.684 -3.048 1.00 95.12 372 GLY A O 1
ATOM 2891 N N . ALA A 1 373 ? 25.431 -19.543 -2.396 1.00 96.06 373 ALA A N 1
ATOM 2892 C CA . ALA A 1 373 ? 25.474 -19.863 -0.968 1.00 96.06 373 ALA A CA 1
ATOM 2893 C C . ALA A 1 373 ? 24.237 -20.648 -0.478 1.00 96.06 373 ALA A C 1
ATOM 2895 O O . ALA A 1 373 ? 24.247 -21.224 0.613 1.00 96.06 373 ALA A O 1
ATOM 2896 N N . ASP A 1 374 ? 23.183 -20.710 -1.288 1.00 95.94 374 ASP A N 1
ATOM 2897 C CA . ASP A 1 374 ? 21.955 -21.474 -1.084 1.00 95.94 374 ASP A CA 1
ATOM 2898 C C . ASP A 1 374 ? 22.112 -22.962 -1.432 1.00 95.94 374 ASP A C 1
ATOM 2900 O O . ASP A 1 374 ? 21.322 -23.777 -0.964 1.00 95.94 374 ASP A O 1
ATOM 2904 N N . ALA A 1 375 ? 23.156 -23.347 -2.173 1.00 96.00 375 ALA A N 1
ATOM 2905 C CA . ALA A 1 375 ? 23.360 -24.725 -2.601 1.00 96.00 375 ALA A CA 1
ATOM 2906 C C . ALA A 1 375 ? 23.680 -25.695 -1.451 1.00 96.00 375 ALA A C 1
ATOM 2908 O O . ALA A 1 375 ? 24.341 -25.345 -0.463 1.00 96.00 375 ALA A O 1
ATOM 2909 N N . ASN A 1 376 ? 23.239 -26.949 -1.605 1.00 97.56 376 ASN A N 1
ATOM 2910 C CA . ASN A 1 376 ? 23.589 -28.047 -0.710 1.00 97.56 376 ASN A CA 1
ATOM 2911 C C . ASN A 1 376 ? 25.038 -28.494 -0.999 1.00 97.56 376 ASN A C 1
ATOM 2913 O O . ASN A 1 376 ? 25.297 -29.078 -2.056 1.00 97.56 376 ASN A O 1
ATOM 2917 N N . PRO A 1 377 ? 26.004 -28.250 -0.092 1.00 97.25 377 PRO A N 1
ATOM 2918 C CA . PRO A 1 377 ? 27.419 -28.459 -0.394 1.00 97.25 377 PRO A CA 1
ATOM 2919 C C . PRO A 1 377 ? 27.772 -29.923 -0.663 1.00 97.25 377 PRO A C 1
ATOM 2921 O O . PRO A 1 377 ? 28.694 -30.185 -1.428 1.00 97.25 377 PRO A O 1
ATOM 2924 N N . TYR A 1 378 ? 27.038 -30.885 -0.093 1.00 98.00 378 TYR A N 1
ATOM 2925 C CA . TYR A 1 378 ? 27.264 -32.300 -0.392 1.00 98.00 378 TYR A CA 1
ATOM 2926 C C . TYR A 1 378 ? 26.978 -32.614 -1.859 1.00 98.00 378 TYR A C 1
ATOM 2928 O O . TYR A 1 378 ? 27.777 -33.278 -2.512 1.00 98.00 378 TYR A O 1
ATOM 2936 N N . TYR A 1 379 ? 25.862 -32.107 -2.380 1.00 98.12 379 TYR A N 1
ATOM 2937 C CA . TYR A 1 379 ? 25.470 -32.285 -3.773 1.00 98.12 379 TYR A CA 1
ATOM 2938 C C . TYR A 1 379 ? 26.413 -31.572 -4.730 1.00 98.12 379 TYR A C 1
ATOM 2940 O O . TYR A 1 379 ? 26.814 -32.164 -5.731 1.00 98.12 379 TYR A O 1
ATOM 2948 N N . VAL A 1 380 ? 26.849 -30.358 -4.395 1.00 98.31 380 VAL A N 1
ATOM 2949 C CA . VAL A 1 380 ? 27.839 -29.639 -5.204 1.00 98.31 380 VAL A CA 1
ATOM 2950 C C . VAL A 1 380 ? 29.160 -30.408 -5.260 1.00 98.31 380 VAL A C 1
ATOM 2952 O O . VAL A 1 380 ? 29.664 -30.682 -6.346 1.00 98.31 380 VAL A O 1
ATOM 2955 N N . LEU A 1 381 ? 29.708 -30.822 -4.116 1.00 98.44 381 LEU A N 1
ATOM 2956 C CA . LEU A 1 381 ? 30.982 -31.546 -4.070 1.00 98.44 381 LEU A CA 1
ATOM 2957 C C . LEU A 1 381 ? 30.883 -32.928 -4.733 1.00 98.44 381 LEU A C 1
ATOM 2959 O O . LEU A 1 381 ? 31.789 -33.313 -5.472 1.00 98.44 381 LEU A O 1
ATOM 2963 N N . ALA A 1 382 ? 29.766 -33.642 -4.550 1.00 98.00 382 ALA A N 1
ATOM 2964 C CA . ALA A 1 382 ? 29.502 -34.897 -5.252 1.00 98.00 382 ALA A CA 1
ATOM 2965 C C . ALA A 1 382 ? 29.457 -34.687 -6.772 1.00 98.00 382 ALA A C 1
ATOM 2967 O O . ALA A 1 382 ? 30.010 -35.492 -7.513 1.00 98.00 382 ALA A O 1
ATOM 2968 N N . THR A 1 383 ? 28.866 -33.581 -7.230 1.00 98.12 383 THR A N 1
ATOM 2969 C CA . THR A 1 383 ? 28.806 -33.198 -8.647 1.00 98.12 383 THR A CA 1
ATOM 2970 C C . THR A 1 383 ? 30.177 -32.915 -9.230 1.00 98.12 383 THR A C 1
ATOM 2972 O O . THR A 1 383 ? 30.512 -33.460 -10.280 1.00 98.12 383 THR A O 1
ATOM 2975 N N . ILE A 1 384 ? 30.999 -32.123 -8.543 1.00 98.44 384 ILE A N 1
ATOM 2976 C CA . ILE A 1 384 ? 32.351 -31.794 -9.009 1.00 98.44 384 ILE A CA 1
ATOM 2977 C C . ILE A 1 384 ? 33.183 -33.072 -9.155 1.00 98.44 384 ILE A C 1
ATOM 2979 O O . ILE A 1 384 ? 33.827 -33.277 -10.183 1.00 98.44 384 ILE A O 1
ATOM 2983 N N . LEU A 1 385 ? 33.127 -33.961 -8.159 1.00 98.06 385 LEU A N 1
ATOM 2984 C CA . LEU A 1 385 ? 33.812 -35.248 -8.220 1.00 98.06 385 LEU A CA 1
ATOM 2985 C C . LEU A 1 385 ? 33.287 -36.130 -9.355 1.00 98.06 385 LEU A C 1
ATOM 2987 O O . LEU A 1 385 ? 34.083 -36.652 -10.130 1.00 98.06 385 LEU A O 1
ATOM 2991 N N . ALA A 1 386 ? 31.970 -36.289 -9.468 1.00 97.69 386 ALA A N 1
ATOM 2992 C CA . ALA A 1 386 ? 31.363 -37.201 -10.428 1.00 97.69 386 ALA A CA 1
ATOM 2993 C C . ALA A 1 386 ? 31.618 -36.765 -11.882 1.00 97.69 386 ALA A C 1
ATOM 2995 O O . ALA A 1 386 ? 32.010 -37.583 -12.715 1.00 97.69 386 ALA A O 1
ATOM 2996 N N . LEU A 1 387 ? 31.474 -35.469 -12.177 1.00 98.44 387 LEU A N 1
ATOM 2997 C CA . LEU A 1 387 ? 31.741 -34.916 -13.505 1.00 98.44 387 LEU A CA 1
ATOM 2998 C C . LEU A 1 387 ? 33.222 -34.964 -13.870 1.00 98.44 387 LEU A C 1
ATOM 3000 O O . LEU A 1 387 ? 33.580 -35.412 -14.960 1.00 98.44 387 LEU A O 1
ATOM 3004 N N . GLY A 1 388 ? 34.092 -34.520 -12.962 1.00 97.75 388 GLY A N 1
ATOM 3005 C CA . GLY A 1 388 ? 35.523 -34.540 -13.218 1.00 97.75 388 GLY A CA 1
ATOM 3006 C C . GLY A 1 388 ? 36.045 -35.967 -13.391 1.00 97.75 388 GLY A C 1
ATOM 3007 O O . GLY A 1 388 ? 36.821 -36.238 -14.306 1.00 97.75 388 GLY A O 1
ATOM 3008 N N . TRP A 1 389 ? 35.557 -36.915 -12.587 1.00 96.62 389 TRP A N 1
ATOM 3009 C CA . TRP A 1 389 ? 35.931 -38.321 -12.723 1.00 96.62 389 TRP A CA 1
ATOM 3010 C C . TRP A 1 389 ? 35.451 -38.943 -14.030 1.00 96.62 389 TRP A C 1
ATOM 3012 O O . TRP A 1 389 ? 36.243 -39.595 -14.705 1.00 96.62 389 TRP A O 1
ATOM 3022 N N . ARG A 1 390 ? 34.213 -38.663 -14.456 1.00 97.38 390 ARG A N 1
ATOM 3023 C CA . ARG A 1 390 ? 33.727 -39.049 -15.790 1.00 97.38 390 ARG A CA 1
ATOM 3024 C C . ARG A 1 390 ? 34.677 -38.564 -16.886 1.00 97.38 390 ARG A C 1
ATOM 3026 O O . ARG A 1 390 ? 34.970 -39.306 -17.822 1.00 97.38 390 ARG A O 1
ATOM 3033 N N . GLY A 1 391 ? 35.177 -37.333 -16.767 1.00 98.00 391 GLY A N 1
ATOM 3034 C CA . GLY A 1 391 ? 36.164 -36.785 -17.693 1.00 98.00 391 GLY A CA 1
ATOM 3035 C C . GLY A 1 391 ? 37.465 -37.579 -17.725 1.00 98.00 391 GLY A C 1
ATOM 3036 O O . GLY A 1 391 ? 37.954 -37.896 -18.810 1.00 98.00 391 GLY A O 1
ATOM 3037 N N . VAL A 1 392 ? 37.977 -37.966 -16.552 1.00 96.81 392 VAL A N 1
ATOM 3038 C CA . VAL A 1 392 ? 39.159 -38.832 -16.400 1.00 96.81 392 VAL A CA 1
ATOM 3039 C C . VAL A 1 392 ? 38.931 -40.216 -17.014 1.00 96.81 392 VAL A C 1
ATOM 3041 O O . VAL A 1 392 ? 39.775 -40.686 -17.775 1.00 96.81 392 VAL A O 1
ATOM 3044 N N . GLU A 1 393 ? 37.793 -40.855 -16.741 1.00 95.69 393 GLU A N 1
ATOM 3045 C CA . GLU A 1 393 ? 37.468 -42.193 -17.254 1.00 95.69 393 GLU A CA 1
ATOM 3046 C C . GLU A 1 393 ? 37.320 -42.211 -18.777 1.00 95.69 393 GLU A C 1
ATOM 3048 O O . GLU A 1 393 ? 37.847 -43.101 -19.448 1.00 95.69 393 GLU A O 1
ATOM 3053 N N . LYS A 1 394 ? 36.650 -41.197 -19.334 1.00 97.69 394 LYS A N 1
ATOM 3054 C CA . LYS A 1 394 ? 36.425 -41.057 -20.778 1.00 97.69 394 LYS A CA 1
ATOM 3055 C C . LYS A 1 394 ? 37.579 -40.385 -21.522 1.00 97.69 394 LYS A C 1
ATOM 3057 O O . LYS A 1 394 ? 37.537 -40.319 -22.747 1.00 97.69 394 LYS A O 1
ATOM 3062 N N . LYS A 1 395 ? 38.601 -39.902 -20.806 1.00 97.62 395 LYS A N 1
ATOM 3063 C CA . LYS A 1 395 ? 39.747 -39.155 -21.353 1.00 97.62 395 LYS A CA 1
ATOM 3064 C C . LYS A 1 395 ? 39.320 -37.984 -22.244 1.00 97.62 395 LYS A C 1
ATOM 3066 O O . LYS A 1 395 ? 39.820 -37.814 -23.354 1.00 97.62 395 LYS A O 1
ATOM 3071 N N . LEU A 1 396 ? 38.374 -37.183 -21.759 1.00 98.06 396 LEU A N 1
ATOM 3072 C CA . LEU A 1 396 ? 37.777 -36.096 -22.538 1.00 98.06 396 LEU A CA 1
ATOM 3073 C C . LEU A 1 396 ? 38.796 -34.998 -22.858 1.00 98.06 396 LEU A C 1
ATOM 3075 O O . LEU A 1 396 ? 39.635 -34.646 -22.023 1.00 98.06 396 LEU A O 1
ATOM 3079 N N . ALA A 1 397 ? 38.699 -34.440 -24.062 1.00 97.00 397 ALA A N 1
ATOM 3080 C CA . ALA A 1 397 ? 39.441 -33.248 -24.450 1.00 97.00 397 ALA A CA 1
ATOM 3081 C C . ALA A 1 397 ? 38.746 -31.991 -23.907 1.00 97.00 397 ALA A C 1
ATOM 3083 O O . ALA A 1 397 ? 37.523 -31.955 -23.785 1.00 97.00 397 ALA A O 1
ATOM 3084 N N . ILE A 1 398 ? 39.525 -30.954 -23.592 1.00 97.50 398 ILE A N 1
ATOM 3085 C CA . ILE A 1 398 ? 38.981 -29.670 -23.136 1.00 97.50 398 ILE A CA 1
ATOM 3086 C C . ILE A 1 398 ? 38.154 -29.062 -24.287 1.00 97.50 398 ILE A C 1
ATOM 3088 O O . ILE A 1 398 ? 38.708 -28.857 -25.368 1.00 97.50 398 ILE A O 1
ATOM 3092 N N . PRO A 1 399 ? 36.849 -28.787 -24.090 1.00 94.31 399 PRO A N 1
ATOM 3093 C CA . PRO A 1 399 ? 35.939 -28.472 -25.193 1.00 94.31 399 PRO A CA 1
ATOM 3094 C C . PRO A 1 399 ? 36.034 -27.024 -25.697 1.00 94.31 399 PRO A C 1
ATOM 3096 O O . PRO A 1 399 ? 35.560 -26.734 -26.793 1.00 94.31 399 PRO A O 1
ATOM 3099 N N . CYS A 1 400 ? 36.615 -26.110 -24.915 1.00 93.50 400 CYS A N 1
ATOM 3100 C CA . CYS A 1 400 ? 36.738 -24.692 -25.255 1.00 93.50 400 CYS A CA 1
ATOM 3101 C C . CYS A 1 400 ? 38.092 -24.107 -24.802 1.00 93.50 400 CYS A C 1
ATOM 3103 O O . CYS A 1 400 ? 38.665 -24.587 -23.818 1.00 93.50 400 CYS A O 1
ATOM 3105 N N . PRO A 1 401 ? 38.619 -23.076 -25.492 1.00 94.12 401 PRO A N 1
ATOM 3106 C CA . PRO A 1 401 ? 39.830 -22.372 -25.065 1.00 94.12 401 PRO A CA 1
ATOM 3107 C C . PRO A 1 401 ? 39.644 -21.659 -23.710 1.00 94.12 401 PRO A C 1
ATOM 3109 O O . PRO A 1 401 ? 38.507 -21.366 -23.330 1.00 94.12 401 PRO A O 1
ATOM 3112 N N . PRO A 1 402 ? 40.738 -21.377 -22.973 1.00 94.56 402 PRO A N 1
ATOM 3113 C CA . PRO A 1 402 ? 40.669 -20.588 -21.748 1.00 94.56 402 PRO A CA 1
ATOM 3114 C C . PRO A 1 402 ? 40.335 -19.126 -22.047 1.00 94.56 402 PRO A C 1
ATOM 3116 O O . PRO A 1 402 ? 40.732 -18.594 -23.082 1.00 94.56 402 PRO A O 1
ATOM 3119 N N . LEU A 1 403 ? 39.691 -18.463 -21.089 1.00 91.81 403 LEU A N 1
ATOM 3120 C CA . LEU A 1 403 ? 39.564 -17.009 -21.074 1.00 91.81 403 LEU A CA 1
ATOM 3121 C C . LEU A 1 403 ? 40.903 -16.363 -20.714 1.00 91.81 403 LEU A C 1
ATOM 3123 O O . LEU A 1 403 ? 41.509 -16.677 -19.681 1.00 91.81 403 LEU A O 1
ATOM 3127 N N . GLY A 1 404 ? 41.342 -15.443 -21.570 1.00 84.50 404 GLY A N 1
ATOM 3128 C CA . GLY A 1 404 ? 42.560 -14.665 -21.393 1.00 84.50 404 GLY A CA 1
ATOM 3129 C C . GLY A 1 404 ? 42.438 -13.587 -20.311 1.00 84.50 404 GLY A C 1
ATOM 3130 O O . GLY A 1 404 ? 41.359 -13.216 -19.856 1.00 84.50 404 GLY A O 1
ATOM 3131 N N . LYS A 1 405 ? 43.577 -13.027 -19.886 1.00 80.62 405 LYS A N 1
ATOM 3132 C CA . LYS A 1 405 ? 43.580 -11.897 -18.940 1.00 80.62 405 LYS A CA 1
ATOM 3133 C C . LYS A 1 405 ? 42.909 -10.674 -19.568 1.00 80.62 405 LYS A C 1
ATOM 3135 O O . LYS A 1 405 ? 43.373 -10.189 -20.595 1.00 80.62 405 LYS A O 1
ATOM 3140 N N . GLY A 1 406 ? 41.905 -10.128 -18.884 1.00 76.56 406 GLY A N 1
ATOM 3141 C CA . GLY A 1 406 ? 41.162 -8.951 -19.345 1.00 76.56 406 GLY A CA 1
ATOM 3142 C C . GLY A 1 406 ? 40.041 -9.273 -20.333 1.00 76.56 406 GLY A C 1
ATOM 3143 O O . GLY A 1 406 ? 39.446 -8.343 -20.866 1.00 76.56 406 GLY A O 1
ATOM 3144 N N . GLU A 1 407 ? 39.761 -10.555 -20.575 1.00 83.69 407 GLU A N 1
ATOM 3145 C CA . GLU A 1 407 ? 38.594 -10.983 -21.338 1.00 83.69 407 GLU A CA 1
ATOM 3146 C C . GLU A 1 407 ? 37.368 -11.125 -20.431 1.00 83.69 407 GLU A C 1
ATOM 3148 O O . GLU A 1 407 ? 37.452 -11.611 -19.301 1.00 83.69 407 GLU A O 1
ATOM 3153 N N . ASP A 1 408 ? 36.213 -10.710 -20.945 1.00 81.12 408 ASP A N 1
ATOM 3154 C CA . ASP A 1 408 ? 34.950 -10.764 -20.219 1.00 81.12 408 ASP A CA 1
ATOM 3155 C C . ASP A 1 408 ? 34.182 -12.052 -20.530 1.00 81.12 408 ASP A C 1
ATOM 3157 O O . ASP A 1 408 ? 34.070 -12.487 -21.679 1.00 81.12 408 ASP A O 1
ATOM 3161 N N . VAL A 1 409 ? 33.584 -12.640 -19.494 1.00 81.88 409 VAL A N 1
ATOM 3162 C CA . VAL A 1 409 ? 32.672 -13.784 -19.636 1.00 81.88 409 VAL A CA 1
ATOM 3163 C C . VAL A 1 409 ? 31.428 -13.353 -20.408 1.00 81.88 409 VAL A C 1
ATOM 3165 O O . VAL A 1 409 ? 30.807 -12.345 -20.077 1.00 81.88 409 VAL A O 1
ATOM 3168 N N . GLY A 1 410 ? 31.045 -14.134 -21.417 1.00 80.50 410 GLY A N 1
ATOM 3169 C CA . GLY A 1 410 ? 29.973 -13.798 -22.355 1.00 80.50 410 GLY A CA 1
ATOM 3170 C C . GLY A 1 410 ? 30.356 -12.763 -23.421 1.00 80.50 410 GLY A C 1
ATOM 3171 O O . GLY A 1 410 ? 29.504 -12.399 -24.231 1.00 80.50 410 GLY A O 1
ATOM 3172 N N . GLY A 1 411 ? 31.608 -12.289 -23.437 1.00 81.25 411 GLY A N 1
ATOM 3173 C CA . GLY A 1 411 ? 32.143 -11.430 -24.492 1.00 81.25 411 GLY A CA 1
ATOM 3174 C C . GLY A 1 411 ? 32.419 -12.187 -25.796 1.00 81.25 411 GLY A C 1
ATOM 3175 O O . GLY A 1 411 ? 32.273 -13.403 -25.881 1.00 81.25 411 GLY A O 1
ATOM 3176 N N . SER A 1 412 ? 32.871 -11.476 -26.832 1.00 80.69 412 SER A N 1
ATOM 3177 C CA . SER A 1 412 ? 33.134 -12.070 -28.155 1.00 80.69 412 SER A CA 1
ATOM 3178 C C . SER A 1 412 ? 34.275 -13.096 -28.183 1.00 80.69 412 SER A C 1
ATOM 3180 O O . SER A 1 412 ? 34.374 -13.847 -29.149 1.00 80.69 412 SER A O 1
ATOM 3182 N N . SER A 1 413 ? 35.154 -13.101 -27.175 1.00 80.44 413 SER A N 1
ATOM 3183 C CA . SER A 1 413 ? 36.231 -14.090 -27.019 1.00 80.44 413 SER A CA 1
ATOM 3184 C C . SER A 1 413 ? 35.803 -15.329 -26.223 1.00 80.44 413 SER A C 1
ATOM 3186 O O . SER A 1 413 ? 36.510 -16.335 -26.240 1.00 80.44 413 SER A O 1
ATOM 3188 N N . ASP A 1 414 ? 34.645 -15.291 -25.554 1.00 86.25 414 ASP A N 1
ATOM 3189 C CA . ASP A 1 414 ? 34.125 -16.422 -24.791 1.00 86.25 414 ASP A CA 1
ATOM 3190 C C . ASP A 1 414 ? 33.423 -17.420 -25.720 1.00 86.25 414 ASP A C 1
ATOM 3192 O O . ASP A 1 414 ? 32.293 -17.221 -26.164 1.00 86.25 414 ASP A O 1
ATOM 3196 N N . MET A 1 415 ? 34.115 -18.521 -26.007 1.00 86.50 415 MET A N 1
ATOM 3197 C CA . MET A 1 415 ? 33.615 -19.613 -26.848 1.00 86.50 415 MET A CA 1
ATOM 3198 C C . MET A 1 415 ? 32.784 -20.643 -26.060 1.00 86.50 415 MET A C 1
ATOM 3200 O O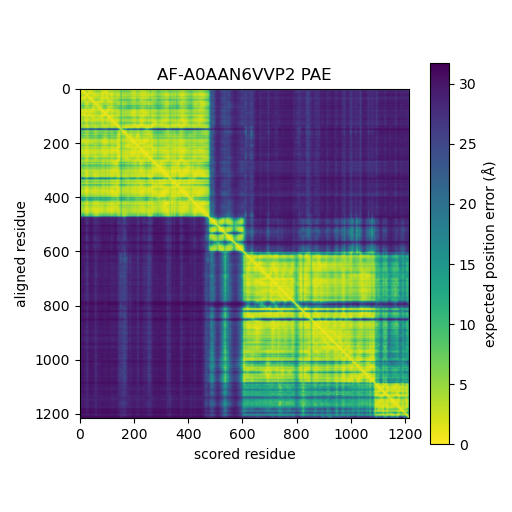 . MET A 1 415 ? 32.393 -21.677 -26.607 1.00 86.50 415 MET A O 1
ATOM 3204 N N . GLY A 1 416 ? 32.554 -20.402 -24.767 1.00 87.25 416 GLY A N 1
ATOM 3205 C CA . GLY A 1 416 ? 31.773 -21.259 -23.891 1.00 87.25 416 GLY A CA 1
ATOM 3206 C C . GLY A 1 416 ? 30.284 -21.251 -24.221 1.00 87.25 416 GLY A C 1
ATOM 3207 O O . GLY A 1 416 ? 29.688 -20.212 -24.508 1.00 87.25 416 GLY A O 1
ATOM 3208 N N . VAL A 1 417 ? 29.634 -22.414 -24.121 1.00 90.31 417 VAL A N 1
ATOM 3209 C CA . VAL A 1 417 ? 28.169 -22.471 -24.231 1.00 90.31 417 VAL A CA 1
ATOM 3210 C C . VAL A 1 417 ? 27.531 -21.761 -23.042 1.00 90.31 417 VAL A C 1
ATOM 3212 O O . VAL A 1 417 ? 28.010 -21.855 -21.911 1.00 90.31 417 VAL A O 1
ATOM 3215 N N . ARG A 1 418 ? 26.429 -21.052 -23.278 1.00 90.94 418 ARG A N 1
ATOM 3216 C CA . ARG A 1 418 ? 25.709 -20.367 -22.204 1.00 90.94 418 ARG A CA 1
ATOM 3217 C C . ARG A 1 418 ? 25.091 -21.381 -21.234 1.00 90.94 418 ARG A C 1
ATOM 3219 O O . ARG A 1 418 ? 24.547 -22.397 -21.663 1.00 90.94 418 ARG A O 1
ATOM 3226 N N . LEU A 1 419 ? 25.180 -21.097 -19.936 1.00 94.19 419 LEU A N 1
ATOM 3227 C CA . LEU A 1 419 ? 24.493 -21.864 -18.897 1.00 94.19 419 LEU A CA 1
ATOM 3228 C C . LEU A 1 419 ? 22.994 -21.533 -18.894 1.00 94.19 419 LEU A C 1
ATOM 3230 O O . LEU A 1 419 ? 22.588 -20.453 -19.336 1.00 94.19 419 LEU A O 1
ATOM 3234 N N . ALA A 1 420 ? 22.187 -22.466 -18.382 1.00 94.00 420 ALA A N 1
ATOM 3235 C CA . ALA A 1 420 ? 20.736 -22.321 -18.315 1.00 94.00 420 ALA A CA 1
ATOM 3236 C C . ALA A 1 420 ? 20.329 -21.020 -17.603 1.00 94.00 420 ALA A C 1
ATOM 3238 O O . ALA A 1 420 ? 20.900 -20.660 -16.570 1.00 94.00 420 ALA A O 1
ATOM 3239 N N . LYS A 1 421 ? 19.333 -20.312 -18.149 1.00 91.56 421 LYS A N 1
ATOM 3240 C CA . LYS A 1 421 ? 18.916 -18.986 -17.647 1.00 91.56 421 LYS A CA 1
ATOM 3241 C C . LYS A 1 421 ? 17.908 -19.052 -16.501 1.00 91.56 421 LYS A C 1
ATOM 3243 O O . LYS A 1 421 ? 17.652 -18.039 -15.853 1.00 91.56 421 LYS A O 1
ATOM 3248 N N . ASN A 1 422 ? 17.298 -20.209 -16.280 1.00 95.56 422 ASN A N 1
ATOM 3249 C CA . ASN A 1 422 ? 16.302 -20.439 -15.242 1.00 95.56 422 ASN A CA 1
ATOM 3250 C C . ASN A 1 422 ? 16.288 -21.918 -14.823 1.00 95.56 422 ASN A C 1
ATOM 3252 O O . ASN A 1 422 ? 16.839 -22.779 -15.513 1.00 95.56 422 ASN A O 1
ATOM 3256 N N . LEU A 1 423 ? 15.628 -22.205 -13.696 1.00 97.25 423 LEU A N 1
ATOM 3257 C CA . LEU A 1 423 ? 15.544 -23.557 -13.140 1.00 97.25 423 LEU A CA 1
ATOM 3258 C C . LEU A 1 423 ? 14.790 -24.529 -14.057 1.00 97.25 423 LEU A C 1
ATOM 3260 O O . LEU A 1 423 ? 15.107 -25.710 -14.035 1.00 97.25 423 LEU A O 1
ATOM 3264 N N . ARG A 1 424 ? 13.836 -24.062 -14.877 1.00 97.56 424 ARG A N 1
ATOM 3265 C CA . ARG A 1 424 ? 13.067 -24.927 -15.787 1.00 97.56 424 ARG A CA 1
ATOM 3266 C C . ARG A 1 424 ? 13.972 -25.553 -16.837 1.00 97.56 424 ARG A C 1
ATOM 3268 O O . ARG A 1 424 ? 14.084 -26.768 -16.890 1.00 97.56 424 ARG A O 1
ATOM 3275 N N . GLU A 1 425 ? 14.692 -24.720 -17.586 1.00 97.12 425 GLU A N 1
ATOM 3276 C CA . GLU A 1 425 ? 15.658 -25.165 -18.597 1.00 97.12 425 GLU A CA 1
ATOM 3277 C C . GLU A 1 425 ? 16.719 -26.094 -17.985 1.00 97.12 425 GLU A C 1
ATOM 3279 O O . GLU A 1 425 ? 17.059 -27.135 -18.549 1.00 97.12 425 GLU A O 1
ATOM 3284 N N . ALA A 1 426 ? 17.219 -25.733 -16.802 1.00 97.56 426 ALA A N 1
ATOM 3285 C CA . ALA A 1 426 ? 18.191 -26.532 -16.074 1.00 97.56 426 ALA A CA 1
ATOM 3286 C C . ALA A 1 426 ? 17.633 -27.901 -15.652 1.00 97.56 426 ALA A C 1
ATOM 3288 O O . ALA A 1 426 ? 18.322 -28.910 -15.797 1.00 97.56 426 ALA A O 1
ATOM 3289 N N . ASN A 1 427 ? 16.400 -27.945 -15.139 1.00 98.06 427 ASN A N 1
ATOM 3290 C CA . ASN A 1 427 ? 15.760 -29.171 -14.677 1.00 98.06 427 ASN A CA 1
ATOM 3291 C C . ASN A 1 427 ? 15.362 -30.078 -15.844 1.00 98.06 427 ASN A C 1
ATOM 3293 O O . ASN A 1 427 ? 15.609 -31.276 -15.781 1.00 98.06 427 ASN A O 1
ATOM 3297 N N . ASP A 1 428 ? 14.844 -29.519 -16.939 1.00 97.69 428 ASP A N 1
ATOM 3298 C CA . ASP A 1 428 ? 14.529 -30.271 -18.157 1.00 97.69 428 ASP A CA 1
ATOM 3299 C C . ASP A 1 428 ? 15.790 -30.937 -18.719 1.00 97.69 428 ASP A C 1
ATOM 3301 O O . ASP A 1 428 ? 15.786 -32.112 -19.089 1.00 97.69 428 ASP A O 1
ATOM 3305 N N . ARG A 1 429 ? 16.914 -30.208 -18.722 1.00 97.44 429 ARG A N 1
ATOM 3306 C CA . ARG A 1 429 ? 18.207 -30.737 -19.162 1.00 97.44 429 ARG A CA 1
ATOM 3307 C C . ARG A 1 429 ? 18.758 -31.806 -18.218 1.00 97.44 429 ARG A C 1
ATOM 3309 O O . ARG A 1 429 ? 19.273 -32.815 -18.695 1.00 97.44 429 ARG A O 1
ATOM 3316 N N . PHE A 1 430 ? 18.623 -31.605 -16.909 1.00 98.38 430 PHE A N 1
ATOM 3317 C CA . PHE A 1 430 ? 19.002 -32.573 -15.877 1.00 98.38 430 PHE A CA 1
ATOM 3318 C C . PHE A 1 430 ? 18.190 -33.873 -15.989 1.00 98.38 430 PHE A C 1
ATOM 3320 O O . PHE A 1 430 ? 18.754 -34.966 -15.938 1.00 98.38 430 PHE A O 1
ATOM 3327 N N . MET A 1 431 ? 16.882 -33.754 -16.223 1.00 97.50 431 MET A N 1
ATOM 3328 C CA . MET A 1 431 ? 15.928 -34.862 -16.308 1.00 97.50 431 MET A CA 1
ATOM 3329 C C . MET A 1 431 ? 15.887 -35.547 -17.675 1.00 97.50 431 MET A C 1
ATOM 3331 O O . MET A 1 431 ? 15.338 -36.643 -17.779 1.00 97.50 431 MET A O 1
ATOM 3335 N N . ARG A 1 432 ? 16.447 -34.951 -18.731 1.00 97.75 432 ARG A N 1
ATOM 3336 C CA . ARG A 1 432 ? 16.415 -35.530 -20.080 1.00 97.75 432 ARG A CA 1
ATOM 3337 C C . ARG A 1 432 ? 16.975 -36.956 -20.096 1.00 97.75 432 ARG A C 1
ATOM 3339 O O . ARG A 1 432 ? 17.965 -37.256 -19.429 1.00 97.75 432 ARG A O 1
ATOM 3346 N N . GLU A 1 433 ? 16.374 -37.823 -20.906 1.00 96.00 433 GLU A N 1
ATOM 3347 C CA . GLU A 1 433 ? 16.953 -39.130 -21.216 1.00 96.00 433 GLU A CA 1
ATOM 3348 C C . GLU A 1 433 ? 18.392 -38.967 -21.743 1.00 96.00 433 GLU A C 1
ATOM 3350 O O . GLU A 1 433 ? 18.684 -38.095 -22.568 1.00 96.00 433 GLU A O 1
ATOM 3355 N N . GLY A 1 434 ? 19.318 -39.764 -21.206 1.00 94.81 434 GLY A N 1
ATOM 3356 C CA . GLY A 1 434 ? 20.737 -39.685 -21.556 1.00 94.81 434 GLY A CA 1
ATOM 3357 C C . GLY A 1 434 ? 21.459 -38.411 -21.094 1.00 94.81 434 GLY A C 1
ATOM 3358 O O . GLY A 1 434 ? 22.537 -38.121 -21.613 1.00 94.81 434 GLY A O 1
ATOM 3359 N N . SER A 1 435 ? 20.903 -37.629 -20.158 1.00 97.75 435 SER A N 1
ATOM 3360 C CA . SER A 1 435 ? 21.647 -36.530 -19.528 1.00 97.75 435 SER A CA 1
ATOM 3361 C C . SER A 1 435 ? 22.897 -37.048 -18.805 1.00 97.75 435 SER A C 1
ATOM 3363 O O . SER A 1 435 ? 22.927 -38.166 -18.277 1.00 97.75 435 SER A O 1
ATOM 3365 N N . ILE A 1 436 ? 23.938 -36.217 -18.730 1.00 98.06 436 ILE A N 1
ATOM 3366 C CA . ILE A 1 436 ? 25.157 -36.555 -17.981 1.00 98.06 436 ILE A CA 1
ATOM 3367 C C . ILE A 1 436 ? 24.834 -36.746 -16.491 1.00 98.06 436 ILE A C 1
ATOM 3369 O O . ILE A 1 436 ? 25.460 -37.572 -15.833 1.00 98.06 436 ILE A O 1
ATOM 3373 N N . ALA A 1 437 ? 23.821 -36.052 -15.961 1.00 97.88 437 ALA A N 1
ATOM 3374 C CA . ALA A 1 437 ? 23.349 -36.260 -14.595 1.00 97.88 437 ALA A CA 1
ATOM 3375 C C . ALA A 1 437 ? 22.894 -37.710 -14.347 1.00 97.88 437 ALA A C 1
ATOM 3377 O O . ALA A 1 437 ? 23.306 -38.311 -13.353 1.00 97.88 437 ALA A O 1
ATOM 3378 N N . ARG A 1 438 ? 22.113 -38.299 -15.267 1.00 97.62 438 ARG A N 1
ATOM 3379 C CA . ARG A 1 438 ? 21.698 -39.712 -15.180 1.00 97.62 438 ARG A CA 1
ATOM 3380 C C . ARG A 1 438 ? 22.885 -40.654 -15.288 1.00 97.62 438 ARG A C 1
ATOM 3382 O O . ARG A 1 438 ? 22.956 -41.623 -14.540 1.00 97.62 438 ARG A O 1
ATOM 3389 N N . GLU A 1 439 ? 23.846 -40.337 -16.152 1.00 96.94 439 GLU A N 1
ATOM 3390 C CA . GLU A 1 439 ? 25.075 -41.124 -16.290 1.00 96.94 439 GLU A CA 1
ATOM 3391 C C . GLU A 1 439 ? 25.857 -41.212 -14.968 1.00 96.94 439 GLU A C 1
ATOM 3393 O O . GLU A 1 439 ? 26.327 -42.287 -14.597 1.00 96.94 439 GLU A O 1
ATOM 3398 N N . VAL A 1 440 ? 26.002 -40.095 -14.244 1.00 96.00 440 VAL A N 1
ATOM 3399 C CA . VAL A 1 440 ? 26.904 -40.031 -13.081 1.00 96.00 440 VAL A CA 1
ATOM 3400 C C . VAL A 1 440 ? 26.229 -40.280 -11.726 1.00 96.00 440 VAL A C 1
ATOM 3402 O O . VAL A 1 440 ? 26.909 -40.693 -10.775 1.00 96.00 440 VAL A O 1
ATOM 3405 N N . PHE A 1 441 ? 24.913 -40.062 -11.627 1.00 95.56 441 PHE A N 1
ATOM 3406 C CA . PHE A 1 441 ? 24.134 -40.238 -10.393 1.00 95.56 441 PHE A CA 1
ATOM 3407 C C . PHE A 1 441 ? 23.066 -41.334 -10.459 1.00 95.56 441 PHE A C 1
ATOM 3409 O O . PHE A 1 441 ? 22.590 -41.767 -9.411 1.00 95.56 441 PHE A O 1
ATOM 3416 N N . GLY A 1 442 ? 22.717 -41.807 -11.655 1.00 95.38 442 GLY A N 1
ATOM 3417 C CA . GLY A 1 442 ? 21.666 -42.797 -11.866 1.00 95.38 442 GLY A CA 1
ATOM 3418 C C . GLY A 1 442 ? 20.255 -42.205 -11.885 1.00 95.38 442 GLY A C 1
ATOM 3419 O O . GLY A 1 442 ? 19.989 -41.120 -11.361 1.00 95.38 442 GLY A O 1
ATOM 3420 N N . ASP A 1 443 ? 19.331 -42.960 -12.481 1.00 95.56 443 ASP A N 1
ATOM 3421 C CA . ASP A 1 443 ? 17.949 -42.517 -12.682 1.00 95.56 443 ASP A CA 1
ATOM 3422 C C . ASP A 1 443 ? 17.203 -42.283 -11.372 1.00 95.56 443 ASP A C 1
ATOM 3424 O O . ASP A 1 443 ? 16.446 -41.329 -11.269 1.00 95.56 443 ASP A O 1
ATOM 3428 N N . GLU A 1 444 ? 17.412 -43.109 -10.345 1.00 93.25 444 GLU A N 1
ATOM 3429 C CA . GLU A 1 444 ? 16.679 -42.965 -9.083 1.00 93.25 444 GLU A CA 1
ATOM 3430 C C . GLU A 1 444 ? 16.910 -41.596 -8.427 1.00 93.25 444 GLU A C 1
ATOM 3432 O O . GLU A 1 444 ? 15.950 -40.940 -8.018 1.00 93.25 444 GLU A O 1
ATOM 3437 N N . PHE A 1 445 ? 18.170 -41.148 -8.375 1.00 95.81 445 PHE A N 1
ATOM 3438 C CA . PHE A 1 445 ? 18.512 -39.835 -7.842 1.00 95.81 445 PHE A CA 1
ATOM 3439 C C . PHE A 1 445 ? 17.966 -38.716 -8.725 1.00 95.81 445 PHE A C 1
ATOM 3441 O O . PHE A 1 445 ? 17.379 -37.771 -8.203 1.00 95.81 445 PHE A O 1
ATOM 3448 N N . VAL A 1 446 ? 18.146 -38.823 -10.046 1.00 97.44 446 VAL A N 1
ATOM 3449 C CA . VAL A 1 446 ? 17.700 -37.790 -10.988 1.00 97.44 446 VAL A CA 1
ATOM 3450 C C . VAL A 1 446 ? 16.186 -37.618 -10.922 1.00 97.44 446 VAL A C 1
ATOM 3452 O O . VAL A 1 446 ? 15.731 -36.497 -10.724 1.00 97.44 446 VAL A O 1
ATOM 3455 N N . GLU A 1 447 ? 15.418 -38.711 -10.961 1.00 95.50 447 GLU A N 1
ATOM 3456 C CA . GLU A 1 447 ? 13.958 -38.674 -10.816 1.00 95.50 447 GLU A CA 1
ATOM 3457 C C . GLU A 1 447 ? 13.527 -38.034 -9.496 1.00 95.50 447 GLU A C 1
ATOM 3459 O O . GLU A 1 447 ? 12.606 -37.219 -9.460 1.00 95.50 447 GLU A O 1
ATOM 3464 N N . HIS A 1 448 ? 14.193 -38.389 -8.395 1.00 95.50 448 HIS A N 1
ATOM 3465 C CA . HIS A 1 448 ? 13.852 -37.841 -7.093 1.00 95.50 448 HIS A CA 1
ATOM 3466 C C . HIS A 1 448 ? 14.192 -36.350 -7.005 1.00 95.50 448 HIS A C 1
ATOM 3468 O O . HIS A 1 448 ? 13.313 -35.529 -6.760 1.00 95.50 448 HIS A O 1
ATOM 3474 N N . PHE A 1 449 ? 15.456 -35.980 -7.217 1.00 96.50 449 PHE A N 1
ATOM 3475 C CA . PHE A 1 449 ? 15.916 -34.604 -7.057 1.00 96.50 449 PHE A CA 1
ATOM 3476 C C . PHE A 1 449 ? 15.290 -33.667 -8.094 1.00 96.50 449 PHE A C 1
ATOM 3478 O O . PHE A 1 449 ? 14.813 -32.594 -7.736 1.00 96.50 449 PHE A O 1
ATOM 3485 N N . GLY A 1 450 ? 15.206 -34.078 -9.360 1.00 96.69 450 GLY A N 1
ATOM 3486 C CA . GLY A 1 450 ? 14.536 -33.284 -10.388 1.00 96.69 450 GLY A CA 1
ATOM 3487 C C . GLY A 1 450 ? 13.030 -33.153 -10.146 1.00 96.69 450 GLY A C 1
ATOM 3488 O O . GLY A 1 450 ? 12.457 -32.104 -10.441 1.00 96.69 450 GLY A O 1
ATOM 3489 N N . GLY A 1 451 ? 12.400 -34.151 -9.514 1.00 95.81 451 GLY A N 1
ATOM 3490 C CA . GLY A 1 451 ? 11.027 -34.062 -9.017 1.00 95.81 451 GLY A CA 1
ATOM 3491 C C . GLY A 1 451 ? 10.844 -32.988 -7.937 1.00 95.81 451 GLY A C 1
ATOM 3492 O O . GLY A 1 451 ? 9.896 -32.205 -8.011 1.00 95.81 451 GLY A O 1
ATOM 3493 N N . THR A 1 452 ? 11.779 -32.859 -6.984 1.00 96.12 452 THR A N 1
ATOM 3494 C CA . THR A 1 452 ? 11.714 -31.777 -5.978 1.00 96.12 452 THR A CA 1
ATOM 3495 C C . THR A 1 452 ? 11.883 -30.396 -6.618 1.00 96.12 452 THR A C 1
ATOM 3497 O O . THR A 1 452 ? 11.228 -29.440 -6.208 1.00 96.12 452 THR A O 1
ATOM 3500 N N . ARG A 1 453 ? 12.734 -30.269 -7.649 1.00 96.62 453 ARG A N 1
ATOM 3501 C CA . ARG A 1 453 ? 12.882 -29.018 -8.417 1.00 96.62 453 ARG A CA 1
ATOM 3502 C C . ARG A 1 453 ? 11.654 -28.730 -9.283 1.00 96.62 453 ARG A C 1
ATOM 3504 O O . ARG A 1 453 ? 11.289 -27.572 -9.453 1.00 96.62 453 ARG A O 1
ATOM 3511 N N . GLY A 1 454 ? 10.982 -29.769 -9.779 1.00 95.88 454 GLY A N 1
ATOM 3512 C CA . GLY A 1 454 ? 9.673 -29.666 -10.424 1.00 95.88 454 GLY A CA 1
ATOM 3513 C C . GLY A 1 454 ? 8.602 -29.099 -9.487 1.00 95.88 454 GLY A C 1
ATOM 3514 O O . GLY A 1 454 ? 7.812 -28.257 -9.905 1.00 95.88 454 GLY A O 1
ATOM 3515 N N . HIS A 1 455 ? 8.613 -29.487 -8.206 1.00 95.38 455 HIS A N 1
ATOM 3516 C CA . HIS A 1 455 ? 7.731 -28.895 -7.191 1.00 95.38 455 HIS A CA 1
ATOM 3517 C C . HIS A 1 455 ? 8.043 -27.416 -6.930 1.00 95.38 455 HIS A C 1
ATOM 3519 O O . HIS A 1 455 ? 7.116 -26.614 -6.934 1.00 95.38 455 HIS A O 1
ATOM 3525 N N . GLU A 1 456 ? 9.317 -27.035 -6.787 1.00 94.88 456 GLU A N 1
ATOM 3526 C CA . GLU A 1 456 ? 9.739 -25.622 -6.677 1.00 94.88 456 GLU A CA 1
ATOM 3527 C C . GLU A 1 456 ? 9.262 -24.794 -7.886 1.00 94.88 456 GLU A C 1
ATOM 3529 O O . GLU A 1 456 ? 8.723 -23.702 -7.724 1.00 94.88 456 GLU A O 1
ATOM 3534 N N . LEU A 1 457 ? 9.418 -25.329 -9.104 1.00 95.88 457 LEU A N 1
ATOM 3535 C CA . LEU A 1 457 ? 8.933 -24.697 -10.334 1.00 95.88 457 LEU A CA 1
ATOM 3536 C C . LEU A 1 457 ? 7.420 -24.498 -10.315 1.00 95.88 457 LEU A C 1
ATOM 3538 O O . LEU A 1 457 ? 6.957 -23.410 -10.636 1.00 95.88 457 LEU A O 1
ATOM 3542 N N . ARG A 1 458 ? 6.663 -25.516 -9.895 1.00 94.81 458 ARG A N 1
ATOM 3543 C CA . ARG A 1 458 ? 5.207 -25.416 -9.766 1.00 94.81 458 ARG A CA 1
ATOM 3544 C C . ARG A 1 458 ? 4.813 -24.333 -8.763 1.00 94.81 458 ARG A C 1
ATOM 3546 O O . ARG A 1 458 ? 3.964 -23.510 -9.078 1.00 94.81 458 ARG A O 1
ATOM 3553 N N . LEU A 1 459 ? 5.442 -24.308 -7.584 1.00 93.81 459 LEU A N 1
ATOM 3554 C CA . LEU A 1 459 ? 5.176 -23.278 -6.574 1.00 93.81 459 LEU A CA 1
ATOM 3555 C C . LEU A 1 459 ? 5.483 -21.873 -7.101 1.00 93.81 459 LEU A C 1
ATOM 3557 O O . LEU A 1 459 ? 4.755 -20.937 -6.793 1.00 93.81 459 LEU A O 1
ATOM 3561 N N . TRP A 1 460 ? 6.543 -21.723 -7.897 1.00 93.62 460 TRP A N 1
ATOM 3562 C CA . TRP A 1 460 ? 6.875 -20.457 -8.543 1.00 93.62 460 TRP A CA 1
ATOM 3563 C C . TRP A 1 460 ? 5.870 -20.055 -9.622 1.00 93.62 460 TRP A C 1
ATOM 3565 O O . TRP A 1 460 ? 5.484 -18.894 -9.659 1.00 93.62 460 TRP A O 1
ATOM 3575 N N . ASP A 1 461 ? 5.432 -20.986 -10.470 1.00 90.69 461 ASP A N 1
ATOM 3576 C CA . ASP A 1 461 ? 4.429 -20.707 -11.505 1.00 90.69 461 ASP A CA 1
ATOM 3577 C C . ASP A 1 461 ? 3.058 -20.347 -10.901 1.00 90.69 461 ASP A C 1
ATOM 3579 O O . ASP A 1 461 ? 2.285 -19.614 -11.513 1.00 90.69 461 ASP A O 1
ATOM 3583 N N . GLU A 1 462 ? 2.747 -20.868 -9.709 1.00 90.38 462 GLU A N 1
ATOM 3584 C CA . GLU A 1 462 ? 1.529 -20.557 -8.947 1.00 90.38 462 GLU A CA 1
ATOM 3585 C C . GLU A 1 462 ? 1.639 -19.243 -8.151 1.00 90.38 462 GLU A C 1
ATOM 3587 O O . GLU A 1 462 ? 0.622 -18.680 -7.737 1.00 90.38 462 GLU A O 1
ATOM 3592 N N . ALA A 1 463 ? 2.856 -18.752 -7.902 1.00 88.44 463 ALA A N 1
ATOM 3593 C CA . ALA A 1 463 ? 3.085 -17.579 -7.072 1.00 88.44 463 ALA A CA 1
ATOM 3594 C C . ALA A 1 463 ? 2.871 -16.282 -7.859 1.00 88.44 463 ALA A C 1
ATOM 3596 O O . ALA A 1 463 ? 3.557 -16.020 -8.839 1.00 88.44 463 ALA A O 1
ATOM 3597 N N . VAL A 1 464 ? 1.999 -15.406 -7.352 1.00 81.12 464 VAL A N 1
ATOM 3598 C CA . VAL A 1 464 ? 1.899 -14.018 -7.822 1.00 81.12 464 VAL A CA 1
ATOM 3599 C C . VAL A 1 464 ? 2.877 -13.166 -7.023 1.00 81.12 464 VAL A C 1
ATOM 3601 O O . VAL A 1 464 ? 2.683 -12.908 -5.834 1.00 81.12 464 VAL A O 1
ATOM 3604 N N . THR A 1 465 ? 3.967 -12.748 -7.655 1.00 82.62 465 THR A N 1
ATOM 3605 C CA . THR A 1 465 ? 5.022 -11.995 -6.976 1.00 82.62 465 THR A CA 1
ATOM 3606 C C . THR A 1 465 ? 4.706 -10.508 -6.869 1.00 82.62 465 THR A C 1
ATOM 3608 O O . THR A 1 465 ? 4.066 -9.920 -7.736 1.00 82.62 465 THR A O 1
ATOM 3611 N N . ASP A 1 466 ? 5.271 -9.841 -5.860 1.00 75.12 466 ASP A N 1
ATOM 3612 C CA . ASP A 1 466 ? 5.237 -8.376 -5.750 1.00 75.12 466 ASP A CA 1
ATOM 3613 C C . ASP A 1 466 ? 5.715 -7.665 -7.017 1.00 75.12 466 ASP A C 1
ATOM 3615 O O . ASP A 1 466 ? 5.279 -6.555 -7.291 1.00 75.12 466 ASP A O 1
ATOM 3619 N N . TRP A 1 467 ? 6.670 -8.245 -7.750 1.00 80.88 467 TRP A N 1
ATOM 3620 C CA . TRP A 1 467 ? 7.152 -7.657 -8.997 1.00 80.88 467 TRP A CA 1
ATOM 3621 C C . TRP A 1 467 ? 6.105 -7.782 -10.097 1.00 80.88 467 TRP A C 1
ATOM 3623 O O . TRP A 1 467 ? 5.890 -6.804 -10.803 1.00 80.88 467 TRP A O 1
ATOM 3633 N N . GLU A 1 468 ? 5.442 -8.936 -10.213 1.00 79.56 468 GLU A N 1
ATOM 3634 C CA . GLU A 1 468 ? 4.309 -9.118 -11.122 1.00 79.56 468 GLU A CA 1
ATOM 3635 C C . GLU A 1 468 ? 3.193 -8.164 -10.741 1.00 79.56 468 GLU A C 1
ATOM 3637 O O . GLU A 1 468 ? 2.759 -7.413 -11.589 1.00 79.56 468 GLU A O 1
ATOM 3642 N N . MET A 1 469 ? 2.829 -8.040 -9.467 1.00 73.12 469 MET A N 1
ATOM 3643 C CA . MET A 1 469 ? 1.845 -7.039 -9.051 1.00 73.12 469 MET A CA 1
ATOM 3644 C C . MET A 1 469 ? 2.315 -5.622 -9.397 1.00 73.12 469 MET A C 1
ATOM 3646 O O . MET A 1 469 ? 1.669 -4.938 -10.173 1.00 73.12 469 MET A O 1
ATOM 3650 N N . LYS A 1 470 ? 3.496 -5.185 -8.950 1.00 71.06 470 LYS A N 1
ATOM 3651 C CA . LYS A 1 470 ? 4.016 -3.830 -9.232 1.00 71.06 470 LYS A CA 1
ATOM 3652 C C . LYS A 1 470 ? 4.189 -3.526 -10.721 1.00 71.06 470 LYS A C 1
ATOM 3654 O O . LYS A 1 470 ? 4.200 -2.360 -11.095 1.00 71.06 470 LYS A O 1
ATOM 3659 N N . ARG A 1 471 ? 4.412 -4.540 -11.560 1.00 61.69 471 ARG A N 1
ATOM 3660 C CA . ARG A 1 471 ? 4.629 -4.370 -12.999 1.00 61.69 471 ARG A CA 1
ATOM 3661 C C . ARG A 1 471 ? 3.344 -4.519 -13.793 1.00 61.69 471 ARG A C 1
ATOM 3663 O O . ARG A 1 471 ? 3.119 -3.732 -14.699 1.00 61.69 471 ARG A O 1
ATOM 3670 N N . TYR A 1 472 ? 2.572 -5.552 -13.503 1.00 52.69 472 TYR A N 1
ATOM 3671 C CA . TYR A 1 472 ? 1.474 -6.075 -14.304 1.00 52.69 472 TYR A CA 1
ATOM 3672 C C . TYR A 1 472 ? 0.104 -5.682 -13.790 1.00 52.69 472 TYR A C 1
ATOM 3674 O O . TYR A 1 472 ? -0.804 -5.607 -14.610 1.00 52.69 472 TYR A O 1
ATOM 3682 N N . ILE A 1 473 ? -0.049 -5.362 -12.500 1.00 53.69 473 ILE A N 1
ATOM 3683 C CA . ILE A 1 473 ? -1.345 -4.898 -11.989 1.00 53.69 473 ILE A CA 1
ATOM 3684 C C . ILE A 1 473 ? -1.816 -3.635 -12.721 1.00 53.69 473 ILE A C 1
ATOM 3686 O O . ILE A 1 473 ? -3.010 -3.418 -12.837 1.00 53.69 473 ILE A O 1
ATOM 3690 N N . GLU A 1 474 ? -0.876 -2.847 -13.258 1.00 41.28 474 GLU A N 1
ATOM 3691 C CA . GLU A 1 474 ? -1.147 -1.688 -14.115 1.00 41.28 474 GLU A CA 1
ATOM 3692 C C . GLU A 1 474 ? -0.944 -1.970 -15.625 1.00 41.28 474 GLU A C 1
ATOM 3694 O O . GLU A 1 474 ? -1.247 -1.099 -16.434 1.00 41.28 474 GLU A O 1
ATOM 3699 N N . THR A 1 475 ? -0.391 -3.128 -16.047 1.00 39.09 475 THR A N 1
ATOM 3700 C CA . THR A 1 475 ? 0.024 -3.360 -17.460 1.00 39.09 475 THR A CA 1
ATOM 3701 C C . THR A 1 475 ? -0.403 -4.671 -18.138 1.00 39.09 475 THR A C 1
ATOM 3703 O O . THR A 1 475 ? -0.343 -4.724 -19.366 1.00 39.09 475 THR A O 1
ATOM 3706 N N . THR A 1 476 ? -0.823 -5.726 -17.425 1.00 37.91 476 THR A N 1
ATOM 3707 C CA . THR A 1 476 ? -1.339 -6.978 -18.037 1.00 37.91 476 THR A CA 1
ATOM 3708 C C . THR A 1 476 ? -2.698 -7.403 -17.495 1.00 37.91 476 THR A C 1
ATOM 3710 O O . THR A 1 476 ? -3.022 -8.594 -17.499 1.00 37.91 476 THR A O 1
ATOM 3713 N N . GLY A 1 477 ? -3.518 -6.448 -17.069 1.00 36.94 477 GLY A N 1
ATOM 3714 C CA . GLY A 1 477 ? -4.954 -6.666 -17.061 1.00 36.94 477 GLY A CA 1
ATOM 3715 C C . GLY A 1 477 ? -5.398 -7.049 -18.472 1.00 36.94 477 GLY A C 1
ATOM 3716 O O . GLY A 1 477 ? -5.389 -6.230 -19.392 1.00 36.94 477 GLY A O 1
ATOM 3717 N N . GLY A 1 478 ? -5.739 -8.326 -18.670 1.00 42.31 478 GLY A N 1
ATOM 3718 C CA . GLY A 1 478 ? -6.758 -8.657 -19.650 1.00 42.31 478 GLY A CA 1
ATOM 3719 C C . GLY A 1 478 ? -7.985 -7.919 -19.167 1.00 42.31 478 GLY A C 1
ATOM 3720 O O . GLY A 1 478 ? -8.404 -8.142 -18.040 1.00 42.31 478 GLY A O 1
ATOM 3721 N N . ILE A 1 479 ? -8.438 -6.980 -19.977 1.00 43.38 479 ILE A N 1
ATOM 3722 C CA . ILE A 1 479 ? -9.250 -5.867 -19.524 1.00 43.38 479 ILE A CA 1
ATOM 3723 C C . ILE A 1 479 ? -10.404 -6.333 -18.621 1.00 43.38 479 ILE A C 1
ATOM 3725 O O . ILE A 1 479 ? -11.306 -7.073 -19.008 1.00 43.38 479 ILE A O 1
ATOM 3729 N N . THR A 1 480 ? -10.297 -5.971 -17.356 1.00 44.91 480 THR A N 1
ATOM 3730 C CA . THR A 1 480 ? -11.255 -6.242 -16.298 1.00 44.91 480 THR A CA 1
ATOM 3731 C C . THR A 1 480 ? -11.916 -4.930 -15.918 1.00 44.91 480 THR A C 1
ATOM 3733 O O . THR A 1 480 ? -11.381 -3.850 -16.159 1.00 44.91 480 THR A O 1
ATOM 3736 N N . LEU A 1 481 ? -13.059 -4.999 -15.240 1.00 43.06 481 LEU A N 1
ATOM 3737 C CA . LEU A 1 481 ? -13.679 -3.821 -14.623 1.00 43.06 481 LEU A CA 1
ATOM 3738 C C . LEU A 1 481 ? -12.703 -3.004 -13.741 1.00 43.06 481 LEU A C 1
ATOM 3740 O O . LEU A 1 481 ? -12.921 -1.809 -13.549 1.00 43.06 481 LEU A O 1
ATOM 3744 N N . ALA A 1 482 ? -11.629 -3.628 -13.237 1.00 42.91 482 ALA A N 1
ATOM 3745 C CA . ALA A 1 482 ? -10.599 -2.992 -12.418 1.00 42.91 482 ALA A CA 1
ATOM 3746 C C . ALA A 1 482 ? -9.551 -2.190 -13.220 1.00 42.91 482 ALA A C 1
ATOM 3748 O O . ALA A 1 482 ? -8.896 -1.332 -12.636 1.00 42.91 482 ALA A O 1
ATOM 3749 N N . ASP A 1 483 ? -9.432 -2.402 -14.538 1.00 42.97 483 ASP A N 1
ATOM 3750 C CA . ASP A 1 483 ? -8.480 -1.705 -15.429 1.00 42.97 483 ASP A CA 1
ATOM 3751 C C . ASP A 1 483 ? -8.973 -0.316 -15.877 1.00 42.97 483 ASP A C 1
ATOM 3753 O O . ASP A 1 483 ? -8.334 0.378 -16.668 1.00 42.97 483 ASP A O 1
ATOM 3757 N N . GLY A 1 484 ? -10.122 0.107 -15.352 1.00 46.47 484 GLY A N 1
ATOM 3758 C CA . GLY A 1 484 ? -10.794 1.334 -15.741 1.00 46.47 484 GLY A CA 1
ATOM 3759 C C . GLY A 1 484 ? -11.695 1.110 -16.949 1.00 46.47 484 GLY A C 1
ATOM 3760 O O . GLY A 1 484 ? -11.314 0.535 -17.968 1.00 46.47 484 GLY A O 1
ATOM 3761 N N . LEU A 1 485 ? -12.920 1.617 -16.841 1.00 54.03 485 LEU A N 1
ATOM 3762 C CA . LEU A 1 485 ? -13.933 1.526 -17.887 1.00 54.03 485 LEU A CA 1
ATOM 3763 C C . LEU A 1 485 ? -13.446 1.954 -19.297 1.00 54.03 485 LEU A C 1
ATOM 3765 O O . LEU A 1 485 ? -13.838 1.294 -20.260 1.00 54.03 485 LEU A O 1
ATOM 3769 N N . PRO A 1 486 ? -12.576 2.976 -19.462 1.00 55.25 486 PRO A N 1
ATOM 3770 C CA . PRO A 1 486 ? -12.089 3.374 -20.782 1.00 55.25 486 PRO A CA 1
ATOM 3771 C C . PRO A 1 486 ? -11.232 2.314 -21.462 1.00 55.25 486 PRO A C 1
ATOM 3773 O O . PRO A 1 486 ? -11.435 2.037 -22.641 1.00 55.25 486 PRO A O 1
ATOM 3776 N N . ALA A 1 487 ? -10.333 1.677 -20.704 1.00 58.50 487 ALA A N 1
ATOM 3777 C CA . ALA A 1 487 ? -9.519 0.585 -21.209 1.00 58.50 487 ALA A CA 1
ATOM 3778 C C . ALA A 1 487 ? -10.443 -0.542 -21.679 1.00 58.50 487 ALA A C 1
ATOM 3780 O O . ALA A 1 487 ? -10.346 -0.975 -22.827 1.00 58.50 487 ALA A O 1
ATOM 3781 N N . VAL A 1 488 ? -11.413 -0.928 -20.835 1.00 61.09 488 VAL A N 1
ATOM 3782 C CA . VAL A 1 488 ? -12.380 -1.992 -21.148 1.00 61.09 488 VAL A CA 1
ATOM 3783 C C . VAL A 1 488 ? -13.103 -1.744 -22.468 1.00 61.09 488 VAL A C 1
ATOM 3785 O O . VAL A 1 488 ? -13.242 -2.643 -23.300 1.00 61.09 488 VAL A O 1
ATOM 3788 N N . ILE A 1 489 ? -13.508 -0.499 -22.686 1.00 65.62 489 ILE A N 1
ATOM 3789 C CA . ILE A 1 489 ? -14.191 -0.077 -23.899 1.00 65.62 489 ILE A CA 1
ATOM 3790 C C . ILE A 1 489 ? -13.262 -0.074 -25.115 1.00 65.62 489 ILE A C 1
ATOM 3792 O O . ILE A 1 489 ? -13.653 -0.595 -26.158 1.00 65.62 489 ILE A O 1
ATOM 3796 N N . ASP A 1 490 ? -12.041 0.449 -25.004 1.00 67.31 490 ASP A N 1
ATOM 3797 C CA . ASP A 1 490 ? -11.089 0.485 -26.122 1.00 67.31 490 ASP A CA 1
ATOM 3798 C C . ASP A 1 490 ? -10.808 -0.914 -26.667 1.00 67.31 490 ASP A C 1
ATOM 3800 O O . ASP A 1 490 ? -10.687 -1.120 -27.876 1.00 67.31 490 ASP A O 1
ATOM 3804 N N . HIS A 1 491 ? -10.769 -1.909 -25.785 1.00 66.75 491 HIS A N 1
ATOM 3805 C CA . HIS A 1 491 ? -10.557 -3.282 -26.205 1.00 66.75 491 HIS A CA 1
ATOM 3806 C C . HIS A 1 491 ? -11.817 -3.937 -26.772 1.00 66.75 491 HIS A C 1
ATOM 3808 O O . HIS A 1 491 ? -11.712 -4.674 -27.751 1.00 66.75 491 HIS A O 1
ATOM 3814 N N . ALA A 1 492 ? -13.005 -3.617 -26.252 1.00 66.69 492 ALA A N 1
ATOM 3815 C CA . ALA A 1 492 ? -14.267 -3.994 -26.889 1.00 66.69 492 ALA A CA 1
ATOM 3816 C C . ALA A 1 492 ? -14.384 -3.429 -28.316 1.00 66.69 492 ALA A C 1
ATOM 3818 O O . ALA A 1 492 ? -14.763 -4.157 -29.233 1.00 66.69 492 ALA A O 1
ATOM 3819 N N . VAL A 1 493 ? -13.976 -2.173 -28.529 1.00 74.94 493 VAL A N 1
ATOM 3820 C CA . VAL A 1 493 ? -13.922 -1.541 -29.857 1.00 74.94 493 VAL A CA 1
ATOM 3821 C C . VAL A 1 493 ? -12.898 -2.236 -30.759 1.00 74.94 493 VAL A C 1
ATOM 3823 O O . VAL A 1 493 ? -13.241 -2.605 -31.879 1.00 74.94 493 VAL A O 1
ATOM 3826 N N . LEU A 1 494 ? -11.690 -2.524 -30.260 1.00 74.62 494 LEU A N 1
ATOM 3827 C CA . LEU A 1 494 ? -10.663 -3.266 -31.009 1.00 74.62 494 LEU A CA 1
ATOM 3828 C C . LEU A 1 494 ? -11.132 -4.663 -31.448 1.00 74.62 494 LEU A C 1
ATOM 3830 O O . LEU A 1 494 ? -10.825 -5.092 -32.560 1.00 74.62 494 LEU A O 1
ATOM 3834 N N . GLN A 1 495 ? -11.881 -5.381 -30.604 1.00 73.81 495 GLN A N 1
ATOM 3835 C CA . GLN A 1 495 ? -12.451 -6.680 -30.979 1.00 73.81 495 GLN A CA 1
ATOM 3836 C C . GLN A 1 495 ? -13.572 -6.538 -32.018 1.00 73.81 495 GLN A C 1
ATOM 3838 O O . GLN A 1 495 ? -13.674 -7.361 -32.920 1.00 73.81 495 GLN A O 1
ATOM 3843 N N . LEU A 1 496 ? -14.395 -5.489 -31.948 1.00 73.62 496 LEU A N 1
ATOM 3844 C CA . LEU A 1 496 ? -15.401 -5.217 -32.981 1.00 73.62 496 LEU A CA 1
ATOM 3845 C C . LEU A 1 496 ? -14.764 -4.803 -34.316 1.00 73.62 496 LEU A C 1
ATOM 3847 O O . LEU A 1 496 ? -15.281 -5.160 -35.373 1.00 73.62 496 LEU A O 1
ATOM 3851 N N . ASP A 1 497 ? -13.635 -4.098 -34.293 1.00 73.88 497 ASP A N 1
ATOM 3852 C CA . ASP A 1 497 ? -12.893 -3.742 -35.503 1.00 73.88 497 ASP A CA 1
ATOM 3853 C C . ASP A 1 497 ? -12.184 -4.957 -36.128 1.00 73.88 497 ASP A C 1
ATOM 3855 O O . ASP A 1 497 ? -12.182 -5.095 -37.352 1.00 73.88 497 ASP A O 1
ATOM 3859 N N . SER A 1 498 ? -11.692 -5.911 -35.328 1.00 66.50 498 SER A N 1
ATOM 3860 C CA . SER A 1 498 ? -11.116 -7.163 -35.852 1.00 66.50 498 SER A CA 1
ATOM 3861 C C . SER A 1 498 ? -12.156 -8.039 -36.571 1.00 66.50 498 SER A C 1
ATOM 3863 O O . SER A 1 498 ? -11.855 -8.662 -37.593 1.00 66.50 498 SER A O 1
ATOM 3865 N N . VAL A 1 499 ? -13.418 -8.017 -36.121 1.00 68.69 499 VAL A N 1
ATOM 3866 C CA . VAL A 1 499 ? -14.553 -8.633 -36.834 1.00 68.69 499 VAL A CA 1
ATOM 3867 C C . VAL A 1 499 ? -14.749 -7.980 -38.216 1.00 68.69 499 VAL A C 1
ATOM 3869 O O . VAL A 1 499 ? -15.029 -8.679 -39.197 1.00 68.69 499 VAL A O 1
ATOM 3872 N N . LYS A 1 500 ? -14.572 -6.654 -38.332 1.00 69.31 500 LYS A N 1
ATOM 3873 C CA . LYS A 1 500 ? -14.673 -5.933 -39.617 1.00 69.31 500 LYS A CA 1
ATOM 3874 C C . LYS A 1 500 ? -13.531 -6.304 -40.564 1.00 69.31 500 LYS A C 1
ATOM 3876 O O . LYS A 1 500 ? -13.771 -6.464 -41.762 1.00 69.31 500 LYS A O 1
ATOM 3881 N N . GLU A 1 501 ? -12.317 -6.483 -40.046 1.00 67.38 501 GLU A N 1
ATOM 3882 C CA . GLU A 1 501 ? -11.156 -6.925 -40.831 1.00 67.38 501 GLU A CA 1
ATOM 3883 C C . GLU A 1 501 ? -11.329 -8.359 -41.351 1.00 67.38 501 GLU A C 1
ATOM 3885 O O . GLU A 1 501 ? -11.130 -8.605 -42.542 1.00 67.38 501 GLU A O 1
ATOM 3890 N N . ALA A 1 502 ? -11.818 -9.283 -40.516 1.00 63.28 502 ALA A N 1
ATOM 3891 C CA . ALA A 1 502 ? -12.093 -10.667 -40.915 1.00 63.28 502 ALA A CA 1
ATOM 3892 C C . ALA A 1 502 ? -13.116 -10.772 -42.067 1.00 63.28 502 ALA A C 1
ATOM 3894 O O . ALA A 1 502 ? -13.049 -11.679 -42.897 1.00 63.28 502 ALA A O 1
ATOM 3895 N N . ARG A 1 503 ? -14.052 -9.818 -42.184 1.00 62.59 503 ARG A N 1
ATOM 3896 C CA . ARG A 1 503 ? -15.000 -9.745 -43.311 1.00 62.59 503 ARG A CA 1
ATOM 3897 C C . ARG A 1 503 ? -14.325 -9.408 -44.640 1.00 62.59 503 ARG A C 1
ATOM 3899 O O . ARG A 1 503 ? -14.799 -9.873 -45.677 1.00 62.59 503 ARG A O 1
ATOM 3906 N N . ALA A 1 504 ? -13.264 -8.600 -44.643 1.00 60.81 504 ALA A N 1
ATOM 3907 C CA . ALA A 1 504 ? -12.586 -8.192 -45.876 1.00 60.81 504 ALA A CA 1
ATOM 3908 C C . ALA A 1 504 ? -12.005 -9.398 -46.641 1.00 60.81 504 ALA A C 1
ATOM 3910 O O . ALA A 1 504 ? -11.905 -9.364 -47.868 1.00 60.81 504 ALA A O 1
ATOM 3911 N N . GLU A 1 505 ? -11.709 -10.488 -45.929 1.00 57.62 505 GLU A N 1
ATOM 3912 C CA . GLU A 1 505 ? -11.252 -11.758 -46.498 1.00 57.62 505 GLU A CA 1
ATOM 3913 C C . GLU A 1 505 ? -12.393 -12.598 -47.116 1.00 57.62 505 GLU A C 1
ATOM 3915 O O . GLU A 1 505 ? -12.149 -13.468 -47.954 1.00 57.62 505 GLU A O 1
ATOM 3920 N N . ILE A 1 506 ? -13.658 -12.302 -46.788 1.00 58.81 506 ILE A N 1
ATOM 3921 C CA . ILE A 1 506 ? -14.856 -13.016 -47.258 1.00 58.81 506 ILE A CA 1
ATOM 3922 C C . ILE A 1 506 ? -15.547 -12.189 -48.361 1.00 58.81 506 ILE A C 1
ATOM 3924 O O . ILE A 1 506 ? -16.515 -11.460 -48.135 1.00 58.81 506 ILE A O 1
ATOM 3928 N N . SER A 1 507 ? -15.051 -12.276 -49.600 1.00 46.66 507 SER A N 1
ATOM 3929 C CA . SER A 1 507 ? -15.610 -11.494 -50.718 1.00 46.66 507 SER A CA 1
ATOM 3930 C C . SER A 1 507 ? -17.012 -11.977 -51.167 1.00 46.66 507 SER A C 1
ATOM 3932 O O . SER A 1 507 ? -17.182 -13.075 -51.703 1.00 46.66 507 SER A O 1
ATOM 3934 N N . GLY A 1 508 ? -18.031 -11.116 -51.004 1.00 58.16 508 GLY A N 1
ATOM 3935 C CA . GLY A 1 508 ? -19.391 -11.293 -51.550 1.00 58.16 508 GLY A CA 1
ATOM 3936 C C . GLY A 1 508 ? -20.455 -11.880 -50.604 1.00 58.16 508 GLY A C 1
ATOM 3937 O O . GLY A 1 508 ? -21.204 -12.751 -51.030 1.00 58.16 508 GLY A O 1
ATOM 3938 N N . ALA A 1 509 ? -20.509 -11.420 -49.351 1.00 52.38 509 ALA A N 1
ATOM 3939 C CA . ALA A 1 509 ? -21.308 -11.992 -48.258 1.00 52.38 509 ALA A CA 1
ATOM 3940 C C . ALA A 1 509 ? -22.853 -11.862 -48.371 1.00 52.38 509 ALA A C 1
ATOM 3942 O O . ALA A 1 509 ? -23.366 -10.884 -48.914 1.00 52.38 509 ALA A O 1
ATOM 3943 N N . ALA A 1 510 ? -23.568 -12.840 -47.792 1.00 57.69 510 ALA A N 1
ATOM 3944 C CA . ALA A 1 510 ? -25.029 -12.906 -47.619 1.00 57.69 510 ALA A CA 1
ATOM 3945 C C . ALA A 1 510 ? -25.588 -11.860 -46.615 1.00 57.69 510 ALA A C 1
ATOM 3947 O O . ALA A 1 510 ? -24.839 -11.326 -45.798 1.00 57.69 510 ALA A O 1
ATOM 3948 N N . GLU A 1 511 ? -26.902 -11.582 -46.644 1.00 60.88 511 GLU A N 1
ATOM 3949 C CA . GLU A 1 511 ? -27.586 -10.533 -45.844 1.00 60.88 511 GLU A CA 1
ATOM 3950 C C . GLU A 1 511 ? -27.264 -10.496 -44.325 1.00 60.88 511 GLU A C 1
ATOM 3952 O O . GLU A 1 511 ? -27.014 -9.398 -43.821 1.00 60.88 511 GLU A O 1
ATOM 3957 N N . PRO A 1 512 ? -27.181 -11.616 -43.574 1.00 63.12 512 PRO A N 1
ATOM 3958 C CA . PRO A 1 512 ? -26.908 -11.577 -42.126 1.00 63.12 512 PRO A CA 1
ATOM 3959 C C . PRO A 1 512 ? -25.535 -11.012 -41.772 1.00 63.12 512 PRO A C 1
ATOM 3961 O O . PRO A 1 512 ? -25.385 -10.291 -40.789 1.00 63.12 512 PRO A O 1
ATOM 3964 N N . LEU A 1 513 ? -24.531 -11.290 -42.609 1.00 64.62 513 LEU A N 1
ATOM 3965 C CA . LEU A 1 513 ? -23.175 -10.764 -42.446 1.00 64.62 513 LEU A CA 1
ATOM 3966 C C . LEU A 1 513 ? -23.130 -9.243 -42.629 1.00 64.62 513 LEU A C 1
ATOM 3968 O O . LEU A 1 513 ? -22.251 -8.595 -42.072 1.00 64.62 513 LEU A O 1
ATOM 3972 N N . ALA A 1 514 ? -24.065 -8.656 -43.384 1.00 67.56 514 ALA A N 1
ATOM 3973 C CA . ALA A 1 514 ? -24.199 -7.205 -43.478 1.00 67.56 514 ALA A CA 1
ATOM 3974 C C . ALA A 1 514 ? -24.869 -6.611 -42.224 1.00 67.56 514 ALA A C 1
ATOM 3976 O O . ALA A 1 514 ? -24.411 -5.581 -41.732 1.00 67.56 514 ALA A O 1
ATOM 3977 N N . GLY A 1 515 ? -25.893 -7.279 -41.678 1.00 70.81 515 GLY A N 1
ATOM 3978 C CA . GLY A 1 515 ? -26.583 -6.851 -40.452 1.00 70.81 515 GLY A CA 1
ATOM 3979 C C . GLY A 1 515 ? -25.677 -6.829 -39.218 1.00 70.81 515 GLY A C 1
ATOM 3980 O O . GLY A 1 515 ? -25.735 -5.895 -38.425 1.00 70.81 515 GLY A O 1
ATOM 3981 N N . ILE A 1 516 ? -24.771 -7.800 -39.102 1.00 72.19 516 ILE A N 1
ATOM 3982 C CA . ILE A 1 516 ? -23.781 -7.873 -38.015 1.00 72.19 516 ILE A CA 1
ATOM 3983 C C . ILE A 1 516 ? -22.805 -6.690 -38.038 1.00 72.19 516 ILE A C 1
ATOM 3985 O O . ILE A 1 516 ? -22.403 -6.212 -36.982 1.00 72.19 516 ILE A O 1
ATOM 3989 N N . MET A 1 517 ? -22.453 -6.175 -39.219 1.00 70.88 517 MET A N 1
ATOM 3990 C CA . MET A 1 517 ? -21.536 -5.033 -39.331 1.00 70.88 517 MET A CA 1
ATOM 3991 C C . MET A 1 517 ? -22.204 -3.720 -38.925 1.00 70.88 517 MET A C 1
ATOM 3993 O O . MET A 1 517 ? -21.618 -2.945 -38.178 1.00 70.88 517 MET A O 1
ATOM 3997 N N . ASP A 1 518 ? -23.441 -3.498 -39.376 1.00 75.50 518 ASP A N 1
ATOM 3998 C CA . ASP A 1 518 ? -24.240 -2.333 -38.975 1.00 75.50 518 ASP A CA 1
ATOM 3999 C C . ASP A 1 518 ? -24.486 -2.334 -37.455 1.00 75.50 518 ASP A C 1
ATOM 4001 O O . ASP A 1 518 ? -24.423 -1.294 -36.800 1.00 75.50 518 ASP A O 1
ATOM 4005 N N . GLU A 1 519 ? -24.683 -3.512 -36.859 1.00 78.56 519 GLU A N 1
ATOM 4006 C CA . GLU A 1 519 ? -24.830 -3.649 -35.411 1.00 78.56 519 GLU A CA 1
ATOM 4007 C C . GLU A 1 519 ? -23.508 -3.420 -34.655 1.00 78.56 519 GLU A C 1
ATOM 4009 O O . GLU A 1 519 ? -23.505 -2.723 -33.638 1.00 78.56 519 GLU A O 1
ATOM 4014 N N . ALA A 1 520 ? -22.380 -3.913 -35.179 1.00 74.06 520 ALA A N 1
ATOM 4015 C CA . ALA A 1 520 ? -21.046 -3.667 -34.629 1.00 74.06 520 ALA A CA 1
ATOM 4016 C C . ALA A 1 520 ? -20.671 -2.174 -34.654 1.00 74.06 520 ALA A C 1
ATOM 4018 O O . ALA A 1 520 ? -20.187 -1.652 -33.652 1.00 74.06 520 ALA A O 1
ATOM 4019 N N . ASP A 1 521 ? -20.948 -1.457 -35.749 1.00 75.50 521 ASP A N 1
ATOM 4020 C CA . ASP A 1 521 ? -20.709 -0.008 -35.845 1.00 75.50 521 ASP A CA 1
ATOM 4021 C C . ASP A 1 521 ? -21.549 0.779 -34.828 1.00 75.50 521 ASP A C 1
ATOM 4023 O O . ASP A 1 521 ? -21.072 1.730 -34.202 1.00 75.50 521 ASP A O 1
ATOM 4027 N N . ARG A 1 522 ? -22.800 0.360 -34.603 1.00 76.62 522 ARG A N 1
ATOM 4028 C CA . ARG A 1 522 ? -23.671 0.975 -33.592 1.00 76.62 522 ARG A CA 1
ATOM 4029 C C . ARG A 1 522 ? -23.207 0.685 -32.164 1.00 76.62 522 ARG A C 1
ATOM 4031 O O . ARG A 1 522 ? -23.339 1.563 -31.314 1.00 76.62 522 ARG A O 1
ATOM 4038 N N . LEU A 1 523 ? -22.655 -0.499 -31.904 1.00 74.19 523 LEU A N 1
ATOM 4039 C CA . LEU A 1 523 ? -22.048 -0.868 -30.622 1.00 74.19 523 LEU A CA 1
ATOM 4040 C C . LEU A 1 523 ? -20.767 -0.083 -30.340 1.00 74.19 523 LEU A C 1
ATOM 4042 O O . LEU A 1 523 ? -20.628 0.424 -29.232 1.00 74.19 523 LEU A O 1
ATOM 4046 N N . VAL A 1 524 ? -19.890 0.102 -31.334 1.00 76.50 524 VAL A N 1
ATOM 4047 C CA . VAL A 1 524 ? -18.715 0.986 -31.210 1.00 76.50 524 VAL A CA 1
ATOM 4048 C C . VAL A 1 524 ? -19.159 2.403 -30.853 1.00 76.50 524 VAL A C 1
ATOM 4050 O O . VAL A 1 524 ? -18.686 2.967 -29.873 1.00 76.50 524 VAL A O 1
ATOM 4053 N N . ALA A 1 525 ? -20.159 2.946 -31.554 1.00 71.50 525 ALA A N 1
ATOM 4054 C CA . ALA A 1 525 ? -20.686 4.273 -31.245 1.00 71.50 525 ALA A CA 1
ATOM 4055 C C . ALA A 1 525 ? -21.336 4.365 -29.848 1.00 71.50 525 ALA A C 1
ATOM 4057 O O . ALA A 1 525 ? -21.309 5.429 -29.230 1.00 71.50 525 ALA A O 1
ATOM 4058 N N . ALA A 1 526 ? -21.954 3.290 -29.350 1.00 66.38 526 ALA A N 1
ATOM 4059 C CA . ALA A 1 526 ? -22.512 3.237 -27.998 1.00 66.38 526 ALA A CA 1
ATOM 4060 C C . ALA A 1 526 ? -21.409 3.160 -26.929 1.00 66.38 526 ALA A C 1
ATOM 4062 O O . ALA A 1 526 ? -21.472 3.891 -25.944 1.00 66.38 526 ALA A O 1
ATOM 4063 N N . LEU A 1 527 ? -20.385 2.340 -27.160 1.00 68.75 527 LEU A N 1
ATOM 4064 C CA . LEU A 1 527 ? -19.218 2.184 -26.298 1.00 68.75 527 LEU A CA 1
ATOM 4065 C C . LEU A 1 527 ? -18.386 3.477 -26.231 1.00 68.75 527 LEU A C 1
ATOM 4067 O O . LEU A 1 527 ? -18.096 3.948 -25.136 1.00 68.75 527 LEU A O 1
ATOM 4071 N N . ASP A 1 528 ? -18.103 4.131 -27.360 1.00 64.81 528 ASP A N 1
ATOM 4072 C CA . ASP A 1 528 ? -17.386 5.417 -27.402 1.00 64.81 528 ASP A CA 1
ATOM 4073 C C . ASP A 1 528 ? -18.101 6.503 -26.576 1.00 64.81 528 ASP A C 1
ATOM 4075 O O . ASP A 1 528 ? -17.471 7.239 -25.818 1.00 64.81 528 ASP A O 1
ATOM 4079 N N . ARG A 1 529 ? -19.442 6.560 -26.639 1.00 63.84 529 ARG A N 1
ATOM 4080 C CA . ARG A 1 529 ? -20.255 7.499 -25.837 1.00 63.84 529 ARG A CA 1
ATOM 4081 C C . ARG A 1 529 ? -20.151 7.269 -24.325 1.00 63.84 529 ARG A C 1
ATOM 4083 O O . ARG A 1 529 ? -20.459 8.184 -23.555 1.00 63.84 529 ARG A O 1
ATOM 4090 N N . VAL A 1 530 ? -19.795 6.057 -23.914 1.00 60.53 530 VAL A N 1
ATOM 4091 C CA . VAL A 1 530 ? -19.632 5.631 -22.521 1.00 60.53 530 VAL A CA 1
ATOM 4092 C C . VAL A 1 530 ? -18.174 5.789 -22.066 1.00 60.53 530 VAL A C 1
ATOM 4094 O O . VAL A 1 530 ? -17.946 6.174 -20.921 1.00 60.53 530 VAL A O 1
ATOM 4097 N N . ARG A 1 531 ? -17.197 5.569 -22.960 1.00 59.91 531 ARG A N 1
ATOM 4098 C CA . ARG A 1 531 ? -15.753 5.738 -22.709 1.00 59.91 531 ARG A CA 1
ATOM 4099 C C . ARG A 1 531 ? -15.410 7.133 -22.223 1.00 59.91 531 ARG A C 1
ATOM 4101 O O . ARG A 1 531 ? -14.685 7.284 -21.246 1.00 59.91 531 ARG A O 1
ATOM 4108 N N . ASP A 1 532 ? -15.987 8.140 -22.865 1.00 50.03 532 ASP A N 1
ATOM 4109 C CA . ASP A 1 532 ? -15.721 9.550 -22.574 1.00 50.03 532 ASP A CA 1
ATOM 4110 C C . ASP A 1 532 ? -16.339 10.013 -21.229 1.00 50.03 532 ASP A C 1
ATOM 4112 O O . ASP A 1 532 ? -16.402 11.206 -20.943 1.00 50.03 532 ASP A O 1
ATOM 4116 N N . ARG A 1 533 ? -16.814 9.080 -20.384 1.00 55.34 533 ARG A N 1
ATOM 4117 C CA . ARG A 1 533 ? -17.454 9.319 -19.078 1.00 55.34 533 ARG A CA 1
ATOM 4118 C C . ARG A 1 533 ? -16.638 8.755 -17.898 1.00 55.34 533 ARG A C 1
ATOM 4120 O O . ARG A 1 533 ? -17.192 8.165 -16.973 1.00 55.34 533 ARG A O 1
ATOM 4127 N N . GLU A 1 534 ? -15.315 8.928 -17.952 1.00 42.28 534 GLU A N 1
ATOM 4128 C CA . GLU A 1 534 ? -14.257 8.328 -17.107 1.00 42.28 534 GLU A CA 1
ATOM 4129 C C . GLU A 1 534 ? -14.487 8.333 -15.587 1.00 42.28 534 GLU A C 1
ATOM 4131 O O . GLU A 1 534 ? -13.920 7.521 -14.860 1.00 42.28 534 GLU A O 1
ATOM 4136 N N . ALA A 1 535 ? -15.272 9.271 -15.071 1.00 45.66 535 ALA A N 1
ATOM 4137 C CA . ALA A 1 535 ? -15.322 9.531 -13.639 1.00 45.66 535 ALA A CA 1
ATOM 4138 C C . ALA A 1 535 ? -16.610 9.036 -12.982 1.00 45.66 535 ALA A C 1
ATOM 4140 O O . ALA A 1 535 ? -16.921 9.453 -11.865 1.00 45.66 535 ALA A O 1
ATOM 4141 N N . LEU A 1 536 ? -17.324 8.136 -13.658 1.00 50.00 536 LEU A N 1
ATOM 4142 C CA . LEU A 1 536 ? -18.503 7.464 -13.149 1.00 50.00 536 LEU A CA 1
ATOM 4143 C C . LEU A 1 536 ? -18.252 5.957 -13.019 1.00 50.00 536 LEU A C 1
ATOM 4145 O O . LEU A 1 536 ? -18.372 5.214 -13.991 1.00 50.00 536 LEU A O 1
ATOM 4149 N N . HIS A 1 537 ? -17.866 5.488 -11.833 1.00 55.06 537 HIS A N 1
ATOM 4150 C CA . HIS A 1 537 ? -17.684 4.057 -11.593 1.00 55.06 537 HIS A CA 1
ATOM 4151 C C . HIS A 1 537 ? -19.044 3.359 -11.667 1.00 55.06 537 HIS A C 1
ATOM 4153 O O . HIS A 1 537 ? -19.961 3.671 -10.913 1.00 55.06 537 HIS A O 1
ATOM 4159 N N . THR A 1 538 ? -19.196 2.406 -12.581 1.00 52.94 538 THR A N 1
ATOM 4160 C CA . THR A 1 538 ? -20.403 1.582 -12.658 1.00 52.94 538 THR A CA 1
ATOM 4161 C C . THR A 1 538 ? -19.991 0.153 -12.986 1.00 52.94 538 THR A C 1
ATOM 4163 O O . THR A 1 538 ? -19.552 -0.144 -14.095 1.00 52.94 538 THR A O 1
ATOM 4166 N N . ASP A 1 539 ? -20.106 -0.742 -12.002 1.00 49.94 539 ASP A N 1
ATOM 4167 C CA . ASP A 1 539 ? -19.772 -2.167 -12.161 1.00 49.94 539 ASP A CA 1
ATOM 4168 C C . ASP A 1 539 ? -20.579 -2.835 -13.297 1.00 49.94 539 ASP A C 1
ATOM 4170 O O . ASP A 1 539 ? -20.157 -3.840 -13.860 1.00 49.94 539 ASP A O 1
ATOM 4174 N N . ASP A 1 540 ? -21.730 -2.259 -13.661 1.00 54.88 540 ASP A N 1
ATOM 4175 C CA . ASP A 1 540 ? -22.647 -2.777 -14.683 1.00 54.88 540 ASP A CA 1
ATOM 4176 C C . ASP A 1 540 ? -22.131 -2.539 -16.116 1.00 54.88 540 ASP A C 1
ATOM 4178 O O . ASP A 1 540 ? -22.221 -3.406 -16.978 1.00 54.88 540 ASP A O 1
ATOM 4182 N N . VAL A 1 541 ? -21.501 -1.395 -16.391 1.00 58.19 541 VAL A N 1
ATOM 4183 C CA . VAL A 1 541 ? -21.139 -1.015 -17.766 1.00 58.19 541 VAL A CA 1
ATOM 4184 C C . VAL A 1 541 ? -19.909 -1.764 -18.271 1.00 58.19 541 VAL A C 1
ATOM 4186 O O . VAL A 1 541 ? -19.880 -2.199 -19.422 1.00 58.19 541 VAL A O 1
ATOM 4189 N N . GLY A 1 542 ? -18.895 -1.964 -17.430 1.00 57.84 542 GLY A N 1
ATOM 4190 C CA . GLY A 1 542 ? -17.747 -2.770 -17.847 1.00 57.84 542 GLY A CA 1
ATOM 4191 C C . GLY A 1 542 ? -18.062 -4.268 -17.890 1.00 57.84 542 GLY A C 1
ATOM 4192 O O . GLY A 1 542 ? -17.445 -4.962 -18.687 1.00 57.84 542 GLY A O 1
ATOM 4193 N N . ALA A 1 543 ? -19.061 -4.762 -17.141 1.00 62.56 543 ALA A N 1
ATOM 4194 C CA . ALA A 1 543 ? -19.584 -6.118 -17.333 1.00 62.56 543 ALA A CA 1
ATOM 4195 C C . ALA A 1 543 ? -20.226 -6.260 -18.723 1.00 62.56 543 ALA A C 1
ATOM 4197 O O . ALA A 1 543 ? -19.884 -7.171 -19.471 1.00 62.56 543 ALA A O 1
ATOM 4198 N N . LYS A 1 544 ? -21.057 -5.288 -19.123 1.00 68.38 544 LYS A N 1
ATOM 4199 C CA . LYS A 1 544 ? -21.680 -5.243 -20.456 1.00 68.38 544 LYS A CA 1
ATOM 4200 C C . LYS A 1 544 ? -20.647 -5.113 -21.581 1.00 68.38 544 LYS A C 1
ATOM 4202 O O . LYS A 1 544 ? -20.770 -5.767 -22.609 1.00 68.38 544 LYS A O 1
ATOM 4207 N N . ALA A 1 545 ? -19.612 -4.289 -21.407 1.00 63.91 545 ALA A N 1
ATOM 4208 C CA . ALA A 1 545 ? -18.522 -4.173 -22.380 1.00 63.91 545 ALA A CA 1
ATOM 4209 C C . ALA A 1 545 ? -17.706 -5.478 -22.493 1.00 63.91 545 ALA A C 1
ATOM 4211 O O . ALA A 1 545 ? -17.269 -5.837 -23.588 1.00 63.91 545 ALA A O 1
ATOM 4212 N N . LEU A 1 546 ? -17.575 -6.233 -21.397 1.00 66.06 546 LEU A N 1
ATOM 4213 C CA . LEU A 1 546 ? -16.982 -7.570 -21.403 1.00 66.06 546 LEU A CA 1
ATOM 4214 C C . LEU A 1 546 ? -17.854 -8.583 -22.165 1.00 66.06 546 LEU A C 1
ATOM 4216 O O . LEU A 1 546 ? -17.320 -9.396 -22.921 1.00 66.06 546 LEU A O 1
ATOM 4220 N N . ASP A 1 547 ? -19.182 -8.496 -22.037 1.00 73.00 547 ASP A N 1
ATOM 4221 C CA . ASP A 1 547 ? -20.121 -9.307 -22.825 1.00 73.00 547 ASP A CA 1
ATOM 4222 C C . ASP A 1 547 ? -19.984 -9.010 -24.330 1.00 73.00 547 ASP A C 1
ATOM 4224 O O . ASP A 1 547 ? -19.939 -9.937 -25.144 1.00 73.00 547 ASP A O 1
ATOM 4228 N N . VAL A 1 548 ? -19.820 -7.732 -24.714 1.00 71.75 548 VAL A N 1
ATOM 4229 C CA . VAL A 1 548 ? -19.527 -7.341 -26.110 1.00 71.75 548 VAL A CA 1
ATOM 4230 C C . VAL A 1 548 ? -18.233 -7.984 -26.606 1.00 71.75 548 VAL A C 1
ATOM 4232 O O . VAL A 1 548 ? -18.203 -8.517 -27.715 1.00 71.75 548 VAL A O 1
ATOM 4235 N N . MET A 1 549 ? -17.171 -7.973 -25.796 1.00 68.56 549 MET A N 1
ATOM 4236 C CA . MET A 1 549 ? -15.891 -8.587 -26.161 1.00 68.56 549 MET A CA 1
ATOM 4237 C C . MET A 1 549 ? -16.018 -10.092 -26.391 1.00 68.56 549 MET A C 1
ATOM 4239 O O . MET A 1 549 ? -15.503 -10.608 -27.383 1.00 68.56 549 MET A O 1
ATOM 4243 N N . GLN A 1 550 ? -16.708 -10.802 -25.495 1.00 71.50 550 GLN A N 1
ATOM 4244 C CA . GLN A 1 550 ? -16.905 -12.245 -25.627 1.00 71.50 550 GLN A CA 1
ATOM 4245 C C . GLN A 1 550 ? -17.687 -12.580 -26.900 1.00 71.50 550 GLN A C 1
ATOM 4247 O O . GLN A 1 550 ? -17.265 -13.448 -27.668 1.00 71.50 550 GLN A O 1
ATOM 4252 N N . LEU A 1 551 ? -18.775 -11.848 -27.164 1.00 73.56 551 LEU A N 1
ATOM 4253 C CA . LEU A 1 551 ? -19.578 -12.011 -28.375 1.00 73.56 551 LEU A CA 1
ATOM 4254 C C . LEU A 1 551 ? -18.768 -11.708 -29.646 1.00 73.56 551 LEU A C 1
ATOM 4256 O O . LEU A 1 551 ? -18.843 -12.478 -30.601 1.00 73.56 551 LEU A O 1
ATOM 4260 N N . ALA A 1 552 ? -17.947 -10.652 -29.657 1.00 67.62 552 ALA A N 1
ATOM 4261 C CA . ALA A 1 552 ? -17.108 -10.288 -30.803 1.00 67.62 552 ALA A CA 1
ATOM 4262 C C . ALA A 1 552 ? -16.035 -11.348 -31.120 1.00 67.62 552 ALA A C 1
ATOM 4264 O O . ALA A 1 552 ? -15.833 -11.694 -32.284 1.00 67.62 552 ALA A O 1
ATOM 4265 N N . VAL A 1 553 ? -15.396 -11.935 -30.101 1.00 66.62 553 VAL A N 1
ATOM 4266 C CA . VAL A 1 553 ? -14.396 -13.007 -30.277 1.00 66.62 553 VAL A CA 1
ATOM 4267 C C . VAL A 1 553 ? -15.034 -14.293 -30.809 1.00 66.62 553 VAL A C 1
ATOM 4269 O O . VAL A 1 553 ? -14.496 -14.930 -31.722 1.00 66.62 553 VAL A O 1
ATOM 4272 N N . LEU A 1 554 ? -16.195 -14.670 -30.268 1.00 69.62 554 LEU A N 1
ATOM 4273 C CA . LEU A 1 554 ? -16.988 -15.807 -30.748 1.00 69.62 554 LEU A CA 1
ATOM 4274 C C . LEU A 1 554 ? -17.406 -15.619 -32.212 1.00 69.62 554 LEU A C 1
ATOM 4276 O O . LEU A 1 554 ? -17.309 -16.551 -33.016 1.00 69.62 554 LEU A O 1
ATOM 4280 N N . LEU A 1 555 ? -17.810 -14.402 -32.571 1.00 70.25 555 LEU A N 1
ATOM 4281 C CA . LEU A 1 555 ? -18.216 -14.029 -33.918 1.00 70.25 555 LEU A CA 1
ATOM 4282 C C . LEU A 1 555 ? -17.039 -14.073 -34.911 1.00 70.25 555 LEU A C 1
ATOM 4284 O O . LEU A 1 555 ? -17.150 -14.717 -35.956 1.00 70.25 555 LEU A O 1
ATOM 4288 N N . ALA A 1 556 ? -15.892 -13.473 -34.570 1.00 65.44 556 ALA A N 1
ATOM 4289 C CA . ALA A 1 556 ? -14.680 -13.502 -35.395 1.00 65.44 556 ALA A CA 1
ATOM 4290 C C . ALA A 1 556 ? -14.179 -14.939 -35.623 1.00 65.44 556 ALA A C 1
ATOM 4292 O O . ALA A 1 556 ? -13.865 -15.325 -36.751 1.00 65.44 556 ALA A O 1
ATOM 4293 N N . SER A 1 557 ? -14.186 -15.762 -34.570 1.00 64.62 557 SER A N 1
ATOM 4294 C CA . SER A 1 557 ? -13.805 -17.178 -34.648 1.00 64.62 557 SER A CA 1
ATOM 4295 C C . SER A 1 557 ? -14.745 -17.963 -35.566 1.00 64.62 557 SER A C 1
ATOM 4297 O O . SER A 1 557 ? -14.291 -18.734 -36.411 1.00 64.62 557 SER A O 1
ATOM 4299 N N . SER A 1 558 ? -16.055 -17.724 -35.459 1.00 67.25 558 SER A N 1
ATOM 4300 C CA . SER A 1 558 ? -17.063 -18.368 -36.310 1.00 67.25 558 SER A CA 1
ATOM 4301 C C . SER A 1 558 ? -16.909 -17.967 -37.782 1.00 67.25 558 SER A C 1
ATOM 4303 O O . SER A 1 558 ? -16.999 -18.817 -38.669 1.00 67.25 558 SER A O 1
ATOM 4305 N N . MET A 1 559 ? -16.602 -16.695 -38.058 1.00 66.62 559 MET A N 1
ATOM 4306 C CA . MET A 1 559 ? -16.323 -16.199 -39.412 1.00 66.62 559 MET A CA 1
ATOM 4307 C C . MET A 1 559 ? -15.030 -16.788 -39.998 1.00 66.62 559 MET A C 1
ATOM 4309 O O . MET A 1 559 ? -15.011 -17.159 -41.172 1.00 66.62 559 MET A O 1
ATOM 4313 N N . MET A 1 560 ? -13.974 -16.947 -39.193 1.00 63.50 560 MET A N 1
ATOM 4314 C CA . MET A 1 560 ? -12.723 -17.586 -39.623 1.00 63.50 560 MET A CA 1
ATOM 4315 C C . MET A 1 560 ? -12.894 -19.079 -39.924 1.00 63.50 560 MET A C 1
ATOM 4317 O O . MET A 1 560 ? -12.326 -19.576 -40.898 1.00 63.50 560 MET A O 1
ATOM 4321 N N . VAL A 1 561 ? -13.700 -19.797 -39.136 1.00 62.91 561 VAL A N 1
ATOM 4322 C CA . VAL A 1 561 ? -14.036 -21.204 -39.412 1.00 62.91 561 VAL A CA 1
ATOM 4323 C C . VAL A 1 561 ? -14.801 -21.323 -40.734 1.00 62.91 561 VAL A C 1
ATOM 4325 O O . VAL A 1 561 ? -14.435 -22.148 -41.569 1.00 62.91 561 VAL A O 1
ATOM 4328 N N . MET A 1 562 ? -15.777 -20.444 -40.987 1.00 62.56 562 MET A N 1
ATOM 4329 C CA . MET A 1 562 ? -16.489 -20.395 -42.274 1.00 62.56 562 MET A CA 1
ATOM 4330 C C . MET A 1 562 ? -15.565 -20.048 -43.454 1.00 62.56 562 MET A C 1
ATOM 4332 O O . MET A 1 562 ? -15.717 -20.597 -44.546 1.00 62.56 562 MET A O 1
ATOM 4336 N N . ALA A 1 563 ? -14.572 -19.177 -43.249 1.00 57.28 563 ALA A N 1
ATOM 4337 C CA . ALA A 1 563 ? -13.563 -18.870 -44.261 1.00 57.28 563 ALA A CA 1
ATOM 4338 C C . ALA A 1 563 ? -12.619 -20.061 -44.523 1.00 57.28 563 ALA A C 1
ATOM 4340 O O . ALA A 1 563 ? -12.229 -20.301 -45.668 1.00 57.28 563 ALA A O 1
ATOM 4341 N N . ALA A 1 564 ? -12.274 -20.845 -43.497 1.00 53.25 564 ALA A N 1
ATOM 4342 C CA . ALA A 1 564 ? -11.421 -22.024 -43.624 1.00 53.25 564 ALA A CA 1
ATOM 4343 C C . ALA A 1 564 ? -12.119 -23.197 -44.339 1.00 53.25 564 ALA A C 1
ATOM 4345 O O . ALA A 1 564 ? -11.469 -23.887 -45.132 1.00 53.25 564 ALA A O 1
ATOM 4346 N N . ASP A 1 565 ? -13.426 -23.370 -44.125 1.00 51.69 565 ASP A N 1
ATOM 4347 C CA . ASP A 1 565 ? -14.242 -24.440 -44.722 1.00 51.69 565 ASP A CA 1
ATOM 4348 C C . ASP A 1 565 ? -14.509 -24.231 -46.229 1.00 51.69 565 ASP A C 1
ATOM 4350 O O . ASP A 1 565 ? -14.768 -25.170 -46.981 1.00 51.69 565 ASP A O 1
ATOM 4354 N N . SER A 1 566 ? -14.290 -23.011 -46.738 1.00 49.28 566 SER A N 1
ATOM 4355 C CA . SER A 1 566 ? -14.319 -22.711 -48.181 1.00 49.28 566 SER A CA 1
ATOM 4356 C C . SER A 1 566 ? -13.276 -23.486 -49.005 1.00 49.28 566 SER A C 1
ATOM 4358 O O . SER A 1 566 ? -13.363 -23.545 -50.234 1.00 49.28 566 SER A O 1
ATOM 4360 N N . ARG A 1 567 ? -12.301 -24.132 -48.345 1.00 47.84 567 ARG A N 1
ATOM 4361 C CA . ARG A 1 567 ? -11.358 -25.047 -48.998 1.00 47.84 567 ARG A CA 1
ATOM 4362 C C . ARG A 1 567 ? -11.954 -26.428 -49.267 1.00 47.84 567 ARG A C 1
ATOM 4364 O O . ARG A 1 567 ? -11.437 -27.098 -50.161 1.00 47.84 567 ARG A O 1
ATOM 4371 N N . HIS A 1 568 ? -13.022 -26.849 -48.581 1.00 48.59 568 HIS A N 1
ATOM 4372 C CA . HIS A 1 568 ? -13.696 -28.141 -48.763 1.00 48.59 568 HIS A CA 1
ATOM 4373 C C . HIS A 1 568 ? -15.239 -27.970 -48.835 1.00 48.59 568 HIS A C 1
ATOM 4375 O O . HIS A 1 568 ? -15.964 -28.195 -47.883 1.00 48.59 568 HIS A O 1
ATOM 4381 N N . GLN A 1 569 ? -15.732 -27.672 -50.046 1.00 49.47 569 GLN A N 1
ATOM 4382 C CA . GLN A 1 569 ? -17.107 -27.890 -50.555 1.00 49.47 569 GLN A CA 1
ATOM 4383 C C . GLN A 1 569 ? -18.251 -26.874 -50.330 1.00 49.47 569 GLN A C 1
ATOM 4385 O O . GLN A 1 569 ? -19.281 -27.078 -50.970 1.00 49.47 569 GLN A O 1
ATOM 4390 N N . VAL A 1 570 ? -18.115 -25.746 -49.617 1.00 48.81 570 VAL A N 1
ATOM 4391 C CA . VAL A 1 570 ? -19.169 -24.693 -49.645 1.00 48.81 570 VAL A CA 1
ATOM 4392 C C . VAL A 1 570 ? -18.583 -23.302 -49.880 1.00 48.81 570 VAL A C 1
ATOM 4394 O O . VAL A 1 570 ? -17.730 -22.824 -49.136 1.00 48.81 570 VAL A O 1
ATOM 4397 N N . HIS A 1 571 ? -19.034 -22.629 -50.941 1.00 50.53 571 HIS A N 1
ATOM 4398 C CA . HIS A 1 571 ? -18.610 -21.265 -51.257 1.00 50.53 571 HIS A CA 1
ATOM 4399 C C . HIS A 1 571 ? -19.440 -20.263 -50.417 1.00 50.53 571 HIS A C 1
ATOM 4401 O O . HIS A 1 571 ? -20.665 -20.377 -50.410 1.00 50.53 571 HIS A O 1
ATOM 4407 N N . PRO A 1 572 ? -18.847 -19.221 -49.791 1.00 49.81 572 PRO A N 1
ATOM 4408 C CA . PRO A 1 572 ? -19.559 -18.247 -48.935 1.00 49.81 572 PRO A CA 1
ATOM 4409 C C . PRO A 1 572 ? -20.762 -17.514 -49.567 1.00 49.81 572 PRO A C 1
ATOM 4411 O O . PRO A 1 572 ? -21.511 -16.833 -48.872 1.00 49.81 572 PRO A O 1
ATOM 4414 N N . LYS A 1 573 ? -20.951 -17.636 -50.886 1.00 49.69 573 LYS A N 1
ATOM 4415 C CA . LYS A 1 573 ? -22.068 -17.058 -51.647 1.00 49.69 573 LYS A CA 1
ATOM 4416 C C . LYS A 1 573 ? -23.345 -17.910 -51.625 1.00 49.69 573 LYS A C 1
ATOM 4418 O O . LYS A 1 573 ? -24.335 -17.500 -52.224 1.00 49.69 573 LYS A O 1
ATOM 4423 N N . GLU A 1 574 ? -23.332 -19.077 -50.979 1.00 53.31 574 GLU A N 1
ATOM 4424 C CA . GLU A 1 574 ? -24.442 -20.043 -51.021 1.00 53.31 574 GLU A CA 1
ATOM 4425 C C . GLU A 1 574 ? -25.183 -20.247 -49.689 1.00 53.31 574 GLU A C 1
ATOM 4427 O O . GLU A 1 574 ? -26.144 -21.008 -49.681 1.00 53.31 574 GLU A O 1
ATOM 4432 N N . LEU A 1 575 ? -24.807 -19.546 -48.608 1.00 57.56 575 LEU A N 1
ATOM 4433 C CA . LEU A 1 575 ? -25.516 -19.584 -47.317 1.00 57.56 575 LEU A CA 1
ATOM 4434 C C . LEU A 1 575 ? -26.968 -19.102 -47.477 1.00 57.56 575 LEU A C 1
ATOM 4436 O O . LEU A 1 575 ? -27.201 -17.936 -47.810 1.00 57.56 575 LEU A O 1
ATOM 4440 N N . ARG A 1 576 ? -27.943 -19.986 -47.235 1.00 59.75 576 ARG A N 1
ATOM 4441 C CA . ARG A 1 576 ? -29.382 -19.686 -47.317 1.00 59.75 576 ARG A CA 1
ATOM 4442 C C . ARG A 1 576 ? -30.047 -19.806 -45.948 1.00 59.75 576 ARG A C 1
ATOM 4444 O O . ARG A 1 576 ? -29.581 -20.510 -45.058 1.00 59.75 576 ARG A O 1
ATOM 4451 N N . GLN A 1 577 ? -31.189 -19.135 -45.808 1.00 55.75 577 GLN A N 1
ATOM 4452 C CA . GLN A 1 577 ? -32.089 -19.314 -44.669 1.00 55.75 577 GLN A CA 1
ATOM 4453 C C . GLN A 1 577 ? -32.439 -20.806 -44.507 1.00 55.75 577 GLN A C 1
ATOM 4455 O O . GLN A 1 577 ? -32.931 -21.424 -45.454 1.00 55.75 577 GLN A O 1
ATOM 4460 N N . GLY A 1 578 ? -32.172 -21.368 -43.324 1.00 54.22 578 GLY A N 1
ATOM 4461 C CA . GLY A 1 578 ? -32.335 -22.796 -43.008 1.00 54.22 578 GLY A CA 1
ATOM 4462 C C . GLY A 1 578 ? -31.029 -23.600 -42.921 1.00 54.22 578 GLY A C 1
ATOM 4463 O O . GLY A 1 578 ? -31.066 -24.759 -42.512 1.00 54.22 578 GLY A O 1
ATOM 4464 N N . ASP A 1 579 ? -29.878 -23.008 -43.263 1.00 63.50 579 ASP A N 1
ATOM 4465 C CA . ASP A 1 579 ? -28.565 -23.600 -42.988 1.00 63.50 579 ASP A CA 1
ATOM 4466 C C . ASP A 1 579 ? -28.155 -23.339 -41.528 1.00 63.50 579 ASP A C 1
ATOM 4468 O O . ASP A 1 579 ? -28.260 -22.215 -41.034 1.00 63.50 579 ASP A O 1
ATOM 4472 N N . GLY A 1 580 ? -27.604 -24.345 -40.836 1.00 65.31 580 GLY A N 1
ATOM 4473 C CA . GLY A 1 580 ? -27.250 -24.221 -39.411 1.00 65.31 580 GLY A CA 1
ATOM 4474 C C . GLY A 1 580 ? -26.242 -23.102 -39.098 1.00 65.31 580 GLY A C 1
ATOM 4475 O O . GLY A 1 580 ? -26.297 -22.498 -38.031 1.00 65.31 580 GLY A O 1
ATOM 4476 N N . ALA A 1 581 ? -25.358 -22.770 -40.044 1.00 62.41 581 ALA A N 1
ATOM 4477 C CA . ALA A 1 581 ? -24.435 -21.640 -39.915 1.00 62.41 581 ALA A CA 1
ATOM 4478 C C . ALA A 1 581 ? -25.132 -20.271 -40.070 1.00 62.41 581 ALA A C 1
ATOM 4480 O O . ALA A 1 581 ? -24.719 -19.302 -39.437 1.00 62.41 581 ALA A O 1
ATOM 4481 N N . TYR A 1 582 ? -26.204 -20.188 -40.868 1.00 67.12 582 TYR A N 1
ATOM 4482 C CA . TYR A 1 582 ? -27.007 -18.973 -41.039 1.00 67.12 582 TYR A CA 1
ATOM 4483 C C . TYR A 1 582 ? -27.826 -18.681 -39.772 1.00 67.12 582 TYR A C 1
ATOM 4485 O O . TYR A 1 582 ? -27.811 -17.558 -39.270 1.00 67.12 582 TYR A O 1
ATOM 4493 N N . GLU A 1 583 ? -28.486 -19.698 -39.210 1.00 72.44 583 GLU A N 1
ATOM 4494 C CA . GLU A 1 583 ? -29.267 -19.566 -37.969 1.00 72.44 583 GLU A CA 1
ATOM 4495 C C . GLU A 1 583 ? -28.384 -19.173 -36.773 1.00 72.44 583 GLU A C 1
ATOM 4497 O O . GLU A 1 583 ? -28.777 -18.352 -35.945 1.00 72.44 583 GLU A O 1
ATOM 4502 N N . HIS A 1 584 ? -27.154 -19.693 -36.709 1.00 73.06 584 HIS A N 1
ATOM 4503 C CA . HIS A 1 584 ? -26.193 -19.324 -35.670 1.00 73.06 584 HIS A CA 1
ATOM 4504 C C . HIS A 1 584 ? -25.804 -17.835 -35.722 1.00 73.06 584 HIS A C 1
ATOM 4506 O O . HIS A 1 584 ? -25.718 -17.180 -34.681 1.00 73.06 584 HIS A O 1
ATOM 4512 N N . LEU A 1 585 ? -25.630 -17.278 -36.927 1.00 71.31 585 LEU A N 1
ATOM 4513 C CA . LEU A 1 585 ? -25.323 -15.858 -37.127 1.00 71.31 585 LEU A CA 1
ATOM 4514 C C . LEU A 1 585 ? -26.504 -14.939 -36.765 1.00 71.31 585 LEU A C 1
ATOM 4516 O O . LEU A 1 585 ? -26.280 -13.872 -36.195 1.00 71.31 585 LEU A O 1
ATOM 4520 N N . GLU A 1 586 ? -27.753 -15.339 -37.038 1.00 72.81 586 GLU A N 1
ATOM 4521 C CA . GLU A 1 586 ? -28.939 -14.567 -36.622 1.00 72.81 586 GLU A CA 1
ATOM 4522 C C . GLU A 1 586 ? -29.095 -14.510 -35.093 1.00 72.81 586 GLU A C 1
ATOM 4524 O O . GLU A 1 586 ? -29.433 -13.457 -34.547 1.00 72.81 586 GLU A O 1
ATOM 4529 N N . VAL A 1 587 ? -28.798 -15.605 -34.384 1.00 77.56 587 VAL A N 1
ATOM 4530 C CA . VAL A 1 587 ? -28.820 -15.631 -32.910 1.00 77.56 587 VAL A CA 1
ATOM 4531 C C . VAL A 1 587 ? -27.778 -14.673 -32.329 1.00 77.56 587 VAL A C 1
ATOM 4533 O O . VAL A 1 587 ? -28.101 -13.888 -31.436 1.00 77.56 587 VAL A O 1
ATOM 4536 N N . MET A 1 588 ? -26.555 -14.680 -32.866 1.00 72.00 588 MET A N 1
ATOM 4537 C CA . MET A 1 588 ? -25.494 -13.762 -32.435 1.00 72.00 588 MET A CA 1
ATOM 4538 C C . MET A 1 588 ? -25.850 -12.293 -32.705 1.00 72.00 588 MET A C 1
ATOM 4540 O O . MET A 1 588 ? -25.612 -11.438 -31.854 1.00 72.00 588 MET A O 1
ATOM 4544 N N . LEU A 1 589 ? -26.480 -11.991 -33.847 1.00 76.44 589 LEU A N 1
ATOM 4545 C CA . LEU A 1 589 ? -26.972 -10.645 -34.159 1.00 76.44 589 LEU A CA 1
ATOM 4546 C C . LEU A 1 589 ? -28.031 -10.169 -33.147 1.00 76.44 589 LEU A C 1
ATOM 4548 O O . LEU A 1 589 ? -28.007 -9.015 -32.718 1.00 76.44 589 LEU A O 1
ATOM 4552 N N . GLY A 1 590 ? -28.934 -11.061 -32.729 1.00 76.12 590 GLY A N 1
ATOM 4553 C CA . GLY A 1 590 ? -29.924 -10.777 -31.687 1.00 76.12 590 GLY A CA 1
ATOM 4554 C C . GLY A 1 590 ? -29.293 -10.461 -30.327 1.00 76.12 590 GLY A C 1
ATOM 4555 O O . GLY A 1 590 ? -29.697 -9.493 -29.682 1.00 76.12 590 GLY A O 1
ATOM 4556 N N . GLN A 1 591 ? -28.272 -11.226 -29.928 1.00 76.62 591 GLN A N 1
ATOM 4557 C CA . GLN A 1 591 ? -27.527 -11.017 -28.679 1.00 76.62 591 GLN A CA 1
ATOM 4558 C C . GLN A 1 591 ? -26.768 -9.683 -28.679 1.00 76.62 591 GLN A C 1
ATOM 4560 O O . GLN A 1 591 ? -26.846 -8.931 -27.710 1.00 76.62 591 GLN A O 1
ATOM 4565 N N . LEU A 1 592 ? -26.112 -9.330 -29.791 1.00 73.50 592 LEU A N 1
ATOM 4566 C CA . LEU A 1 592 ? -25.443 -8.031 -29.944 1.00 73.50 592 LEU A CA 1
ATOM 4567 C C . LEU A 1 592 ? -26.430 -6.857 -29.808 1.00 73.50 592 LEU A C 1
ATOM 4569 O O . LEU A 1 592 ? -26.144 -5.881 -29.112 1.00 73.50 592 LEU A O 1
ATOM 4573 N N . GLY A 1 593 ? -27.625 -6.971 -30.397 1.00 73.06 593 GLY A N 1
ATOM 4574 C CA . GLY A 1 593 ? -28.663 -5.941 -30.283 1.00 73.06 593 GLY A CA 1
ATOM 4575 C C . GLY A 1 593 ? -29.326 -5.831 -28.906 1.00 73.06 593 GLY A C 1
ATOM 4576 O O . GLY A 1 593 ? -29.905 -4.790 -28.576 1.00 73.06 593 GLY A O 1
ATOM 4577 N N . GLU A 1 594 ? -29.265 -6.876 -28.084 1.00 73.12 594 GLU A N 1
ATOM 4578 C CA . GLU A 1 594 ? -29.667 -6.832 -26.676 1.00 73.12 594 GLU A CA 1
ATOM 4579 C C . GLU A 1 594 ? -28.623 -6.083 -25.843 1.00 73.12 594 GLU A C 1
ATOM 4581 O O . GLU A 1 594 ? -28.962 -5.063 -25.241 1.00 73.12 594 GLU A O 1
ATOM 4586 N N . VAL A 1 595 ? -27.348 -6.471 -25.946 1.00 70.69 595 VAL A N 1
ATOM 4587 C CA . VAL A 1 595 ? -26.242 -5.819 -25.226 1.00 70.69 595 VAL A CA 1
ATOM 4588 C C . VAL A 1 595 ? -26.123 -4.332 -25.589 1.00 70.69 595 VAL A C 1
ATOM 4590 O O . VAL A 1 595 ? -25.914 -3.500 -24.706 1.00 70.69 595 VAL A O 1
ATOM 4593 N N . ARG A 1 596 ? -26.350 -3.945 -26.856 1.00 77.56 596 ARG A N 1
ATOM 4594 C CA . ARG A 1 596 ? -26.398 -2.525 -27.259 1.00 77.56 596 ARG A CA 1
ATOM 4595 C C . ARG A 1 596 ? -27.494 -1.747 -26.530 1.00 77.56 596 ARG A C 1
ATOM 4597 O O . ARG A 1 596 ? -27.227 -0.666 -26.014 1.00 77.56 596 ARG A O 1
ATOM 4604 N N . ARG A 1 597 ? -28.727 -2.271 -26.494 1.00 66.56 597 ARG A N 1
ATOM 4605 C CA . ARG A 1 597 ? -29.865 -1.595 -25.837 1.00 66.56 597 ARG A CA 1
ATOM 4606 C C . ARG A 1 597 ? -29.630 -1.423 -24.341 1.00 66.56 597 ARG A C 1
ATOM 4608 O O . ARG A 1 597 ? -30.084 -0.442 -23.761 1.00 66.56 597 ARG A O 1
ATOM 4615 N N . GLU A 1 598 ? -28.913 -2.357 -23.734 1.00 61.59 598 GLU A N 1
ATOM 4616 C CA . GLU A 1 598 ? -28.545 -2.296 -22.327 1.00 61.59 598 GLU A CA 1
ATOM 4617 C C . GLU A 1 598 ? -27.390 -1.320 -22.065 1.00 61.59 598 GLU A C 1
ATOM 4619 O O . GLU A 1 598 ? -27.481 -0.544 -21.122 1.00 61.59 598 GLU A O 1
ATOM 4624 N N . LEU A 1 599 ? -26.363 -1.265 -22.923 1.00 62.25 599 LEU A N 1
ATOM 4625 C CA . LEU A 1 599 ? -25.304 -0.241 -22.868 1.00 62.25 599 LEU A CA 1
ATOM 4626 C C . LEU A 1 599 ? -25.849 1.179 -23.085 1.00 62.25 599 LEU A C 1
ATOM 4628 O O . LEU A 1 599 ? -25.397 2.127 -22.450 1.00 62.25 599 LEU A O 1
ATOM 4632 N N . GLU A 1 600 ? -26.849 1.333 -23.954 1.00 59.22 600 GLU A N 1
ATOM 4633 C CA . GLU A 1 600 ? -27.543 2.606 -24.175 1.00 59.22 600 GLU A CA 1
ATOM 4634 C C . GLU A 1 600 ? -28.492 2.978 -23.014 1.00 59.22 600 GLU A C 1
ATOM 4636 O O . GLU A 1 600 ? -28.858 4.147 -22.879 1.00 59.22 600 GLU A O 1
ATOM 4641 N N . GLY A 1 601 ? -28.867 2.009 -22.165 1.00 49.88 601 GLY A N 1
ATOM 4642 C CA . GLY A 1 601 ? -29.758 2.177 -21.010 1.00 49.88 601 GLY A CA 1
ATOM 4643 C C . GLY A 1 601 ? -29.072 2.218 -19.632 1.00 49.88 601 GLY A C 1
ATOM 4644 O O . GLY A 1 601 ? -29.656 2.751 -18.688 1.00 49.88 601 GLY A O 1
ATOM 4645 N N . ALA A 1 602 ? -27.850 1.695 -19.496 1.00 50.22 602 ALA A N 1
ATOM 4646 C CA . ALA A 1 602 ? -27.090 1.627 -18.248 1.00 50.22 602 ALA A CA 1
ATOM 4647 C C . ALA A 1 602 ? -26.364 2.952 -17.971 1.00 50.22 602 ALA A C 1
ATOM 4649 O O . ALA A 1 602 ? -25.187 3.135 -18.270 1.00 50.22 602 ALA A O 1
ATOM 4650 N N . ALA A 1 603 ? -27.077 3.909 -17.389 1.00 52.97 603 ALA A N 1
ATOM 4651 C CA . ALA A 1 603 ? -26.475 5.110 -16.836 1.00 52.97 603 ALA A CA 1
ATOM 4652 C C . ALA A 1 603 ? -26.642 5.061 -15.314 1.00 52.97 603 ALA A C 1
ATOM 4654 O O . ALA A 1 603 ? -27.756 5.130 -14.803 1.00 52.97 603 ALA A O 1
ATOM 4655 N N . VAL A 1 604 ? -25.529 4.920 -14.598 1.00 56.06 604 VAL A N 1
ATOM 4656 C CA . VAL A 1 604 ? -25.466 4.939 -13.132 1.00 56.06 604 VAL A CA 1
ATOM 4657 C C . VAL A 1 604 ? -24.445 6.025 -12.757 1.00 56.06 604 VAL A C 1
ATOM 4659 O O . VAL A 1 604 ? -23.360 6.096 -13.322 1.00 56.06 604 VAL A O 1
ATOM 4662 N N . ALA A 1 605 ? -24.814 6.957 -11.884 1.00 60.69 605 ALA A N 1
ATOM 4663 C CA . ALA A 1 605 ? -24.048 8.164 -11.597 1.00 60.69 605 ALA A CA 1
ATOM 4664 C C . ALA A 1 605 ? -23.404 8.086 -10.201 1.00 60.69 605 ALA A C 1
ATOM 4666 O O . ALA A 1 605 ? -23.990 8.542 -9.216 1.00 60.69 605 ALA A O 1
ATOM 4667 N N . TYR A 1 606 ? -22.194 7.524 -10.106 1.00 72.56 606 TYR A N 1
ATOM 4668 C CA . TYR A 1 606 ? -21.344 7.586 -8.907 1.00 72.56 606 TYR A CA 1
ATOM 4669 C C . TYR A 1 606 ? -19.877 7.879 -9.259 1.00 72.56 606 TYR A C 1
ATOM 4671 O O . TYR A 1 606 ? -19.373 7.301 -10.203 1.00 72.56 606 TYR A O 1
ATOM 4679 N N . SER A 1 607 ? -19.175 8.732 -8.502 1.00 72.31 607 SER A N 1
ATOM 4680 C CA . SER A 1 607 ? -17.763 9.102 -8.713 1.00 72.31 607 SER A CA 1
ATOM 4681 C C . SER A 1 607 ? -16.930 8.992 -7.431 1.00 72.31 607 SER A C 1
ATOM 4683 O O . SER A 1 607 ? -17.426 9.308 -6.348 1.00 72.31 607 SER A O 1
ATOM 4685 N N . GLY A 1 608 ? -15.650 8.626 -7.565 1.00 64.06 608 GLY A N 1
ATOM 4686 C CA . GLY A 1 608 ? -14.658 8.560 -6.480 1.00 64.06 608 GLY A CA 1
ATOM 4687 C C . GLY A 1 608 ? -14.259 7.130 -6.109 1.00 64.06 608 GLY A C 1
ATOM 4688 O O . GLY A 1 608 ? -15.031 6.215 -6.334 1.00 64.06 608 GLY A O 1
ATOM 4689 N N . ALA A 1 609 ? -13.060 6.927 -5.556 1.00 61.03 609 ALA A N 1
ATOM 4690 C CA . ALA A 1 609 ? -12.577 5.614 -5.106 1.00 61.03 609 ALA A CA 1
ATOM 4691 C C . ALA A 1 609 ? -12.599 5.530 -3.568 1.00 61.03 609 ALA A C 1
ATOM 4693 O O . ALA A 1 609 ? -12.356 6.557 -2.920 1.00 61.03 609 ALA A O 1
ATOM 4694 N N . PRO A 1 610 ? -12.853 4.350 -2.967 1.00 60.34 610 PRO A N 1
ATOM 4695 C CA . PRO A 1 610 ? -12.738 4.176 -1.523 1.00 60.34 610 PRO A CA 1
ATOM 4696 C C . PRO A 1 610 ? -11.300 4.443 -1.063 1.00 60.34 610 PRO A C 1
ATOM 4698 O O . PRO A 1 610 ? -10.332 4.219 -1.793 1.00 60.34 610 PRO A O 1
ATOM 4701 N N . ALA A 1 611 ? -11.160 4.946 0.160 1.00 59.06 611 ALA A N 1
ATOM 4702 C CA . ALA A 1 611 ? -9.856 5.239 0.737 1.00 59.06 611 ALA A CA 1
ATOM 4703 C C . ALA A 1 611 ? -9.032 3.955 0.968 1.00 59.06 611 ALA A C 1
ATOM 4705 O O . ALA A 1 611 ? -9.574 2.913 1.336 1.00 59.06 611 ALA A O 1
ATOM 4706 N N . GLY A 1 612 ? -7.709 4.041 0.783 1.00 58.81 612 GLY A N 1
ATOM 4707 C CA . GLY A 1 612 ? -6.758 3.013 1.228 1.00 58.81 612 GLY A CA 1
ATOM 4708 C C . GLY A 1 612 ? -6.619 2.965 2.759 1.00 58.81 612 GLY A C 1
ATOM 4709 O O . GLY A 1 612 ? -7.418 3.542 3.493 1.00 58.81 612 GLY A O 1
ATOM 4710 N N . LYS A 1 613 ? -5.579 2.304 3.290 1.00 61.34 613 LYS A N 1
ATOM 4711 C CA . LYS A 1 613 ? -5.366 2.247 4.752 1.00 61.34 613 LYS A CA 1
ATOM 4712 C C . LYS A 1 613 ? -5.068 3.640 5.320 1.00 61.34 613 LYS A C 1
ATOM 4714 O O . LYS A 1 613 ? -4.039 4.235 5.005 1.00 61.34 613 LYS A O 1
ATOM 4719 N N . MET A 1 614 ? -5.923 4.115 6.226 1.00 72.25 614 MET A N 1
ATOM 4720 C CA . MET A 1 614 ? -5.803 5.438 6.843 1.00 72.25 614 MET A CA 1
ATOM 4721 C C . MET A 1 614 ? -5.255 5.401 8.281 1.00 72.25 614 MET A C 1
ATOM 4723 O O . MET A 1 614 ? -5.565 4.474 9.033 1.00 72.25 614 MET A O 1
ATOM 4727 N N . PRO A 1 615 ? -4.471 6.411 8.714 1.00 68.56 615 PRO A N 1
ATOM 4728 C CA . PRO A 1 615 ? -3.939 6.472 10.075 1.00 68.56 615 PRO A CA 1
ATOM 4729 C C . PRO A 1 615 ? -5.045 6.540 11.137 1.00 68.56 615 PRO A C 1
ATOM 4731 O O . PRO A 1 615 ? -5.929 7.402 11.105 1.00 68.56 615 PRO A O 1
ATOM 4734 N N . VAL A 1 616 ? -4.976 5.639 12.116 1.00 74.56 616 VAL A N 1
ATOM 4735 C CA . VAL A 1 616 ? -5.913 5.554 13.256 1.00 74.56 616 VAL A CA 1
ATOM 4736 C C . VAL A 1 616 ? -5.411 6.306 14.495 1.00 74.56 616 VAL A C 1
ATOM 4738 O O . VAL A 1 616 ? -5.978 6.185 15.583 1.00 74.56 616 VAL A O 1
ATOM 4741 N N . ASP A 1 617 ? -4.336 7.078 14.339 1.00 82.81 617 ASP A N 1
ATOM 4742 C CA . ASP A 1 617 ? -3.738 7.877 15.399 1.00 82.81 617 ASP A CA 1
ATOM 4743 C C . ASP A 1 617 ? -4.697 8.941 15.940 1.00 82.81 617 ASP A C 1
ATOM 4745 O O . ASP A 1 617 ? -5.571 9.471 15.248 1.00 82.81 617 ASP A O 1
ATOM 4749 N N . ASN A 1 618 ? -4.465 9.343 17.187 1.00 88.88 618 ASN A N 1
ATOM 4750 C CA . ASN A 1 618 ? -5.062 10.556 17.724 1.00 88.88 618 ASN A CA 1
ATOM 4751 C C . ASN A 1 618 ? -4.654 11.749 16.838 1.00 88.88 618 ASN A C 1
ATOM 4753 O O . ASN A 1 618 ? -3.476 11.923 16.544 1.00 88.88 618 ASN A O 1
ATOM 4757 N N . ALA A 1 619 ? -5.607 12.592 16.440 1.00 91.19 619 ALA A N 1
ATOM 4758 C CA . ALA A 1 619 ? -5.361 13.755 15.579 1.00 91.19 619 ALA A CA 1
ATOM 4759 C C . ALA A 1 619 ? -4.249 14.711 16.072 1.00 91.19 619 ALA A C 1
ATOM 4761 O O . ALA A 1 619 ? -3.595 15.353 15.249 1.00 91.19 619 ALA A O 1
ATOM 4762 N N . PHE A 1 620 ? -3.973 14.782 17.383 1.00 92.06 620 PHE A N 1
ATOM 4763 C CA . PHE A 1 620 ? -2.772 15.444 17.908 1.00 92.06 620 PHE A CA 1
ATOM 4764 C C . PHE A 1 620 ? -1.494 14.754 17.411 1.00 92.06 620 PHE A C 1
ATOM 4766 O O . PHE A 1 620 ? -0.634 15.394 16.810 1.00 92.06 620 PHE A O 1
ATOM 4773 N N . ALA A 1 621 ? -1.387 13.441 17.625 1.00 89.06 621 ALA A N 1
ATOM 4774 C CA . ALA A 1 621 ? -0.239 12.640 17.212 1.00 89.06 621 ALA A CA 1
ATOM 4775 C C . ALA A 1 621 ? -0.073 12.618 15.688 1.00 89.06 621 ALA A C 1
ATOM 4777 O O . ALA A 1 621 ? 1.047 12.768 15.214 1.00 89.06 621 ALA A O 1
ATOM 4778 N N . PHE A 1 622 ? -1.170 12.524 14.932 1.00 90.50 622 PHE A N 1
ATOM 4779 C CA . PHE A 1 622 ? -1.140 12.615 13.473 1.00 90.50 622 PHE A CA 1
ATOM 4780 C C . PHE A 1 622 ? -0.575 13.964 13.014 1.00 90.50 622 PHE A C 1
ATOM 4782 O O . PHE A 1 622 ? 0.385 14.001 12.255 1.00 90.50 622 PHE A O 1
ATOM 4789 N N . THR A 1 623 ? -1.102 15.077 13.535 1.00 91.19 623 THR A N 1
ATOM 4790 C CA . THR A 1 623 ? -0.693 16.428 13.116 1.00 91.19 623 THR A CA 1
ATOM 4791 C C . THR A 1 623 ? 0.763 16.734 13.489 1.00 91.19 623 THR A C 1
ATOM 4793 O O . THR A 1 623 ? 1.542 17.179 12.646 1.00 91.19 623 THR A O 1
ATOM 4796 N N . PHE A 1 624 ? 1.160 16.478 14.741 1.00 91.38 624 PHE A N 1
ATOM 4797 C CA . PHE A 1 624 ? 2.519 16.768 15.223 1.00 91.38 624 PHE A CA 1
ATOM 4798 C C . PHE A 1 624 ? 3.546 15.689 14.855 1.00 91.38 624 PHE A C 1
ATOM 4800 O O . PHE A 1 624 ? 4.748 15.950 14.914 1.00 91.38 624 PHE A O 1
ATOM 4807 N N . GLY A 1 625 ? 3.085 14.516 14.414 1.00 89.31 625 GLY A N 1
ATOM 4808 C CA . GLY A 1 625 ? 3.896 13.473 13.786 1.00 89.31 625 GLY A CA 1
ATOM 4809 C C . GLY A 1 625 ? 4.380 13.836 12.381 1.00 89.31 625 GLY A C 1
ATOM 4810 O O . GLY A 1 625 ? 5.239 13.140 11.853 1.00 89.31 625 GLY A O 1
ATOM 4811 N N . GLN A 1 626 ? 3.889 14.949 11.817 1.00 90.69 626 GLN A N 1
ATOM 4812 C CA . GLN A 1 626 ? 4.265 15.482 10.504 1.00 90.69 626 GLN A CA 1
ATOM 4813 C C . GLN A 1 626 ? 4.028 14.452 9.383 1.00 90.69 626 GLN A C 1
ATOM 4815 O O . GLN A 1 626 ? 4.971 13.957 8.762 1.00 90.69 626 GLN A O 1
ATOM 4820 N N . PRO A 1 627 ? 2.752 14.135 9.102 1.00 88.00 627 PRO A N 1
ATOM 4821 C CA . PRO A 1 627 ? 2.357 12.947 8.347 1.00 88.00 627 PRO A CA 1
ATOM 4822 C C . PRO A 1 627 ? 2.679 13.043 6.851 1.00 88.00 627 PRO A C 1
ATOM 4824 O O . PRO A 1 627 ? 2.563 12.060 6.130 1.00 88.00 627 PRO A O 1
ATOM 4827 N N . PHE A 1 628 ? 3.088 14.222 6.380 1.00 90.81 628 PHE A N 1
ATOM 4828 C CA . PHE A 1 628 ? 3.336 14.519 4.973 1.00 90.81 628 PHE A CA 1
ATOM 4829 C C . PHE A 1 628 ? 4.828 14.550 4.609 1.00 90.81 628 PHE A C 1
ATOM 4831 O O . PHE A 1 628 ? 5.170 14.978 3.513 1.00 90.81 628 PHE A O 1
ATOM 4838 N N . GLN A 1 629 ? 5.727 14.100 5.496 1.00 88.25 629 GLN A N 1
ATOM 4839 C CA . GLN A 1 629 ? 7.177 14.072 5.233 1.00 88.25 629 GLN A CA 1
ATOM 4840 C C . GLN A 1 629 ? 7.629 12.973 4.266 1.00 88.25 629 GLN A C 1
ATOM 4842 O O . GLN A 1 629 ? 8.720 13.058 3.700 1.00 88.25 629 GLN A O 1
ATOM 4847 N N . THR A 1 630 ? 6.824 11.928 4.093 1.00 82.19 630 THR A N 1
ATOM 4848 C CA . THR A 1 630 ? 7.162 10.758 3.279 1.00 82.19 630 THR A CA 1
ATOM 4849 C C . THR A 1 630 ? 5.999 10.400 2.377 1.00 82.19 630 THR A C 1
ATOM 4851 O O . THR A 1 630 ? 4.846 10.624 2.732 1.00 82.19 630 THR A O 1
ATOM 4854 N N . THR A 1 631 ? 6.301 9.822 1.219 1.00 81.12 631 THR A N 1
ATOM 4855 C CA . THR A 1 631 ? 5.277 9.346 0.288 1.00 81.12 631 THR A CA 1
ATOM 4856 C C . THR A 1 631 ? 4.441 8.222 0.896 1.00 81.12 631 THR A C 1
ATOM 4858 O O . THR A 1 631 ? 4.995 7.314 1.519 1.00 81.12 631 THR A O 1
ATOM 4861 N N . SER A 1 632 ? 3.132 8.269 0.673 1.00 82.50 632 SER A N 1
ATOM 4862 C CA . SER A 1 632 ? 2.142 7.256 1.063 1.00 82.50 632 SER A CA 1
ATOM 4863 C C . SER A 1 632 ? 0.930 7.336 0.126 1.00 82.50 632 SER A C 1
ATOM 4865 O O . SER A 1 632 ? 0.876 8.221 -0.728 1.00 82.50 632 SER A O 1
ATOM 4867 N N . ASP A 1 633 ? -0.069 6.474 0.320 1.00 76.44 633 ASP A N 1
ATOM 4868 C CA . ASP A 1 633 ? -1.314 6.465 -0.468 1.00 76.44 633 ASP A CA 1
ATOM 4869 C C . ASP A 1 633 ? -2.041 7.824 -0.481 1.00 76.44 633 ASP A C 1
ATOM 4871 O O . ASP A 1 633 ? -2.664 8.187 -1.474 1.00 76.44 633 ASP A O 1
ATOM 4875 N N . PHE A 1 634 ? -1.929 8.604 0.602 1.00 80.88 634 PHE A N 1
ATOM 4876 C CA . PHE A 1 634 ? -2.519 9.944 0.729 1.00 80.88 634 PHE A CA 1
ATOM 4877 C C . PHE A 1 634 ? -1.487 11.084 0.626 1.00 80.88 634 PHE A C 1
ATOM 4879 O O . PHE A 1 634 ? -1.837 12.259 0.757 1.00 80.88 634 PHE A O 1
ATOM 4886 N N . VAL A 1 635 ? -0.210 10.761 0.387 1.00 83.50 635 VAL A N 1
ATOM 4887 C CA . VAL A 1 635 ? 0.883 11.728 0.193 1.00 83.50 635 VAL A CA 1
ATOM 4888 C C . VAL A 1 635 ? 1.598 11.404 -1.116 1.00 83.50 635 VAL A C 1
ATOM 4890 O O . VAL A 1 635 ? 2.637 10.733 -1.118 1.00 83.50 635 VAL A O 1
ATOM 4893 N N . PRO A 1 636 ? 1.073 11.875 -2.258 1.00 79.38 636 PRO A N 1
ATOM 4894 C CA . PRO A 1 636 ? 1.737 11.668 -3.533 1.00 79.38 636 PRO A CA 1
ATOM 4895 C C . PRO A 1 636 ? 3.085 12.413 -3.549 1.00 79.38 636 PRO A C 1
ATOM 4897 O O . PRO A 1 636 ? 3.234 13.433 -2.868 1.00 79.38 636 PRO A O 1
ATOM 4900 N N . PRO A 1 637 ? 4.073 11.986 -4.362 1.00 77.62 637 PRO A N 1
ATOM 4901 C CA . PRO A 1 637 ? 5.424 12.564 -4.368 1.00 77.62 637 PRO A CA 1
ATOM 4902 C C . PRO A 1 637 ? 5.482 14.093 -4.509 1.00 77.62 637 PRO A C 1
ATOM 4904 O O . PRO A 1 637 ? 6.373 14.738 -3.962 1.00 77.62 637 PRO A O 1
ATOM 4907 N N . LYS A 1 638 ? 4.514 14.690 -5.215 1.00 78.75 638 LYS A N 1
ATOM 4908 C CA . LYS A 1 638 ? 4.421 16.144 -5.431 1.00 78.75 638 LYS A CA 1
ATOM 4909 C C . LYS A 1 638 ? 3.931 16.926 -4.206 1.00 78.75 638 LYS A C 1
ATOM 4911 O O . LYS A 1 638 ? 4.039 18.148 -4.201 1.00 78.75 638 LYS A O 1
ATOM 4916 N N . HIS A 1 639 ? 3.403 16.241 -3.195 1.00 82.69 639 HIS A N 1
ATOM 4917 C CA . HIS A 1 639 ? 2.830 16.824 -1.982 1.00 82.69 639 HIS A CA 1
ATOM 4918 C C . HIS A 1 639 ? 3.628 16.430 -0.728 1.00 82.69 639 HIS A C 1
ATOM 4920 O O . HIS A 1 639 ? 3.135 16.527 0.388 1.00 82.69 639 HIS A O 1
ATOM 4926 N N . VAL A 1 640 ? 4.888 16.013 -0.867 1.00 86.25 640 VAL A N 1
ATOM 4927 C CA . VAL A 1 640 ? 5.756 15.823 0.302 1.00 86.25 640 VAL A CA 1
ATOM 4928 C C . VAL A 1 640 ? 6.118 17.184 0.912 1.00 86.25 640 VAL A C 1
ATOM 4930 O O . VAL A 1 640 ? 6.606 18.083 0.224 1.00 86.25 640 VAL A O 1
ATOM 4933 N N . VAL A 1 641 ? 5.889 17.338 2.215 1.00 85.06 641 VAL A N 1
ATOM 4934 C CA . VAL A 1 641 ? 6.216 18.534 3.000 1.00 85.06 641 VAL A CA 1
ATOM 4935 C C . VAL A 1 641 ? 7.558 18.316 3.707 1.00 85.06 641 VAL A C 1
ATOM 4937 O O . VAL A 1 641 ? 7.711 17.323 4.418 1.00 85.06 641 VAL A O 1
ATOM 4940 N N . PRO A 1 642 ? 8.540 19.228 3.572 1.00 85.62 642 PRO A N 1
ATOM 4941 C CA . PRO A 1 642 ? 9.767 19.166 4.360 1.00 85.62 642 PRO A CA 1
ATOM 4942 C C . PRO A 1 642 ? 9.483 19.176 5.864 1.00 85.62 642 PRO A C 1
ATOM 4944 O O . PRO A 1 642 ? 8.457 19.686 6.311 1.00 85.62 642 PRO A O 1
ATOM 4947 N N . ARG A 1 643 ? 10.432 18.684 6.663 1.00 90.56 643 ARG A N 1
ATOM 4948 C CA . ARG A 1 643 ? 10.332 18.758 8.124 1.00 90.56 643 ARG A CA 1
ATOM 4949 C C . ARG A 1 643 ? 10.012 20.188 8.582 1.00 90.56 643 ARG A C 1
ATOM 4951 O O . ARG A 1 643 ? 10.693 21.146 8.219 1.00 90.56 643 ARG A O 1
ATOM 4958 N N . ILE A 1 644 ? 8.971 20.311 9.397 1.00 91.69 644 ILE A N 1
ATOM 4959 C CA . ILE A 1 644 ? 8.537 21.554 10.022 1.00 91.69 644 ILE A CA 1
ATOM 4960 C C . ILE A 1 644 ? 9.352 21.737 11.300 1.00 91.69 644 ILE A C 1
ATOM 4962 O O . ILE A 1 644 ? 9.224 20.960 12.252 1.00 91.69 644 ILE A O 1
ATOM 4966 N N . GLU A 1 645 ? 10.202 22.761 11.310 1.00 93.00 645 GLU A N 1
ATOM 4967 C CA . GLU A 1 645 ? 11.034 23.093 12.467 1.00 93.00 645 GLU A CA 1
ATOM 4968 C C . GLU A 1 645 ? 10.191 23.660 13.629 1.00 93.00 645 GLU A C 1
ATOM 4970 O O . GLU A 1 645 ? 9.232 24.403 13.380 1.00 93.00 645 GLU A O 1
ATOM 4975 N N . PRO A 1 646 ? 10.521 23.364 14.903 1.00 93.38 646 PRO A N 1
ATOM 4976 C CA . PRO A 1 646 ? 9.766 23.839 16.071 1.00 93.38 646 PRO A CA 1
ATOM 4977 C C . PRO A 1 646 ? 9.577 25.363 16.141 1.00 93.38 646 PRO A C 1
ATOM 4979 O O . PRO A 1 646 ? 8.575 25.847 16.675 1.00 93.38 646 PRO A O 1
ATOM 4982 N N . GLU A 1 647 ? 10.508 26.134 15.585 1.00 94.94 647 GLU A N 1
ATOM 4983 C CA . GLU A 1 647 ? 10.503 27.598 15.559 1.00 94.94 647 GLU A CA 1
ATOM 4984 C C . GLU A 1 647 ? 9.618 28.168 14.440 1.00 94.94 647 GLU A C 1
ATOM 4986 O O . GLU A 1 647 ? 9.384 29.379 14.393 1.00 94.94 647 GLU A O 1
ATOM 4991 N N . ARG A 1 648 ? 9.100 27.323 13.534 1.00 94.50 648 ARG A N 1
ATOM 4992 C CA . ARG A 1 648 ? 8.250 27.744 12.416 1.00 94.50 648 ARG A CA 1
ATOM 4993 C C . ARG A 1 648 ? 6.987 28.437 12.942 1.00 94.50 648 ARG A C 1
ATOM 4995 O O . ARG A 1 648 ? 6.190 27.792 13.623 1.00 94.50 648 ARG A O 1
ATOM 5002 N N . PRO A 1 649 ? 6.738 29.718 12.604 1.00 95.62 649 PRO A N 1
ATOM 5003 C CA . PRO A 1 649 ? 5.496 30.389 12.976 1.00 95.62 649 PRO A CA 1
ATOM 5004 C C . PRO A 1 649 ? 4.317 29.802 12.200 1.00 95.62 649 PRO A C 1
ATOM 5006 O O . PRO A 1 649 ? 4.279 29.906 10.969 1.00 95.62 649 PRO A O 1
ATOM 5009 N N . ILE A 1 650 ? 3.358 29.220 12.919 1.00 96.31 650 ILE A N 1
ATOM 5010 C CA . ILE A 1 650 ? 2.147 28.657 12.316 1.00 96.31 650 ILE A CA 1
ATOM 5011 C C . ILE A 1 650 ? 0.994 29.639 12.451 1.00 96.31 650 ILE A C 1
ATOM 5013 O O . ILE A 1 650 ? 0.410 30.011 11.444 1.00 96.31 650 ILE A O 1
ATOM 5017 N N . PHE A 1 651 ? 0.710 30.142 13.652 1.00 96.50 651 PHE A N 1
ATOM 5018 C CA . PHE A 1 651 ? -0.300 31.185 13.839 1.00 96.50 651 PHE A CA 1
ATOM 5019 C C . PHE A 1 651 ? 0.364 32.499 14.220 1.00 96.50 651 PHE A C 1
ATOM 5021 O O . PHE A 1 651 ? 1.239 32.542 15.084 1.00 96.50 651 PHE A O 1
ATOM 5028 N N . VAL A 1 652 ? -0.041 33.577 13.558 1.00 95.06 652 VAL A N 1
ATOM 5029 C CA . VAL A 1 652 ? 0.434 34.931 13.845 1.00 95.06 652 VAL A CA 1
ATOM 5030 C C . VAL A 1 652 ? -0.777 35.829 13.993 1.00 95.06 652 VAL A C 1
ATOM 5032 O O . VAL A 1 652 ? -1.588 35.903 13.074 1.00 95.06 652 VAL A O 1
ATOM 5035 N N . ASP A 1 653 ? -0.910 36.532 15.112 1.00 92.44 653 ASP A N 1
ATOM 5036 C CA . ASP A 1 653 ? -1.976 37.518 15.220 1.00 92.44 653 ASP A CA 1
ATOM 5037 C C . ASP A 1 653 ? -1.713 38.666 14.241 1.00 92.44 653 ASP A C 1
ATOM 5039 O O . ASP A 1 653 ? -0.650 39.295 14.245 1.00 92.44 653 ASP A O 1
ATOM 5043 N N . ASN A 1 654 ? -2.683 38.934 13.365 1.00 91.56 654 ASN A N 1
ATOM 5044 C CA . ASN A 1 654 ? -2.483 39.885 12.281 1.00 91.56 654 ASN A CA 1
ATOM 5045 C C . ASN A 1 654 ? -2.280 41.323 12.790 1.00 91.56 654 ASN A C 1
ATOM 5047 O O . ASN A 1 654 ? -1.655 42.121 12.089 1.00 91.56 654 ASN A O 1
ATOM 5051 N N . LYS A 1 655 ? -2.822 41.659 13.970 1.00 89.25 655 LYS A N 1
ATOM 5052 C CA . LYS A 1 655 ? -2.809 43.016 14.530 1.00 89.25 655 LYS A CA 1
ATOM 5053 C C . LYS A 1 655 ? -1.569 43.291 15.385 1.00 89.25 655 LYS A C 1
ATOM 5055 O O . LYS A 1 655 ? -1.056 44.404 15.348 1.00 89.25 655 LYS A O 1
ATOM 5060 N N . THR A 1 656 ? -1.129 42.315 16.170 1.00 88.62 656 THR A N 1
ATOM 5061 C CA . THR A 1 656 ? -0.082 42.453 17.194 1.00 88.62 656 THR A CA 1
ATOM 5062 C C . THR A 1 656 ? 1.244 41.808 16.803 1.00 88.62 656 THR A C 1
ATOM 5064 O O . THR A 1 656 ? 2.224 41.989 17.520 1.00 88.62 656 THR A O 1
ATOM 5067 N N . ASP A 1 657 ? 1.292 41.050 15.700 1.00 90.88 657 ASP A N 1
ATOM 5068 C CA . ASP A 1 657 ? 2.470 40.299 15.237 1.00 90.88 657 ASP A CA 1
ATOM 5069 C C . ASP A 1 657 ? 2.975 39.215 16.199 1.00 90.88 657 ASP A C 1
ATOM 5071 O O . ASP A 1 657 ? 4.022 38.599 15.965 1.00 90.88 657 ASP A O 1
ATOM 5075 N N . ARG A 1 658 ? 2.217 38.931 17.262 1.00 89.56 658 ARG A N 1
ATOM 5076 C CA . ARG A 1 658 ? 2.505 37.826 18.173 1.00 89.56 658 ARG A CA 1
ATOM 5077 C C . ARG A 1 658 ? 2.421 36.510 17.422 1.00 89.56 658 ARG A C 1
ATOM 5079 O O . ARG A 1 658 ? 1.520 36.303 16.614 1.00 89.56 658 ARG A O 1
ATOM 5086 N N . LYS A 1 659 ? 3.368 35.621 17.700 1.00 92.00 659 LYS A N 1
ATOM 5087 C CA . LYS A 1 659 ? 3.536 34.359 16.983 1.00 92.00 659 LYS A CA 1
ATOM 5088 C C . LYS A 1 659 ? 3.328 33.202 17.937 1.00 92.00 659 LYS A C 1
ATOM 5090 O O . LYS A 1 659 ? 3.745 33.274 19.088 1.00 92.00 659 LYS A O 1
ATOM 5095 N N . LEU A 1 660 ? 2.744 32.143 17.407 1.00 92.56 660 LEU A N 1
ATOM 5096 C CA . LEU A 1 660 ? 2.690 30.839 18.025 1.00 92.56 660 LEU A CA 1
ATOM 5097 C C . LEU A 1 660 ? 3.364 29.851 17.068 1.00 92.56 660 LEU A C 1
ATOM 5099 O O . LEU A 1 660 ? 2.901 29.637 15.938 1.00 92.56 660 LEU A O 1
ATOM 5103 N N . THR A 1 661 ? 4.521 29.334 17.479 1.00 95.31 661 THR A N 1
ATOM 5104 C CA . THR A 1 661 ? 5.327 28.432 16.647 1.00 95.31 661 THR A CA 1
ATOM 5105 C C . THR A 1 661 ? 4.847 26.990 16.739 1.00 95.31 661 THR A C 1
ATOM 5107 O O . THR A 1 661 ? 4.168 26.618 17.692 1.00 95.31 661 THR A O 1
ATOM 5110 N N . PHE A 1 662 ? 5.226 26.154 15.772 1.00 95.19 662 PHE A N 1
ATOM 5111 C CA . PHE A 1 662 ? 4.878 24.732 15.743 1.00 95.19 662 PHE A CA 1
ATOM 5112 C C . PHE A 1 662 ? 5.197 24.018 17.071 1.00 95.19 662 PHE A C 1
ATOM 5114 O O . PHE A 1 662 ? 4.335 23.353 17.647 1.00 95.19 662 PHE A O 1
ATOM 5121 N N . GLY A 1 663 ? 6.406 24.221 17.605 1.00 91.88 663 GLY A N 1
ATOM 5122 C CA . GLY A 1 663 ? 6.834 23.651 18.883 1.00 91.88 663 GLY A CA 1
ATOM 5123 C C . GLY A 1 663 ? 6.075 24.216 20.086 1.00 91.88 663 GLY A C 1
ATOM 5124 O O . GLY A 1 663 ? 5.716 23.458 20.985 1.00 91.88 663 GLY A O 1
ATOM 5125 N N . GLN A 1 664 ? 5.774 25.520 20.090 1.00 90.81 664 GLN A N 1
ATOM 5126 C CA . GLN A 1 664 ? 4.978 26.142 21.155 1.00 90.81 664 GLN A CA 1
ATOM 5127 C C . GLN A 1 664 ? 3.555 25.583 21.195 1.00 90.81 664 GLN A C 1
ATOM 5129 O O . GLN A 1 664 ? 3.097 25.224 22.272 1.00 90.81 664 GLN A O 1
ATOM 5134 N N . ILE A 1 665 ? 2.885 25.416 20.045 1.00 93.19 665 ILE A N 1
ATOM 5135 C CA . ILE A 1 665 ? 1.533 24.826 20.003 1.00 93.19 665 ILE A CA 1
ATOM 5136 C C . ILE A 1 665 ? 1.543 23.436 20.642 1.00 93.19 665 ILE A C 1
ATOM 5138 O O . ILE A 1 665 ? 0.697 23.152 21.485 1.00 93.19 665 ILE A O 1
ATOM 5142 N N . SER A 1 666 ? 2.503 22.585 20.261 1.00 91.25 666 SER A N 1
ATOM 5143 C CA . SER A 1 666 ? 2.631 21.230 20.808 1.00 91.25 666 SER A CA 1
ATOM 5144 C C . SER A 1 666 ? 2.843 21.250 22.324 1.00 91.25 666 SER A C 1
ATOM 5146 O O . SER A 1 666 ? 2.151 20.546 23.058 1.00 91.25 666 SER A O 1
ATOM 5148 N N . ASN A 1 667 ? 3.787 22.058 22.809 1.00 88.00 667 ASN A N 1
ATOM 5149 C CA . ASN A 1 667 ? 4.130 22.115 24.232 1.00 88.00 667 ASN A CA 1
ATOM 5150 C C . ASN A 1 667 ? 2.982 22.681 25.077 1.00 88.00 667 ASN A C 1
ATOM 5152 O O . ASN A 1 667 ? 2.621 22.105 26.104 1.00 88.00 667 ASN A O 1
ATOM 5156 N N . ASP A 1 668 ? 2.372 23.770 24.617 1.00 88.94 668 ASP A N 1
ATOM 5157 C CA . ASP A 1 668 ? 1.271 24.428 25.311 1.00 88.94 668 ASP A CA 1
ATOM 5158 C C . ASP A 1 668 ? 0.017 23.545 25.320 1.00 88.94 668 ASP A C 1
ATOM 5160 O O . ASP A 1 668 ? -0.682 23.486 26.331 1.00 88.94 668 ASP A O 1
ATOM 5164 N N . ALA A 1 669 ? -0.245 22.803 24.239 1.00 91.06 669 ALA A N 1
ATOM 5165 C CA . ALA A 1 669 ? -1.314 21.810 24.196 1.00 91.06 669 ALA A CA 1
ATOM 5166 C C . ALA A 1 669 ? -1.103 20.690 25.225 1.00 91.06 669 ALA A C 1
ATOM 5168 O O . ALA A 1 669 ? -2.040 20.330 25.934 1.00 91.06 669 ALA A O 1
ATOM 5169 N N . LEU A 1 670 ? 0.121 20.170 25.369 1.00 88.06 670 LEU A N 1
ATOM 5170 C CA . LEU A 1 670 ? 0.433 19.161 26.389 1.00 88.06 670 LEU A CA 1
ATOM 5171 C C . LEU A 1 670 ? 0.287 19.715 27.817 1.00 88.06 670 LEU A C 1
ATOM 5173 O O . LEU A 1 670 ? -0.174 19.004 28.714 1.00 88.06 670 LEU A O 1
ATOM 5177 N N . ALA A 1 671 ? 0.616 20.990 28.036 1.00 83.69 671 ALA A N 1
ATOM 5178 C CA . ALA A 1 671 ? 0.374 21.657 29.313 1.00 83.69 671 ALA A CA 1
ATOM 5179 C C . ALA A 1 671 ? -1.131 21.795 29.610 1.00 83.69 671 ALA A C 1
ATOM 5181 O O . ALA A 1 671 ? -1.570 21.483 30.720 1.00 83.69 671 ALA A O 1
ATOM 5182 N N . VAL A 1 672 ? -1.937 22.185 28.613 1.00 87.12 672 VAL A N 1
ATOM 5183 C CA . VAL A 1 672 ? -3.405 22.216 28.726 1.00 87.12 672 VAL A CA 1
ATOM 5184 C C . VAL A 1 672 ? -3.960 20.822 29.010 1.00 87.12 672 VAL A C 1
ATOM 5186 O O . VAL A 1 672 ? -4.785 20.678 29.910 1.00 87.12 672 VAL A O 1
ATOM 5189 N N . ALA A 1 673 ? -3.485 19.792 28.308 1.00 87.88 673 ALA A N 1
ATOM 5190 C CA . ALA A 1 673 ? -3.900 18.407 28.516 1.00 87.88 673 ALA A CA 1
ATOM 5191 C C . ALA A 1 673 ? -3.658 17.955 29.966 1.00 87.88 673 ALA A C 1
ATOM 5193 O O . ALA A 1 673 ? -4.561 17.437 30.621 1.00 87.88 673 ALA A O 1
ATOM 5194 N N . SER A 1 674 ? -2.466 18.234 30.504 1.00 83.12 674 SER A N 1
ATOM 5195 C CA . SER A 1 674 ? -2.129 17.981 31.911 1.00 83.12 674 SER A CA 1
ATOM 5196 C C . SER A 1 674 ? -3.056 18.737 32.872 1.00 83.12 674 SER A C 1
ATOM 5198 O O . SER A 1 674 ? -3.532 18.172 33.857 1.00 83.12 674 SER A O 1
ATOM 5200 N N . GLY A 1 675 ? -3.369 20.001 32.569 1.00 83.81 675 GLY A N 1
ATOM 5201 C CA . GLY A 1 675 ? -4.316 20.807 33.340 1.00 83.81 675 GLY A CA 1
ATOM 5202 C C . GLY A 1 675 ? -5.727 20.215 33.366 1.00 83.81 675 GLY A C 1
ATOM 5203 O O . GLY A 1 675 ? -6.318 20.113 34.438 1.00 83.81 675 GLY A O 1
ATOM 5204 N N . LEU A 1 676 ? -6.241 19.770 32.216 1.00 86.31 676 LEU A N 1
ATOM 5205 C CA . LEU A 1 676 ? -7.560 19.138 32.101 1.00 86.31 676 LEU A CA 1
ATOM 5206 C C . LEU A 1 676 ? -7.651 17.846 32.924 1.00 86.31 676 LEU A C 1
ATOM 5208 O O . LEU A 1 676 ? -8.633 17.648 33.635 1.00 86.31 676 LEU A O 1
ATOM 5212 N N . LEU A 1 677 ? -6.611 17.010 32.906 1.00 85.75 677 LEU A N 1
ATOM 5213 C CA . LEU A 1 677 ? -6.557 15.787 33.716 1.00 85.75 677 LEU A CA 1
ATOM 5214 C C . LEU A 1 677 ? -6.543 16.092 35.225 1.00 85.75 677 LEU A C 1
ATOM 5216 O O . LEU A 1 677 ? -7.202 15.406 36.006 1.00 85.75 677 LEU A O 1
ATOM 5220 N N . ARG A 1 678 ? -5.866 17.167 35.655 1.00 84.69 678 ARG A N 1
ATOM 5221 C CA . ARG A 1 678 ? -5.858 17.609 37.066 1.00 84.69 678 ARG A CA 1
ATOM 5222 C C . ARG A 1 678 ? -7.211 18.127 37.560 1.00 84.69 678 ARG A C 1
ATOM 5224 O O . ARG A 1 678 ? -7.415 18.175 38.769 1.00 84.69 678 ARG A O 1
ATOM 5231 N N . LEU A 1 679 ? -8.137 18.477 36.664 1.00 84.56 679 LEU A N 1
ATOM 5232 C CA . LEU A 1 679 ? -9.527 18.777 37.034 1.00 84.56 679 LEU A CA 1
ATOM 5233 C C . LEU A 1 679 ? -10.321 17.512 37.415 1.00 84.56 679 LEU A C 1
ATOM 5235 O O . LEU A 1 679 ? -11.498 17.618 37.752 1.00 84.56 679 LEU A O 1
ATOM 5239 N N . GLY A 1 680 ? -9.697 16.328 37.369 1.00 83.25 680 GLY A N 1
ATOM 5240 C CA . GLY A 1 680 ? -10.337 15.048 37.674 1.00 83.25 680 GLY A CA 1
ATOM 5241 C C . GLY A 1 680 ? -11.167 14.501 36.514 1.00 83.25 680 GLY A C 1
ATOM 5242 O O . GLY A 1 680 ? -12.101 13.738 36.744 1.00 83.25 680 GLY A O 1
ATOM 5243 N N . LEU A 1 681 ? -10.872 14.920 35.279 1.00 87.50 681 LEU A N 1
ATOM 5244 C CA . LEU A 1 681 ? -11.508 14.389 34.075 1.00 87.50 681 LEU A CA 1
ATOM 5245 C C . LEU A 1 681 ? -10.793 13.101 33.655 1.00 87.50 681 LEU A C 1
ATOM 5247 O O . LEU A 1 681 ? -9.619 13.157 33.291 1.00 87.50 681 LEU A O 1
ATOM 5251 N N . ASP A 1 682 ? -11.485 11.959 33.691 1.00 88.19 682 ASP A N 1
ATOM 5252 C CA . ASP A 1 682 ? -10.930 10.677 33.244 1.00 88.19 682 ASP A CA 1
ATOM 5253 C C . ASP A 1 682 ? -11.247 10.441 31.751 1.00 88.19 682 ASP A C 1
ATOM 5255 O O . ASP A 1 682 ? -12.420 10.335 31.385 1.00 88.19 682 ASP A O 1
ATOM 5259 N N . PRO A 1 683 ? -10.244 10.323 30.858 1.00 87.81 683 PRO A N 1
ATOM 5260 C CA . PRO A 1 683 ? -10.468 10.019 29.441 1.00 87.81 683 PRO A CA 1
ATOM 5261 C C . PRO A 1 683 ? -11.096 8.642 29.181 1.00 87.81 683 PRO A C 1
ATOM 5263 O O . PRO A 1 683 ? -11.401 8.328 28.028 1.00 87.81 683 PRO A O 1
ATOM 5266 N N . LYS A 1 684 ? -11.267 7.807 30.212 1.00 88.50 684 LYS A N 1
ATOM 5267 C CA . LYS A 1 684 ? -11.965 6.516 30.160 1.00 88.50 684 LYS A CA 1
ATOM 5268 C C . LYS A 1 684 ? -13.447 6.602 30.533 1.00 88.50 684 LYS A C 1
ATOM 5270 O O . LYS A 1 684 ? -14.148 5.607 30.352 1.00 88.50 684 LYS A O 1
ATOM 5275 N N . ASP A 1 685 ? -13.938 7.755 30.985 1.00 91.19 685 ASP A N 1
ATOM 5276 C CA . ASP A 1 685 ? -15.363 7.985 31.253 1.00 91.19 685 ASP A CA 1
ATOM 5277 C C . ASP A 1 685 ? -16.137 8.135 29.931 1.00 91.19 685 ASP A C 1
ATOM 5279 O O . ASP A 1 685 ? -16.504 9.233 29.508 1.00 91.19 685 ASP A O 1
ATOM 5283 N N . ILE A 1 686 ? -16.337 7.010 29.239 1.00 91.44 686 ILE A N 1
ATOM 5284 C CA . ILE A 1 686 ? -16.901 6.968 27.887 1.00 91.44 686 ILE A CA 1
ATOM 5285 C C . ILE A 1 686 ? -18.400 6.756 27.895 1.00 91.44 686 ILE A C 1
ATOM 5287 O O . ILE A 1 686 ? -18.916 5.788 28.452 1.00 91.44 686 ILE A O 1
ATOM 5291 N N . VAL A 1 687 ? -19.084 7.603 27.136 1.00 93.12 687 VAL A N 1
ATOM 5292 C CA . VAL A 1 687 ? -20.428 7.327 26.642 1.00 93.12 687 VAL A CA 1
ATOM 5293 C C . VAL A 1 687 ? -20.302 6.682 25.268 1.00 93.12 687 VAL A C 1
ATOM 5295 O O . VAL A 1 687 ? -19.927 7.336 24.293 1.00 93.12 687 VAL A O 1
ATOM 5298 N N . LYS A 1 688 ? -20.583 5.378 25.199 1.00 93.19 688 LYS A N 1
ATOM 5299 C CA . LYS A 1 688 ? -20.552 4.608 23.953 1.00 93.19 688 LYS A CA 1
ATOM 5300 C C . LYS A 1 688 ? -21.943 4.552 23.323 1.00 93.19 688 LYS A C 1
ATOM 5302 O O . LYS A 1 688 ? -22.909 4.170 23.983 1.00 93.19 688 LYS A O 1
ATOM 5307 N N . LEU A 1 689 ? -22.035 4.932 22.054 1.00 94.88 689 LEU A N 1
ATOM 5308 C CA . LEU A 1 689 ? -23.259 4.875 21.257 1.00 94.88 689 LEU A CA 1
ATOM 5309 C C . LEU A 1 689 ? -23.365 3.544 20.488 1.00 94.88 689 LEU A C 1
ATOM 5311 O O . LEU A 1 689 ? -22.350 2.867 20.292 1.00 94.88 689 LEU A O 1
ATOM 5315 N N . PRO A 1 690 ? -24.576 3.155 20.038 1.00 94.19 690 PRO A N 1
ATOM 5316 C CA . PRO A 1 690 ? -24.750 2.017 19.140 1.00 94.19 690 PRO A CA 1
ATOM 5317 C C . PRO A 1 690 ? -23.905 2.143 17.857 1.00 94.19 690 PRO A C 1
ATOM 5319 O O . PRO A 1 690 ? -23.693 3.266 17.390 1.00 94.19 690 PRO A O 1
ATOM 5322 N N . PRO A 1 691 ? -23.443 1.019 17.275 1.00 94.00 691 PRO A N 1
ATOM 5323 C CA . PRO A 1 691 ? -22.810 0.989 15.959 1.00 94.00 691 PRO A CA 1
ATOM 5324 C C . PRO A 1 691 ? -23.622 1.707 14.888 1.00 94.00 691 PRO A C 1
ATOM 5326 O O . PRO A 1 691 ? -24.850 1.635 14.869 1.00 94.00 691 PRO A O 1
ATOM 5329 N N . THR A 1 692 ? -22.916 2.362 13.975 1.00 94.25 692 THR A N 1
ATOM 5330 C CA . THR A 1 692 ? -23.494 2.999 12.789 1.00 94.25 692 THR A CA 1
ATOM 5331 C C . THR A 1 692 ? -22.774 2.488 11.541 1.00 94.25 692 THR A C 1
ATOM 5333 O O . THR A 1 692 ? -21.640 2.016 11.655 1.00 94.25 692 THR A O 1
ATOM 5336 N N . PRO A 1 693 ? -23.374 2.602 10.342 1.00 91.25 693 PRO A N 1
ATOM 5337 C CA . PRO A 1 693 ? -22.709 2.206 9.098 1.00 91.25 693 PRO A CA 1
ATOM 5338 C C . PRO A 1 693 ? -21.342 2.880 8.880 1.00 91.25 693 PRO A C 1
ATOM 5340 O O . PRO A 1 693 ? -20.420 2.248 8.379 1.00 91.25 693 PRO A O 1
ATOM 5343 N N . SER A 1 694 ? -21.180 4.136 9.314 1.00 90.94 694 SER A N 1
ATOM 5344 C CA . SER A 1 694 ? -19.916 4.886 9.243 1.00 90.94 694 SER A CA 1
ATOM 5345 C C . SER A 1 694 ? -18.992 4.687 10.457 1.00 90.94 694 SER A C 1
ATOM 5347 O O . SER A 1 694 ? -17.869 5.182 10.467 1.00 90.94 694 SER A O 1
ATOM 5349 N N . CYS A 1 695 ? -19.439 3.989 11.507 1.00 92.69 695 CYS A N 1
ATOM 5350 C CA . CYS A 1 695 ? -18.633 3.643 12.681 1.00 92.69 695 CYS A CA 1
ATOM 5351 C C . CYS A 1 695 ? -19.083 2.288 13.268 1.00 92.69 695 CYS A C 1
ATOM 5353 O O . CYS A 1 695 ? -19.783 2.244 14.292 1.00 92.69 695 CYS A O 1
ATOM 5355 N N . PRO A 1 696 ? -18.665 1.158 12.662 1.00 89.31 696 PRO A N 1
ATOM 5356 C CA . PRO A 1 696 ? -19.120 -0.177 13.070 1.00 89.31 696 PRO A CA 1
ATOM 5357 C C . PRO A 1 696 ? -18.739 -0.560 14.508 1.00 89.31 696 PRO A C 1
ATOM 5359 O O . PRO A 1 696 ? -19.414 -1.358 15.153 1.00 89.31 696 PRO A O 1
ATOM 5362 N N . ALA A 1 697 ? -17.672 0.032 15.052 1.00 88.44 697 ALA A N 1
ATOM 5363 C CA . ALA A 1 697 ? -17.242 -0.194 16.433 1.00 88.44 697 ALA A CA 1
ATOM 5364 C C . ALA A 1 697 ? -18.122 0.516 17.487 1.00 88.44 697 ALA A C 1
ATOM 5366 O O . ALA A 1 697 ? -17.979 0.235 18.685 1.00 88.44 697 ALA A O 1
ATOM 5367 N N . GLY A 1 698 ? -19.029 1.404 17.056 1.00 92.62 698 GLY A N 1
ATOM 5368 C CA . GLY A 1 698 ? -19.856 2.257 17.912 1.00 92.62 698 GLY A CA 1
ATOM 5369 C C . GLY A 1 698 ? -19.126 3.540 18.330 1.00 92.62 698 GLY A C 1
ATOM 5370 O O . GLY A 1 698 ? -18.050 3.429 18.917 1.00 92.62 698 GLY A O 1
ATOM 5371 N N . PRO A 1 699 ? -19.680 4.745 18.080 1.00 95.25 699 PRO A N 1
ATOM 5372 C CA . PRO A 1 699 ? -19.045 6.008 18.457 1.00 95.25 699 PRO A CA 1
ATOM 5373 C C . PRO A 1 699 ? -18.765 6.104 19.963 1.00 95.25 699 PRO A C 1
ATOM 5375 O O . PRO A 1 699 ? -19.624 5.791 20.789 1.00 95.25 699 PRO A O 1
ATOM 5378 N N . GLU A 1 700 ? -17.581 6.595 20.325 1.00 94.69 700 GLU A N 1
ATOM 5379 C CA . GLU A 1 700 ? -17.166 6.807 21.715 1.00 94.69 700 GLU A CA 1
ATOM 5380 C C . GLU A 1 700 ? -17.028 8.300 22.012 1.00 94.69 700 GLU A C 1
ATOM 5382 O O . GLU A 1 700 ? -16.266 9.004 21.343 1.00 94.69 700 GLU A O 1
ATOM 5387 N N . ILE A 1 701 ? -17.735 8.785 23.032 1.00 95.50 701 ILE A N 1
ATOM 5388 C CA . ILE A 1 701 ? -17.664 10.177 23.482 1.00 95.50 701 ILE A CA 1
ATOM 5389 C C . ILE A 1 701 ? -16.987 10.213 24.852 1.00 95.50 701 ILE A C 1
ATOM 5391 O O . ILE A 1 701 ? -17.503 9.646 25.815 1.00 95.50 701 ILE A O 1
ATOM 5395 N N . ALA A 1 702 ? -15.831 10.869 24.925 1.00 94.31 702 ALA A N 1
ATOM 5396 C CA . ALA A 1 702 ? -15.112 11.137 26.169 1.00 94.31 702 ALA A CA 1
ATOM 5397 C C . ALA A 1 702 ? -15.672 12.390 26.868 1.00 94.31 702 ALA A C 1
ATOM 5399 O O . ALA A 1 702 ? -16.512 13.086 26.287 1.00 94.31 702 ALA A O 1
ATOM 5400 N N . PRO A 1 703 ? -15.227 12.723 28.097 1.00 95.25 703 PRO A N 1
ATOM 5401 C CA . PRO A 1 703 ? -15.645 13.962 28.739 1.00 95.25 703 PRO A CA 1
ATOM 5402 C C . PRO A 1 703 ? -15.428 15.176 27.827 1.00 95.25 703 PRO A C 1
ATOM 5404 O O . PRO A 1 703 ? -14.385 15.330 27.189 1.00 95.25 703 PRO A O 1
ATOM 5407 N N . ILE A 1 704 ? -16.452 16.027 27.742 1.00 97.62 704 ILE A N 1
ATOM 5408 C CA . ILE A 1 704 ? -16.503 17.094 26.743 1.00 97.62 704 ILE A CA 1
ATOM 5409 C C . ILE A 1 704 ? -15.894 18.391 27.286 1.00 97.62 704 ILE A C 1
ATOM 5411 O O . ILE A 1 704 ? -16.286 18.873 28.351 1.00 97.62 704 ILE A O 1
ATOM 5415 N N . VAL A 1 705 ? -14.998 19.005 26.514 1.00 97.81 705 VAL A N 1
ATOM 5416 C CA . VAL A 1 705 ? -14.478 20.361 26.745 1.00 97.81 705 VAL A CA 1
ATOM 5417 C C . VAL A 1 705 ? -15.127 21.316 25.745 1.00 97.81 705 VAL A C 1
ATOM 5419 O O . VAL A 1 705 ? -14.937 21.183 24.535 1.00 97.81 705 VAL A O 1
ATOM 5422 N N . LEU A 1 706 ? -15.904 22.287 26.233 1.00 98.19 706 LEU A N 1
ATOM 5423 C CA . LEU A 1 706 ? -16.545 23.292 25.381 1.00 98.19 706 LEU A CA 1
ATOM 5424 C C . LEU A 1 706 ? -15.601 24.454 25.110 1.00 98.19 706 LEU A C 1
ATOM 5426 O O . LEU A 1 706 ? -15.114 25.084 26.043 1.00 98.19 706 LEU A O 1
ATOM 5430 N N . ILE A 1 707 ? -15.399 24.769 23.832 1.00 97.81 707 ILE A N 1
ATOM 5431 C CA . ILE A 1 707 ? -14.551 25.866 23.369 1.00 97.81 707 ILE A CA 1
ATOM 5432 C C . ILE A 1 707 ? -15.428 26.873 22.615 1.00 97.81 707 ILE A C 1
ATOM 5434 O O . ILE A 1 707 ? -15.895 26.608 21.505 1.00 97.81 707 ILE A O 1
ATOM 5438 N N . GLN A 1 708 ? -15.646 28.044 23.216 1.00 95.31 708 GLN A N 1
ATOM 5439 C CA . GLN A 1 708 ? -16.345 29.183 22.616 1.00 95.31 708 GLN A CA 1
ATOM 5440 C C . GLN A 1 708 ? -15.373 30.352 22.420 1.00 95.31 708 GLN A C 1
ATOM 5442 O O . GLN A 1 708 ? -15.353 31.317 23.191 1.00 95.31 708 GLN A O 1
ATOM 5447 N N . LEU A 1 709 ? -14.545 30.257 21.381 1.00 93.75 709 LEU A N 1
ATOM 5448 C CA . LEU A 1 709 ? -13.508 31.240 21.069 1.00 93.75 709 LEU A CA 1
ATOM 5449 C C . LEU A 1 709 ? -13.622 31.728 19.618 1.00 93.75 709 LEU A C 1
ATOM 5451 O O . LEU A 1 709 ? -13.991 30.945 18.739 1.00 93.75 709 LEU A O 1
ATOM 5455 N N . PRO A 1 710 ? -13.321 33.011 19.337 1.00 91.00 710 PRO A N 1
ATOM 5456 C CA . PRO A 1 710 ? -13.076 33.463 17.972 1.00 91.00 710 PRO A CA 1
ATOM 5457 C C . PRO A 1 710 ? -11.741 32.896 17.464 1.00 91.00 710 PRO A C 1
ATOM 5459 O O . PRO A 1 710 ? -11.033 32.192 18.184 1.00 91.00 710 PRO A O 1
ATOM 5462 N N . ASN A 1 711 ? -11.362 33.230 16.232 1.00 92.88 711 ASN A N 1
ATOM 5463 C CA . ASN A 1 711 ? -10.022 32.918 15.743 1.00 92.88 711 ASN A CA 1
ATOM 5464 C C . ASN A 1 711 ? -8.995 33.769 16.505 1.00 92.88 711 ASN A C 1
ATOM 5466 O O . ASN A 1 711 ? -8.924 34.981 16.303 1.00 92.88 711 ASN A O 1
ATOM 5470 N N . CYS A 1 712 ? -8.218 33.137 17.378 1.00 92.50 712 CYS A N 1
ATOM 5471 C CA . CYS A 1 712 ? -7.167 33.757 18.183 1.00 92.50 712 CYS A CA 1
ATOM 5472 C C . CYS A 1 712 ? -6.054 32.739 18.470 1.00 92.50 712 CYS A C 1
ATOM 5474 O O . CYS A 1 712 ? -6.255 31.534 18.296 1.00 92.50 712 CYS A O 1
ATOM 5476 N N . LEU A 1 713 ? -4.885 33.205 18.923 1.00 92.62 713 LEU A N 1
ATOM 5477 C CA . LEU A 1 713 ? -3.746 32.317 19.207 1.00 92.62 713 LEU A CA 1
ATOM 5478 C C . LEU A 1 713 ? -4.058 31.236 20.267 1.00 92.62 713 LEU A C 1
ATOM 5480 O O . LEU A 1 713 ? -3.728 30.077 20.012 1.00 92.62 713 LEU A O 1
ATOM 5484 N N . PRO A 1 714 ? -4.751 31.538 21.391 1.00 91.50 714 PRO A N 1
ATOM 5485 C CA . PRO A 1 714 ? -5.137 30.532 22.388 1.00 91.50 714 PRO A CA 1
ATOM 5486 C C . PRO A 1 714 ? -5.966 29.360 21.852 1.00 91.50 714 PRO A C 1
ATOM 5488 O O . PRO A 1 714 ? -5.957 28.289 22.455 1.00 91.50 714 PRO A O 1
ATOM 5491 N N . PHE A 1 715 ? -6.680 29.536 20.733 1.00 94.94 715 PHE A N 1
ATOM 5492 C CA . PHE A 1 715 ? -7.511 28.479 20.156 1.00 94.94 715 PHE A CA 1
ATOM 5493 C C . PHE A 1 715 ? -6.701 27.198 19.911 1.00 94.94 715 PHE A C 1
ATOM 5495 O O . PHE A 1 715 ? -7.173 26.107 20.225 1.00 94.94 715 PHE A O 1
ATOM 5502 N N . ALA A 1 716 ? -5.471 27.333 19.400 1.00 95.19 716 ALA A N 1
ATOM 5503 C CA . ALA A 1 716 ? -4.647 26.198 19.008 1.00 95.19 716 ALA A CA 1
ATOM 5504 C C . ALA A 1 716 ? -4.262 25.270 20.177 1.00 95.19 716 ALA A C 1
ATOM 5506 O O . ALA A 1 716 ? -4.616 24.089 20.126 1.00 95.19 716 ALA A O 1
ATOM 5507 N N . PRO A 1 717 ? -3.598 25.757 21.243 1.00 92.62 717 PRO A N 1
ATOM 5508 C CA . PRO A 1 717 ? -3.220 24.905 22.363 1.00 92.62 717 PRO A CA 1
ATOM 5509 C C . PRO A 1 717 ? -4.429 24.391 23.150 1.00 92.62 717 PRO A C 1
ATOM 5511 O O . PRO A 1 717 ? -4.386 23.274 23.654 1.00 92.62 717 PRO A O 1
ATOM 5514 N N . ILE A 1 718 ? -5.537 25.141 23.215 1.00 93.94 718 ILE A N 1
ATOM 5515 C CA . ILE A 1 718 ? -6.755 24.681 23.901 1.00 93.94 718 ILE A CA 1
ATOM 5516 C C . ILE A 1 718 ? -7.407 23.518 23.142 1.00 93.94 718 ILE A C 1
ATOM 5518 O O . ILE A 1 718 ? -7.733 22.496 23.746 1.00 93.94 718 ILE A O 1
ATOM 5522 N N . PHE A 1 719 ? -7.569 23.652 21.821 1.00 96.88 719 PHE A N 1
ATOM 5523 C CA . PHE A 1 719 ? -8.136 22.599 20.979 1.00 96.88 719 PHE A CA 1
ATOM 5524 C C . PHE A 1 719 ? -7.289 21.325 21.042 1.00 96.88 719 PHE A C 1
ATOM 5526 O O . PHE A 1 719 ? -7.794 20.253 21.372 1.00 96.88 719 PHE A O 1
ATOM 5533 N N . PHE A 1 720 ? -5.985 21.445 20.793 1.00 94.94 720 PHE A N 1
ATOM 5534 C CA . PHE A 1 720 ? -5.087 20.294 20.801 1.00 94.94 720 PHE A CA 1
ATOM 5535 C C . PHE A 1 720 ? -4.853 19.720 22.198 1.00 94.94 720 PHE A C 1
ATOM 5537 O O . PHE A 1 720 ? -4.638 18.519 22.309 1.00 94.94 720 PHE A O 1
ATOM 5544 N N . GLY A 1 721 ? -4.951 20.521 23.261 1.00 92.19 721 GLY A N 1
ATOM 5545 C CA . GLY A 1 721 ? -4.876 20.028 24.635 1.00 92.19 721 GLY A CA 1
ATOM 5546 C C . GLY A 1 721 ? -6.074 19.167 25.034 1.00 92.19 721 GLY A C 1
ATOM 5547 O O . GLY A 1 721 ? -5.903 18.162 25.726 1.00 92.19 721 GLY A O 1
ATOM 5548 N N . ALA A 1 722 ? -7.276 19.487 24.543 1.00 93.44 722 ALA A N 1
ATOM 5549 C CA . ALA A 1 722 ? -8.430 18.598 24.684 1.00 93.44 722 ALA A CA 1
ATOM 5550 C C . ALA A 1 722 ? -8.177 17.253 23.975 1.00 93.44 722 ALA A C 1
ATOM 5552 O O . ALA A 1 722 ? -8.335 16.197 24.580 1.00 93.44 722 ALA A O 1
ATOM 5553 N N . LEU A 1 723 ? -7.674 17.283 22.737 1.00 93.62 723 LEU A N 1
ATOM 5554 C CA . LEU A 1 723 ? -7.385 16.059 21.980 1.00 93.62 723 LEU A CA 1
ATOM 5555 C C . LEU A 1 723 ? -6.251 15.222 22.594 1.00 93.62 723 LEU A C 1
ATOM 5557 O O . LEU A 1 723 ? -6.367 14.000 22.683 1.00 93.62 723 LEU A O 1
ATOM 5561 N N . ALA A 1 724 ? -5.173 15.866 23.045 1.00 90.00 724 ALA A N 1
ATOM 5562 C CA . ALA A 1 724 ? -4.017 15.210 23.654 1.00 90.00 724 ALA A CA 1
ATOM 5563 C C . ALA A 1 724 ? -4.323 14.615 25.038 1.00 90.00 724 ALA A C 1
ATOM 5565 O O . ALA A 1 724 ? -3.661 13.668 25.447 1.00 90.00 724 ALA A O 1
ATOM 5566 N N . SER A 1 725 ? -5.332 15.134 25.748 1.00 88.44 725 SER A N 1
ATOM 5567 C CA . SER A 1 725 ? -5.832 14.535 26.997 1.00 88.44 725 SER A CA 1
ATOM 5568 C C . SER A 1 725 ? -6.836 13.400 26.772 1.00 88.44 725 SER A C 1
ATOM 5570 O O . SER A 1 725 ? -7.325 12.836 27.745 1.00 88.44 725 SER A O 1
ATOM 5572 N N . GLY A 1 726 ? -7.159 13.060 25.517 1.00 89.06 726 GLY A N 1
ATOM 5573 C CA . GLY A 1 726 ? -8.161 12.045 25.175 1.00 89.06 726 GLY A CA 1
ATOM 5574 C C . GLY A 1 726 ? -9.614 12.504 25.357 1.00 89.06 726 GLY A C 1
ATOM 5575 O O . GLY A 1 726 ? -10.522 11.673 25.297 1.00 89.06 726 GLY A O 1
ATOM 5576 N N . MET A 1 727 ? -9.830 13.804 25.583 1.00 92.69 727 MET A N 1
ATOM 5577 C CA . MET A 1 727 ? -11.141 14.432 25.756 1.00 92.69 727 MET A CA 1
ATOM 5578 C C . MET A 1 727 ? -11.774 14.773 24.406 1.00 92.69 727 MET A C 1
ATOM 5580 O O . MET A 1 727 ? -11.087 14.963 23.402 1.00 92.69 727 MET A O 1
ATOM 5584 N N . THR A 1 728 ? -13.098 14.924 24.388 1.00 96.62 728 THR A N 1
ATOM 5585 C CA . THR A 1 728 ? -13.828 15.365 23.194 1.00 96.62 728 THR A CA 1
ATOM 5586 C C . THR A 1 728 ? -13.989 16.887 23.214 1.00 96.62 728 THR A C 1
ATOM 5588 O O . THR A 1 728 ? -14.525 17.455 24.165 1.00 96.62 728 THR A O 1
ATOM 5591 N N . ALA A 1 729 ? -13.568 17.583 22.158 1.00 97.88 729 ALA A N 1
ATOM 5592 C CA . ALA A 1 729 ? -13.793 19.023 22.032 1.00 97.88 729 ALA A CA 1
ATOM 5593 C C . ALA A 1 729 ? -15.194 19.305 21.465 1.00 97.88 729 ALA A C 1
ATOM 5595 O O . ALA A 1 729 ? -15.596 18.695 20.485 1.00 97.88 729 ALA A O 1
ATOM 5596 N N . THR A 1 730 ? -15.942 20.268 22.004 1.00 97.69 730 THR A N 1
ATOM 5597 C CA . THR A 1 730 ? -17.135 20.812 21.327 1.00 97.69 730 THR A CA 1
ATOM 5598 C C . THR A 1 730 ? -16.909 22.274 20.984 1.00 97.69 730 THR A C 1
ATOM 5600 O O . THR A 1 730 ? -16.580 23.076 21.858 1.00 97.69 730 THR A O 1
ATOM 5603 N N . LEU A 1 731 ? -17.104 22.638 19.717 1.00 96.81 731 LEU A N 1
ATOM 5604 C CA . LEU A 1 731 ? -16.819 23.989 19.232 1.00 96.81 731 LEU A CA 1
ATOM 5605 C C . LEU A 1 731 ? -18.112 24.784 19.078 1.00 96.81 731 LEU A C 1
ATOM 5607 O O . LEU A 1 731 ? -19.041 24.350 18.400 1.00 96.81 731 LEU A O 1
ATOM 5611 N N . ALA A 1 732 ? -18.169 25.961 19.698 1.00 90.25 732 ALA A N 1
ATOM 5612 C CA . ALA A 1 732 ? -19.337 26.831 19.659 1.00 90.25 732 ALA A CA 1
ATOM 5613 C C . ALA A 1 732 ? -18.979 28.219 19.122 1.00 90.25 732 ALA A C 1
ATOM 5615 O O . ALA A 1 732 ? -17.926 28.779 19.432 1.00 90.25 732 ALA A O 1
ATOM 5616 N N . SER A 1 733 ? -19.887 28.809 18.341 1.00 87.75 733 SER A N 1
ATOM 5617 C CA . SER A 1 733 ? -19.674 30.160 17.829 1.00 87.75 733 SER A CA 1
ATOM 5618 C C . SER A 1 733 ? -19.737 31.196 18.968 1.00 87.75 733 SER A C 1
ATOM 5620 O O . SER A 1 733 ? -20.665 31.175 19.783 1.00 87.75 733 SER A O 1
ATOM 5622 N N . PRO A 1 734 ? -18.813 32.172 19.001 1.00 86.31 734 PRO A N 1
ATOM 5623 C CA . PRO A 1 734 ? -18.903 33.338 19.883 1.00 86.31 734 PRO A CA 1
ATOM 5624 C C . PRO A 1 734 ? -20.144 34.211 19.646 1.00 86.31 734 PRO A C 1
ATOM 5626 O O . PRO A 1 734 ? -20.473 35.038 20.489 1.00 86.31 734 PRO A O 1
ATOM 5629 N N . ALA A 1 735 ? -20.816 34.051 18.500 1.00 79.00 735 ALA A N 1
ATOM 5630 C CA . ALA A 1 735 ? -21.982 34.841 18.111 1.00 79.00 735 ALA A CA 1
ATOM 5631 C C . ALA A 1 735 ? -23.325 34.263 18.594 1.00 79.00 735 ALA A C 1
ATOM 5633 O O . ALA A 1 735 ? -24.363 34.867 18.318 1.00 79.00 735 ALA A O 1
ATOM 5634 N N . LEU A 1 736 ? -23.321 33.099 19.254 1.00 80.69 736 LEU A N 1
ATOM 5635 C CA . LEU A 1 736 ? -24.544 32.477 19.766 1.00 80.69 736 LEU A CA 1
ATOM 5636 C C . LEU A 1 736 ? -25.161 33.304 20.896 1.00 80.69 736 LEU A C 1
ATOM 5638 O O . LEU A 1 736 ? -24.450 33.833 21.755 1.00 80.69 736 LEU A O 1
ATOM 5642 N N . THR A 1 737 ? -26.491 33.377 20.912 1.00 80.12 737 THR A N 1
ATOM 5643 C CA . THR A 1 737 ? -27.242 33.952 22.034 1.00 80.12 737 THR A CA 1
ATOM 5644 C C . THR A 1 737 ? -27.199 33.026 23.252 1.00 80.12 737 THR A C 1
ATOM 5646 O O . THR A 1 737 ? -26.809 31.859 23.164 1.00 80.12 737 THR A O 1
ATOM 5649 N N . SER A 1 738 ? -27.631 33.519 24.414 1.00 85.31 738 SER A N 1
ATOM 5650 C CA . SER A 1 738 ? -27.740 32.691 25.621 1.00 85.31 738 SER A CA 1
ATOM 5651 C C . SER A 1 738 ? -28.761 31.554 25.481 1.00 85.31 738 SER A C 1
ATOM 5653 O O . SER A 1 738 ? -28.576 30.504 26.091 1.00 85.31 738 SER A O 1
ATOM 5655 N N . ASP A 1 739 ? -29.808 31.723 24.663 1.00 78.88 739 ASP A N 1
ATOM 5656 C CA . ASP A 1 739 ? -30.791 30.670 24.360 1.00 78.88 739 ASP A CA 1
ATOM 5657 C C . ASP A 1 739 ? -30.182 29.570 23.475 1.00 78.88 739 ASP A C 1
ATOM 5659 O O . ASP A 1 739 ? -30.327 28.381 23.761 1.00 78.88 739 ASP A O 1
ATOM 5663 N N . GLU A 1 740 ? -29.443 29.952 22.432 1.00 81.44 740 GLU A N 1
ATOM 5664 C CA . GLU A 1 740 ? -28.751 29.002 21.553 1.00 81.44 740 GLU A CA 1
ATOM 5665 C C . GLU A 1 740 ? -27.619 28.275 22.292 1.00 81.44 740 GLU A C 1
ATOM 5667 O O . GLU A 1 740 ? -27.430 27.070 22.127 1.00 81.44 740 GLU A O 1
ATOM 5672 N N . MET A 1 741 ? -26.888 28.985 23.156 1.00 88.56 741 MET A N 1
ATOM 5673 C CA . MET A 1 741 ? -25.869 28.379 24.010 1.00 88.56 741 MET A CA 1
ATOM 5674 C C . MET A 1 741 ? -26.486 27.424 25.035 1.00 88.56 741 MET A C 1
ATOM 5676 O O . MET A 1 741 ? -25.946 26.346 25.266 1.00 88.56 741 MET A O 1
ATOM 5680 N N . SER A 1 742 ? -27.635 27.782 25.616 1.00 90.31 742 SER A N 1
ATOM 5681 C CA . SER A 1 742 ? -28.373 26.912 26.538 1.00 90.31 742 SER A CA 1
ATOM 5682 C C . SER A 1 742 ? -28.694 25.556 25.900 1.00 90.31 742 SER A C 1
ATOM 5684 O O . SER A 1 742 ? -28.513 24.520 26.537 1.00 90.31 742 SER A O 1
ATOM 5686 N N . TRP A 1 743 ? -29.080 25.547 24.620 1.00 88.44 743 TRP A N 1
ATOM 5687 C CA . TRP A 1 743 ? -29.312 24.315 23.864 1.00 88.44 743 TRP A CA 1
ATOM 5688 C C . TRP A 1 743 ? -28.049 23.449 23.732 1.00 88.44 743 TRP A C 1
ATOM 5690 O O . TRP A 1 743 ? -28.110 22.238 23.944 1.00 88.44 743 TRP A O 1
ATOM 5700 N N . ILE A 1 744 ? -26.898 24.051 23.419 1.00 91.19 744 ILE A N 1
ATOM 5701 C CA . ILE A 1 744 ? -25.618 23.329 23.334 1.00 91.19 744 ILE A CA 1
ATOM 5702 C C . ILE A 1 744 ? -25.225 22.765 24.701 1.00 91.19 744 ILE A C 1
ATOM 5704 O O . ILE A 1 744 ? -24.893 21.587 24.801 1.00 91.19 744 ILE A O 1
ATOM 5708 N N . LEU A 1 745 ? -25.300 23.578 25.757 1.00 93.75 745 LEU A N 1
ATOM 5709 C CA . LEU A 1 745 ? -24.964 23.178 27.125 1.00 93.75 745 LEU A CA 1
ATOM 5710 C C . LEU A 1 745 ? -25.809 21.992 27.592 1.00 93.75 745 LEU A C 1
ATOM 5712 O O . LEU A 1 745 ? -25.260 21.020 28.109 1.00 93.75 745 LEU A O 1
ATOM 5716 N N . GLN A 1 746 ? -27.121 22.049 27.353 1.00 91.44 746 GLN A N 1
ATOM 5717 C CA . GLN A 1 746 ? -28.059 20.994 27.726 1.00 91.44 746 GLN A CA 1
ATOM 5718 C C . GLN A 1 746 ? -27.694 19.648 27.091 1.00 91.44 746 GLN A C 1
ATOM 5720 O O . GLN A 1 746 ? -27.797 18.612 27.746 1.00 91.44 746 GLN A O 1
ATOM 5725 N N . ASN A 1 747 ? -27.282 19.662 25.821 1.00 91.25 747 ASN A N 1
ATOM 5726 C CA . ASN A 1 747 ? -27.068 18.450 25.036 1.00 91.25 747 ASN A CA 1
ATOM 5727 C C . ASN A 1 747 ? -25.629 17.922 25.118 1.00 91.25 747 ASN A C 1
ATOM 5729 O O . ASN A 1 747 ? -25.448 16.717 25.240 1.00 91.25 747 ASN A O 1
ATOM 5733 N N . ALA A 1 748 ? -24.609 18.788 25.091 1.00 93.50 748 ALA A N 1
ATOM 5734 C CA . ALA A 1 748 ? -23.208 18.372 25.226 1.00 93.50 748 ALA A CA 1
ATOM 5735 C C . ALA A 1 748 ? -22.765 18.149 26.675 1.00 93.50 748 ALA A C 1
ATOM 5737 O O . ALA A 1 748 ? -21.760 17.482 26.880 1.00 93.50 748 ALA A O 1
ATOM 5738 N N . ARG A 1 749 ? -23.455 18.729 27.669 1.00 94.19 749 ARG A N 1
ATOM 5739 C CA . ARG A 1 749 ? -23.130 18.607 29.106 1.00 94.19 749 ARG A CA 1
ATOM 5740 C C . ARG A 1 749 ? -21.614 18.643 29.395 1.00 94.19 749 ARG A C 1
ATOM 5742 O O . ARG A 1 749 ? -21.071 17.683 29.947 1.00 94.19 749 ARG A O 1
ATOM 5749 N N . PRO A 1 750 ? -20.914 19.727 29.003 1.00 96.12 750 PRO A N 1
ATOM 5750 C CA . PRO A 1 750 ? -19.460 19.795 29.090 1.00 96.12 750 PRO A CA 1
ATOM 5751 C C . PRO A 1 750 ? -18.962 19.674 30.532 1.00 96.12 750 PRO A C 1
ATOM 5753 O O . PRO A 1 750 ? -19.641 20.063 31.478 1.00 96.12 750 PRO A O 1
ATOM 5756 N N . ARG A 1 751 ? -17.741 19.166 30.693 1.00 95.69 751 ARG A N 1
ATOM 5757 C CA . ARG A 1 751 ? -17.056 19.016 31.983 1.00 95.69 751 ARG A CA 1
ATOM 5758 C C . ARG A 1 751 ? -16.035 20.117 32.258 1.00 95.69 751 ARG A C 1
ATOM 5760 O O . ARG A 1 751 ? -15.627 20.288 33.400 1.00 95.69 751 ARG A O 1
ATOM 5767 N N . ALA A 1 752 ? -15.678 20.890 31.237 1.00 96.12 752 ALA A N 1
ATOM 5768 C CA . ALA A 1 752 ? -14.960 22.152 31.351 1.00 96.12 752 ALA A CA 1
ATOM 5769 C C . ALA A 1 752 ? -15.411 23.099 30.231 1.00 96.12 752 ALA A C 1
ATOM 5771 O O . ALA A 1 752 ? -15.736 22.652 29.127 1.00 96.12 752 ALA A O 1
ATOM 5772 N N . ILE A 1 753 ? -15.430 24.403 30.507 1.00 97.31 753 ILE A N 1
ATOM 5773 C CA . ILE A 1 753 ? -15.803 25.438 29.536 1.00 97.31 753 ILE A CA 1
ATOM 5774 C C . ILE A 1 753 ? -14.646 26.416 29.383 1.00 97.31 753 ILE A C 1
ATOM 5776 O O . ILE A 1 753 ? -14.182 26.991 30.363 1.00 97.31 753 ILE A O 1
ATOM 5780 N N . VAL A 1 754 ? -14.232 26.666 28.145 1.00 95.81 754 VAL A N 1
ATOM 5781 C CA . VAL A 1 754 ? -13.305 27.734 27.783 1.00 95.81 754 VAL A CA 1
ATOM 5782 C C . VAL A 1 754 ? -14.021 28.707 26.856 1.00 95.81 754 VAL A C 1
ATOM 5784 O O . VAL A 1 754 ? -14.441 28.345 25.760 1.00 95.81 754 VAL A O 1
ATOM 5787 N N . THR A 1 755 ? -14.194 29.949 27.298 1.00 94.94 755 THR A N 1
ATOM 5788 C CA . THR A 1 755 ? -14.976 30.967 26.584 1.00 94.94 755 THR A CA 1
ATOM 5789 C C . THR A 1 755 ? -14.208 32.273 26.462 1.00 94.94 755 THR A C 1
ATOM 5791 O O . THR A 1 755 ? -13.420 32.627 27.336 1.00 94.94 755 THR A O 1
ATOM 5794 N N . ALA A 1 756 ? -14.458 33.051 25.412 1.00 91.75 756 ALA A N 1
ATOM 5795 C CA . ALA A 1 756 ? -13.945 34.414 25.350 1.00 91.75 756 ALA A CA 1
ATOM 5796 C C . ALA A 1 756 ? -14.568 35.260 26.475 1.00 91.75 756 ALA A C 1
ATOM 5798 O O . ALA A 1 756 ? -15.756 35.108 26.779 1.00 91.75 756 ALA A O 1
ATOM 5799 N N . THR A 1 757 ? -13.804 36.185 27.064 1.00 91.31 757 THR A N 1
ATOM 5800 C CA . THR A 1 757 ? -14.290 37.078 28.135 1.00 91.31 757 THR A CA 1
ATOM 5801 C C . THR A 1 757 ? -15.556 37.834 27.716 1.00 91.31 757 THR A C 1
ATOM 5803 O O . THR A 1 757 ? -16.499 37.950 28.496 1.00 91.31 757 THR A O 1
ATOM 5806 N N . ALA A 1 758 ? -15.626 38.267 26.453 1.00 88.00 758 ALA A N 1
ATOM 5807 C CA . ALA A 1 758 ? -16.796 38.937 25.881 1.00 88.00 758 ALA A CA 1
ATOM 5808 C C . ALA A 1 758 ? -18.057 38.049 25.809 1.00 88.00 758 ALA A C 1
ATOM 5810 O O . ALA A 1 758 ? -19.170 38.567 25.823 1.00 88.00 758 ALA A O 1
ATOM 5811 N N . CYS A 1 759 ? -17.901 36.724 25.757 1.00 90.62 759 CYS A N 1
ATOM 5812 C CA . CYS A 1 759 ? -19.004 35.762 25.684 1.00 90.62 759 CYS A CA 1
ATOM 5813 C C . CYS A 1 759 ? -19.472 35.283 27.070 1.00 90.62 759 CYS A C 1
ATOM 5815 O O . CYS A 1 759 ? -20.551 34.701 27.186 1.00 90.62 759 CYS A O 1
ATOM 5817 N N . LEU A 1 760 ? -18.705 35.562 28.134 1.00 92.94 760 LEU A N 1
ATOM 5818 C CA . LEU A 1 760 ? -19.009 35.111 29.494 1.00 92.94 760 LEU A CA 1
ATOM 5819 C C . LEU A 1 760 ? -20.425 35.491 29.979 1.00 92.94 760 LEU A C 1
ATOM 5821 O O . LEU A 1 760 ? -21.062 34.635 30.596 1.00 92.94 760 LEU A O 1
ATOM 5825 N N . PRO A 1 761 ? -20.961 36.707 29.728 1.00 92.31 761 PRO A N 1
ATOM 5826 C CA . PRO A 1 761 ? -22.318 37.045 30.162 1.00 92.31 761 PRO A CA 1
ATOM 5827 C C . PRO A 1 761 ? -23.386 36.135 29.542 1.00 92.31 761 PRO A C 1
ATOM 5829 O O . PRO A 1 761 ? -24.222 35.594 30.264 1.00 92.31 761 PRO A O 1
ATOM 5832 N N . ALA A 1 762 ? -23.317 35.905 28.226 1.00 85.00 762 ALA A N 1
ATOM 5833 C CA . ALA A 1 762 ? -24.252 35.032 27.516 1.00 85.00 762 ALA A CA 1
ATOM 5834 C C . ALA A 1 762 ? -24.102 33.562 27.947 1.00 85.00 762 ALA A C 1
ATOM 5836 O O . ALA A 1 762 ? -25.104 32.866 28.103 1.00 85.00 762 ALA A O 1
ATOM 5837 N N . MET A 1 763 ? -22.868 33.111 28.205 1.00 94.00 763 MET A N 1
ATOM 5838 C CA . MET A 1 763 ? -22.582 31.779 28.751 1.00 94.00 763 MET A CA 1
ATOM 5839 C C . MET A 1 763 ? -23.216 31.585 30.136 1.00 94.00 763 MET A C 1
ATOM 5841 O O . MET A 1 763 ? -23.910 30.598 30.364 1.00 94.00 763 MET A O 1
ATOM 5845 N N . LYS A 1 764 ? -23.034 32.545 31.055 1.00 93.88 764 LYS A N 1
ATOM 5846 C CA . LYS A 1 764 ? -23.634 32.499 32.401 1.00 93.88 764 LYS A CA 1
ATOM 5847 C C . LYS A 1 764 ? -25.158 32.485 32.349 1.00 93.88 764 LYS A C 1
ATOM 5849 O O . LYS A 1 764 ? -25.782 31.726 33.083 1.00 93.88 764 LYS A O 1
ATOM 5854 N N . GLU A 1 765 ? -25.756 33.289 31.474 1.00 92.88 765 GLU A N 1
ATOM 5855 C CA . GLU A 1 765 ? -27.207 33.283 31.278 1.00 92.88 765 GLU A CA 1
ATOM 5856 C C . GLU A 1 765 ? -27.694 31.938 30.704 1.00 92.88 765 GLU A C 1
ATOM 5858 O O . GLU A 1 765 ? -28.709 31.412 31.153 1.00 92.88 765 GLU A O 1
ATOM 5863 N N . GLY A 1 766 ? -26.955 31.339 29.764 1.00 92.31 766 GLY A N 1
ATOM 5864 C CA . GLY A 1 766 ? -27.250 30.005 29.232 1.00 92.31 766 GLY A CA 1
ATOM 5865 C C . GLY A 1 766 ? -27.160 28.895 30.289 1.00 92.31 766 GLY A C 1
ATOM 5866 O O . GLY A 1 766 ? -28.015 28.010 30.322 1.00 92.31 766 GLY A O 1
ATOM 5867 N N . LEU A 1 767 ? -26.176 28.966 31.192 1.00 94.12 767 LEU A N 1
ATOM 5868 C CA . LEU A 1 767 ? -26.029 28.053 32.335 1.00 94.12 767 LEU A CA 1
ATOM 5869 C C . LEU A 1 767 ? -27.166 28.218 33.356 1.00 94.12 767 LEU A C 1
ATOM 5871 O O . LEU A 1 767 ? -27.706 27.231 33.851 1.00 94.12 767 LEU A O 1
ATOM 5875 N N . ALA A 1 768 ? -27.590 29.454 33.629 1.00 92.50 768 ALA A N 1
ATOM 5876 C CA . ALA A 1 768 ? -28.707 29.736 34.534 1.00 92.50 768 ALA A CA 1
ATOM 5877 C C . ALA A 1 768 ? -30.057 29.196 34.018 1.00 92.50 768 ALA A C 1
ATOM 5879 O O . ALA A 1 768 ? -30.977 28.984 34.802 1.00 92.50 768 ALA A O 1
ATOM 5880 N N . LYS A 1 769 ? -30.176 28.947 32.706 1.00 91.12 769 LYS A N 1
ATOM 5881 C CA . LYS A 1 769 ? -31.369 28.359 32.071 1.00 91.12 769 LYS A CA 1
ATOM 5882 C C . LYS A 1 769 ? -31.425 26.828 32.161 1.00 91.12 769 LYS A C 1
ATOM 5884 O O . LYS A 1 769 ? -32.431 26.245 31.765 1.00 91.12 769 LYS A O 1
ATOM 5889 N N . GLN A 1 770 ? -30.374 26.167 32.650 1.00 93.38 770 GLN A N 1
ATOM 5890 C CA . GLN A 1 770 ? -30.322 24.705 32.709 1.00 93.38 770 GLN A CA 1
ATOM 5891 C C . GLN A 1 770 ? -31.199 24.148 33.835 1.00 93.38 770 GLN A C 1
ATOM 5893 O O . GLN A 1 770 ? -31.216 24.684 34.940 1.00 93.38 770 GLN A O 1
ATOM 5898 N N . ALA A 1 771 ? -31.892 23.036 33.584 1.00 88.56 771 ALA A N 1
ATOM 5899 C CA . ALA A 1 771 ? -32.712 22.385 34.609 1.00 88.56 771 ALA A CA 1
ATOM 5900 C C . ALA A 1 771 ? -31.860 21.758 35.733 1.00 88.56 771 ALA A C 1
ATOM 5902 O O . ALA A 1 771 ? -32.222 21.819 36.904 1.00 88.56 771 ALA A O 1
ATOM 5903 N N . ASP A 1 772 ? -30.702 21.189 35.385 1.00 90.25 772 ASP A N 1
ATOM 5904 C CA . ASP A 1 772 ? -29.791 20.508 36.312 1.00 90.25 772 ASP A CA 1
ATOM 5905 C C . ASP A 1 772 ? -28.727 21.466 36.876 1.00 90.25 772 ASP A C 1
ATOM 5907 O O . ASP A 1 772 ? -27.540 21.398 36.549 1.00 90.25 772 ASP A O 1
ATOM 5911 N N . GLN A 1 773 ? -29.160 22.416 37.707 1.00 91.38 773 GLN A N 1
ATOM 5912 C CA . GLN A 1 773 ? -28.265 23.439 38.262 1.00 91.38 773 GLN A CA 1
ATOM 5913 C C . GLN A 1 773 ? -27.104 22.849 39.078 1.00 91.38 773 GLN A C 1
ATOM 5915 O O . GLN A 1 773 ? -26.004 23.402 39.056 1.00 91.38 773 GLN A O 1
ATOM 5920 N N . ALA A 1 774 ? -27.316 21.713 39.752 1.00 90.06 774 ALA A N 1
ATOM 5921 C CA . ALA A 1 774 ? -26.281 21.054 40.543 1.00 90.06 774 ALA A CA 1
ATOM 5922 C C . ALA A 1 774 ? -25.077 20.663 39.674 1.00 90.06 774 ALA A C 1
ATOM 5924 O O . ALA A 1 774 ? -23.944 20.995 40.019 1.00 90.06 774 ALA A O 1
ATOM 5925 N N . PHE A 1 775 ? -25.321 20.049 38.512 1.00 91.50 775 PHE A N 1
ATOM 5926 C CA . PHE A 1 775 ? -24.257 19.724 37.566 1.00 91.50 775 PHE A CA 1
ATOM 5927 C C . PHE A 1 775 ? -23.595 20.979 36.987 1.00 91.50 775 PHE A C 1
ATOM 5929 O O . PHE A 1 775 ? -22.376 21.122 37.052 1.00 91.50 775 PHE A O 1
ATOM 5936 N N . PHE A 1 776 ? -24.386 21.905 36.435 1.00 92.75 776 PHE A N 1
ATOM 5937 C CA . PHE A 1 776 ? -23.839 23.036 35.679 1.00 92.75 776 PHE A CA 1
ATOM 5938 C C . PHE A 1 776 ? -23.102 24.062 36.551 1.00 92.75 776 PHE A C 1
ATOM 5940 O O . PHE A 1 776 ? -22.153 24.683 36.075 1.00 92.75 776 PHE A O 1
ATOM 5947 N N . SER A 1 777 ? -23.473 24.212 37.827 1.00 89.69 777 SER A N 1
ATOM 5948 C CA . SER A 1 777 ? -22.759 25.092 38.766 1.00 89.69 777 SER A CA 1
ATOM 5949 C C . SER A 1 777 ? -21.359 24.593 39.148 1.00 89.69 777 SER A C 1
ATOM 5951 O O . SER A 1 777 ? -20.530 25.389 39.583 1.00 89.69 777 SER A O 1
ATOM 5953 N N . ALA A 1 778 ? -21.089 23.294 38.975 1.00 89.75 778 ALA A N 1
ATOM 5954 C CA . ALA A 1 778 ? -19.812 22.673 39.317 1.00 89.75 778 ALA A CA 1
ATOM 5955 C C . ALA A 1 778 ? -18.796 22.715 38.161 1.00 89.75 778 ALA A C 1
ATOM 5957 O O . ALA A 1 778 ? -17.635 22.354 38.352 1.00 89.75 778 ALA A O 1
ATOM 5958 N N . ILE A 1 779 ? -19.215 23.135 36.961 1.00 93.12 779 ILE A N 1
ATOM 5959 C CA . ILE A 1 779 ? -18.349 23.143 35.780 1.00 93.12 779 ILE A CA 1
ATOM 5960 C C . ILE A 1 779 ? -17.339 24.297 35.891 1.00 93.12 779 ILE A C 1
ATOM 5962 O O . ILE A 1 779 ? -17.749 25.458 35.989 1.00 93.12 779 ILE A O 1
ATOM 5966 N N . PRO A 1 780 ? -16.024 24.029 35.813 1.00 93.12 780 PRO A N 1
ATOM 5967 C CA . PRO A 1 780 ? -15.025 25.085 35.759 1.00 93.12 780 PRO A CA 1
ATOM 5968 C C . PRO A 1 780 ? -15.131 25.870 34.443 1.00 93.12 780 PRO A C 1
ATOM 5970 O O . PRO A 1 780 ? -15.151 25.293 33.350 1.00 93.12 780 PRO A O 1
ATOM 5973 N N . ILE A 1 781 ? -15.178 27.202 34.558 1.00 93.62 781 ILE A N 1
ATOM 5974 C CA . ILE A 1 781 ? -15.229 28.138 33.428 1.00 93.62 781 ILE A CA 1
ATOM 5975 C C . ILE A 1 781 ? -13.923 28.928 33.371 1.00 93.62 781 ILE A C 1
ATOM 5977 O O . ILE A 1 781 ? -13.603 29.685 34.287 1.00 93.62 781 ILE A O 1
ATOM 5981 N N . PHE A 1 782 ? -13.210 28.799 32.259 1.00 92.56 782 PHE A N 1
ATOM 5982 C CA . PHE A 1 782 ? -11.988 29.529 31.954 1.00 92.56 782 PHE A CA 1
ATOM 5983 C C . PHE A 1 782 ? -12.279 30.606 30.910 1.00 92.56 782 PHE A C 1
ATOM 5985 O O . PHE A 1 782 ? -12.927 30.349 29.893 1.00 92.56 782 PHE A O 1
ATOM 5992 N N . THR A 1 783 ? -11.800 31.824 31.151 1.00 90.56 783 THR A N 1
ATOM 5993 C CA . THR A 1 783 ? -11.986 32.948 30.229 1.00 90.56 783 THR A CA 1
ATOM 5994 C C . THR A 1 783 ? -10.706 33.279 29.484 1.00 90.56 783 THR A C 1
ATOM 5996 O O . THR A 1 783 ? -9.651 33.402 30.101 1.00 90.56 783 THR A O 1
ATOM 5999 N N . VAL A 1 784 ? -10.820 33.499 28.178 1.00 87.69 784 VAL A N 1
ATOM 6000 C CA . VAL A 1 784 ? -9.726 33.965 27.322 1.00 87.69 784 VAL A CA 1
ATOM 6001 C C . VAL A 1 784 ? -9.987 35.407 26.905 1.00 87.69 784 VAL A C 1
ATOM 6003 O O . VAL A 1 784 ? -11.020 35.713 26.298 1.00 87.69 784 VAL A O 1
ATOM 6006 N N . ASP A 1 785 ? -9.030 36.294 27.175 1.00 84.56 785 ASP A N 1
ATOM 6007 C CA . ASP A 1 785 ? -9.032 37.632 26.592 1.00 84.56 785 ASP A CA 1
ATOM 6008 C C . ASP A 1 785 ? -8.482 37.580 25.160 1.00 84.56 785 ASP A C 1
ATOM 6010 O O . ASP A 1 785 ? -7.297 37.790 24.898 1.00 84.56 785 ASP A O 1
ATOM 6014 N N . ALA A 1 786 ? -9.378 37.286 24.219 1.00 75.94 786 ALA A N 1
ATOM 6015 C CA . ALA A 1 786 ? -9.059 37.244 22.796 1.00 75.94 786 ALA A CA 1
ATOM 6016 C C . ALA A 1 786 ? -8.716 38.626 22.203 1.00 75.94 786 ALA A C 1
ATOM 6018 O O . ALA A 1 786 ? -8.254 38.687 21.073 1.00 75.94 786 ALA A O 1
ATOM 6019 N N . ALA A 1 787 ? -8.963 39.736 22.913 1.00 69.44 787 ALA A N 1
ATOM 6020 C CA . ALA A 1 787 ? -8.637 41.079 22.427 1.00 69.44 787 ALA A CA 1
ATOM 6021 C C . ALA A 1 787 ? -7.210 41.503 22.802 1.00 69.44 787 ALA A C 1
ATOM 6023 O O . ALA A 1 787 ? -6.582 42.265 22.063 1.00 69.44 787 ALA A O 1
ATOM 6024 N N . ALA A 1 788 ? -6.708 41.017 23.939 1.00 66.69 788 ALA A N 1
ATOM 6025 C CA . ALA A 1 788 ? -5.323 41.201 24.361 1.00 66.69 788 ALA A CA 1
ATOM 6026 C C . ALA A 1 788 ? -4.374 40.131 23.778 1.00 66.69 788 ALA A C 1
ATOM 6028 O O . ALA A 1 788 ? -3.151 40.267 23.875 1.00 66.69 788 ALA A O 1
ATOM 6029 N N . ASP A 1 789 ? -4.930 39.052 23.211 1.00 60.69 789 ASP A N 1
ATOM 6030 C CA . ASP A 1 789 ? -4.215 37.858 22.732 1.00 60.69 789 ASP A CA 1
ATOM 6031 C C . ASP A 1 789 ? -3.239 37.278 23.768 1.00 60.69 789 ASP A C 1
ATOM 6033 O O . ASP A 1 789 ? -2.276 36.587 23.442 1.00 60.69 789 ASP A O 1
ATOM 6037 N N . ILE A 1 790 ? -3.453 37.573 25.054 1.00 57.56 790 ILE A N 1
ATOM 6038 C CA . ILE A 1 790 ? -2.628 37.072 26.149 1.00 57.56 790 ILE A CA 1
ATOM 6039 C C . ILE A 1 790 ? -3.009 35.615 26.374 1.00 57.56 790 ILE A C 1
ATOM 6041 O O . ILE A 1 790 ? -4.018 35.300 26.999 1.00 57.56 790 ILE A O 1
ATOM 6045 N N . TYR A 1 791 ? -2.172 34.728 25.852 1.00 55.03 791 TYR A N 1
ATOM 6046 C CA . TYR A 1 791 ? -2.089 33.362 26.331 1.00 55.03 791 TYR A CA 1
ATOM 6047 C C . TYR A 1 791 ? -1.142 33.329 27.542 1.00 55.03 791 TYR A C 1
ATOM 6049 O O . TYR A 1 791 ? -0.070 33.939 27.459 1.00 55.03 791 TYR A O 1
ATOM 6057 N N . PRO A 1 792 ? -1.518 32.708 28.674 1.00 50.94 792 PRO A N 1
ATOM 6058 C CA . PRO A 1 792 ? -0.589 32.530 29.782 1.00 50.94 792 PRO A CA 1
ATOM 6059 C C . PRO A 1 792 ? 0.593 31.677 29.308 1.00 50.94 792 PRO A C 1
ATOM 6061 O O . PRO A 1 792 ? 0.370 30.598 28.767 1.00 50.94 792 PRO A O 1
ATOM 6064 N N . GLU A 1 793 ? 1.834 32.135 29.515 1.00 51.66 793 GLU A N 1
ATOM 6065 C CA . GLU A 1 793 ? 2.983 31.226 29.443 1.00 51.66 793 GLU A CA 1
ATOM 6066 C C . GLU A 1 793 ? 2.731 30.122 30.477 1.00 51.66 793 GLU A C 1
ATOM 6068 O O . GLU A 1 793 ? 2.590 30.438 31.668 1.00 51.66 793 GLU A O 1
ATOM 6073 N N . PRO A 1 794 ? 2.608 28.847 30.068 1.00 51.66 794 PRO A N 1
ATOM 6074 C CA . PRO A 1 794 ? 2.483 27.771 31.031 1.00 51.66 794 PRO A CA 1
ATOM 6075 C C . PRO A 1 794 ? 3.699 27.846 31.955 1.00 51.66 794 PRO A C 1
ATOM 6077 O O . PRO A 1 794 ? 4.836 27.847 31.481 1.00 51.66 794 PRO A O 1
ATOM 6080 N N . GLN A 1 795 ? 3.481 27.957 33.269 1.00 48.31 795 GLN A N 1
ATOM 6081 C CA . GLN A 1 795 ? 4.577 27.874 34.236 1.00 48.31 795 GLN A CA 1
ATOM 6082 C C . GLN A 1 795 ? 5.401 26.626 33.904 1.00 48.31 795 GLN A C 1
ATOM 6084 O O . GLN A 1 795 ? 4.818 25.553 33.760 1.00 48.31 795 GLN A O 1
ATOM 6089 N N . GLN A 1 796 ? 6.720 26.796 33.742 1.00 43.59 796 GLN A N 1
ATOM 6090 C CA . GLN A 1 796 ? 7.696 25.773 33.350 1.00 43.59 796 GLN A CA 1
ATOM 6091 C C . GLN A 1 796 ? 7.609 24.512 34.230 1.00 43.59 796 GLN A C 1
ATOM 6093 O O . GLN A 1 796 ? 8.407 24.300 35.139 1.00 43.59 796 GLN A O 1
ATOM 6098 N N . GLN A 1 797 ? 6.651 23.640 33.955 1.00 48.00 797 GLN A N 1
ATOM 6099 C CA . GLN A 1 797 ? 6.657 22.261 34.398 1.00 48.00 797 GLN A CA 1
ATOM 6100 C C . GLN A 1 797 ? 6.637 21.413 33.143 1.00 48.00 797 GLN A C 1
ATOM 6102 O O . GLN A 1 797 ? 5.638 21.346 32.428 1.00 48.00 797 GLN A O 1
ATOM 6107 N N . LEU A 1 798 ? 7.797 20.813 32.873 1.00 49.38 798 LEU A N 1
ATOM 6108 C CA . LEU A 1 798 ? 7.968 19.819 31.827 1.00 49.38 798 LEU A CA 1
ATOM 6109 C C . LEU A 1 798 ? 6.845 18.773 31.943 1.00 49.38 798 LEU A C 1
ATOM 6111 O O . LEU A 1 798 ? 6.543 18.332 33.059 1.00 49.38 798 LEU A O 1
ATOM 6115 N N . PRO A 1 799 ? 6.219 18.374 30.822 1.00 49.97 799 PRO A N 1
ATOM 6116 C CA . PRO A 1 799 ? 5.287 17.257 30.831 1.00 49.97 799 PRO A CA 1
ATOM 6117 C C . PRO A 1 799 ? 5.992 15.990 31.358 1.00 49.97 799 PRO A C 1
ATOM 6119 O O . PRO A 1 799 ? 7.225 15.908 31.308 1.00 49.97 799 PRO A O 1
ATOM 6122 N N . PRO A 1 800 ? 5.243 14.992 31.865 1.00 49.94 800 PRO A N 1
ATOM 6123 C CA . PRO A 1 800 ? 5.808 13.685 32.190 1.00 49.94 800 PRO A CA 1
ATOM 6124 C C . PRO A 1 800 ? 6.645 13.164 31.013 1.00 49.94 800 PRO A C 1
ATOM 6126 O O . PRO A 1 800 ? 6.277 13.373 29.856 1.00 49.94 800 PRO A O 1
ATOM 6129 N N . SER A 1 801 ? 7.755 12.477 31.294 1.00 48.91 801 SER A N 1
ATOM 6130 C CA . SER A 1 801 ? 8.716 11.998 30.284 1.00 48.91 801 SER A CA 1
ATOM 6131 C C . SER A 1 801 ? 8.108 11.100 29.197 1.00 48.91 801 SER A C 1
ATOM 6133 O O . SER A 1 801 ? 8.728 10.910 28.155 1.00 48.91 801 SER A O 1
ATOM 6135 N N . ASP A 1 802 ? 6.894 10.590 29.409 1.00 52.31 802 ASP A N 1
ATOM 6136 C CA . ASP A 1 802 ? 6.138 9.794 28.450 1.00 52.31 802 ASP A CA 1
ATOM 6137 C C . ASP A 1 802 ? 4.728 10.366 28.209 1.00 52.31 802 ASP A C 1
ATOM 6139 O O . ASP A 1 802 ? 3.724 9.839 28.681 1.00 52.31 802 ASP A O 1
ATOM 6143 N N . TRP A 1 803 ? 4.624 11.470 27.466 1.00 54.25 803 TRP A N 1
ATOM 6144 C CA . TRP A 1 803 ? 3.335 12.053 27.056 1.00 54.25 803 TRP A CA 1
ATOM 6145 C C . TRP A 1 803 ? 2.527 11.142 26.117 1.00 54.25 803 TRP A C 1
ATOM 6147 O O . TRP A 1 803 ? 1.320 11.328 25.984 1.00 54.25 803 TRP A O 1
ATOM 6157 N N . ARG A 1 804 ? 3.160 10.143 25.484 1.00 55.34 804 ARG A N 1
ATOM 6158 C CA . ARG A 1 804 ? 2.459 9.160 24.645 1.00 55.34 804 ARG A CA 1
ATOM 6159 C C . ARG A 1 804 ? 1.565 8.249 25.482 1.00 55.34 804 ARG A C 1
ATOM 6161 O O . ARG A 1 804 ? 0.532 7.822 24.985 1.00 55.34 804 ARG A O 1
ATOM 6168 N N . SER A 1 805 ? 1.892 8.050 26.761 1.00 52.97 805 SER A N 1
ATOM 6169 C CA . SER A 1 805 ? 1.017 7.368 27.726 1.00 52.97 805 SER A CA 1
ATOM 6170 C C . SER A 1 805 ? -0.303 8.105 28.013 1.00 52.97 805 SER A C 1
ATOM 6172 O O . SER A 1 805 ? -1.233 7.499 28.542 1.00 52.97 805 SER A O 1
ATOM 6174 N N . LEU A 1 806 ? -0.409 9.393 27.654 1.00 52.84 806 LEU A N 1
ATOM 6175 C CA . LEU A 1 806 ? -1.638 10.191 27.782 1.00 52.84 806 LEU A CA 1
ATOM 6176 C C . LEU A 1 806 ? -2.595 9.998 26.594 1.00 52.84 806 LEU A C 1
ATOM 6178 O O . LEU A 1 806 ? -3.754 10.406 26.666 1.00 52.84 806 LEU A O 1
ATOM 6182 N N . LEU A 1 807 ? -2.122 9.398 25.498 1.00 62.16 807 LEU A N 1
ATOM 6183 C CA . LEU A 1 807 ? -2.883 9.266 24.263 1.00 62.16 807 LEU A CA 1
ATOM 6184 C C . LEU A 1 807 ? -3.707 7.976 24.266 1.00 62.16 807 LEU A C 1
ATOM 6186 O O . LEU A 1 807 ? -3.173 6.878 24.395 1.00 62.16 807 LEU A O 1
ATOM 6190 N N . PHE A 1 808 ? -5.012 8.112 24.038 1.00 60.41 808 PHE A N 1
ATOM 6191 C CA . PHE A 1 808 ? -5.902 6.996 23.718 1.00 60.41 808 PHE A CA 1
ATOM 6192 C C . PHE A 1 808 ? -6.181 6.988 22.213 1.00 60.41 808 PHE A C 1
ATOM 6194 O O . PHE A 1 808 ? -6.560 8.019 21.650 1.00 60.41 808 PHE A O 1
ATOM 6201 N N . THR A 1 809 ? -6.001 5.838 21.558 1.00 60.28 809 THR A N 1
ATOM 6202 C CA . THR A 1 809 ? -6.199 5.678 20.111 1.00 60.28 809 THR A CA 1
ATOM 6203 C C . THR A 1 809 ? -7.230 4.589 19.819 1.00 60.28 809 THR A C 1
ATOM 6205 O O . THR A 1 809 ? -6.953 3.395 19.889 1.00 60.28 809 THR A O 1
ATOM 6208 N N . THR A 1 810 ? -8.450 5.005 19.477 1.00 70.81 810 THR A N 1
ATOM 6209 C CA . THR A 1 810 ? -9.445 4.144 18.825 1.00 70.81 810 THR A CA 1
ATOM 6210 C C . THR A 1 810 ? -10.056 4.917 17.659 1.00 70.81 810 THR A C 1
ATOM 6212 O O . THR A 1 810 ? -10.336 6.111 17.783 1.00 70.81 810 THR A O 1
ATOM 6215 N N . ALA A 1 811 ? -10.290 4.255 16.521 1.00 69.00 811 ALA A N 1
ATOM 6216 C CA . ALA A 1 811 ? -10.934 4.885 15.359 1.00 69.00 811 ALA A CA 1
ATOM 6217 C C . ALA A 1 811 ? -12.363 5.383 15.676 1.00 69.00 811 ALA A C 1
ATOM 6219 O O . ALA A 1 811 ? -12.854 6.322 15.054 1.00 69.00 811 ALA A O 1
ATOM 6220 N N . ALA A 1 812 ? -12.996 4.796 16.697 1.00 83.38 812 ALA A N 1
ATOM 6221 C CA . ALA A 1 812 ? -14.318 5.156 17.201 1.00 83.38 812 ALA A CA 1
ATOM 6222 C C . ALA A 1 812 ? -14.343 6.414 18.092 1.00 83.38 812 ALA A C 1
ATOM 6224 O O . ALA A 1 812 ? -15.424 6.927 18.395 1.00 83.38 812 ALA A O 1
ATOM 6225 N N . ARG A 1 813 ? -13.183 6.904 18.552 1.00 92.38 813 ARG A N 1
ATOM 6226 C CA . ARG A 1 813 ? -13.106 8.018 19.504 1.00 92.38 813 ARG A CA 1
ATOM 6227 C C . ARG A 1 813 ? -13.465 9.344 18.844 1.00 92.38 813 ARG A C 1
ATOM 6229 O O . ARG A 1 813 ? -12.774 9.795 17.929 1.00 92.38 813 ARG A O 1
ATOM 6236 N N . THR A 1 814 ? -14.495 10.006 19.371 1.00 96.00 814 THR A N 1
ATOM 6237 C CA . THR A 1 814 ? -14.918 11.349 18.952 1.00 96.00 814 THR A CA 1
ATOM 6238 C C . THR A 1 814 ? -13.865 12.381 19.344 1.00 96.00 814 THR A C 1
ATOM 6240 O O . THR A 1 814 ? -13.646 12.628 20.532 1.00 96.00 814 THR A O 1
ATOM 6243 N N . ALA A 1 815 ? -13.259 13.024 18.347 1.00 95.50 815 ALA A N 1
ATOM 6244 C CA . ALA A 1 815 ? -12.331 14.130 18.547 1.00 95.50 815 ALA A CA 1
ATOM 6245 C C . ALA A 1 815 ? -13.088 15.442 18.761 1.00 95.50 815 ALA A C 1
ATOM 6247 O O . ALA A 1 815 ? -12.812 16.182 19.707 1.00 95.50 815 ALA A O 1
ATOM 6248 N N . VAL A 1 816 ? -14.055 15.730 17.883 1.00 97.38 816 VAL A N 1
ATOM 6249 C CA . VAL A 1 816 ? -14.767 17.006 17.886 1.00 97.38 816 VAL A CA 1
ATOM 6250 C C . VAL A 1 816 ? -16.266 16.847 17.654 1.00 97.38 816 VAL A C 1
ATOM 6252 O O . VAL A 1 816 ? -16.709 16.038 16.841 1.00 97.38 816 VAL A O 1
ATOM 6255 N N . ILE A 1 817 ? -17.043 17.664 18.363 1.00 97.94 817 ILE A N 1
ATOM 6256 C CA . ILE A 1 817 ? -18.470 17.877 18.145 1.00 97.94 817 ILE A CA 1
ATOM 6257 C C . ILE A 1 817 ? -18.652 19.244 17.490 1.00 97.94 817 ILE A C 1
ATOM 6259 O O . ILE A 1 817 ? -18.314 20.279 18.078 1.00 97.94 817 ILE A O 1
ATOM 6263 N N . LEU A 1 818 ? -19.198 19.247 16.276 1.00 94.75 818 LEU A N 1
ATOM 6264 C CA . LEU A 1 818 ? -19.573 20.464 15.555 1.00 94.75 818 LEU A CA 1
ATOM 6265 C C . LEU A 1 818 ? -21.089 20.616 15.532 1.00 94.75 818 LEU A C 1
ATOM 6267 O O . LEU A 1 818 ? -21.810 19.653 15.309 1.00 94.75 818 LEU A O 1
ATOM 6271 N N . TRP A 1 819 ? -21.593 21.828 15.731 1.00 88.00 819 TRP A N 1
ATOM 6272 C CA . TRP A 1 819 ? -23.034 22.075 15.777 1.00 88.00 819 TRP A CA 1
ATOM 6273 C C . TRP A 1 819 ? -23.561 22.493 14.406 1.00 88.00 819 TRP A C 1
ATOM 6275 O O . TRP A 1 819 ? -23.225 23.568 13.910 1.00 88.00 819 TRP A O 1
ATOM 6285 N N . SER A 1 820 ? -24.392 21.637 13.810 1.00 76.31 820 SER A N 1
ATOM 6286 C CA . SER A 1 820 ? -24.980 21.806 12.477 1.00 76.31 820 SER A CA 1
ATOM 6287 C C . SER A 1 820 ? -26.495 21.640 12.553 1.00 76.31 820 SER A C 1
ATOM 6289 O O . SER A 1 820 ? -26.993 20.718 13.189 1.00 76.31 820 SER A O 1
ATOM 6291 N N . SER A 1 821 ? -27.266 22.483 11.868 1.00 62.44 821 SER A N 1
ATOM 6292 C CA . SER A 1 821 ? -28.706 22.228 11.660 1.00 62.44 821 SER A CA 1
ATOM 6293 C C . SER A 1 821 ? -28.977 20.997 10.787 1.00 62.44 821 SER A C 1
ATOM 6295 O O . SER A 1 821 ? -30.115 20.528 10.726 1.00 62.44 821 SER A O 1
ATOM 6297 N N . GLY A 1 822 ? -27.940 20.468 10.129 1.00 57.41 822 GLY A N 1
ATOM 6298 C CA . GLY A 1 822 ? -28.003 19.291 9.277 1.00 57.41 822 GLY A CA 1
ATOM 6299 C C . GLY A 1 822 ? -29.065 19.422 8.191 1.00 57.41 822 GLY A C 1
ATOM 6300 O O . GLY A 1 822 ? -29.292 20.486 7.613 1.00 57.41 822 GLY A O 1
ATOM 6301 N N . THR A 1 823 ? -29.739 18.309 7.939 1.00 49.34 823 THR A N 1
ATOM 6302 C CA . THR A 1 823 ? -30.748 18.149 6.896 1.00 49.34 823 THR A CA 1
ATOM 6303 C C . THR A 1 823 ? -32.128 18.722 7.261 1.00 49.34 823 THR A C 1
ATOM 6305 O O . THR A 1 823 ? -32.920 18.983 6.365 1.00 49.34 823 THR A O 1
ATOM 6308 N N . SER A 1 824 ? -32.450 18.931 8.545 1.00 50.47 824 SER A N 1
ATOM 6309 C CA . SER A 1 824 ? -33.704 19.546 9.034 1.00 50.47 824 SER A CA 1
ATOM 6310 C C . SER A 1 824 ? -33.687 19.721 10.565 1.00 50.47 824 SER A C 1
ATOM 6312 O O . SER A 1 824 ? -33.056 18.933 11.276 1.00 50.47 824 SER A O 1
ATOM 6314 N N . GLY A 1 825 ? -34.445 20.698 11.088 1.00 61.44 825 GLY A N 1
ATOM 6315 C CA . GLY A 1 825 ? -34.716 20.856 12.529 1.00 61.44 825 GLY A CA 1
ATOM 6316 C C . GLY A 1 825 ? -33.773 21.808 13.285 1.00 61.44 825 GLY A C 1
ATOM 6317 O O . GLY A 1 825 ? -33.141 22.678 12.691 1.00 61.44 825 GLY A O 1
ATOM 6318 N N . ARG A 1 826 ? -33.732 21.681 14.623 1.00 67.56 826 ARG A N 1
ATOM 6319 C CA . ARG A 1 826 ? -32.793 22.417 15.499 1.00 67.56 826 ARG A CA 1
ATOM 6320 C C . ARG A 1 826 ? -31.356 21.919 15.301 1.00 67.56 826 ARG A C 1
ATOM 6322 O O . ARG A 1 826 ? -31.151 20.822 14.799 1.00 67.56 826 ARG A O 1
ATOM 6329 N N . SER A 1 827 ? -30.378 22.717 15.732 1.00 79.75 827 SER A N 1
ATOM 6330 C CA . SER A 1 827 ? -28.950 22.368 15.672 1.00 79.75 827 SER A CA 1
ATOM 6331 C C . SER A 1 827 ? -28.637 21.043 16.385 1.00 79.75 827 SER A C 1
ATOM 6333 O O . SER A 1 827 ? -29.054 20.841 17.526 1.00 79.75 827 SER A O 1
ATOM 6335 N N . LYS A 1 828 ? -27.890 20.162 15.722 1.00 86.75 828 LYS A N 1
ATOM 6336 C CA . LYS A 1 828 ? -27.479 18.818 16.149 1.00 86.75 828 LYS A CA 1
ATOM 6337 C C . LYS A 1 828 ? -25.957 18.780 16.297 1.00 86.75 828 LYS A C 1
ATOM 6339 O O . LYS A 1 828 ? -25.245 19.435 15.535 1.00 86.75 828 LYS A O 1
ATOM 6344 N N . GLY A 1 829 ? -25.457 18.010 17.259 1.00 93.38 829 GLY A N 1
ATOM 6345 C CA . GLY A 1 829 ? -24.019 17.782 17.410 1.00 93.38 829 GLY A CA 1
ATOM 6346 C C . GLY A 1 829 ? -23.544 16.714 16.428 1.00 93.38 829 GLY A C 1
ATOM 6347 O O . GLY A 1 829 ? -23.964 15.573 16.535 1.00 93.38 829 GLY A O 1
ATOM 6348 N N . VAL A 1 830 ? -22.692 17.068 15.476 1.00 96.31 830 VAL A N 1
ATOM 6349 C CA . VAL A 1 830 ? -22.035 16.149 14.539 1.00 96.31 830 VAL A CA 1
ATOM 6350 C C . VAL A 1 830 ? -20.797 15.582 15.218 1.00 96.31 830 VAL A C 1
ATOM 6352 O O . VAL A 1 830 ? -19.891 16.348 15.550 1.00 96.31 830 VAL A O 1
ATOM 6355 N N . LEU A 1 831 ? -20.761 14.267 15.435 1.00 97.56 831 LEU A N 1
ATOM 6356 C CA . LEU A 1 831 ? -19.613 13.588 16.033 1.00 97.56 831 LEU A CA 1
ATOM 6357 C C . LEU A 1 831 ? -18.593 13.245 14.943 1.00 97.56 831 LEU A C 1
ATOM 6359 O O . LEU A 1 831 ? -18.861 12.395 14.093 1.00 97.56 831 LEU A O 1
ATOM 6363 N N . LEU A 1 832 ? -17.426 13.887 14.985 1.00 96.94 832 LEU A N 1
ATOM 6364 C CA . LEU A 1 832 ? -16.295 13.588 14.109 1.00 96.94 832 LEU A CA 1
ATOM 6365 C C . LEU A 1 832 ? -15.191 12.909 14.921 1.00 96.94 832 LEU A C 1
ATOM 6367 O O . LEU A 1 832 ? -14.711 13.452 15.925 1.00 96.94 832 LEU A O 1
ATOM 6371 N N . SER A 1 833 ? -14.797 11.709 14.500 1.00 94.81 833 SER A N 1
ATOM 6372 C CA . SER A 1 833 ? -13.731 10.947 15.148 1.00 94.81 833 SER A CA 1
ATOM 6373 C C . SER A 1 833 ? -12.344 11.516 14.840 1.00 94.81 833 SER A C 1
ATOM 6375 O O . SER A 1 833 ? -12.170 12.314 13.916 1.00 94.81 833 SER A O 1
ATOM 6377 N N . HIS A 1 834 ? -11.325 11.100 15.602 1.00 93.44 834 HIS A N 1
ATOM 6378 C CA . HIS A 1 834 ? -9.932 11.410 15.243 1.00 93.44 834 HIS A CA 1
ATOM 6379 C C . HIS A 1 834 ? -9.594 10.898 13.840 1.00 93.44 834 HIS A C 1
ATOM 6381 O O . HIS A 1 834 ? -8.942 11.602 13.073 1.00 93.44 834 HIS A O 1
ATOM 6387 N N . HIS A 1 835 ? -10.100 9.713 13.497 1.00 90.88 835 HIS A N 1
ATOM 6388 C CA . HIS A 1 835 ? -9.933 9.117 12.181 1.00 90.88 835 HIS A CA 1
ATOM 6389 C C . HIS A 1 835 ? -10.552 9.981 11.073 1.00 90.88 835 HIS A C 1
ATOM 6391 O O . HIS A 1 835 ? -9.870 10.285 10.098 1.00 90.88 835 HIS A O 1
ATOM 6397 N N . ALA A 1 836 ? -11.776 10.484 11.271 1.00 92.69 836 ALA A N 1
ATOM 6398 C CA . ALA A 1 836 ? -12.442 11.354 10.303 1.00 92.69 836 ALA A CA 1
ATOM 6399 C C . ALA A 1 836 ? -11.675 12.671 10.069 1.00 92.69 836 ALA A C 1
ATOM 6401 O O . ALA A 1 836 ? -11.553 13.133 8.933 1.00 92.69 836 ALA A O 1
ATOM 6402 N N . LEU A 1 837 ? -11.105 13.263 11.129 1.00 93.81 837 LEU A N 1
ATOM 6403 C CA . LEU A 1 837 ? -10.270 14.462 10.998 1.00 93.81 837 LEU A CA 1
ATOM 6404 C C . LEU A 1 837 ? -8.963 14.173 10.252 1.00 93.81 837 LEU A C 1
ATOM 6406 O O . LEU A 1 837 ? -8.612 14.928 9.347 1.00 93.81 837 LEU A O 1
ATOM 6410 N N . ASN A 1 838 ? -8.262 13.087 10.591 1.00 92.88 838 ASN A N 1
ATOM 6411 C CA . ASN A 1 838 ? -7.038 12.688 9.890 1.00 92.88 838 ASN A CA 1
ATOM 6412 C C . ASN A 1 838 ? -7.322 12.445 8.404 1.00 92.88 838 ASN A C 1
ATOM 6414 O O . ASN A 1 838 ? -6.582 12.939 7.552 1.00 92.88 838 ASN A O 1
ATOM 6418 N N . PHE A 1 839 ? -8.432 11.759 8.103 1.00 92.12 839 PHE A N 1
ATOM 6419 C CA . PHE A 1 839 ? -8.895 11.540 6.741 1.00 92.12 839 PHE A CA 1
ATOM 6420 C C . PHE A 1 839 ? -9.132 12.845 5.997 1.00 92.12 839 PHE A C 1
ATOM 6422 O O . PHE A 1 839 ? -8.584 13.040 4.914 1.00 92.12 839 PHE A O 1
ATOM 6429 N N . SER A 1 840 ? -9.885 13.772 6.589 1.00 91.94 840 SER A N 1
ATOM 6430 C CA . SER A 1 840 ? -10.187 15.044 5.939 1.00 91.94 840 SER A CA 1
ATOM 6431 C C . SER A 1 840 ? -8.922 15.845 5.614 1.00 91.94 840 SER A C 1
ATOM 6433 O O . SER A 1 840 ? -8.827 16.403 4.522 1.00 91.94 840 SER A O 1
ATOM 6435 N N . ILE A 1 841 ? -7.934 15.882 6.517 1.00 92.00 841 ILE A N 1
ATOM 6436 C CA . ILE A 1 841 ? -6.672 16.607 6.287 1.00 92.00 841 ILE A CA 1
ATOM 6437 C C . ILE A 1 841 ? -5.855 15.931 5.176 1.00 92.00 841 ILE A C 1
ATOM 6439 O O . ILE A 1 841 ? -5.345 16.616 4.291 1.00 92.00 841 ILE A O 1
ATOM 6443 N N . ALA A 1 842 ? -5.738 14.602 5.214 1.00 91.00 842 ALA A N 1
ATOM 6444 C CA . ALA A 1 842 ? -5.009 13.817 4.223 1.00 91.00 842 ALA A CA 1
ATOM 6445 C C . ALA A 1 842 ? -5.627 13.939 2.822 1.00 91.00 842 ALA A C 1
ATOM 6447 O O . ALA A 1 842 ? -4.924 14.234 1.861 1.00 91.00 842 ALA A O 1
ATOM 6448 N N . SER A 1 843 ? -6.948 13.803 2.728 1.00 90.62 843 SER A N 1
ATOM 6449 C CA . SER A 1 843 ? -7.723 13.919 1.493 1.00 90.62 843 SER A CA 1
ATOM 6450 C C . SER A 1 843 ? -7.626 15.325 0.877 1.00 90.62 843 SER A C 1
ATOM 6452 O O . SER A 1 843 ? -7.339 15.473 -0.313 1.00 90.62 843 SER A O 1
ATOM 6454 N N . LEU A 1 844 ? -7.741 16.379 1.701 1.00 89.62 844 LEU A N 1
ATOM 6455 C CA . LEU A 1 844 ? -7.523 17.763 1.262 1.00 89.62 844 LEU A CA 1
ATOM 6456 C C . LEU A 1 844 ? -6.109 17.979 0.715 1.00 89.62 844 LEU A C 1
ATOM 6458 O O . LEU A 1 844 ? -5.948 18.646 -0.304 1.00 89.62 844 LEU A O 1
ATOM 6462 N N . TRP A 1 845 ? -5.094 17.444 1.398 1.00 88.25 845 TRP A N 1
ATOM 6463 C CA . TRP A 1 845 ? -3.696 17.601 1.006 1.00 88.25 845 TRP A CA 1
ATOM 6464 C C . TRP A 1 845 ? -3.340 16.801 -0.250 1.00 88.25 845 TRP A C 1
ATOM 6466 O O . TRP A 1 845 ? -2.617 17.302 -1.112 1.00 88.25 845 TRP A O 1
ATOM 6476 N N . HIS A 1 846 ? -3.894 15.596 -0.400 1.00 87.19 846 HIS A N 1
ATOM 6477 C CA . HIS A 1 846 ? -3.721 14.766 -1.589 1.00 87.19 846 HIS A CA 1
ATOM 6478 C C . HIS A 1 846 ? -4.132 15.515 -2.862 1.00 87.19 846 HIS A C 1
ATOM 6480 O O . HIS A 1 846 ? -3.404 15.491 -3.852 1.00 87.19 846 HIS A O 1
ATOM 6486 N N . ASP A 1 847 ? -5.258 16.229 -2.830 1.00 84.12 847 ASP A N 1
ATOM 6487 C CA . ASP A 1 847 ? -5.780 16.967 -3.987 1.00 84.12 847 ASP A CA 1
ATOM 6488 C C . ASP A 1 847 ? -5.312 18.423 -4.053 1.00 84.12 847 ASP A C 1
ATOM 6490 O O . ASP A 1 847 ? -5.821 19.217 -4.850 1.00 84.12 847 ASP A O 1
ATOM 6494 N N . ALA A 1 848 ? -4.333 18.799 -3.232 1.00 80.06 848 ALA A N 1
ATOM 6495 C CA . ALA A 1 848 ? -3.834 20.158 -3.157 1.00 80.06 848 ALA A CA 1
ATOM 6496 C C . ALA A 1 848 ? -2.828 20.474 -4.281 1.00 80.06 848 ALA A C 1
ATOM 6498 O O . ALA A 1 848 ? -1.705 20.928 -4.046 1.00 80.06 848 ALA A O 1
ATOM 6499 N N . ASP A 1 849 ? -3.286 20.295 -5.523 1.00 73.00 849 ASP A N 1
ATOM 6500 C CA . ASP A 1 849 ? -2.596 20.577 -6.791 1.00 73.00 849 ASP A CA 1
ATOM 6501 C C . ASP A 1 849 ? -1.876 21.935 -6.814 1.00 73.00 849 ASP A C 1
ATOM 6503 O O . ASP A 1 849 ? -0.867 22.111 -7.503 1.00 73.00 849 ASP A O 1
ATOM 6507 N N . TYR A 1 850 ? -2.356 22.878 -6.003 1.00 64.19 850 TYR A N 1
ATOM 6508 C CA . TYR A 1 850 ? -1.863 24.234 -5.932 1.00 64.19 850 TYR A CA 1
ATOM 6509 C C . TYR A 1 850 ? -0.542 24.463 -5.194 1.00 64.19 850 TYR A C 1
ATOM 6511 O O . TYR A 1 850 ? 0.082 25.518 -5.349 1.00 64.19 850 TYR A O 1
ATOM 6519 N N . TYR A 1 851 ? -0.071 23.488 -4.420 1.00 63.03 851 TYR A N 1
ATOM 6520 C CA . TYR A 1 851 ? 1.231 23.599 -3.760 1.00 63.03 851 TYR A CA 1
ATOM 6521 C C . TYR A 1 851 ? 2.391 23.218 -4.693 1.00 63.03 851 TYR A C 1
ATOM 6523 O O . TYR A 1 851 ? 3.493 23.748 -4.543 1.00 63.03 851 TYR A O 1
ATOM 6531 N N . ALA A 1 852 ? 2.144 22.380 -5.707 1.00 53.62 852 ALA A N 1
ATOM 6532 C CA . ALA A 1 852 ? 3.183 21.802 -6.561 1.00 53.62 852 ALA A CA 1
ATOM 6533 C C . ALA A 1 852 ? 3.808 22.786 -7.577 1.00 53.62 852 ALA A C 1
ATOM 6535 O O . ALA A 1 852 ? 4.959 22.613 -7.973 1.00 53.62 852 ALA A O 1
ATOM 6536 N N . ALA A 1 853 ? 3.091 23.834 -8.007 1.00 50.88 853 ALA A N 1
ATOM 6537 C CA . ALA A 1 853 ? 3.508 24.650 -9.160 1.00 50.88 853 ALA A CA 1
ATOM 6538 C C . ALA A 1 853 ? 4.469 25.818 -8.845 1.00 50.88 853 ALA A C 1
ATOM 6540 O O . ALA A 1 853 ? 5.010 26.424 -9.772 1.00 50.88 853 ALA A O 1
ATOM 6541 N N . ARG A 1 854 ? 4.688 26.180 -7.569 1.00 51.00 854 ARG A N 1
ATOM 6542 C CA . ARG A 1 854 ? 5.556 27.318 -7.175 1.00 51.00 854 ARG A CA 1
ATOM 6543 C C . ARG A 1 854 ? 6.341 27.084 -5.876 1.00 51.00 854 ARG A C 1
ATOM 6545 O O . ARG A 1 854 ? 6.490 28.003 -5.070 1.00 51.00 854 ARG A O 1
ATOM 6552 N N . ALA A 1 855 ? 6.867 25.875 -5.685 1.00 49.81 855 ALA A N 1
ATOM 6553 C CA . ALA A 1 855 ? 7.837 25.560 -4.633 1.00 49.81 855 ALA A CA 1
ATOM 6554 C C . ALA A 1 855 ? 9.125 26.386 -4.840 1.00 49.81 855 ALA A C 1
ATOM 6556 O O . ALA A 1 855 ? 9.961 26.040 -5.674 1.00 49.81 855 ALA A O 1
ATOM 6557 N N . PRO A 1 856 ? 9.246 27.553 -4.178 1.00 50.00 856 PRO A N 1
ATOM 6558 C CA . PRO A 1 856 ? 10.206 27.612 -3.077 1.00 50.00 856 PRO A CA 1
ATOM 6559 C C . PRO A 1 856 ? 9.798 28.537 -1.906 1.00 50.00 856 PRO A C 1
ATOM 6561 O O . PRO A 1 856 ? 10.650 28.868 -1.086 1.00 50.00 856 PRO A O 1
ATOM 6564 N N . GLN A 1 857 ? 8.545 29.006 -1.808 1.00 58.69 857 GLN A N 1
ATOM 6565 C CA . GLN A 1 857 ? 8.130 29.941 -0.742 1.00 58.69 857 GLN A CA 1
ATOM 6566 C C . GLN A 1 857 ? 7.232 29.270 0.317 1.00 58.69 857 GLN A C 1
ATOM 6568 O O . GLN A 1 857 ? 6.303 28.545 -0.051 1.00 58.69 857 GLN A O 1
ATOM 6573 N N . PRO A 1 858 ? 7.453 29.529 1.622 1.00 73.12 858 PRO A N 1
ATOM 6574 C CA . PRO A 1 858 ? 6.555 29.076 2.677 1.00 73.12 858 PRO A CA 1
ATOM 6575 C C . PRO A 1 858 ? 5.163 29.695 2.512 1.00 73.12 858 PRO A C 1
ATOM 6577 O O . PRO A 1 858 ? 5.012 30.875 2.193 1.00 73.12 858 PRO A O 1
ATOM 6580 N N . GLN A 1 859 ? 4.142 28.882 2.749 1.00 87.44 859 GLN A N 1
ATOM 6581 C CA . GLN A 1 859 ? 2.747 29.249 2.533 1.00 87.44 859 GLN A CA 1
ATOM 6582 C C . GLN A 1 859 ? 2.269 30.246 3.592 1.00 87.44 859 GLN A C 1
ATOM 6584 O O . GLN A 1 859 ? 2.599 30.125 4.775 1.00 87.44 859 GLN A O 1
ATOM 6589 N N . ALA A 1 860 ? 1.488 31.229 3.151 1.00 92.44 860 ALA A N 1
ATOM 6590 C CA . ALA A 1 860 ? 0.936 32.308 3.966 1.00 92.44 860 ALA A CA 1
ATOM 6591 C C . ALA A 1 860 ? -0.559 32.494 3.670 1.00 92.44 860 ALA A C 1
ATOM 6593 O O . ALA A 1 860 ? -0.921 32.791 2.526 1.00 92.44 860 ALA A O 1
ATOM 6594 N N . TRP A 1 861 ? -1.416 32.339 4.681 1.00 95.00 861 TRP A N 1
ATOM 6595 C CA . TRP A 1 861 ? -2.882 32.404 4.586 1.00 95.00 861 TRP A CA 1
ATOM 6596 C C . TRP A 1 861 ? -3.462 33.389 5.605 1.00 95.00 861 TRP A C 1
ATOM 6598 O O . TRP A 1 861 ? -2.805 33.766 6.574 1.00 95.00 861 TRP A O 1
ATOM 6608 N N . LEU A 1 862 ? -4.722 33.785 5.421 1.00 94.25 862 LEU A N 1
ATOM 6609 C CA . LEU A 1 862 ? -5.463 34.580 6.404 1.00 94.25 862 LEU A CA 1
ATOM 6610 C C . LEU A 1 862 ? -6.474 33.705 7.150 1.00 94.25 862 LEU A C 1
ATOM 6612 O O . LEU A 1 862 ? -7.236 32.964 6.535 1.00 94.25 862 LEU A O 1
ATOM 6616 N N . GLY A 1 863 ? -6.510 33.830 8.473 1.00 91.31 863 GLY A N 1
ATOM 6617 C CA . GLY A 1 863 ? -7.386 33.070 9.361 1.00 91.31 863 GLY A CA 1
ATOM 6618 C C . GLY A 1 863 ? -8.596 33.876 9.818 1.00 91.31 863 GLY A C 1
ATOM 6619 O O . GLY A 1 863 ? -8.745 34.086 11.018 1.00 91.31 863 GLY A O 1
ATOM 6620 N N . TYR A 1 864 ? -9.438 34.344 8.890 1.00 85.88 864 TYR A N 1
ATOM 6621 C CA . TYR A 1 864 ? -10.730 34.993 9.199 1.00 85.88 864 TYR A CA 1
ATOM 6622 C C . TYR A 1 864 ? -11.938 34.062 9.003 1.00 85.88 864 TYR A C 1
ATOM 6624 O O . TYR A 1 864 ? -13.043 34.377 9.444 1.00 85.88 864 TYR A O 1
ATOM 6632 N N . VAL A 1 865 ? -11.747 32.923 8.327 1.00 85.50 865 VAL A N 1
ATOM 6633 C CA . VAL A 1 865 ? -12.761 31.867 8.235 1.00 85.50 865 VAL A CA 1
ATOM 6634 C C . VAL A 1 865 ? -12.835 31.163 9.595 1.00 85.50 865 VAL A C 1
ATOM 6636 O O . VAL A 1 865 ? -11.788 30.754 10.100 1.00 85.50 865 VAL A O 1
ATOM 6639 N N . PRO A 1 866 ? -14.019 31.019 10.213 1.00 87.19 866 PRO A N 1
ATOM 6640 C CA . PRO A 1 866 ? -14.119 30.541 11.589 1.00 87.19 866 PRO A CA 1
ATOM 6641 C C . PRO A 1 866 ? -13.541 29.141 11.836 1.00 87.19 866 PRO A C 1
ATOM 6643 O O . PRO A 1 866 ? -14.001 28.173 11.234 1.00 87.19 866 PRO A O 1
ATOM 6646 N N . PHE A 1 867 ? -12.606 29.013 12.783 1.00 93.88 867 PHE A N 1
ATOM 6647 C CA . PHE A 1 867 ? -12.009 27.728 13.182 1.00 93.88 867 PHE A CA 1
ATOM 6648 C C . PHE A 1 867 ? -12.995 26.802 13.905 1.00 93.88 867 PHE A C 1
ATOM 6650 O O . PHE A 1 867 ? -12.819 25.591 13.903 1.00 93.88 867 PHE A O 1
ATOM 6657 N N . TYR A 1 868 ? -14.068 27.352 14.480 1.00 90.00 868 TYR A N 1
ATOM 6658 C CA . TYR A 1 868 ? -15.147 26.584 15.114 1.00 90.00 868 TYR A CA 1
ATOM 6659 C C . TYR A 1 868 ? -16.162 25.991 14.118 1.00 90.00 868 TYR A C 1
ATOM 6661 O O . TYR A 1 868 ? -17.154 25.397 14.533 1.00 90.00 868 TYR A O 1
ATOM 6669 N N . HIS A 1 869 ? -15.953 26.170 12.811 1.00 87.81 869 HIS A N 1
ATOM 6670 C CA . HIS A 1 869 ? -16.774 25.592 11.747 1.00 87.81 869 HIS A CA 1
ATOM 6671 C C . HIS A 1 869 ? -15.909 24.704 10.845 1.00 87.81 869 HIS A C 1
ATOM 6673 O O . HIS A 1 869 ? -14.754 25.039 10.593 1.00 87.81 869 HIS A O 1
ATOM 6679 N N . VAL A 1 870 ? -16.469 23.613 10.308 1.00 90.75 870 VAL A N 1
ATOM 6680 C CA . VAL A 1 870 ? -15.709 22.553 9.609 1.00 90.75 870 VAL A CA 1
ATOM 6681 C C . VAL A 1 870 ? -14.789 23.077 8.500 1.00 90.75 870 VAL A C 1
ATOM 6683 O O . VAL A 1 870 ? -13.646 22.644 8.390 1.00 90.75 870 VAL A O 1
ATOM 6686 N N . PHE A 1 871 ? -15.252 24.077 7.737 1.00 86.31 871 PHE A N 1
ATOM 6687 C CA . PHE A 1 871 ? -14.465 24.693 6.669 1.00 86.31 871 PHE A CA 1
ATOM 6688 C C . PHE A 1 871 ? -13.185 25.344 7.213 1.00 86.31 871 PHE A C 1
ATOM 6690 O O . PHE A 1 871 ? -12.098 25.024 6.746 1.00 86.31 871 PHE A O 1
ATOM 6697 N N . GLY A 1 872 ? -13.284 26.195 8.240 1.00 91.12 872 GLY A N 1
ATOM 6698 C CA . GLY A 1 872 ? -12.104 26.812 8.849 1.00 91.12 872 GLY A CA 1
ATOM 6699 C C . GLY A 1 872 ? -11.273 25.830 9.676 1.00 91.12 872 GLY A C 1
ATOM 6700 O O . GLY A 1 872 ? -10.051 25.949 9.692 1.00 91.12 872 GLY A O 1
ATOM 6701 N N . LEU A 1 873 ? -11.909 24.842 10.312 1.00 95.38 873 LEU A N 1
ATOM 6702 C CA . LEU A 1 873 ? -11.225 23.804 11.083 1.00 95.38 873 LEU A CA 1
ATOM 6703 C C . LEU A 1 873 ? -10.306 22.960 10.189 1.00 95.38 873 LEU A C 1
ATOM 6705 O O . LEU A 1 873 ? -9.107 22.891 10.443 1.00 95.38 873 LEU A O 1
ATOM 6709 N N . CYS A 1 874 ? -10.843 22.360 9.124 1.00 93.50 874 CYS A N 1
ATOM 6710 C CA . CYS A 1 874 ? -10.094 21.412 8.295 1.00 93.50 874 CYS A CA 1
ATOM 6711 C C . CYS A 1 874 ? -9.235 22.117 7.238 1.00 93.50 874 CYS A C 1
ATOM 6713 O O . CYS A 1 874 ? -8.051 21.819 7.127 1.00 93.50 874 CYS A O 1
ATOM 6715 N N . ASN A 1 875 ? -9.789 23.094 6.506 1.00 90.38 875 ASN A N 1
ATOM 6716 C CA . ASN A 1 875 ? -9.105 23.696 5.349 1.00 90.38 875 ASN A CA 1
ATOM 6717 C C . ASN A 1 875 ? -8.082 24.769 5.750 1.00 90.38 875 ASN A C 1
ATOM 6719 O O . ASN A 1 875 ? -7.226 25.123 4.950 1.00 90.38 875 ASN A O 1
ATOM 6723 N N . VAL A 1 876 ? -8.166 25.311 6.971 1.00 92.69 876 VAL A N 1
ATOM 6724 C CA . VAL A 1 876 ? -7.258 26.376 7.426 1.00 92.69 876 VAL A CA 1
ATOM 6725 C C . VAL A 1 876 ? -6.477 25.937 8.651 1.00 92.69 876 VAL A C 1
ATOM 6727 O O . VAL A 1 876 ? -5.256 25.887 8.604 1.00 92.69 876 VAL A O 1
ATOM 6730 N N . PHE A 1 877 ? -7.162 25.636 9.751 1.00 96.56 877 PHE A N 1
ATOM 6731 C CA . PHE A 1 877 ? -6.521 25.454 11.048 1.00 96.56 877 PHE A CA 1
ATOM 6732 C C . PHE A 1 877 ? -5.673 24.173 11.118 1.00 96.56 877 PHE A C 1
ATOM 6734 O O . PHE A 1 877 ? -4.470 24.259 11.358 1.00 96.56 877 PHE A O 1
ATOM 6741 N N . LEU A 1 878 ? -6.266 23.002 10.864 1.00 96.06 878 LEU A N 1
ATOM 6742 C CA . LEU A 1 878 ? -5.563 21.715 10.927 1.00 96.06 878 LEU A CA 1
ATOM 6743 C C . LEU A 1 878 ? -4.547 21.567 9.788 1.00 96.06 878 LEU A C 1
ATOM 6745 O O . LEU A 1 878 ? -3.388 21.225 10.032 1.00 96.06 878 LEU A O 1
ATOM 6749 N N . LEU A 1 879 ? -4.951 21.903 8.556 1.00 92.88 879 LEU A N 1
ATOM 6750 C CA . LEU A 1 879 ? -4.078 21.818 7.386 1.00 92.88 879 LEU A CA 1
ATOM 6751 C C . LEU A 1 879 ? -2.842 22.721 7.512 1.00 92.88 879 LEU A C 1
ATOM 6753 O O . LEU A 1 879 ? -1.756 22.309 7.110 1.00 92.88 879 LEU A O 1
ATOM 6757 N N . ALA A 1 880 ? -2.954 23.917 8.108 1.00 93.75 880 ALA A N 1
ATOM 6758 C CA . ALA A 1 880 ? -1.801 24.805 8.277 1.00 93.75 880 ALA A CA 1
ATOM 6759 C C . ALA A 1 880 ? -0.711 24.195 9.158 1.00 93.75 880 ALA A C 1
ATOM 6761 O O . ALA A 1 880 ? 0.471 24.317 8.847 1.00 93.75 880 ALA A O 1
ATOM 6762 N N . ILE A 1 881 ? -1.101 23.518 10.238 1.00 94.81 881 ILE A N 1
ATOM 6763 C CA . ILE A 1 881 ? -0.148 22.890 11.155 1.00 94.81 881 ILE A CA 1
ATOM 6764 C C . ILE A 1 881 ? 0.493 21.673 10.485 1.00 94.81 881 ILE A C 1
ATOM 6766 O O . ILE A 1 881 ? 1.713 21.549 10.523 1.00 94.81 881 ILE A O 1
ATOM 6770 N N . ALA A 1 882 ? -0.302 20.829 9.817 1.00 92.38 882 ALA A N 1
ATOM 6771 C CA . ALA A 1 882 ? 0.189 19.628 9.136 1.00 92.38 882 ALA A CA 1
ATOM 6772 C C . ALA A 1 882 ? 1.151 19.931 7.968 1.00 92.38 882 ALA A C 1
ATOM 6774 O O . ALA A 1 882 ? 1.997 19.106 7.634 1.00 92.38 882 ALA A O 1
ATOM 6775 N N . THR A 1 883 ? 1.039 21.119 7.362 1.00 90.69 883 THR A N 1
ATOM 6776 C CA . THR A 1 883 ? 1.829 21.542 6.187 1.00 90.69 883 THR A CA 1
ATOM 6777 C C . THR A 1 883 ? 2.882 22.611 6.496 1.00 90.69 883 THR A C 1
ATOM 6779 O O . THR A 1 883 ? 3.667 22.987 5.626 1.00 90.69 883 THR A O 1
ATOM 6782 N N . GLY A 1 884 ? 2.913 23.143 7.721 1.00 92.00 884 GLY A N 1
ATOM 6783 C CA . GLY A 1 884 ? 3.839 24.208 8.117 1.00 92.00 884 GLY A CA 1
ATOM 6784 C C . GLY A 1 884 ? 3.501 25.594 7.543 1.00 92.00 884 GLY A C 1
ATOM 6785 O O . GLY A 1 884 ? 4.377 26.470 7.469 1.00 92.00 884 GLY A O 1
ATOM 6786 N N . ALA A 1 885 ? 2.258 25.815 7.110 1.00 92.12 885 ALA A N 1
ATOM 6787 C CA . ALA A 1 885 ? 1.796 27.101 6.602 1.00 92.12 885 ALA A CA 1
ATOM 6788 C C . ALA A 1 885 ? 1.613 28.129 7.728 1.00 92.12 885 ALA A C 1
ATOM 6790 O O . ALA A 1 885 ? 1.222 27.799 8.844 1.00 92.12 885 ALA A O 1
ATOM 6791 N N . THR A 1 886 ? 1.875 29.402 7.428 1.00 96.00 886 THR A N 1
ATOM 6792 C CA . THR A 1 886 ? 1.621 30.504 8.363 1.00 96.00 886 THR A CA 1
ATOM 6793 C C . THR A 1 886 ? 0.227 31.079 8.128 1.00 96.00 886 THR A C 1
ATOM 6795 O O . THR A 1 886 ? -0.082 31.546 7.035 1.00 96.00 886 THR A O 1
ATOM 6798 N N . VAL A 1 887 ? -0.599 31.112 9.166 1.00 97.50 887 VAL A N 1
ATOM 6799 C CA . VAL A 1 887 ? -1.941 31.691 9.180 1.00 97.50 887 VAL A CA 1
ATOM 6800 C C . VAL A 1 887 ? -1.934 32.968 10.011 1.00 97.50 887 VAL A C 1
ATOM 6802 O O . VAL A 1 887 ? -1.678 32.948 11.215 1.00 97.50 887 VAL A O 1
ATOM 6805 N N . TYR A 1 888 ? -2.274 34.084 9.373 1.00 96.62 888 TYR A N 1
ATOM 6806 C CA . TYR A 1 888 ? -2.468 35.363 10.048 1.00 96.62 888 TYR A CA 1
ATOM 6807 C C . TYR A 1 888 ? -3.891 35.434 10.607 1.00 96.62 888 TYR A C 1
ATOM 6809 O O . TYR A 1 888 ? -4.848 35.646 9.855 1.00 96.62 888 TYR A O 1
ATOM 6817 N N . THR A 1 889 ? -4.049 35.184 11.906 1.00 93.56 889 THR A N 1
ATOM 6818 C CA . THR A 1 889 ? -5.354 35.049 12.561 1.00 93.56 889 THR A CA 1
ATOM 6819 C C . THR A 1 889 ? -6.073 36.387 12.652 1.00 93.56 889 THR A C 1
ATOM 6821 O O . THR A 1 889 ? -5.464 37.429 12.896 1.00 93.56 889 THR A O 1
ATOM 6824 N N . MET A 1 890 ? -7.389 36.355 12.440 1.00 89.12 890 MET A N 1
ATOM 6825 C CA . MET A 1 890 ? -8.265 37.518 12.533 1.00 89.12 890 MET A CA 1
ATOM 6826 C C . MET A 1 890 ? -9.547 37.118 13.271 1.00 89.12 890 MET A C 1
ATOM 6828 O O . MET A 1 890 ? -10.309 36.308 12.739 1.00 89.12 890 MET A O 1
ATOM 6832 N N . PRO A 1 891 ? -9.849 37.704 14.445 1.00 82.25 891 PRO A N 1
ATOM 6833 C CA . PRO A 1 891 ? -11.047 37.349 15.213 1.00 82.25 891 PRO A CA 1
ATOM 6834 C C . PRO A 1 891 ? -12.366 37.600 14.472 1.00 82.25 891 PRO A C 1
ATOM 6836 O O . PRO A 1 891 ? -13.388 36.990 14.784 1.00 82.25 891 PRO A O 1
ATOM 6839 N N . SER A 1 892 ? -12.357 38.523 13.507 1.00 75.88 892 SER A N 1
ATOM 6840 C CA . SER A 1 892 ? -13.506 38.861 12.669 1.00 75.88 892 SER A CA 1
ATOM 6841 C C . SER A 1 892 ? -13.061 39.373 11.298 1.00 75.88 892 SER A C 1
ATOM 6843 O O . SER A 1 892 ? -11.926 39.819 11.117 1.00 75.88 892 SER A O 1
ATOM 6845 N N . PHE A 1 893 ? -13.963 39.297 10.322 1.00 78.88 893 PHE A N 1
ATOM 6846 C CA . PHE A 1 893 ? -13.711 39.743 8.956 1.00 78.88 893 PHE A CA 1
ATOM 6847 C C . PHE A 1 893 ? -13.927 41.256 8.797 1.00 78.88 893 PHE A C 1
ATOM 6849 O O . PHE A 1 893 ? -15.007 41.772 9.085 1.00 78.88 893 PHE A O 1
ATOM 6856 N N . HIS A 1 894 ? -12.928 41.935 8.229 1.00 78.44 894 HIS A N 1
ATOM 6857 C CA . HIS A 1 894 ? -13.023 43.303 7.721 1.00 78.44 894 HIS A CA 1
ATOM 6858 C C . HIS A 1 894 ? -12.318 43.392 6.364 1.00 78.44 894 HIS A C 1
ATOM 6860 O O . HIS A 1 894 ? -11.125 43.095 6.272 1.00 78.44 894 HIS A O 1
ATOM 6866 N N . LEU A 1 895 ? -13.039 43.813 5.317 1.00 77.12 895 LEU A N 1
ATOM 6867 C CA . LEU A 1 895 ? -12.552 43.773 3.933 1.00 77.12 895 LEU A CA 1
ATOM 6868 C C . LEU A 1 895 ? -11.228 44.528 3.754 1.00 77.12 895 LEU A C 1
ATOM 6870 O O . LEU A 1 895 ? -10.265 43.958 3.255 1.00 77.12 895 LEU A O 1
ATOM 6874 N N . GLU A 1 896 ? -11.134 45.775 4.215 1.00 84.75 896 GLU A N 1
ATOM 6875 C CA . GLU A 1 896 ? -9.907 46.564 4.055 1.00 84.75 896 GLU A CA 1
ATOM 6876 C C . GLU A 1 896 ? -8.709 45.966 4.814 1.00 84.75 896 GLU A C 1
ATOM 6878 O O . GLU A 1 896 ? -7.584 45.968 4.312 1.00 84.75 896 GLU A O 1
ATOM 6883 N N . THR A 1 897 ? -8.940 45.395 6.001 1.00 88.75 897 THR A N 1
ATOM 6884 C CA . THR A 1 897 ? -7.904 44.677 6.757 1.00 88.75 897 THR A CA 1
ATOM 6885 C C . THR A 1 897 ? -7.419 43.451 5.989 1.00 88.75 897 THR A C 1
ATOM 6887 O O . THR A 1 897 ? -6.213 43.227 5.918 1.00 88.75 897 THR A O 1
ATOM 6890 N N . VAL A 1 898 ? -8.330 42.695 5.368 1.00 88.88 898 VAL A N 1
ATOM 6891 C CA . VAL A 1 898 ? -8.002 41.543 4.516 1.00 88.88 898 VAL A CA 1
ATOM 6892 C C . VAL A 1 898 ? -7.191 41.977 3.296 1.00 88.88 898 VAL A C 1
ATOM 6894 O O . VAL A 1 898 ? -6.162 41.369 3.018 1.00 88.88 898 VAL A O 1
ATOM 6897 N N . LEU A 1 899 ? -7.589 43.045 2.599 1.00 92.62 899 LEU A N 1
ATOM 6898 C CA . LEU A 1 899 ? -6.872 43.567 1.426 1.00 92.62 899 LEU A CA 1
ATOM 6899 C C . LEU A 1 899 ? -5.448 44.019 1.778 1.00 92.62 899 LEU A C 1
ATOM 6901 O O . LEU A 1 899 ? -4.481 43.653 1.106 1.00 92.62 899 LEU A O 1
ATOM 6905 N N . ARG A 1 900 ? -5.313 44.768 2.874 1.00 94.62 900 ARG A N 1
ATOM 6906 C CA . ARG A 1 900 ? -4.027 45.234 3.398 1.00 94.62 900 ARG A CA 1
ATOM 6907 C C . ARG A 1 900 ? -3.134 44.075 3.821 1.00 94.62 900 ARG A C 1
ATOM 6909 O O . ARG A 1 900 ? -1.992 44.008 3.380 1.00 94.62 900 ARG A O 1
ATOM 6916 N N . ALA A 1 901 ? -3.662 43.136 4.605 1.00 94.62 901 ALA A N 1
ATOM 6917 C CA . ALA A 1 901 ? -2.923 41.956 5.041 1.00 94.62 901 ALA A CA 1
ATOM 6918 C C . ALA A 1 901 ? -2.526 41.060 3.860 1.00 94.62 901 ALA A C 1
ATOM 6920 O O . ALA A 1 901 ? -1.413 40.549 3.843 1.00 94.62 901 ALA A O 1
ATOM 6921 N N . THR A 1 902 ? -3.378 40.920 2.840 1.00 95.12 902 THR A N 1
ATOM 6922 C CA . THR A 1 902 ? -3.065 40.152 1.622 1.00 95.12 902 THR A CA 1
ATOM 6923 C C . THR A 1 902 ? -1.794 40.671 0.954 1.00 95.12 902 THR A C 1
ATOM 6925 O O . THR A 1 902 ? -0.881 39.889 0.685 1.00 95.12 902 THR A O 1
ATOM 6928 N N . ARG A 1 903 ? -1.691 41.997 0.792 1.00 94.44 903 ARG A N 1
ATOM 6929 C CA . ARG A 1 903 ? -0.495 42.668 0.269 1.00 94.44 903 ARG A CA 1
ATOM 6930 C C . ARG A 1 903 ? 0.696 42.551 1.225 1.00 94.44 903 ARG A C 1
ATOM 6932 O O . ARG A 1 903 ? 1.767 42.109 0.819 1.00 94.44 903 ARG A O 1
ATOM 6939 N N . ASP A 1 904 ? 0.522 42.972 2.476 1.00 94.19 904 ASP A N 1
ATOM 6940 C CA . ASP A 1 904 ? 1.624 43.170 3.430 1.00 94.19 904 ASP A CA 1
ATOM 6941 C C . ASP A 1 904 ? 2.228 41.844 3.900 1.00 94.19 904 ASP A C 1
ATOM 6943 O O . ASP A 1 904 ? 3.440 41.733 4.084 1.00 94.19 904 ASP A O 1
ATOM 6947 N N . ARG A 1 905 ? 1.392 40.813 4.050 1.00 94.25 905 ARG A N 1
ATOM 6948 C CA . ARG A 1 905 ? 1.798 39.463 4.457 1.00 94.25 905 ARG A CA 1
ATOM 6949 C C . ARG A 1 905 ? 2.125 38.548 3.281 1.00 94.25 905 ARG A C 1
ATOM 6951 O O . ARG A 1 905 ? 2.484 37.398 3.509 1.00 94.25 905 ARG A O 1
ATOM 6958 N N . LYS A 1 906 ? 2.005 39.045 2.042 1.00 93.06 906 LYS A N 1
ATOM 6959 C CA . LYS A 1 906 ? 2.213 38.280 0.802 1.00 93.06 906 LYS A CA 1
ATOM 6960 C C . LYS A 1 906 ? 1.430 36.969 0.804 1.00 93.06 906 LYS A C 1
ATOM 6962 O O . LYS A 1 906 ? 1.987 35.892 0.601 1.00 93.06 906 LYS A O 1
ATOM 6967 N N . VAL A 1 907 ? 0.130 37.069 1.063 1.00 93.50 907 VAL A N 1
ATOM 6968 C CA . VAL A 1 907 ? -0.755 35.903 1.131 1.00 93.50 907 VAL A CA 1
ATOM 6969 C C . VAL A 1 907 ? -0.676 35.129 -0.182 1.00 93.50 907 VAL A C 1
ATOM 6971 O O . VAL A 1 907 ? -0.726 35.706 -1.267 1.00 93.50 907 VAL A O 1
ATOM 6974 N N . THR A 1 908 ? -0.516 33.820 -0.051 1.00 90.75 908 THR A N 1
ATOM 6975 C CA . THR A 1 908 ? -0.284 32.872 -1.152 1.00 90.75 908 THR A CA 1
ATOM 6976 C C . THR A 1 908 ? -1.558 32.177 -1.599 1.00 90.75 908 THR A C 1
ATOM 6978 O O . THR A 1 908 ? -1.714 31.855 -2.774 1.00 90.75 908 THR A O 1
ATOM 6981 N N . TYR A 1 909 ? -2.490 31.981 -0.669 1.00 90.50 909 TYR A N 1
ATOM 6982 C CA . TYR A 1 909 ? -3.720 31.258 -0.922 1.00 90.50 909 TYR A CA 1
ATOM 6983 C C . TYR A 1 909 ? -4.847 31.798 -0.043 1.00 90.50 909 TYR A C 1
ATOM 6985 O O . TYR A 1 909 ? -4.637 32.092 1.139 1.00 90.50 909 TYR A O 1
ATOM 6993 N N . MET A 1 910 ? -6.034 31.973 -0.625 1.00 90.75 910 MET A N 1
ATOM 6994 C CA . MET A 1 910 ? -7.168 32.596 0.062 1.00 90.75 910 MET A CA 1
ATOM 6995 C C . MET A 1 910 ? -8.322 31.616 0.279 1.00 90.75 910 MET A C 1
ATOM 6997 O O . MET A 1 910 ? -8.986 31.205 -0.668 1.00 90.75 910 MET A O 1
ATOM 7001 N N . HIS A 1 911 ? -8.619 31.322 1.543 1.00 90.00 911 HIS A N 1
ATOM 7002 C CA . HIS A 1 911 ? -9.828 30.611 1.961 1.00 90.00 911 HIS A CA 1
ATOM 7003 C C . HIS A 1 911 ? -10.929 31.625 2.242 1.00 90.00 911 HIS A C 1
ATOM 7005 O O . HIS A 1 911 ? -10.720 32.531 3.049 1.00 90.00 911 HIS A O 1
ATOM 7011 N N . MET A 1 912 ? -12.082 31.508 1.584 1.00 79.81 912 MET A N 1
ATOM 7012 C CA . MET A 1 912 ? -13.120 32.531 1.689 1.00 79.81 912 MET A CA 1
ATOM 7013 C C . MET A 1 912 ? -14.535 31.969 1.577 1.00 79.81 912 MET A C 1
ATOM 7015 O O . MET A 1 912 ? -14.780 30.987 0.888 1.00 79.81 912 MET A O 1
ATOM 7019 N N . ALA A 1 913 ? -15.500 32.617 2.224 1.00 70.69 913 ALA A N 1
ATOM 7020 C CA . ALA A 1 913 ? -16.913 32.359 1.958 1.00 70.69 913 ALA A CA 1
ATOM 7021 C C . ALA A 1 913 ? -17.362 33.111 0.684 1.00 70.69 913 ALA A C 1
ATOM 7023 O O . ALA A 1 913 ? -16.786 34.164 0.384 1.00 70.69 913 ALA A O 1
ATOM 7024 N N . PRO A 1 914 ? -18.421 32.661 -0.018 1.00 71.69 914 PRO A N 1
ATOM 7025 C CA . PRO A 1 914 ? -18.898 33.294 -1.253 1.00 71.69 914 PRO A CA 1
ATOM 7026 C C . PRO A 1 914 ? -19.113 34.820 -1.187 1.00 71.69 914 PRO A C 1
ATOM 7028 O O . PRO A 1 914 ? -18.713 35.511 -2.127 1.00 71.69 914 PRO A O 1
ATOM 7031 N N . PRO A 1 915 ? -19.621 35.412 -0.081 1.00 67.44 915 PRO A N 1
ATOM 7032 C CA . PRO A 1 915 ? -19.771 36.867 0.015 1.00 67.44 915 PRO A CA 1
ATOM 7033 C C . PRO A 1 915 ? -18.453 37.642 -0.098 1.00 67.44 915 PRO A C 1
ATOM 7035 O O . PRO A 1 915 ? -18.437 38.766 -0.594 1.00 67.44 915 PRO A O 1
ATOM 7038 N N . VAL A 1 916 ? -17.336 37.056 0.339 1.00 72.88 916 VAL A N 1
ATOM 7039 C CA . VAL A 1 916 ? -16.018 37.694 0.227 1.00 72.88 916 VAL A CA 1
ATOM 7040 C C . VAL A 1 916 ? -15.569 37.719 -1.233 1.00 72.88 916 VAL A C 1
ATOM 7042 O O . VAL A 1 916 ? -15.068 38.745 -1.686 1.00 72.88 916 VAL A O 1
ATOM 7045 N N . ALA A 1 917 ? -15.819 36.652 -2.000 1.00 71.38 917 ALA A N 1
ATOM 7046 C CA . ALA A 1 917 ? -15.556 36.637 -3.440 1.00 71.38 917 ALA A CA 1
ATOM 7047 C C . ALA A 1 917 ? -16.372 37.720 -4.171 1.00 71.38 917 ALA A C 1
ATOM 7049 O O . ALA A 1 91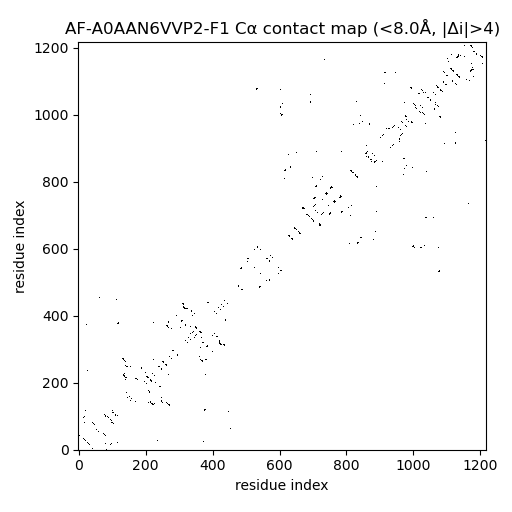7 ? -15.836 38.452 -5.001 1.00 71.38 917 ALA A O 1
ATOM 7050 N N . VAL A 1 918 ? -17.641 37.913 -3.792 1.00 68.69 918 VAL A N 1
ATOM 7051 C CA . VAL A 1 918 ? -18.471 39.010 -4.324 1.00 68.69 918 VAL A CA 1
ATOM 7052 C C . VAL A 1 918 ? -17.899 40.382 -3.983 1.00 68.69 918 VAL A C 1
ATOM 7054 O O . VAL A 1 918 ? -17.865 41.263 -4.844 1.00 68.69 918 VAL A O 1
ATOM 7057 N N . MET A 1 919 ? -17.440 40.584 -2.746 1.00 73.56 919 MET A N 1
ATOM 7058 C CA . MET A 1 919 ? -16.794 41.836 -2.349 1.00 73.56 919 MET A CA 1
ATOM 7059 C C . MET A 1 919 ? -15.529 42.095 -3.173 1.00 73.56 919 MET A C 1
ATOM 7061 O O . MET A 1 919 ? -15.343 43.213 -3.647 1.00 73.56 919 MET A O 1
ATOM 7065 N N . LEU A 1 920 ? -14.705 41.073 -3.419 1.00 79.31 920 LEU A N 1
ATOM 7066 C CA . LEU A 1 920 ? -13.531 41.184 -4.290 1.00 79.31 920 LEU A CA 1
ATOM 7067 C C . LEU A 1 920 ? -13.913 41.552 -5.732 1.00 79.31 920 LEU A C 1
ATOM 7069 O O . LEU A 1 920 ? -13.278 42.422 -6.327 1.00 79.31 920 LEU A O 1
ATOM 7073 N N . ALA A 1 921 ? -14.992 40.976 -6.266 1.00 71.44 921 ALA A N 1
ATOM 7074 C CA . ALA A 1 921 ? -15.489 41.315 -7.597 1.00 71.44 921 ALA A CA 1
ATOM 7075 C C . ALA A 1 921 ? -16.018 42.758 -7.679 1.00 71.44 921 ALA A C 1
ATOM 7077 O O . ALA A 1 921 ? -15.715 43.468 -8.632 1.00 71.44 921 ALA A O 1
ATOM 7078 N N . LYS A 1 922 ? -16.773 43.233 -6.676 1.00 72.00 922 LYS A N 1
ATOM 7079 C CA . LYS A 1 922 ? -17.615 44.442 -6.820 1.00 72.00 922 LYS A CA 1
ATOM 7080 C C . LYS A 1 922 ? -17.194 45.661 -5.996 1.00 72.00 922 LYS A C 1
ATOM 7082 O O . LYS A 1 922 ? -17.490 46.786 -6.392 1.00 72.00 922 LYS A O 1
ATOM 7087 N N . ALA A 1 923 ? -16.553 45.488 -4.839 1.00 71.12 923 ALA A N 1
ATOM 7088 C CA . ALA A 1 923 ? -16.342 46.596 -3.905 1.00 71.12 923 ALA A CA 1
ATOM 7089 C C . ALA A 1 923 ? -15.283 47.578 -4.424 1.00 71.12 923 ALA A C 1
ATOM 7091 O O . ALA A 1 923 ? -14.185 47.177 -4.817 1.00 71.12 923 ALA A O 1
ATOM 7092 N N . ALA A 1 924 ? -15.581 48.880 -4.404 1.00 75.31 924 ALA A N 1
ATOM 7093 C CA . ALA A 1 924 ? -14.689 49.910 -4.943 1.00 75.31 924 ALA A CA 1
ATOM 7094 C C . ALA A 1 924 ? -13.328 49.962 -4.222 1.00 75.31 924 ALA A C 1
ATOM 7096 O O . ALA A 1 924 ? -12.308 50.222 -4.858 1.00 75.31 924 ALA A O 1
ATOM 7097 N N . VAL A 1 925 ? -13.296 49.643 -2.920 1.00 78.81 925 VAL A N 1
ATOM 7098 C CA . VAL A 1 925 ? -12.076 49.642 -2.091 1.00 78.81 925 VAL A CA 1
ATOM 7099 C C . VAL A 1 925 ? -11.007 48.655 -2.578 1.00 78.81 925 VAL A C 1
ATOM 7101 O O . VAL A 1 925 ? -9.839 48.812 -2.247 1.00 78.81 925 VAL A O 1
ATOM 7104 N N . VAL A 1 926 ? -11.380 47.648 -3.374 1.00 82.62 926 VAL A N 1
ATOM 7105 C CA . VAL A 1 926 ? -10.462 46.618 -3.890 1.00 82.62 926 VAL A CA 1
ATOM 7106 C C . VAL A 1 926 ? -9.561 47.178 -4.996 1.00 82.62 926 VAL A C 1
ATOM 7108 O O . VAL A 1 926 ? -8.426 46.731 -5.151 1.00 82.62 926 VAL A O 1
ATOM 7111 N N . GLU A 1 927 ? -10.021 48.199 -5.728 1.00 86.69 927 GLU A N 1
ATOM 7112 C CA . GLU A 1 927 ? -9.361 48.706 -6.940 1.00 86.69 927 GLU A CA 1
ATOM 7113 C C . GLU A 1 927 ? -7.918 49.193 -6.717 1.00 86.69 927 GLU A C 1
ATOM 7115 O O . GLU A 1 927 ? -7.036 48.805 -7.489 1.00 86.69 927 GLU A O 1
ATOM 7120 N N . PRO A 1 928 ? -7.616 49.990 -5.670 1.00 89.81 928 PRO A N 1
ATOM 7121 C CA . PRO A 1 928 ? -6.251 50.444 -5.416 1.00 89.81 928 PRO A CA 1
ATOM 7122 C C . PRO A 1 928 ? -5.298 49.288 -5.089 1.00 89.81 928 PRO A C 1
ATOM 7124 O O . PRO A 1 928 ? -4.135 49.321 -5.488 1.00 89.81 928 PRO A O 1
ATOM 7127 N N . TYR A 1 929 ? -5.781 48.250 -4.397 1.00 92.25 929 TYR A N 1
ATOM 7128 C CA . TYR A 1 929 ? -4.980 47.071 -4.058 1.00 92.25 929 TYR A CA 1
ATOM 7129 C C . TYR A 1 929 ? -4.748 46.188 -5.284 1.00 92.25 929 TYR A C 1
ATOM 7131 O O . TYR A 1 929 ? -3.618 45.766 -5.519 1.00 92.25 929 TYR A O 1
ATOM 7139 N N . ALA A 1 930 ? -5.784 45.963 -6.096 1.00 89.31 930 ALA A N 1
ATOM 7140 C CA . ALA A 1 930 ? -5.699 45.229 -7.354 1.00 89.31 930 ALA A CA 1
ATOM 7141 C C . ALA A 1 930 ? -4.681 45.857 -8.321 1.00 89.31 930 ALA A C 1
ATOM 7143 O O . ALA A 1 930 ? -3.698 45.210 -8.690 1.00 89.31 930 ALA A O 1
ATOM 7144 N N . ARG A 1 931 ? -4.838 47.149 -8.650 1.00 89.75 931 ARG A N 1
ATOM 7145 C CA . ARG A 1 931 ? -3.907 47.877 -9.537 1.00 89.75 931 ARG A CA 1
ATOM 7146 C C . ARG A 1 931 ? -2.507 48.011 -8.946 1.00 89.75 931 ARG A C 1
ATOM 7148 O O . ARG A 1 931 ? -1.523 47.965 -9.677 1.00 89.75 931 ARG A O 1
ATOM 7155 N N . GLY A 1 932 ? -2.415 48.144 -7.623 1.00 87.62 932 GLY A N 1
ATOM 7156 C CA . GLY A 1 932 ? -1.151 48.182 -6.887 1.00 87.62 932 GLY A CA 1
ATOM 7157 C C . GLY A 1 932 ? -0.427 46.834 -6.804 1.00 87.62 932 GLY A C 1
ATOM 7158 O O . GLY A 1 932 ? 0.648 46.763 -6.214 1.00 87.62 932 GLY A O 1
ATOM 7159 N N . GLY A 1 933 ? -0.988 45.757 -7.368 1.00 88.19 933 GLY A N 1
ATOM 7160 C CA . GLY A 1 933 ? -0.386 44.425 -7.339 1.00 88.19 933 GLY A CA 1
ATOM 7161 C C . GLY A 1 933 ? -0.463 43.729 -5.978 1.00 88.19 933 GLY A C 1
ATOM 7162 O O . GLY A 1 933 ? 0.338 42.836 -5.712 1.00 88.19 933 GLY A O 1
ATOM 7163 N N . GLY A 1 934 ? -1.415 44.107 -5.121 1.00 89.56 934 GLY A N 1
ATOM 7164 C CA . GLY A 1 934 ? -1.595 43.554 -3.774 1.00 89.56 934 GLY A CA 1
ATOM 7165 C C . GLY A 1 934 ? -1.933 42.062 -3.730 1.00 89.56 934 GLY A C 1
ATOM 7166 O O . GLY A 1 934 ? -1.757 41.440 -2.690 1.00 89.56 934 GLY A O 1
ATOM 7167 N N . PHE A 1 935 ? -2.353 41.483 -4.856 1.00 93.56 935 PHE A N 1
ATOM 7168 C CA . PHE A 1 935 ? -2.674 40.060 -4.994 1.00 93.56 935 PHE A CA 1
ATOM 7169 C C . PHE A 1 935 ? -1.618 39.258 -5.765 1.00 93.56 935 PHE A C 1
ATOM 7171 O O . PHE A 1 935 ? -1.819 38.075 -6.005 1.00 93.56 935 PHE A O 1
ATOM 7178 N N . LYS A 1 936 ? -0.481 39.855 -6.157 1.00 90.19 936 LYS A N 1
ATOM 7179 C CA . LYS A 1 936 ? 0.538 39.175 -6.987 1.00 90.19 936 LYS A CA 1
ATOM 7180 C C . LYS A 1 936 ? 1.103 37.894 -6.362 1.00 90.19 936 LYS A C 1
ATOM 7182 O O . LYS A 1 936 ? 1.581 37.030 -7.091 1.00 90.19 936 LYS A O 1
ATOM 7187 N N . SER A 1 937 ? 1.091 37.792 -5.032 1.00 89.69 937 SER A N 1
ATOM 7188 C CA . SER A 1 937 ? 1.513 36.594 -4.301 1.00 89.69 937 SER A CA 1
ATOM 7189 C C . SER A 1 937 ? 0.448 35.497 -4.268 1.00 89.69 937 SER A C 1
ATOM 7191 O O . SER A 1 937 ? 0.803 34.344 -4.047 1.00 89.69 937 SER A O 1
ATOM 7193 N N . VAL A 1 938 ? -0.828 35.835 -4.488 1.00 90.75 938 VAL A N 1
ATOM 7194 C CA . VAL A 1 938 ? -1.944 34.890 -4.412 1.00 90.75 938 VAL A CA 1
ATOM 7195 C C . VAL A 1 938 ? -1.935 34.016 -5.658 1.00 90.75 938 VAL A C 1
ATOM 7197 O O . VAL A 1 938 ? -2.088 34.502 -6.777 1.00 90.75 938 VAL A O 1
ATOM 7200 N N . VAL A 1 939 ? -1.752 32.716 -5.461 1.00 86.06 939 VAL A N 1
ATOM 7201 C CA . VAL A 1 939 ? -1.714 31.736 -6.548 1.00 86.06 939 VAL A CA 1
ATOM 7202 C C . VAL A 1 939 ? -3.135 31.302 -6.916 1.00 86.06 939 VAL A C 1
ATOM 7204 O O . VAL A 1 939 ? -3.469 31.215 -8.095 1.00 86.06 939 VAL A O 1
ATOM 7207 N N . ALA A 1 940 ? -3.989 31.097 -5.912 1.00 88.50 940 ALA A N 1
ATOM 7208 C CA . ALA A 1 940 ? -5.402 30.771 -6.073 1.00 88.50 940 ALA A CA 1
ATOM 7209 C C . ALA A 1 940 ? -6.175 31.034 -4.766 1.00 88.50 940 ALA A C 1
ATOM 7211 O O . ALA A 1 940 ? -5.602 31.377 -3.728 1.00 88.50 940 ALA A O 1
ATOM 7212 N N . GLY A 1 941 ? -7.493 30.880 -4.817 1.00 88.19 941 GLY A N 1
ATOM 7213 C CA . GLY A 1 941 ? -8.352 30.826 -3.642 1.00 88.19 941 GLY A CA 1
ATOM 7214 C C . GLY A 1 941 ? -9.414 29.741 -3.769 1.00 88.19 941 GLY A C 1
ATOM 7215 O O . GLY A 1 941 ? -9.663 29.229 -4.859 1.00 88.19 941 GLY A O 1
ATOM 7216 N N . VAL A 1 942 ? -10.056 29.414 -2.652 1.00 88.50 942 VAL A N 1
ATOM 7217 C CA . VAL A 1 942 ? -11.176 28.467 -2.585 1.00 88.50 942 VAL A CA 1
ATOM 7218 C C . VAL A 1 942 ? -12.346 29.068 -1.834 1.00 88.50 942 VAL A C 1
ATOM 7220 O O . VAL A 1 942 ? -12.176 29.801 -0.852 1.00 88.50 942 VAL A O 1
ATOM 7223 N N . THR A 1 943 ? -13.541 28.719 -2.290 1.00 81.19 943 THR A N 1
ATOM 7224 C CA . THR A 1 943 ? -14.785 29.048 -1.620 1.00 81.19 943 THR A CA 1
ATOM 7225 C C . THR A 1 943 ? -15.761 27.881 -1.618 1.00 81.19 943 THR A C 1
ATOM 7227 O O . THR A 1 943 ? -15.748 27.042 -2.513 1.00 81.19 943 THR A O 1
ATOM 7230 N N . GLY A 1 944 ? -16.599 27.824 -0.588 1.00 74.56 944 GLY A N 1
ATOM 7231 C CA . GLY A 1 944 ? -17.568 26.756 -0.394 1.00 74.56 944 GLY A CA 1
ATOM 7232 C C . GLY A 1 944 ? -18.574 27.087 0.705 1.00 74.56 944 GLY A C 1
ATOM 7233 O O . GLY A 1 944 ? -18.548 28.164 1.308 1.00 74.56 944 GLY A O 1
ATOM 7234 N N . GLY A 1 945 ? -19.490 26.154 0.959 1.00 65.38 945 GLY A N 1
ATOM 7235 C CA . GLY A 1 945 ? -20.528 26.270 1.991 1.00 65.38 945 GLY A CA 1
ATOM 7236 C C . GLY A 1 945 ? -21.809 27.001 1.564 1.00 65.38 945 GLY A C 1
ATOM 7237 O O . GLY A 1 945 ? -22.826 26.874 2.253 1.00 65.38 945 GLY A O 1
ATOM 7238 N N . ALA A 1 946 ? -21.792 27.716 0.433 1.00 62.81 946 ALA A N 1
ATOM 7239 C CA . ALA A 1 946 ? -22.970 28.257 -0.247 1.00 62.81 946 ALA A CA 1
ATOM 7240 C C . ALA A 1 946 ? -22.712 28.400 -1.767 1.00 62.81 946 ALA A C 1
ATOM 7242 O O . ALA A 1 946 ? -21.546 28.455 -2.166 1.00 62.81 946 ALA A O 1
ATOM 7243 N N . PRO A 1 947 ? -23.763 28.472 -2.609 1.00 63.84 947 PRO A N 1
ATOM 7244 C CA . PRO A 1 947 ? -23.607 28.666 -4.051 1.00 63.84 947 PRO A CA 1
ATOM 7245 C C . PRO A 1 947 ? -22.913 29.990 -4.400 1.00 63.84 947 PRO A C 1
ATOM 7247 O O . PRO A 1 947 ? -23.157 31.016 -3.761 1.00 63.84 947 PRO A O 1
ATOM 7250 N N . LEU A 1 948 ? -22.093 29.980 -5.453 1.00 66.62 948 LEU A N 1
ATOM 7251 C CA . LEU A 1 948 ? -21.484 31.171 -6.044 1.00 66.62 948 LEU A CA 1
ATOM 7252 C C . LEU A 1 948 ? -21.625 31.110 -7.570 1.00 66.62 948 LEU A C 1
ATOM 7254 O O . LEU A 1 948 ? -21.323 30.088 -8.176 1.00 66.62 948 LEU A O 1
ATOM 7258 N N . GLY A 1 949 ? -22.078 32.205 -8.183 1.00 66.06 949 GLY A N 1
ATOM 7259 C CA . GLY A 1 949 ? -22.175 32.313 -9.640 1.00 66.06 949 GLY A CA 1
ATOM 7260 C C . GLY A 1 949 ? -20.798 32.397 -10.302 1.00 66.06 949 GLY A C 1
ATOM 7261 O O . GLY A 1 949 ? -19.895 33.067 -9.788 1.00 66.06 949 GLY A O 1
ATOM 7262 N N . HIS A 1 950 ? -20.642 31.733 -11.448 1.00 77.00 950 HIS A N 1
ATOM 7263 C CA . HIS A 1 950 ? -19.379 31.698 -12.187 1.00 77.00 950 HIS A CA 1
ATOM 7264 C C . HIS A 1 950 ? -18.923 33.098 -12.635 1.00 77.00 950 HIS A C 1
ATOM 7266 O O . HIS A 1 950 ? -17.734 33.403 -12.607 1.00 77.00 950 HIS A O 1
ATOM 7272 N N . GLU A 1 951 ? -19.862 34.002 -12.919 1.00 73.31 951 GLU A N 1
ATOM 7273 C CA . GLU A 1 951 ? -19.585 35.391 -13.292 1.00 73.31 951 GLU A CA 1
ATOM 7274 C C . GLU A 1 951 ? -18.792 36.156 -12.218 1.00 73.31 951 GLU A C 1
ATOM 7276 O O . GLU A 1 951 ? -18.016 37.062 -12.521 1.00 73.31 951 GLU A O 1
ATOM 7281 N N . VAL A 1 952 ? -18.953 35.785 -10.943 1.00 71.25 952 VAL A N 1
ATOM 7282 C CA . VAL A 1 952 ? -18.183 36.383 -9.846 1.00 71.25 952 VAL A CA 1
ATOM 7283 C C . VAL A 1 952 ? -16.744 35.873 -9.866 1.00 71.25 952 VAL A C 1
ATOM 7285 O O . VAL A 1 952 ? -15.825 36.648 -9.612 1.00 71.25 952 VAL A O 1
ATOM 7288 N N . VAL A 1 953 ? -16.538 34.593 -10.183 1.00 80.69 953 VAL A N 1
ATOM 7289 C CA . VAL A 1 953 ? -15.205 33.986 -10.297 1.00 80.69 953 VAL A CA 1
ATOM 7290 C C . VAL A 1 953 ? -14.414 34.649 -11.425 1.00 80.69 953 VAL A C 1
ATOM 7292 O O . VAL A 1 953 ? -13.267 35.047 -11.207 1.00 80.69 953 VAL A O 1
ATOM 7295 N N . GLU A 1 954 ? -15.039 34.845 -12.588 1.00 84.50 954 GLU A N 1
ATOM 7296 C CA . GLU A 1 954 ? -14.430 35.552 -13.720 1.00 84.50 954 GLU A CA 1
ATOM 7297 C C . GLU A 1 954 ? -14.061 36.996 -13.365 1.00 84.50 954 GLU A C 1
ATOM 7299 O O . GLU A 1 954 ? -12.950 37.443 -13.657 1.00 84.50 954 GLU A O 1
ATOM 7304 N N . GLU A 1 955 ? -14.953 37.724 -12.686 1.00 82.50 955 GLU A N 1
ATOM 7305 C CA . GLU A 1 955 ? -14.680 39.112 -12.311 1.00 82.50 955 GLU A CA 1
ATOM 7306 C C . GLU A 1 955 ? -13.564 39.208 -11.258 1.00 82.50 955 GLU A C 1
ATOM 7308 O O . GLU A 1 955 ? -12.698 40.076 -11.368 1.00 82.50 955 GLU A O 1
ATOM 7313 N N . VAL A 1 956 ? -13.493 38.291 -10.283 1.00 84.00 956 VAL A N 1
ATOM 7314 C CA . VAL A 1 956 ? -12.347 38.226 -9.354 1.00 84.00 956 VAL A CA 1
ATOM 7315 C C . VAL A 1 956 ? -11.053 37.918 -10.104 1.00 84.00 956 VAL A C 1
ATOM 7317 O O . VAL A 1 956 ? -10.043 38.573 -9.849 1.00 84.00 956 VAL A O 1
ATOM 7320 N N . LYS A 1 957 ? -11.061 36.976 -11.055 1.00 91.12 957 LYS A N 1
ATOM 7321 C CA . LYS A 1 957 ? -9.875 36.653 -11.861 1.00 91.12 957 LYS A CA 1
ATOM 7322 C C . LYS A 1 957 ? -9.403 37.860 -12.664 1.00 91.12 957 LYS A C 1
ATOM 7324 O O . LYS A 1 957 ? -8.225 38.209 -12.604 1.00 91.12 957 LYS A O 1
ATOM 7329 N N . LYS A 1 958 ? -10.321 38.532 -13.353 1.00 90.44 958 LYS A N 1
ATOM 7330 C CA . LYS A 1 958 ? -10.054 39.736 -14.144 1.00 90.44 958 LYS A CA 1
ATOM 7331 C C . LYS A 1 958 ? -9.511 40.882 -13.293 1.00 90.44 958 LYS A C 1
ATOM 7333 O O . LYS A 1 958 ? -8.587 41.576 -13.709 1.00 90.44 958 LYS A O 1
ATOM 7338 N N . ARG A 1 959 ? -10.086 41.092 -12.108 1.00 91.12 959 ARG A N 1
ATOM 7339 C CA . ARG A 1 959 ? -9.803 42.258 -11.268 1.00 91.12 959 ARG A CA 1
ATOM 7340 C C . ARG A 1 959 ? -8.611 42.045 -10.338 1.00 91.12 959 ARG A C 1
ATOM 7342 O O . ARG A 1 959 ? -7.781 42.936 -10.195 1.00 91.12 959 ARG A O 1
ATOM 7349 N N . CYS A 1 960 ? -8.499 40.869 -9.730 1.00 91.75 960 CYS A N 1
ATOM 7350 C CA . CYS A 1 960 ? -7.482 40.543 -8.729 1.00 91.75 960 CYS A CA 1
ATOM 7351 C C . CYS A 1 960 ? -6.355 39.641 -9.267 1.00 91.75 960 CYS A C 1
ATOM 7353 O O . CYS A 1 960 ? -5.325 39.514 -8.612 1.00 91.75 960 CYS A O 1
ATOM 7355 N N . GLY A 1 961 ? -6.512 39.023 -10.441 1.00 89.31 961 GLY A N 1
ATOM 7356 C CA . GLY A 1 961 ? -5.465 38.255 -11.130 1.00 89.31 961 GLY A CA 1
ATOM 7357 C C . GLY A 1 961 ? -5.353 36.772 -10.748 1.00 89.31 961 GLY A C 1
ATOM 7358 O O . GLY A 1 961 ? -4.652 36.023 -11.436 1.00 89.31 961 GLY A O 1
ATOM 7359 N N . PHE A 1 962 ? -6.062 36.310 -9.714 1.00 89.94 962 PHE A N 1
ATOM 7360 C CA . PHE A 1 962 ? -6.037 34.918 -9.243 1.00 89.94 962 PHE A CA 1
ATOM 7361 C C . PHE A 1 962 ? -7.397 34.227 -9.413 1.00 89.94 962 PHE A C 1
ATOM 7363 O O . PHE A 1 962 ? -8.439 34.878 -9.413 1.00 89.94 962 PHE A O 1
ATOM 7370 N N . ARG A 1 963 ? -7.387 32.898 -9.561 1.00 87.44 963 ARG A N 1
ATOM 7371 C CA . ARG A 1 963 ? -8.601 32.082 -9.727 1.00 87.44 963 ARG A CA 1
ATOM 7372 C C . ARG A 1 963 ? -9.218 31.741 -8.370 1.00 87.44 963 ARG A C 1
ATOM 7374 O O . ARG A 1 963 ? -8.495 31.398 -7.435 1.00 87.44 963 ARG A O 1
ATOM 7381 N N . VAL A 1 964 ? -10.547 31.771 -8.289 1.00 85.25 964 VAL A N 1
ATOM 7382 C CA . VAL A 1 964 ? -11.317 31.215 -7.165 1.00 85.25 964 VAL A CA 1
ATOM 7383 C C . VAL A 1 964 ? -11.896 29.870 -7.591 1.00 85.25 964 VAL A C 1
ATOM 7385 O O . VAL A 1 964 ? -12.476 29.764 -8.667 1.00 85.25 964 VAL A O 1
ATOM 7388 N N . ARG A 1 965 ? -11.723 28.847 -6.759 1.00 89.94 965 ARG A N 1
ATOM 7389 C CA . ARG A 1 965 ? -12.215 27.485 -6.988 1.00 89.94 965 ARG A CA 1
ATOM 7390 C C . ARG A 1 965 ? -13.415 27.205 -6.100 1.00 89.94 965 ARG A C 1
ATOM 7392 O O . ARG A 1 965 ? -13.432 27.639 -4.945 1.00 89.94 965 ARG A O 1
ATOM 7399 N N . LEU A 1 966 ? -14.405 26.504 -6.639 1.00 84.25 966 LEU A N 1
ATOM 7400 C CA . LEU A 1 966 ? -15.588 26.090 -5.891 1.00 84.25 966 LEU A CA 1
ATOM 7401 C C . LEU A 1 966 ? -15.353 24.718 -5.257 1.00 84.25 966 LEU A C 1
ATOM 7403 O O . LEU A 1 966 ? -14.798 23.824 -5.891 1.00 84.25 966 LEU A O 1
ATOM 7407 N N . GLY A 1 967 ? -15.775 24.570 -4.005 1.00 87.75 967 GLY A N 1
ATOM 7408 C CA . GLY A 1 967 ? -15.787 23.298 -3.295 1.00 87.75 967 GLY A CA 1
ATOM 7409 C C . GLY A 1 967 ? -17.106 23.075 -2.562 1.00 87.75 967 GLY A C 1
ATOM 7410 O O . GLY A 1 967 ? -17.791 24.024 -2.158 1.00 87.75 967 GLY A O 1
ATOM 7411 N N . TYR A 1 968 ? -17.45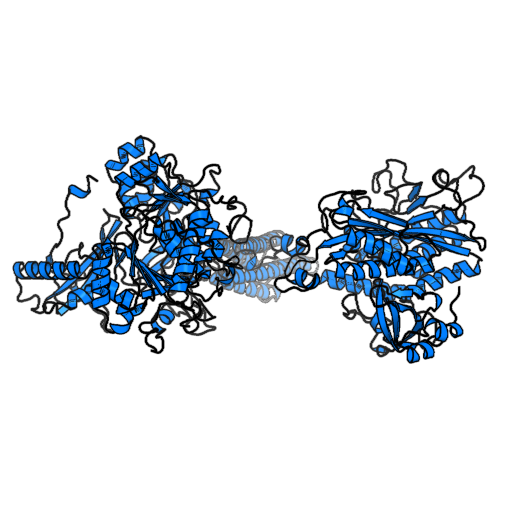6 21.807 -2.381 1.00 89.12 968 TYR A N 1
ATOM 7412 C CA . TYR A 1 968 ? -18.671 21.372 -1.701 1.00 89.12 968 TYR A CA 1
ATOM 7413 C C . TYR A 1 968 ? -18.340 20.457 -0.521 1.00 89.12 968 TYR A C 1
ATOM 7415 O O . TYR A 1 968 ? -17.411 19.655 -0.570 1.00 89.12 968 TYR A O 1
ATOM 7423 N N . GLY A 1 969 ? -19.104 20.602 0.559 1.00 88.94 969 GLY A N 1
ATOM 7424 C CA . GLY A 1 969 ? -18.943 19.835 1.788 1.00 88.94 969 GLY A CA 1
ATOM 7425 C C . GLY A 1 969 ? -19.950 20.258 2.854 1.00 88.94 969 GLY A C 1
ATOM 7426 O O . GLY A 1 969 ? -20.520 21.357 2.807 1.00 88.94 969 GLY A O 1
ATOM 7427 N N . LEU A 1 970 ? -20.158 19.376 3.827 1.00 89.88 970 LEU A N 1
ATOM 7428 C CA . LEU A 1 970 ? -21.015 19.582 4.990 1.00 89.88 970 LEU A CA 1
ATOM 7429 C C . LEU A 1 970 ? -20.214 19.346 6.274 1.00 89.88 970 LEU A C 1
ATOM 7431 O O . LEU A 1 970 ? -19.123 18.785 6.248 1.00 89.88 970 LEU A O 1
ATOM 7435 N N . SER A 1 971 ? -20.764 19.739 7.424 1.00 88.94 971 SER A N 1
ATOM 7436 C CA . SER A 1 971 ? -20.160 19.395 8.721 1.00 88.94 971 SER A CA 1
ATOM 7437 C C . SER A 1 971 ? -20.022 17.884 8.894 1.00 88.94 971 SER A C 1
ATOM 7439 O O . SER A 1 971 ? -19.054 17.423 9.479 1.00 88.94 971 SER A O 1
ATOM 7441 N N . GLU A 1 972 ? -20.978 17.143 8.346 1.00 94.19 972 GLU A N 1
ATOM 7442 C CA . GLU A 1 972 ? -21.104 15.694 8.377 1.00 94.19 972 GLU A CA 1
ATOM 7443 C C . GLU A 1 972 ? -20.149 14.957 7.431 1.00 94.19 972 GLU A C 1
ATOM 7445 O O . GLU A 1 972 ? -19.889 13.779 7.648 1.00 94.19 972 GLU A O 1
ATOM 7450 N N . THR A 1 973 ? -19.634 15.631 6.398 1.00 92.81 973 THR A N 1
ATOM 7451 C CA . THR A 1 973 ? -18.744 15.033 5.385 1.00 92.81 973 THR A CA 1
ATOM 7452 C C . THR A 1 973 ? -17.336 15.618 5.403 1.00 92.81 973 THR A C 1
ATOM 7454 O O . THR A 1 973 ? -16.469 15.165 4.665 1.00 92.81 973 THR A O 1
ATOM 7457 N N . CYS A 1 974 ? -17.104 16.642 6.227 1.00 91.31 974 CYS A N 1
ATOM 7458 C CA . CYS A 1 974 ? -15.940 17.521 6.185 1.00 91.31 974 CYS A CA 1
ATOM 7459 C C . CYS A 1 974 ? -15.778 18.237 4.829 1.00 91.31 974 CYS A C 1
ATOM 7461 O O . CYS A 1 974 ? -16.179 19.397 4.694 1.00 91.31 974 CYS A O 1
ATOM 7463 N N . SER A 1 975 ? -15.237 17.542 3.829 1.00 87.88 975 SER A N 1
ATOM 7464 C CA . SER A 1 975 ? -15.043 18.010 2.454 1.00 87.88 975 SER A CA 1
ATOM 7465 C C . SER A 1 975 ? -15.503 16.917 1.491 1.00 87.88 975 SER A C 1
ATOM 7467 O O . SER A 1 975 ? -15.222 15.747 1.721 1.00 87.88 975 SER A O 1
ATOM 7469 N N . THR A 1 976 ? -16.194 17.284 0.410 1.00 91.44 976 THR A N 1
ATOM 7470 C CA . THR A 1 976 ? -16.768 16.313 -0.535 1.00 91.44 976 THR A CA 1
ATOM 7471 C C . THR A 1 976 ? -16.159 16.432 -1.926 1.00 91.44 976 THR A C 1
ATOM 7473 O O . THR A 1 976 ? -15.628 15.447 -2.423 1.00 91.44 976 THR A O 1
ATOM 7476 N N . SER A 1 977 ? -16.188 17.615 -2.542 1.00 92.06 977 SER A N 1
ATOM 7477 C CA . SER A 1 977 ? -15.639 17.835 -3.888 1.00 92.06 977 SER A CA 1
ATOM 7478 C C . SER A 1 977 ? -14.940 19.185 -4.022 1.00 92.06 977 SER A C 1
ATOM 7480 O O . SER A 1 977 ? -15.228 20.126 -3.270 1.00 92.06 977 SER A O 1
ATOM 7482 N N . LEU A 1 978 ? -14.024 19.274 -4.990 1.00 91.44 978 LEU A N 1
ATOM 7483 C CA . LEU A 1 978 ? -13.250 20.477 -5.283 1.00 91.44 978 LEU A CA 1
ATOM 7484 C C . LEU A 1 978 ? -12.939 20.608 -6.780 1.00 91.44 978 LEU A C 1
ATOM 7486 O O . LEU A 1 978 ? -12.538 19.655 -7.454 1.00 91.44 978 LEU A O 1
ATOM 7490 N N . GLN A 1 979 ? -13.055 21.833 -7.289 1.00 90.94 979 GLN A N 1
ATOM 7491 C CA . GLN A 1 979 ? -12.561 22.224 -8.610 1.00 90.94 979 GLN A CA 1
ATOM 7492 C C . GLN A 1 979 ? -11.029 22.201 -8.692 1.00 90.94 979 GLN A C 1
ATOM 7494 O O . GLN A 1 979 ? -10.341 22.722 -7.813 1.00 90.94 979 GLN A O 1
ATOM 7499 N N . ARG A 1 980 ? -10.485 21.653 -9.783 1.00 86.12 980 ARG A N 1
ATOM 7500 C CA . ARG A 1 980 ? -9.038 21.438 -9.980 1.00 86.12 980 ARG A CA 1
ATOM 7501 C C . ARG A 1 980 ? -8.465 22.323 -11.094 1.00 86.12 980 ARG A C 1
ATOM 7503 O O . ARG A 1 980 ? -9.209 22.906 -11.891 1.00 86.12 980 ARG A O 1
ATOM 7510 N N . GLY A 1 981 ? -7.141 22.416 -11.155 1.00 80.56 981 GLY A N 1
ATOM 7511 C CA . GLY A 1 981 ? -6.431 23.073 -12.252 1.00 80.56 981 GLY A CA 1
ATOM 7512 C C . GLY A 1 981 ? -6.227 24.580 -12.079 1.00 80.56 981 GLY A C 1
ATOM 7513 O O . GLY A 1 981 ? -6.626 25.206 -11.091 1.00 80.56 981 GLY A O 1
ATOM 7514 N N . TRP A 1 982 ? -5.591 25.186 -13.078 1.00 76.00 982 TRP A N 1
ATOM 7515 C CA . TRP A 1 982 ? -4.880 26.464 -12.961 1.00 76.00 982 TRP A CA 1
ATOM 7516 C C . TRP A 1 982 ? -5.196 27.475 -14.053 1.00 76.00 982 TRP A C 1
ATOM 7518 O O . TRP A 1 982 ? -5.098 28.687 -13.833 1.00 76.00 982 TRP A O 1
ATOM 7528 N N . SER A 1 983 ? -5.512 26.974 -15.238 1.00 82.75 983 SER A N 1
ATOM 7529 C CA . SER A 1 983 ? -5.724 27.773 -16.430 1.00 82.75 983 SER A CA 1
ATOM 7530 C C . SER A 1 983 ? -7.089 28.457 -16.402 1.00 82.75 983 SER A C 1
ATOM 7532 O O . SER A 1 983 ? -8.016 28.066 -15.688 1.00 82.75 983 SER A O 1
ATOM 7534 N N . GLU A 1 984 ? -7.211 29.523 -17.189 1.00 83.44 984 GLU A N 1
ATOM 7535 C CA . GLU A 1 984 ? -8.511 30.154 -17.429 1.00 83.44 984 GLU A CA 1
ATOM 7536 C C . GLU A 1 984 ? -9.442 29.252 -18.247 1.00 83.44 984 GLU A C 1
ATOM 7538 O O . GLU A 1 984 ? -10.656 29.371 -18.128 1.00 83.44 984 GLU A O 1
ATOM 7543 N N . GLU A 1 985 ? -8.884 28.337 -19.039 1.00 86.50 985 GLU A N 1
ATOM 7544 C CA . GLU A 1 985 ? -9.639 27.332 -19.784 1.00 86.50 985 GLU A CA 1
ATOM 7545 C C . GLU A 1 985 ? -10.310 26.337 -18.834 1.00 86.50 985 GLU A C 1
ATOM 7547 O O . GLU A 1 985 ? -11.532 26.236 -18.840 1.00 86.50 985 GLU A O 1
ATOM 7552 N N . GLU A 1 986 ? -9.551 25.725 -17.918 1.00 85.12 986 GLU A N 1
ATOM 7553 C CA . GLU A 1 986 ? -10.091 24.845 -16.867 1.00 85.12 986 GLU A CA 1
ATOM 7554 C C . GLU A 1 986 ? -11.077 25.583 -15.952 1.00 85.12 986 GLU A C 1
ATOM 7556 O O . GLU A 1 986 ? -12.035 25.000 -15.453 1.00 85.12 986 GLU A O 1
ATOM 7561 N N . MET A 1 987 ? -10.859 26.883 -15.717 1.00 86.19 987 MET A N 1
ATOM 7562 C CA . MET A 1 987 ? -11.811 27.712 -14.981 1.00 86.19 987 MET A CA 1
ATOM 7563 C C . MET A 1 987 ? -13.163 27.777 -15.691 1.00 86.19 987 MET A C 1
ATOM 7565 O O . MET A 1 987 ? -14.179 27.577 -15.032 1.00 86.19 987 MET A O 1
ATOM 7569 N N . ARG A 1 988 ? -13.176 28.058 -16.998 1.00 84.50 988 ARG A N 1
ATOM 7570 C CA . ARG A 1 988 ? -14.406 28.179 -17.796 1.00 84.50 988 ARG A CA 1
ATOM 7571 C C . ARG A 1 988 ? -15.077 26.833 -18.049 1.00 84.50 988 ARG A C 1
ATOM 7573 O O . ARG A 1 988 ? -16.299 26.766 -18.030 1.00 84.50 988 ARG A O 1
ATOM 7580 N N . ASP A 1 989 ? -14.296 25.779 -18.258 1.00 86.19 989 ASP A N 1
ATOM 7581 C CA . ASP A 1 989 ? -14.800 24.412 -18.424 1.00 86.19 989 ASP A CA 1
ATOM 7582 C C . ASP A 1 989 ? -15.531 23.911 -17.164 1.00 86.19 989 ASP A C 1
ATOM 7584 O O . ASP A 1 989 ? -16.524 23.194 -17.249 1.00 86.19 989 ASP A O 1
ATOM 7588 N N . GLN A 1 990 ? -15.101 24.351 -15.979 1.00 85.00 990 GLN A N 1
ATOM 7589 C CA . GLN A 1 990 ? -15.730 23.999 -14.699 1.00 85.00 990 GLN A CA 1
ATOM 7590 C C . GLN A 1 990 ? -16.846 24.985 -14.292 1.00 85.00 990 GLN A C 1
ATOM 7592 O O . GLN A 1 990 ? -17.168 25.170 -13.113 1.00 85.00 990 GLN A O 1
ATOM 7597 N N . ALA A 1 991 ? -17.419 25.716 -15.250 1.00 80.31 991 ALA A N 1
ATOM 7598 C CA . ALA A 1 991 ? -18.457 26.692 -14.957 1.00 80.31 991 ALA A CA 1
ATOM 7599 C C . ALA A 1 991 ? -19.748 26.011 -14.473 1.00 80.31 991 ALA A C 1
ATOM 7601 O O . ALA A 1 991 ? -20.461 25.354 -15.227 1.00 80.31 991 ALA A O 1
ATOM 7602 N N . GLY A 1 992 ? -20.102 26.260 -13.210 1.00 73.25 992 GLY A N 1
ATOM 7603 C CA . GLY A 1 992 ? -21.388 25.851 -12.640 1.00 73.25 992 GLY A CA 1
ATOM 7604 C C . GLY A 1 992 ? -21.391 24.505 -11.916 1.00 73.25 992 GLY A C 1
ATOM 7605 O O . GLY A 1 992 ? -22.447 24.126 -11.416 1.00 73.25 992 GLY A O 1
ATOM 7606 N N . ASP A 1 993 ? -20.249 23.825 -11.811 1.00 88.12 993 ASP A N 1
ATOM 7607 C CA . ASP A 1 993 ? -20.057 22.645 -10.961 1.00 88.12 993 ASP A CA 1
ATOM 7608 C C . ASP A 1 993 ? -19.279 22.977 -9.669 1.00 88.12 993 ASP A C 1
ATOM 7610 O O . ASP A 1 993 ? -18.873 24.115 -9.428 1.00 88.12 993 ASP A O 1
ATOM 7614 N N . THR A 1 994 ? -19.096 21.982 -8.803 1.00 86.44 994 THR A N 1
ATOM 7615 C CA . THR A 1 994 ? -18.267 22.038 -7.589 1.00 86.44 994 THR A CA 1
ATOM 7616 C C . THR A 1 994 ? -17.017 21.160 -7.707 1.00 86.44 994 THR A C 1
ATOM 7618 O O . THR A 1 994 ? -16.334 20.909 -6.714 1.00 86.44 994 THR A O 1
ATOM 7621 N N . GLY A 1 995 ? -16.695 20.717 -8.924 1.00 89.25 995 GLY A N 1
ATOM 7622 C CA . GLY A 1 995 ? -15.565 19.861 -9.249 1.00 89.25 995 GLY A CA 1
ATOM 7623 C C . GLY A 1 995 ? -15.772 18.383 -8.929 1.00 89.25 995 GLY A C 1
ATOM 7624 O O . GLY A 1 995 ? -16.895 17.900 -8.782 1.00 89.25 995 GLY A O 1
ATOM 7625 N N . ARG A 1 996 ? -14.656 17.653 -8.859 1.00 90.94 996 ARG A N 1
ATOM 7626 C CA . ARG A 1 996 ? -14.631 16.197 -8.653 1.00 90.94 996 ARG A CA 1
ATOM 7627 C C . ARG A 1 996 ? -14.586 15.849 -7.163 1.00 90.94 996 ARG A C 1
ATOM 7629 O O . ARG A 1 996 ? -14.073 16.668 -6.389 1.00 90.94 996 ARG A O 1
ATOM 7636 N N . PRO A 1 997 ? -15.074 14.663 -6.752 1.00 91.94 997 PRO A N 1
ATOM 7637 C CA . PRO A 1 997 ? -14.882 14.164 -5.398 1.00 91.94 997 PRO A CA 1
ATOM 7638 C C . PRO A 1 997 ? -13.415 14.207 -4.964 1.00 91.94 997 PRO A C 1
ATOM 7640 O O . PRO A 1 997 ? -12.490 14.100 -5.779 1.00 91.94 997 PRO A O 1
ATOM 7643 N N . HIS A 1 998 ? -13.213 14.412 -3.670 1.00 90.38 998 HIS A N 1
ATOM 7644 C CA . HIS A 1 998 ? -11.892 14.352 -3.071 1.00 90.38 998 HIS A CA 1
ATOM 7645 C C . HIS A 1 998 ? -11.344 12.916 -3.024 1.00 90.38 998 HIS A C 1
ATOM 7647 O O . HIS A 1 998 ? -12.098 11.947 -3.098 1.00 90.38 998 HIS A O 1
ATOM 7653 N N . TRP A 1 999 ? -10.028 12.767 -2.871 1.00 89.50 999 TRP A N 1
ATOM 7654 C CA . TRP A 1 999 ? -9.391 11.465 -2.668 1.00 89.50 999 TRP A CA 1
ATOM 7655 C C . TRP A 1 999 ? -10.040 10.688 -1.512 1.00 89.50 999 TRP A C 1
ATOM 7657 O O . TRP A 1 999 ? -10.229 11.234 -0.421 1.00 89.50 999 TRP A O 1
ATOM 7667 N N . GLY A 1 1000 ? -10.388 9.420 -1.751 1.00 86.88 1000 GLY A N 1
ATOM 7668 C CA . GLY A 1 1000 ? -11.055 8.556 -0.773 1.00 86.88 1000 GLY A CA 1
ATOM 7669 C C . GLY A 1 1000 ? -12.532 8.888 -0.509 1.00 86.88 1000 GLY A C 1
ATOM 7670 O O . GLY A 1 1000 ? -13.112 8.326 0.420 1.00 86.88 1000 GLY A O 1
ATOM 7671 N N . VAL A 1 1001 ? -13.125 9.835 -1.252 1.00 90.94 1001 VAL A N 1
ATOM 7672 C CA . VAL A 1 1001 ? -14.536 10.227 -1.128 1.00 90.94 1001 VAL A CA 1
ATOM 7673 C C . VAL A 1 1001 ? -15.326 9.702 -2.313 1.00 90.94 1001 VAL A C 1
ATOM 7675 O O . VAL A 1 1001 ? -15.031 10.015 -3.462 1.00 90.94 1001 VAL A O 1
ATOM 7678 N N . GLU A 1 1002 ? -16.388 8.972 -2.010 1.00 92.19 1002 GLU A N 1
ATOM 7679 C CA . GLU A 1 1002 ? -17.349 8.439 -2.963 1.00 92.19 1002 GLU A CA 1
ATOM 7680 C C . GLU A 1 1002 ? -18.615 9.308 -2.973 1.00 92.19 1002 GLU A C 1
ATOM 7682 O O . GLU A 1 1002 ? -19.128 9.687 -1.916 1.00 92.19 1002 GLU A O 1
ATOM 7687 N N . VAL A 1 1003 ? -19.145 9.621 -4.158 1.00 92.25 1003 VAL A N 1
ATOM 7688 C CA . VAL A 1 1003 ? -20.363 10.426 -4.352 1.00 92.25 1003 VAL A CA 1
ATOM 7689 C C . VAL A 1 1003 ? -21.322 9.717 -5.294 1.00 92.25 1003 VAL A C 1
ATOM 7691 O O . VAL A 1 1003 ? -20.949 9.439 -6.424 1.00 92.25 1003 VAL A O 1
ATOM 7694 N N . LEU A 1 1004 ? -22.567 9.499 -4.874 1.00 90.31 1004 LEU A N 1
ATOM 7695 C CA . LEU A 1 1004 ? -23.620 8.852 -5.661 1.00 90.31 1004 LEU A CA 1
ATOM 7696 C C . LEU A 1 1004 ? -24.834 9.778 -5.805 1.00 90.31 1004 LEU A C 1
ATOM 7698 O O . LEU A 1 1004 ? -25.243 10.408 -4.834 1.00 90.31 1004 LEU A O 1
ATOM 7702 N N . ILE A 1 1005 ? -25.442 9.851 -6.991 1.00 90.69 1005 ILE A N 1
ATOM 7703 C CA . ILE A 1 1005 ? -26.734 10.531 -7.182 1.00 90.69 1005 ILE A CA 1
ATOM 7704 C C . ILE A 1 1005 ? -27.847 9.494 -7.064 1.00 90.69 1005 ILE A C 1
ATOM 7706 O O . ILE A 1 1005 ? -27.868 8.531 -7.820 1.00 90.69 1005 ILE A O 1
ATOM 7710 N N . SER A 1 1006 ? -28.769 9.653 -6.114 1.00 87.06 1006 SER A N 1
ATOM 7711 C CA . SER A 1 1006 ? -29.838 8.673 -5.885 1.00 87.06 1006 SER A CA 1
ATOM 7712 C C . SER A 1 1006 ? -30.945 8.762 -6.936 1.00 87.06 1006 SER A C 1
ATOM 7714 O O . SER A 1 1006 ? -31.418 9.855 -7.242 1.00 87.06 1006 SER A O 1
ATOM 7716 N N . SER A 1 1007 ? -31.442 7.611 -7.403 1.00 78.75 1007 SER A N 1
ATOM 7717 C CA . SER A 1 1007 ? -32.616 7.518 -8.290 1.00 78.75 1007 SER A CA 1
ATOM 7718 C C . SER A 1 1007 ? -33.942 7.908 -7.618 1.00 78.75 1007 SER A C 1
ATOM 7720 O O . SER A 1 1007 ? -34.950 8.081 -8.297 1.00 78.75 1007 SER A O 1
ATOM 7722 N N . GLY A 1 1008 ? -33.970 8.034 -6.286 1.00 67.44 1008 GLY A N 1
ATOM 7723 C CA . GLY A 1 1008 ? -35.174 8.343 -5.507 1.00 67.44 1008 GLY A CA 1
ATOM 7724 C C . GLY A 1 1008 ? -36.061 7.133 -5.169 1.00 67.44 1008 GLY A C 1
ATOM 7725 O O . GLY A 1 1008 ? -36.879 7.231 -4.251 1.00 67.44 1008 GLY A O 1
ATOM 7726 N N . GLU A 1 1009 ? -35.864 5.982 -5.819 1.00 57.84 1009 GLU A N 1
ATOM 7727 C CA . GLU A 1 1009 ? -36.598 4.733 -5.574 1.00 57.84 1009 GLU A CA 1
ATOM 7728 C C . GLU A 1 1009 ? -35.704 3.701 -4.859 1.00 57.84 1009 GLU A C 1
ATOM 7730 O O . GLU A 1 1009 ? -35.005 2.917 -5.489 1.00 57.84 1009 GLU A O 1
ATOM 7735 N N . GLY A 1 1010 ? -35.726 3.694 -3.519 1.00 62.53 1010 GLY A N 1
ATOM 7736 C CA . GLY A 1 1010 ? -35.119 2.620 -2.715 1.00 62.53 1010 GLY A CA 1
ATOM 7737 C C . GLY A 1 1010 ? -33.717 2.907 -2.166 1.00 62.53 1010 GLY A C 1
ATOM 7738 O O . GLY A 1 1010 ? -32.728 2.332 -2.612 1.00 62.53 1010 GLY A O 1
ATOM 7739 N N . TYR A 1 1011 ? -33.635 3.741 -1.121 1.00 80.19 1011 TYR A N 1
ATOM 7740 C CA . TYR A 1 1011 ? -32.476 3.721 -0.215 1.00 80.19 1011 TYR A CA 1
ATOM 7741 C C . TYR A 1 1011 ? -32.364 2.345 0.445 1.00 80.19 1011 TYR A C 1
ATOM 7743 O O . TYR A 1 1011 ? -33.394 1.807 0.865 1.00 80.19 1011 TYR A O 1
ATOM 7751 N N . ALA A 1 1012 ? -31.146 1.821 0.604 1.00 76.38 1012 ALA A N 1
ATOM 7752 C CA . ALA A 1 1012 ? -30.930 0.606 1.381 1.00 76.38 1012 ALA A CA 1
ATOM 7753 C C . ALA A 1 1012 ? -31.390 0.825 2.829 1.00 76.38 1012 ALA A C 1
ATOM 7755 O O . ALA A 1 1012 ? -30.887 1.711 3.530 1.00 76.38 1012 ALA A O 1
ATOM 7756 N N . LYS A 1 1013 ? -32.361 0.024 3.278 1.00 77.00 1013 LYS A N 1
ATOM 7757 C CA . LYS A 1 1013 ? -32.913 0.090 4.641 1.00 77.00 1013 LYS A CA 1
ATOM 7758 C C . LYS A 1 1013 ? -32.390 -1.028 5.531 1.00 77.00 1013 LYS A C 1
ATOM 7760 O O . LYS A 1 1013 ? -32.555 -0.951 6.747 1.00 77.00 1013 LYS A O 1
ATOM 7765 N N . ARG A 1 1014 ? -31.813 -2.078 4.942 1.00 78.75 1014 ARG A N 1
ATOM 7766 C CA . ARG A 1 1014 ? -31.272 -3.247 5.645 1.00 78.75 1014 ARG A CA 1
ATOM 7767 C C . ARG A 1 1014 ? -29.905 -3.627 5.096 1.00 78.75 1014 ARG A C 1
ATOM 7769 O O . ARG A 1 1014 ? -29.595 -3.365 3.938 1.00 78.75 1014 ARG A O 1
ATOM 7776 N N . GLU A 1 1015 ? -29.106 -4.266 5.940 1.00 66.50 1015 GLU A N 1
ATOM 7777 C CA . GLU A 1 1015 ? -27.806 -4.814 5.560 1.00 66.50 1015 GLU A CA 1
ATOM 7778 C C . GLU A 1 1015 ? -27.969 -5.823 4.407 1.00 66.50 1015 GLU A C 1
ATOM 7780 O O . GLU A 1 1015 ? -28.849 -6.685 4.448 1.00 66.50 1015 GLU A O 1
ATOM 7785 N N . GLY A 1 1016 ? -27.160 -5.672 3.355 1.00 66.62 1016 GLY A N 1
ATOM 7786 C CA . GLY A 1 1016 ? -27.246 -6.463 2.121 1.00 66.62 1016 GLY A CA 1
ATOM 7787 C C . GLY A 1 1016 ? -28.120 -5.860 1.010 1.00 66.62 1016 GLY A C 1
ATOM 7788 O O . GLY A 1 1016 ? -28.001 -6.291 -0.135 1.00 66.62 1016 GLY A O 1
ATOM 7789 N N . GLU A 1 1017 ? -28.948 -4.848 1.297 1.00 78.88 1017 GLU A N 1
ATOM 7790 C CA . GLU A 1 1017 ? -29.590 -4.025 0.260 1.00 78.88 1017 GLU A CA 1
ATOM 7791 C C . GLU A 1 1017 ? -28.596 -2.975 -0.266 1.00 78.88 1017 GLU A C 1
ATOM 7793 O O . GLU A 1 1017 ? -27.778 -2.456 0.492 1.00 78.88 1017 GLU A O 1
ATOM 7798 N N . LYS A 1 1018 ? -28.676 -2.638 -1.559 1.00 80.44 1018 LYS A N 1
ATOM 7799 C CA . LYS A 1 1018 ? -27.862 -1.579 -2.175 1.00 80.44 1018 LYS A CA 1
ATOM 7800 C C . LYS A 1 1018 ? -28.717 -0.353 -2.470 1.00 80.44 1018 LYS A C 1
ATOM 7802 O O . LYS A 1 1018 ? -29.845 -0.485 -2.941 1.00 80.44 1018 LYS A O 1
ATOM 7807 N N . THR A 1 1019 ? -28.173 0.833 -2.223 1.00 83.25 1019 THR A N 1
ATOM 7808 C CA . THR A 1 1019 ? -28.823 2.096 -2.578 1.00 83.25 1019 THR A CA 1
ATOM 7809 C C . THR A 1 1019 ? -28.758 2.327 -4.092 1.00 83.25 1019 THR A C 1
ATOM 7811 O O . THR A 1 1019 ? -27.681 2.291 -4.683 1.00 83.25 1019 THR A O 1
ATOM 7814 N N . GLY A 1 1020 ? -29.912 2.556 -4.729 1.00 77.75 1020 GLY A N 1
ATOM 7815 C CA . GLY A 1 1020 ? -30.011 2.760 -6.180 1.00 77.75 1020 GLY A CA 1
ATOM 7816 C C . GLY A 1 1020 ? -29.463 4.112 -6.655 1.00 77.75 1020 GLY A C 1
ATOM 7817 O O . GLY A 1 1020 ? -29.732 5.151 -6.040 1.00 77.75 1020 GLY A O 1
ATOM 7818 N N . ALA A 1 1021 ? -28.739 4.105 -7.778 1.00 81.12 1021 ALA A N 1
ATOM 7819 C CA . ALA A 1 1021 ? -28.196 5.306 -8.414 1.00 81.12 1021 ALA A CA 1
ATOM 7820 C C . ALA A 1 1021 ? -29.024 5.762 -9.625 1.00 81.12 1021 ALA A C 1
ATOM 7822 O O . ALA A 1 1021 ? -29.596 4.952 -10.352 1.00 81.12 1021 ALA A O 1
ATOM 7823 N N . ALA A 1 1022 ? -29.081 7.076 -9.824 1.00 79.50 1022 ALA A N 1
ATOM 7824 C CA . ALA A 1 1022 ? -29.647 7.732 -10.994 1.00 79.50 1022 ALA A CA 1
ATOM 7825 C C . ALA A 1 1022 ? -28.674 7.678 -12.177 1.00 79.50 1022 ALA A C 1
ATOM 7827 O O . ALA A 1 1022 ? -27.495 7.380 -12.010 1.00 79.50 1022 ALA A O 1
ATOM 7828 N N . ALA A 1 1023 ? -29.160 8.032 -13.360 1.00 76.88 1023 ALA A N 1
ATOM 7829 C CA . ALA A 1 1023 ? -28.338 8.192 -14.550 1.00 76.88 1023 ALA A CA 1
ATOM 7830 C C . ALA A 1 1023 ? -27.473 9.460 -14.538 1.00 76.88 1023 ALA A C 1
ATOM 7832 O O . ALA A 1 1023 ? -27.725 10.414 -13.804 1.00 76.88 1023 ALA A O 1
ATOM 7833 N N . VAL A 1 1024 ? -26.437 9.461 -15.381 1.00 78.00 1024 VAL A N 1
ATOM 7834 C CA . VAL A 1 1024 ? -25.570 10.624 -15.636 1.00 78.00 1024 VAL A CA 1
ATOM 7835 C C . VAL A 1 1024 ? -26.416 11.821 -16.034 1.00 78.00 1024 VAL A C 1
ATOM 7837 O O . VAL A 1 1024 ? -27.362 11.673 -16.805 1.00 78.00 1024 VAL A O 1
ATOM 7840 N N . ASP A 1 1025 ? -26.075 12.993 -15.506 1.00 81.81 1025 ASP A N 1
ATOM 7841 C CA . ASP A 1 1025 ? -26.805 14.242 -15.739 1.00 81.81 1025 ASP A CA 1
ATOM 7842 C C . ASP A 1 1025 ? -28.291 14.221 -15.322 1.00 81.81 1025 ASP A C 1
ATOM 7844 O O . ASP A 1 1025 ? -29.014 15.189 -15.564 1.00 81.81 1025 ASP A O 1
ATOM 7848 N N . VAL A 1 1026 ? -28.751 13.169 -14.635 1.00 84.94 1026 VAL A N 1
ATOM 7849 C CA . VAL A 1 1026 ? -30.084 13.117 -14.029 1.00 84.94 1026 VAL A CA 1
ATOM 7850 C C . VAL A 1 1026 ? -30.013 13.644 -12.602 1.00 84.94 1026 VAL A C 1
ATOM 7852 O O . VAL A 1 1026 ? -29.105 13.321 -11.838 1.00 84.94 1026 VAL A O 1
ATOM 7855 N N . GLU A 1 1027 ? -30.972 14.498 -12.248 1.00 86.25 1027 GLU A N 1
ATOM 7856 C CA . GLU A 1 1027 ? -31.066 15.076 -10.910 1.00 86.25 1027 GLU A CA 1
ATOM 7857 C C . GLU A 1 1027 ? -31.515 14.038 -9.878 1.00 86.25 1027 GLU A C 1
ATOM 7859 O O . GLU A 1 1027 ? -32.485 13.310 -10.088 1.00 86.25 1027 GLU A O 1
ATOM 7864 N N . GLY A 1 1028 ? -30.855 14.034 -8.721 1.00 87.00 1028 GLY A N 1
ATOM 7865 C CA . GLY A 1 1028 ? -31.212 13.188 -7.583 1.00 87.00 1028 GLY A CA 1
ATOM 7866 C C . GLY A 1 1028 ? -30.599 13.674 -6.269 1.00 87.00 1028 GLY A C 1
ATOM 7867 O O . GLY A 1 1028 ? -29.869 14.668 -6.247 1.00 87.00 1028 GLY A O 1
ATOM 7868 N N . GLU A 1 1029 ? -30.907 13.000 -5.150 1.00 90.50 1029 GLU A N 1
ATOM 7869 C CA . GLU A 1 1029 ? -30.264 13.305 -3.854 1.00 90.50 1029 GLU A CA 1
ATOM 7870 C C . GLU A 1 1029 ? -28.772 12.961 -3.942 1.00 90.50 1029 GLU A C 1
ATOM 7872 O O . GLU A 1 1029 ? -28.424 11.834 -4.293 1.00 90.50 1029 GLU A O 1
ATOM 7877 N N . VAL A 1 1030 ? -27.896 13.906 -3.595 1.00 92.31 1030 VAL A N 1
ATOM 7878 C CA . VAL A 1 1030 ? -26.452 13.658 -3.505 1.00 92.31 1030 VAL A CA 1
ATOM 7879 C C . VAL A 1 1030 ? -26.169 12.837 -2.248 1.00 92.31 1030 VAL A C 1
ATOM 7881 O O . VAL A 1 1030 ? -26.501 13.252 -1.134 1.00 92.31 1030 VAL A O 1
ATOM 7884 N N . LEU A 1 1031 ? -25.546 11.680 -2.411 1.00 93.81 1031 LEU A N 1
ATOM 7885 C CA . LEU A 1 1031 ? -25.129 10.780 -1.345 1.00 93.81 1031 LEU A CA 1
ATOM 7886 C C . LEU A 1 1031 ? -23.604 10.717 -1.282 1.00 93.81 1031 LEU A C 1
ATOM 7888 O O . LEU A 1 1031 ? -22.944 10.776 -2.315 1.00 93.81 1031 LEU A O 1
ATOM 7892 N N . VAL A 1 1032 ? -23.038 10.607 -0.079 1.00 94.69 1032 VAL A N 1
ATOM 7893 C CA . VAL A 1 1032 ? -21.578 10.602 0.131 1.00 94.69 1032 VAL A CA 1
ATOM 7894 C C . VAL A 1 1032 ? -21.165 9.418 0.994 1.00 94.69 1032 VAL A C 1
ATOM 7896 O O . VAL A 1 1032 ? -21.805 9.170 2.011 1.00 94.69 1032 VAL A O 1
ATOM 7899 N N . ARG A 1 1033 ? -20.079 8.727 0.644 1.00 92.62 1033 ARG A N 1
ATOM 7900 C CA . ARG A 1 1033 ? -19.447 7.693 1.476 1.00 92.62 1033 ARG A CA 1
ATOM 7901 C C . ARG A 1 1033 ? -17.944 7.957 1.579 1.00 92.62 1033 ARG A C 1
ATOM 7903 O O . ARG A 1 1033 ? -17.305 8.270 0.582 1.00 92.62 1033 ARG A O 1
ATOM 7910 N N . ALA A 1 1034 ? -17.406 7.938 2.797 1.00 91.62 1034 ALA A N 1
ATOM 7911 C CA . ALA A 1 1034 ? -15.989 8.186 3.080 1.00 91.62 1034 ALA A CA 1
ATOM 7912 C C . ALA A 1 1034 ? -15.649 7.829 4.537 1.00 91.62 1034 ALA A C 1
ATOM 7914 O O . ALA A 1 1034 ? -16.510 7.926 5.415 1.00 91.62 1034 ALA A O 1
ATOM 7915 N N . ASP A 1 1035 ? -14.372 7.579 4.826 1.00 87.62 1035 ASP A N 1
ATOM 7916 C CA . ASP A 1 1035 ? -13.857 7.448 6.204 1.00 87.62 1035 ASP A CA 1
ATOM 7917 C C . ASP A 1 1035 ? -13.894 8.781 6.981 1.00 87.62 1035 ASP A C 1
ATOM 7919 O O . ASP A 1 1035 ? -13.825 8.820 8.211 1.00 87.62 1035 ASP A O 1
ATOM 7923 N N . GLY A 1 1036 ? -14.036 9.896 6.257 1.00 89.44 1036 GLY A N 1
ATOM 7924 C CA . GLY A 1 1036 ? -14.231 11.247 6.790 1.00 89.44 1036 GLY A CA 1
ATOM 7925 C C . GLY A 1 1036 ? -15.654 11.580 7.233 1.00 89.44 1036 GLY A C 1
ATOM 7926 O O . GLY A 1 1036 ? -15.905 12.722 7.630 1.00 89.44 1036 GLY A O 1
ATOM 7927 N N . LEU A 1 1037 ? -16.595 10.638 7.118 1.00 94.31 1037 LEU A N 1
ATOM 7928 C CA . LEU A 1 1037 ? -17.980 10.858 7.519 1.00 94.31 1037 LEU A CA 1
ATOM 7929 C C . LEU A 1 1037 ? -18.129 10.993 9.038 1.00 94.31 1037 LEU A C 1
ATOM 7931 O O . LEU A 1 1037 ? -17.352 10.463 9.835 1.00 94.31 1037 LEU A O 1
ATOM 7935 N N . LEU A 1 1038 ? -19.202 11.671 9.447 1.00 96.00 1038 LEU A N 1
ATOM 7936 C CA . LEU A 1 1038 ? -19.668 11.644 10.826 1.00 96.00 1038 LEU A CA 1
ATOM 7937 C C . LEU A 1 1038 ? -19.831 10.209 11.326 1.00 96.00 1038 LEU A C 1
ATOM 7939 O O . LEU A 1 1038 ? -20.343 9.338 10.624 1.00 96.00 1038 LEU A O 1
ATOM 7943 N N . SER A 1 1039 ? -19.488 9.983 12.588 1.00 95.44 1039 SER A N 1
ATOM 7944 C CA . SER A 1 1039 ? -19.758 8.704 13.240 1.00 95.44 1039 SER A CA 1
ATOM 7945 C C . SER A 1 1039 ? -21.226 8.599 13.666 1.00 95.44 1039 SER A C 1
ATOM 7947 O O . SER A 1 1039 ? -21.824 7.536 13.544 1.00 95.44 1039 SER A O 1
ATOM 7949 N N . ALA A 1 1040 ? -21.819 9.696 14.149 1.00 95.88 1040 ALA A N 1
ATOM 7950 C CA . ALA A 1 1040 ? -23.248 9.828 14.442 1.00 95.88 1040 ALA A CA 1
ATOM 7951 C C . ALA A 1 1040 ? -23.616 11.300 14.696 1.00 95.88 1040 ALA A C 1
ATOM 7953 O O . ALA A 1 1040 ? -22.740 12.156 14.857 1.00 95.88 1040 ALA A O 1
ATOM 7954 N N . TYR A 1 1041 ? -24.911 11.592 14.807 1.00 95.06 1041 TYR A N 1
ATOM 7955 C CA . TYR A 1 1041 ? -25.371 12.774 15.533 1.00 95.06 1041 TYR A CA 1
ATOM 7956 C C . TYR A 1 1041 ? -25.465 12.474 17.035 1.00 95.06 1041 TYR A C 1
ATOM 7958 O O . TYR A 1 1041 ? -25.886 11.388 17.426 1.00 95.06 1041 TYR A O 1
ATOM 7966 N N . LEU A 1 1042 ? -25.114 13.449 17.876 1.00 94.31 1042 LEU A N 1
ATOM 7967 C CA . LEU A 1 1042 ? -25.217 13.372 19.331 1.00 94.31 1042 LEU A CA 1
ATOM 7968 C C . LEU A 1 1042 ? -26.690 13.209 19.757 1.00 94.31 1042 LEU A C 1
ATOM 7970 O O . LEU A 1 1042 ? -27.473 14.145 19.551 1.00 94.31 1042 LEU A O 1
ATOM 7974 N N . PRO A 1 1043 ? -27.075 12.083 20.386 1.00 92.06 1043 PRO A N 1
ATOM 7975 C CA . PRO A 1 1043 ? -28.448 11.876 20.832 1.00 92.06 1043 PRO A CA 1
ATOM 7976 C C . PRO A 1 1043 ? -28.808 12.800 21.998 1.00 92.06 1043 PRO A C 1
ATOM 7978 O O . PRO A 1 1043 ? -28.044 12.960 22.955 1.00 92.06 1043 PRO A O 1
ATOM 7981 N N . VAL A 1 1044 ? -30.003 13.388 21.943 1.00 85.62 1044 VAL A N 1
ATOM 7982 C CA . VAL A 1 1044 ? -30.529 14.235 23.022 1.00 85.62 1044 VAL A CA 1
ATOM 7983 C C . VAL A 1 1044 ? -30.674 13.401 24.299 1.00 85.62 1044 VAL A C 1
ATOM 7985 O O . VAL A 1 1044 ? -31.202 12.294 24.268 1.00 85.62 1044 VAL A O 1
ATOM 7988 N N . GLY A 1 1045 ? -30.205 13.930 25.432 1.00 82.38 1045 GLY A N 1
ATOM 7989 C CA . GLY A 1 1045 ? -30.367 13.285 26.743 1.00 82.38 1045 GLY A CA 1
ATOM 7990 C C . GLY A 1 1045 ? -29.419 12.113 27.034 1.00 82.38 1045 GLY A C 1
ATOM 7991 O O . GLY A 1 1045 ? -29.516 11.525 28.112 1.00 82.38 1045 GLY A O 1
ATOM 7992 N N . VAL A 1 1046 ? -28.466 11.800 26.144 1.00 89.25 1046 VAL A N 1
ATOM 7993 C CA . VAL A 1 1046 ? -27.558 10.644 26.303 1.00 89.25 1046 VAL A CA 1
ATOM 7994 C C . VAL A 1 1046 ? -26.755 10.671 27.613 1.00 89.25 1046 VAL A C 1
ATOM 7996 O O . VAL A 1 1046 ? -26.539 9.645 28.251 1.00 89.25 1046 VAL A O 1
ATOM 7999 N N . PHE A 1 1047 ? -26.380 11.858 28.082 1.00 89.25 1047 PHE A N 1
ATOM 8000 C CA . PHE A 1 1047 ? -25.628 12.051 29.327 1.00 89.25 1047 PHE A CA 1
ATOM 8001 C C . PHE A 1 1047 ? -26.504 12.043 30.592 1.00 89.25 1047 PHE A C 1
ATOM 8003 O O . PHE A 1 1047 ? -25.997 12.221 31.696 1.00 89.25 1047 PHE A O 1
ATOM 8010 N N . SER A 1 1048 ? -27.820 11.871 30.449 1.00 79.31 1048 SER A N 1
ATOM 8011 C CA . SER A 1 1048 ? -28.788 11.836 31.553 1.00 79.31 1048 SER A CA 1
ATOM 8012 C C . SER A 1 1048 ? -29.290 10.418 31.855 1.00 79.31 1048 SER A C 1
ATOM 8014 O O . SER A 1 1048 ? -30.294 10.260 32.544 1.00 79.31 1048 SER A O 1
ATOM 8016 N N . GLY A 1 1049 ? -28.612 9.384 31.337 1.00 70.88 1049 GLY A N 1
ATOM 8017 C CA . GLY A 1 1049 ? -28.952 7.973 31.563 1.00 70.88 1049 GLY A CA 1
ATOM 8018 C C . GLY A 1 1049 ? -30.138 7.462 30.737 1.00 70.88 1049 GLY A C 1
ATOM 8019 O O . GLY A 1 1049 ? -30.594 6.339 30.946 1.00 70.88 1049 GLY A O 1
ATOM 8020 N N . GLN A 1 1050 ? -30.648 8.269 29.804 1.00 79.25 1050 GLN A N 1
ATOM 8021 C CA . GLN A 1 1050 ? -31.681 7.849 28.861 1.00 79.25 1050 GLN A CA 1
ATOM 8022 C C . GLN A 1 1050 ? -31.073 6.970 27.763 1.00 79.25 1050 GLN A C 1
ATOM 8024 O O . GLN A 1 1050 ? -29.924 7.160 27.362 1.00 79.25 1050 GLN A O 1
ATOM 8029 N N . LYS A 1 1051 ? -31.858 6.013 27.251 1.00 82.94 1051 LYS A N 1
ATOM 8030 C CA . LYS A 1 1051 ? -31.461 5.233 26.074 1.00 82.94 1051 LYS A CA 1
ATOM 8031 C C . LYS A 1 1051 ? -31.251 6.202 24.894 1.00 82.94 1051 LYS A C 1
ATOM 8033 O O . LYS A 1 1051 ? -32.168 6.979 24.626 1.00 82.94 1051 LYS A O 1
ATOM 8038 N N . PRO A 1 1052 ? -30.096 6.171 24.202 1.00 86.88 1052 PRO A N 1
ATOM 8039 C CA . PRO A 1 1052 ? -29.839 7.076 23.088 1.00 86.88 1052 PRO A CA 1
ATOM 8040 C C . PRO A 1 1052 ? -30.838 6.834 21.954 1.00 86.88 1052 PRO A C 1
ATOM 8042 O O . PRO A 1 1052 ? -31.006 5.700 21.502 1.00 86.88 1052 PRO A O 1
ATOM 8045 N N . ASP A 1 1053 ? -31.485 7.904 21.497 1.00 89.19 1053 ASP A N 1
ATOM 8046 C CA . ASP A 1 1053 ? -32.303 7.907 20.286 1.00 89.19 1053 ASP A CA 1
ATOM 8047 C C . ASP A 1 1053 ? -31.408 8.128 19.060 1.00 89.19 1053 ASP A C 1
ATOM 8049 O O . ASP A 1 1053 ? -30.877 9.220 18.847 1.00 89.19 1053 ASP A O 1
ATOM 8053 N N . MET A 1 1054 ? -31.224 7.068 18.273 1.00 91.56 1054 MET A N 1
ATOM 8054 C CA . MET A 1 1054 ? -30.386 7.077 17.074 1.00 91.56 1054 MET A CA 1
ATOM 8055 C C . MET A 1 1054 ? -31.167 7.389 15.793 1.00 91.56 1054 MET A C 1
ATOM 8057 O O . MET A 1 1054 ? -30.541 7.478 14.739 1.00 91.56 1054 MET A O 1
ATOM 8061 N N . SER A 1 1055 ? -32.483 7.633 15.866 1.00 89.12 1055 SER A N 1
ATOM 8062 C CA . SER A 1 1055 ? -33.354 7.834 14.693 1.00 89.12 1055 SER A CA 1
ATOM 8063 C C . SER A 1 1055 ? -32.826 8.893 13.724 1.00 89.12 1055 SER A C 1
ATOM 8065 O O . SER A 1 1055 ? -32.804 8.690 12.516 1.00 89.12 1055 SER A O 1
ATOM 8067 N N . VAL A 1 1056 ? -32.302 10.004 14.245 1.00 88.12 1056 VAL A N 1
ATOM 8068 C CA . VAL A 1 1056 ? -31.740 11.087 13.425 1.00 88.12 1056 VAL A CA 1
ATOM 8069 C C . VAL A 1 1056 ? -30.486 10.650 12.659 1.00 88.12 1056 VAL A C 1
ATOM 8071 O O . VAL A 1 1056 ? -30.244 11.129 11.553 1.00 88.12 1056 VAL A O 1
ATOM 8074 N N . THR A 1 1057 ? -29.681 9.762 13.242 1.00 92.06 1057 THR A N 1
ATOM 8075 C CA . THR A 1 1057 ? -28.498 9.188 12.585 1.00 92.06 1057 THR A CA 1
ATOM 8076 C C . THR A 1 1057 ? -28.910 8.123 11.569 1.00 92.06 1057 THR A C 1
ATOM 8078 O O . THR A 1 1057 ? -28.398 8.125 10.454 1.00 92.06 1057 THR A O 1
ATOM 8081 N N . GLU A 1 1058 ? -29.874 7.270 11.918 1.00 90.38 1058 GLU A N 1
ATOM 8082 C CA . GLU A 1 1058 ? -30.435 6.231 11.042 1.00 90.38 1058 GLU A CA 1
ATOM 8083 C C . GLU A 1 1058 ? -31.149 6.821 9.815 1.00 90.38 1058 GLU A C 1
ATOM 8085 O O . GLU A 1 1058 ? -31.076 6.269 8.726 1.00 90.38 1058 GLU A O 1
ATOM 8090 N N . GLU A 1 1059 ? -31.804 7.976 9.943 1.00 87.25 1059 GLU A N 1
ATOM 8091 C CA . GLU A 1 1059 ? -32.404 8.678 8.800 1.00 87.25 1059 GLU A CA 1
ATOM 8092 C C . GLU A 1 1059 ? -31.358 9.284 7.850 1.00 87.25 1059 GLU A C 1
ATOM 8094 O O . GLU A 1 1059 ? -31.644 9.508 6.664 1.00 87.25 1059 GLU A O 1
ATOM 8099 N N . ALA A 1 1060 ? -30.175 9.599 8.383 1.00 89.44 1060 ALA A N 1
ATOM 8100 C CA . ALA A 1 1060 ? -29.100 10.280 7.675 1.00 89.44 1060 ALA A CA 1
ATOM 8101 C C . ALA A 1 1060 ? -28.122 9.319 6.984 1.00 89.44 1060 ALA A C 1
ATOM 8103 O O . ALA A 1 1060 ? -27.468 9.738 6.031 1.00 89.44 1060 ALA A O 1
ATOM 8104 N N . LEU A 1 1061 ? -28.034 8.063 7.431 1.00 92.94 1061 LEU A N 1
ATOM 8105 C CA . LEU A 1 1061 ? -27.173 7.025 6.864 1.00 92.94 1061 LEU A CA 1
ATOM 8106 C C . LEU A 1 1061 ? -28.016 5.888 6.283 1.00 92.94 1061 LEU A C 1
ATOM 8108 O O . LEU A 1 1061 ? -28.900 5.360 6.949 1.00 92.94 1061 LEU A O 1
ATOM 8112 N N . THR A 1 1062 ? -27.727 5.476 5.056 1.00 91.56 1062 THR A N 1
ATOM 8113 C CA . THR A 1 1062 ? -28.276 4.233 4.503 1.00 91.56 1062 THR A CA 1
ATOM 8114 C C . THR A 1 1062 ? -27.588 3.022 5.137 1.00 91.56 1062 THR A C 1
ATOM 8116 O O . THR A 1 1062 ? -26.478 3.125 5.667 1.00 91.56 1062 THR A O 1
ATOM 8119 N N . ALA A 1 1063 ? -28.227 1.851 5.072 1.00 88.31 1063 ALA A N 1
ATOM 8120 C CA . ALA A 1 1063 ? -27.672 0.628 5.661 1.00 88.31 1063 ALA A CA 1
ATOM 8121 C C . ALA A 1 1063 ? -26.338 0.189 5.020 1.00 88.31 1063 ALA A C 1
ATOM 8123 O O . ALA A 1 1063 ? -25.516 -0.427 5.689 1.00 88.31 1063 ALA A O 1
ATOM 8124 N N . ASP A 1 1064 ? -26.105 0.546 3.755 1.00 87.56 1064 ASP A N 1
ATOM 8125 C CA . ASP A 1 1064 ? -24.871 0.302 2.994 1.00 87.56 1064 ASP A CA 1
ATOM 8126 C C . ASP A 1 1064 ? -23.834 1.444 3.097 1.00 87.56 1064 ASP A C 1
ATOM 8128 O O . ASP A 1 1064 ? -22.854 1.476 2.346 1.00 87.56 1064 ASP A O 1
ATOM 8132 N N . GLY A 1 1065 ? -24.021 2.374 4.042 1.00 90.19 1065 GLY A N 1
ATOM 8133 C CA . GLY A 1 1065 ? -22.985 3.324 4.456 1.00 90.19 1065 GLY A CA 1
ATOM 8134 C C . GLY A 1 1065 ? -22.990 4.688 3.767 1.00 90.19 1065 GLY A C 1
ATOM 8135 O O . GLY A 1 1065 ? -22.044 5.450 3.959 1.00 90.19 1065 GLY A O 1
ATOM 8136 N N . TRP A 1 1066 ? -24.024 5.038 2.998 1.00 92.88 1066 TRP A N 1
ATOM 8137 C CA . TRP A 1 1066 ? -24.124 6.350 2.356 1.00 92.88 1066 TRP A CA 1
ATOM 8138 C C . TRP A 1 1066 ? -24.753 7.399 3.272 1.00 92.88 1066 TRP A C 1
ATOM 8140 O O . TRP A 1 1066 ? -25.848 7.219 3.803 1.00 92.88 1066 TRP A O 1
ATOM 8150 N N . PHE A 1 1067 ? -24.105 8.553 3.387 1.00 94.62 1067 PHE A N 1
ATOM 8151 C CA . PHE A 1 1067 ? -24.665 9.740 4.014 1.00 94.62 1067 PHE A CA 1
ATOM 8152 C C . PHE A 1 1067 ? -25.562 10.516 3.049 1.00 94.62 1067 PHE A C 1
ATOM 8154 O O . PHE A 1 1067 ? -25.156 10.896 1.950 1.00 94.62 1067 PHE A O 1
ATOM 8161 N N . ARG A 1 1068 ? -26.781 10.810 3.497 1.00 92.56 1068 ARG A N 1
ATOM 8162 C CA . ARG A 1 1068 ? -27.813 11.518 2.737 1.00 92.56 1068 ARG A CA 1
ATOM 8163 C C . ARG A 1 1068 ? -27.725 13.025 2.944 1.00 92.56 1068 ARG A C 1
ATOM 8165 O O . ARG A 1 1068 ? -28.251 13.559 3.925 1.00 92.56 1068 ARG A O 1
ATOM 8172 N N . THR A 1 1069 ? -27.111 13.732 1.993 1.00 89.44 1069 THR A N 1
ATOM 8173 C CA . THR A 1 1069 ? -26.800 15.168 2.135 1.00 89.44 1069 THR A CA 1
ATOM 8174 C C . THR A 1 1069 ? -28.041 16.063 2.209 1.00 89.44 1069 THR A C 1
ATOM 8176 O O . THR A 1 1069 ? -28.006 17.130 2.823 1.00 89.44 1069 THR A O 1
ATOM 8179 N N . GLY A 1 1070 ? -29.163 15.646 1.609 1.00 84.69 1070 GLY A N 1
ATOM 8180 C CA . GLY A 1 1070 ? -30.337 16.496 1.413 1.00 84.69 1070 GLY A CA 1
ATOM 8181 C C . GLY A 1 1070 ? -30.181 17.586 0.349 1.00 84.69 1070 GLY A C 1
ATOM 8182 O O . GLY A 1 1070 ? -31.105 18.393 0.197 1.00 84.69 1070 GLY A O 1
ATOM 8183 N N . ASP A 1 1071 ? -29.056 17.628 -0.363 1.00 84.69 1071 ASP A N 1
ATOM 8184 C CA . ASP A 1 1071 ? -28.838 18.484 -1.527 1.00 84.69 1071 ASP A CA 1
ATOM 8185 C C . ASP A 1 1071 ? -29.178 17.697 -2.815 1.00 84.69 1071 ASP A C 1
ATOM 8187 O O . ASP A 1 1071 ? -29.010 16.477 -2.866 1.00 84.69 1071 ASP A O 1
ATOM 8191 N N . VAL A 1 1072 ? -29.717 18.381 -3.831 1.00 85.44 1072 VAL A N 1
ATOM 8192 C CA . VAL A 1 1072 ? -30.002 17.813 -5.161 1.00 85.44 1072 VAL A CA 1
ATOM 8193 C C . VAL A 1 1072 ? -28.890 18.219 -6.101 1.00 85.44 1072 VAL A C 1
ATOM 8195 O O . VAL A 1 1072 ? -28.486 19.386 -6.137 1.00 85.44 1072 VAL A O 1
ATOM 8198 N N . GLY A 1 1073 ? -28.421 17.268 -6.887 1.00 89.19 1073 GLY A N 1
ATOM 8199 C CA . GLY A 1 1073 ? -27.431 17.550 -7.898 1.00 89.19 1073 GLY A CA 1
ATOM 8200 C C . GLY A 1 1073 ? -27.452 16.554 -9.032 1.00 89.19 1073 GLY A C 1
ATOM 8201 O O . GLY A 1 1073 ? -28.204 15.580 -9.020 1.00 89.19 1073 GLY A O 1
ATOM 8202 N N . THR A 1 1074 ? -26.589 16.828 -9.996 1.00 88.06 1074 THR A N 1
ATOM 8203 C CA . THR A 1 1074 ? -26.241 15.915 -11.075 1.00 88.06 1074 THR A CA 1
ATOM 8204 C C . THR A 1 1074 ? -24.754 15.613 -11.011 1.00 88.06 1074 THR A C 1
ATOM 8206 O O . THR A 1 1074 ? -23.955 16.393 -10.483 1.00 88.06 1074 THR A O 1
ATOM 8209 N N . LEU A 1 1075 ? -24.381 14.475 -11.572 1.00 86.81 1075 LEU A N 1
ATOM 8210 C CA . LEU A 1 1075 ? -22.998 14.100 -11.795 1.00 86.81 1075 LEU A CA 1
ATOM 8211 C C . LEU A 1 1075 ? -22.852 13.900 -13.298 1.00 86.81 1075 LEU A C 1
ATOM 8213 O O . LEU A 1 1075 ? -23.602 13.116 -13.886 1.00 86.81 1075 LEU A O 1
ATOM 8217 N N . ASN A 1 1076 ? -21.972 14.679 -13.919 1.00 81.19 1076 ASN A N 1
ATOM 8218 C CA . ASN A 1 1076 ? -21.768 14.601 -15.361 1.00 81.19 1076 ASN A CA 1
ATOM 8219 C C . ASN A 1 1076 ? -20.824 13.448 -15.728 1.00 81.19 1076 ASN A C 1
ATOM 8221 O O . ASN A 1 1076 ? -20.259 12.789 -14.855 1.00 81.19 1076 ASN A O 1
ATOM 8225 N N . ALA A 1 1077 ? -20.640 13.230 -17.029 1.00 73.00 1077 ALA A N 1
ATOM 8226 C CA . ALA A 1 1077 ? -19.712 12.245 -17.585 1.00 73.00 1077 ALA A CA 1
ATOM 8227 C C . ALA A 1 1077 ? -18.293 12.322 -16.979 1.00 73.00 1077 ALA A C 1
ATOM 8229 O O . ALA A 1 1077 ? -17.687 11.304 -16.660 1.00 73.00 1077 ALA A O 1
ATOM 8230 N N . ASP A 1 1078 ? -17.796 13.535 -16.732 1.00 72.69 1078 ASP A N 1
ATOM 8231 C CA . ASP A 1 1078 ? -16.477 13.781 -16.137 1.00 72.69 1078 ASP A CA 1
ATOM 8232 C C . ASP A 1 1078 ? -16.457 13.662 -14.607 1.00 72.69 1078 ASP A C 1
ATOM 8234 O O . ASP A 1 1078 ? -15.457 14.034 -13.972 1.00 72.69 1078 ASP A O 1
ATOM 8238 N N . GLY A 1 1079 ? -17.545 13.160 -14.001 1.00 79.94 1079 GLY A N 1
ATOM 8239 C CA . GLY A 1 1079 ? -17.687 12.938 -12.559 1.00 79.94 1079 GLY A CA 1
ATOM 8240 C C . GLY A 1 1079 ? -17.607 14.233 -11.764 1.00 79.94 1079 GLY A C 1
ATOM 8241 O O . GLY A 1 1079 ? -17.219 14.245 -10.595 1.00 79.94 1079 GLY A O 1
ATOM 8242 N N . ARG A 1 1080 ? -17.935 15.354 -12.410 1.00 88.12 1080 ARG A N 1
ATOM 8243 C CA . ARG A 1 1080 ? -18.027 16.664 -11.779 1.00 88.12 1080 ARG A CA 1
ATOM 8244 C C . ARG A 1 1080 ? -19.417 16.813 -11.191 1.00 88.12 1080 ARG A C 1
ATOM 8246 O O . ARG A 1 1080 ? -20.428 16.654 -11.878 1.00 88.12 1080 ARG A O 1
ATOM 8253 N N . LEU A 1 1081 ? -19.449 17.100 -9.899 1.00 90.50 1081 LEU A N 1
ATOM 8254 C CA . LEU A 1 1081 ? -20.679 17.268 -9.149 1.00 90.50 1081 LEU A CA 1
ATOM 8255 C C . LEU A 1 1081 ? -21.235 18.664 -9.404 1.00 90.50 1081 LEU A C 1
ATOM 8257 O O . LEU A 1 1081 ? -20.560 19.663 -9.171 1.00 90.50 1081 LEU A O 1
ATOM 8261 N N . ARG A 1 1082 ? -22.495 18.754 -9.812 1.00 89.31 1082 ARG A N 1
ATOM 8262 C CA . ARG A 1 1082 ? -23.226 20.015 -9.903 1.00 89.31 1082 ARG A CA 1
ATOM 8263 C C . ARG A 1 1082 ? -24.365 20.012 -8.904 1.00 89.31 1082 ARG A C 1
ATOM 8265 O O . ARG A 1 1082 ? -25.235 19.156 -8.959 1.00 89.31 1082 ARG A O 1
ATOM 8272 N N . ILE A 1 1083 ? -24.391 21.003 -8.019 1.00 83.56 1083 ILE A N 1
ATOM 8273 C CA . ILE A 1 1083 ? -25.502 21.194 -7.081 1.00 83.56 1083 ILE A CA 1
ATOM 8274 C C . ILE A 1 1083 ? -26.561 22.066 -7.758 1.00 83.56 1083 ILE A C 1
ATOM 8276 O O . ILE A 1 1083 ? -26.271 23.202 -8.142 1.00 83.56 1083 ILE A O 1
ATOM 8280 N N . THR A 1 1084 ? -27.774 21.540 -7.919 1.00 77.12 1084 THR A N 1
ATOM 8281 C CA . THR A 1 1084 ? -28.863 22.208 -8.648 1.00 77.12 1084 THR A CA 1
ATOM 8282 C C . THR A 1 1084 ? -29.953 22.740 -7.726 1.00 77.12 1084 THR A C 1
ATOM 8284 O O . THR A 1 1084 ? -30.442 23.852 -7.939 1.00 77.12 1084 THR A O 1
ATOM 8287 N N . ASP A 1 1085 ? -30.295 22.009 -6.667 1.00 71.62 1085 ASP A N 1
ATOM 8288 C CA . ASP A 1 1085 ? -31.300 22.429 -5.690 1.00 71.62 1085 ASP A CA 1
ATOM 8289 C C . ASP A 1 1085 ? -31.035 21.798 -4.314 1.00 71.62 1085 ASP A C 1
ATOM 8291 O O . ASP A 1 1085 ? -30.009 21.166 -4.064 1.00 71.62 1085 ASP A O 1
ATOM 8295 N N . ARG A 1 1086 ? -31.969 21.977 -3.384 1.00 70.12 1086 ARG A N 1
ATOM 8296 C CA . ARG A 1 1086 ? -31.946 21.360 -2.065 1.00 70.12 1086 ARG A CA 1
ATOM 8297 C C . ARG A 1 1086 ? -33.288 20.708 -1.767 1.00 70.12 1086 ARG A C 1
ATOM 8299 O O . ARG A 1 1086 ? -34.306 21.392 -1.700 1.00 70.12 1086 ARG A O 1
ATOM 8306 N N . LEU A 1 1087 ? -33.291 19.395 -1.508 1.00 62.62 1087 LEU A N 1
ATOM 8307 C CA . LEU A 1 1087 ? -34.505 18.662 -1.102 1.00 62.62 1087 LEU A CA 1
ATOM 8308 C C . LEU A 1 1087 ? -35.055 19.176 0.227 1.00 62.62 1087 LEU A C 1
ATOM 8310 O O . LEU A 1 1087 ? -36.244 19.038 0.530 1.00 62.62 1087 LEU A O 1
ATOM 8314 N N . LYS A 1 1088 ? -34.161 19.716 1.055 1.00 61.50 1088 LYS A N 1
ATOM 8315 C CA . LYS A 1 1088 ? -34.439 20.076 2.434 1.00 61.50 1088 LYS A CA 1
ATOM 8316 C C . LYS A 1 1088 ? -34.265 21.569 2.676 1.00 61.50 1088 LYS A C 1
ATOM 8318 O O . LYS A 1 1088 ? -33.631 22.308 1.938 1.00 61.50 1088 LYS A O 1
ATOM 8323 N N . GLU A 1 1089 ? -34.895 22.041 3.732 1.00 65.94 1089 GLU A N 1
ATOM 8324 C CA . GLU A 1 1089 ? -35.382 23.415 3.805 1.00 65.94 1089 GLU A CA 1
ATOM 8325 C C . GLU A 1 1089 ? -34.336 24.409 4.352 1.00 65.94 1089 GLU A C 1
ATOM 8327 O O . GLU A 1 1089 ? -34.698 25.431 4.904 1.00 65.94 1089 GLU A O 1
ATOM 8332 N N . LEU A 1 1090 ? -33.033 24.136 4.260 1.00 69.56 1090 LEU A N 1
ATOM 8333 C CA . LEU A 1 1090 ? -32.002 24.904 4.971 1.00 69.56 1090 LEU A CA 1
ATOM 8334 C C . LEU A 1 1090 ? -31.570 26.193 4.241 1.00 69.56 1090 LEU A C 1
ATOM 8336 O O . LEU A 1 1090 ? -31.118 26.119 3.099 1.00 69.56 1090 LEU A O 1
ATOM 8340 N N . ILE A 1 1091 ? -31.598 27.337 4.941 1.00 78.12 1091 ILE A N 1
ATOM 8341 C CA . ILE A 1 1091 ? -31.201 28.664 4.432 1.00 78.12 1091 ILE A CA 1
ATOM 8342 C C . ILE A 1 1091 ? -29.701 28.902 4.675 1.00 78.12 1091 ILE A C 1
ATOM 8344 O O . ILE A 1 1091 ? -29.206 28.679 5.782 1.00 78.12 1091 ILE A O 1
ATOM 8348 N N . LYS A 1 1092 ? -28.962 29.389 3.671 1.00 72.19 1092 LYS A N 1
ATOM 8349 C CA . LYS A 1 1092 ? -27.530 29.732 3.770 1.00 72.19 1092 LYS A CA 1
ATOM 8350 C C . LYS A 1 1092 ? -27.317 31.247 3.780 1.00 72.19 1092 LYS A C 1
ATOM 8352 O O . LYS A 1 1092 ? -27.263 31.900 2.736 1.00 72.19 1092 LYS A O 1
ATOM 8357 N N . VAL A 1 1093 ? -27.115 31.807 4.972 1.00 78.19 1093 VAL A N 1
ATOM 8358 C CA . VAL A 1 1093 ? -26.842 33.237 5.160 1.00 78.19 1093 VAL A CA 1
ATOM 8359 C C . VAL A 1 1093 ? -25.342 33.456 5.304 1.00 78.19 1093 VAL A C 1
ATOM 8361 O O . VAL A 1 1093 ? -24.763 33.167 6.347 1.00 78.19 1093 VAL A O 1
ATOM 8364 N N . ARG A 1 1094 ? -24.683 33.962 4.260 1.00 69.69 1094 ARG A N 1
ATOM 8365 C CA . ARG A 1 1094 ? -23.230 34.201 4.225 1.00 69.69 1094 ARG A CA 1
ATOM 8366 C C . ARG A 1 1094 ? -22.425 32.962 4.650 1.00 69.69 1094 ARG A C 1
ATOM 8368 O O . ARG A 1 1094 ? -21.496 33.065 5.444 1.00 69.69 1094 ARG A O 1
ATOM 8375 N N . ALA A 1 1095 ? -22.826 31.801 4.125 1.00 61.06 1095 ALA A N 1
ATOM 8376 C CA . ALA A 1 1095 ? -22.345 30.453 4.462 1.00 61.06 1095 ALA A CA 1
ATOM 8377 C C . ALA A 1 1095 ? -22.713 29.912 5.864 1.00 61.06 1095 ALA A C 1
ATOM 8379 O O . ALA A 1 1095 ? -22.514 28.722 6.109 1.00 61.06 1095 ALA A O 1
ATOM 8380 N N . TYR A 1 1096 ? -23.321 30.708 6.753 1.00 66.31 1096 TYR A N 1
ATOM 8381 C CA . TYR A 1 1096 ? -23.937 30.189 7.978 1.00 66.31 1096 TYR A CA 1
ATOM 8382 C C . TYR A 1 1096 ? -25.242 29.461 7.664 1.00 66.31 1096 TYR A C 1
ATOM 8384 O O . TYR A 1 1096 ? -26.013 29.873 6.795 1.00 66.31 1096 TYR A O 1
ATOM 8392 N N . GLN A 1 1097 ? -25.499 28.381 8.394 1.00 69.38 1097 GLN A N 1
ATOM 8393 C CA . GLN A 1 1097 ? -26.731 27.616 8.274 1.00 69.38 1097 GLN A CA 1
ATOM 8394 C C . GLN A 1 1097 ? -27.840 28.225 9.140 1.00 69.38 1097 GLN A C 1
ATOM 8396 O O . GLN A 1 1097 ? -27.625 28.526 10.316 1.00 69.38 1097 GLN A O 1
ATOM 8401 N N . VAL A 1 1098 ? -29.028 28.391 8.561 1.00 73.81 1098 VAL A N 1
ATOM 8402 C CA . VAL A 1 1098 ? -30.229 28.874 9.247 1.00 73.81 1098 VAL A CA 1
ATOM 8403 C C . VAL A 1 1098 ? -31.382 27.928 8.937 1.00 73.81 1098 VAL A C 1
ATOM 8405 O O . VAL A 1 1098 ? -31.814 27.802 7.792 1.00 73.81 1098 VAL A O 1
ATOM 8408 N N . ALA A 1 1099 ? -31.893 27.253 9.963 1.00 74.25 1099 ALA A N 1
ATOM 8409 C CA . ALA A 1 1099 ? -33.042 26.369 9.825 1.00 74.25 1099 ALA A CA 1
ATOM 8410 C C . ALA A 1 1099 ? -34.346 27.187 9.870 1.00 74.25 1099 ALA A C 1
ATOM 8412 O O . ALA A 1 1099 ? -34.606 27.841 10.883 1.00 74.25 1099 ALA A O 1
ATOM 8413 N N . PRO A 1 1100 ? -35.219 27.132 8.845 1.00 78.25 1100 PRO A N 1
ATOM 8414 C CA . PRO A 1 1100 ? -36.523 27.790 8.896 1.00 78.25 1100 PRO A CA 1
ATOM 8415 C C . PRO A 1 1100 ? -37.355 27.383 10.099 1.00 78.25 1100 PRO A C 1
ATOM 8417 O O . PRO A 1 1100 ? -37.929 28.246 10.747 1.00 78.25 1100 PRO A O 1
ATOM 8420 N N . ALA A 1 1101 ? -37.349 26.091 10.439 1.00 65.56 1101 ALA A N 1
ATOM 8421 C CA . ALA A 1 1101 ? -38.090 25.543 11.570 1.00 65.56 1101 ALA A CA 1
ATOM 8422 C C . ALA A 1 1101 ? -37.709 26.199 12.909 1.00 65.56 1101 ALA A C 1
ATOM 8424 O O . ALA A 1 1101 ? -38.553 26.361 13.787 1.00 65.56 1101 ALA A O 1
ATOM 8425 N N . GLU A 1 1102 ? -36.448 26.614 13.068 1.00 72.56 1102 GLU A N 1
ATOM 8426 C CA . GLU A 1 1102 ? -36.000 27.351 14.252 1.00 72.56 1102 GLU A CA 1
ATOM 8427 C C . GLU A 1 1102 ? -36.665 28.732 14.321 1.00 72.56 1102 GLU A C 1
ATOM 8429 O O . GLU A 1 1102 ? -37.206 29.115 15.358 1.00 72.56 1102 GLU A O 1
ATOM 8434 N N . LEU A 1 1103 ? -36.686 29.454 13.200 1.00 80.88 1103 LEU A N 1
ATOM 8435 C CA . LEU A 1 1103 ? -37.327 30.763 13.100 1.00 80.88 1103 LEU A CA 1
ATOM 8436 C C . LEU A 1 1103 ? -38.853 30.665 13.189 1.00 80.88 1103 LEU A C 1
ATOM 8438 O O . LEU A 1 1103 ? -39.479 31.501 13.832 1.00 80.88 1103 LEU A O 1
ATOM 8442 N N . GLU A 1 1104 ? -39.453 29.626 12.618 1.00 79.38 1104 GLU A N 1
ATOM 8443 C CA . GLU A 1 1104 ? -40.882 29.321 12.725 1.00 79.38 1104 GLU A CA 1
ATOM 8444 C C . GLU A 1 1104 ? -41.290 29.072 14.166 1.00 79.38 1104 GLU A C 1
ATOM 8446 O O . GLU A 1 1104 ? -42.270 29.651 14.623 1.00 79.38 1104 GLU A O 1
ATOM 8451 N N . ALA A 1 1105 ? -40.511 28.281 14.908 1.00 69.06 1105 ALA A N 1
ATOM 8452 C CA . ALA A 1 1105 ? -40.753 28.046 16.325 1.00 69.06 1105 ALA A CA 1
ATOM 8453 C C . ALA A 1 1105 ? -40.645 29.344 17.142 1.00 69.06 1105 ALA A C 1
ATOM 8455 O O . ALA A 1 1105 ? -41.463 29.585 18.032 1.00 69.06 1105 ALA A O 1
ATOM 8456 N N . VAL A 1 1106 ? -39.676 30.215 16.829 1.00 76.00 1106 VAL A N 1
ATOM 8457 C CA . VAL A 1 1106 ? -39.565 31.537 17.467 1.00 76.00 1106 VAL A CA 1
ATOM 8458 C C . VAL A 1 1106 ? -40.785 32.402 17.147 1.00 76.00 1106 VAL A C 1
ATOM 8460 O O . VAL A 1 1106 ? -41.366 32.981 18.064 1.00 76.00 1106 VAL A O 1
ATOM 8463 N N . LEU A 1 1107 ? -41.218 32.458 15.888 1.00 82.88 1107 LEU A N 1
ATOM 8464 C CA . LEU A 1 1107 ? -42.378 33.242 15.457 1.00 82.88 1107 LEU A CA 1
ATOM 8465 C C . LEU A 1 1107 ? -43.687 32.725 16.070 1.00 82.88 1107 LEU A C 1
ATOM 8467 O O . LEU A 1 1107 ? -44.454 33.514 16.617 1.00 82.88 1107 LEU A O 1
ATOM 8471 N N . CYS A 1 1108 ? -43.904 31.409 16.059 1.00 76.81 1108 CYS A N 1
ATOM 8472 C CA . CYS A 1 1108 ? -45.090 30.760 16.626 1.00 76.81 1108 CYS A CA 1
ATOM 8473 C C . CYS A 1 1108 ? -45.142 30.827 18.159 1.00 76.81 1108 CYS A C 1
ATOM 8475 O O . CYS A 1 1108 ? -46.196 30.596 18.743 1.00 76.81 1108 CYS A O 1
ATOM 8477 N N . SER A 1 1109 ? -44.035 31.176 18.827 1.00 76.00 1109 SER A N 1
ATOM 8478 C CA . SER A 1 1109 ? -44.049 31.443 20.271 1.00 76.00 1109 SER A CA 1
ATOM 8479 C C . SER A 1 1109 ? -44.727 32.770 20.645 1.00 76.00 1109 SER A C 1
ATOM 8481 O O . SER A 1 1109 ? -44.955 33.021 21.826 1.00 76.00 1109 SER A O 1
ATOM 8483 N N . SER A 1 1110 ? -45.047 33.626 19.666 1.00 83.00 1110 SER A N 1
ATOM 8484 C CA . SER A 1 1110 ? -45.870 34.818 19.876 1.00 83.00 1110 SER A CA 1
ATOM 8485 C C . SER A 1 1110 ? -47.357 34.463 19.857 1.00 83.00 1110 SER A C 1
ATOM 8487 O O . SER A 1 1110 ? -47.847 33.869 18.899 1.00 83.00 1110 SER A O 1
ATOM 8489 N N . GLU A 1 1111 ? -48.116 34.906 20.862 1.00 80.94 1111 GLU A N 1
ATOM 8490 C CA . GLU A 1 1111 ? -49.574 34.706 20.909 1.00 80.94 1111 GLU A CA 1
ATOM 8491 C C . GLU A 1 1111 ? -50.327 35.411 19.768 1.00 80.94 1111 GLU A C 1
ATOM 8493 O O . GLU A 1 1111 ? -51.465 35.058 19.469 1.00 80.94 1111 GLU A O 1
ATOM 8498 N N . ALA A 1 1112 ? -49.697 36.380 19.100 1.00 84.31 1112 ALA A N 1
ATOM 8499 C CA . ALA A 1 1112 ? -50.275 37.087 17.960 1.00 84.31 1112 ALA A CA 1
ATOM 8500 C C . ALA A 1 1112 ? -50.153 36.315 16.629 1.00 84.31 1112 ALA A C 1
ATOM 8502 O O . ALA A 1 1112 ? -50.758 36.716 15.631 1.00 84.31 1112 ALA A O 1
ATOM 8503 N N . VAL A 1 1113 ? -49.399 35.209 16.600 1.00 83.75 1113 VAL A N 1
ATOM 8504 C CA . VAL A 1 1113 ? -49.159 34.378 15.410 1.00 83.75 1113 VAL A CA 1
ATOM 8505 C C . VAL A 1 1113 ? -49.958 33.078 15.518 1.00 83.75 1113 VAL A C 1
ATOM 8507 O O . VAL A 1 1113 ? -49.912 32.380 16.532 1.00 83.75 1113 VAL A O 1
ATOM 8510 N N . ALA A 1 1114 ? -50.735 32.757 14.485 1.00 77.88 1114 ALA A N 1
ATOM 8511 C CA . ALA A 1 1114 ? -51.422 31.470 14.375 1.00 77.88 1114 ALA A CA 1
ATOM 8512 C C . ALA A 1 1114 ? -50.533 30.403 13.728 1.00 77.88 1114 ALA A C 1
ATOM 8514 O O . ALA A 1 1114 ? -50.552 29.257 14.163 1.00 77.88 1114 ALA A O 1
ATOM 8515 N N . ASP A 1 1115 ? -49.758 30.781 12.712 1.00 76.00 1115 ASP A N 1
ATOM 8516 C CA . ASP A 1 1115 ? -48.890 29.876 11.960 1.00 76.00 1115 ASP A CA 1
ATOM 8517 C C . ASP A 1 1115 ? -47.783 30.677 11.263 1.00 76.00 1115 ASP A C 1
ATOM 8519 O O . ASP A 1 1115 ? -47.953 31.871 10.979 1.00 76.00 1115 ASP A O 1
ATOM 8523 N N . ALA A 1 1116 ? -46.650 30.039 10.979 1.00 85.44 1116 ALA A N 1
ATOM 8524 C CA . ALA A 1 1116 ? -45.546 30.674 10.271 1.00 85.44 1116 ALA A CA 1
ATOM 8525 C C . ALA A 1 1116 ? -44.795 29.680 9.382 1.00 85.44 1116 ALA A C 1
ATOM 8527 O O . ALA A 1 1116 ? -44.611 28.520 9.739 1.00 85.44 1116 ALA A O 1
ATOM 8528 N N . GLY A 1 1117 ? -44.311 30.162 8.239 1.00 84.94 1117 GLY A N 1
ATOM 8529 C CA . GLY A 1 1117 ? -43.403 29.436 7.357 1.00 84.94 1117 GLY A CA 1
ATOM 8530 C C . GLY A 1 1117 ? -42.266 30.340 6.906 1.00 84.94 1117 GLY A C 1
ATOM 8531 O O . GLY A 1 1117 ? -42.499 31.452 6.453 1.00 84.94 1117 GLY A O 1
ATOM 8532 N N . VAL A 1 1118 ? -41.023 29.896 7.029 1.00 88.56 1118 VAL A N 1
ATOM 8533 C CA . VAL A 1 1118 ? -39.838 30.689 6.694 1.00 88.56 1118 VAL A CA 1
ATOM 8534 C C . VAL A 1 1118 ? -39.144 30.114 5.456 1.00 88.56 1118 VAL A C 1
ATOM 8536 O O . VAL A 1 1118 ? -39.028 28.905 5.282 1.00 88.56 1118 VAL A O 1
ATOM 8539 N N . ILE A 1 1119 ? -38.685 30.970 4.548 1.00 88.50 1119 ILE A N 1
ATOM 8540 C CA . ILE A 1 1119 ? -37.896 30.559 3.379 1.00 88.50 1119 ILE A CA 1
ATOM 8541 C C . ILE A 1 1119 ? -36.662 31.443 3.233 1.00 88.50 1119 ILE A C 1
ATOM 8543 O O . ILE A 1 1119 ? -36.630 32.574 3.720 1.00 88.50 1119 ILE A O 1
ATOM 8547 N N . GLY A 1 1120 ? -35.653 30.938 2.532 1.00 87.06 1120 GLY A N 1
ATOM 8548 C CA . GLY A 1 1120 ? -34.544 31.751 2.051 1.00 87.06 1120 GLY A CA 1
ATOM 8549 C C . GLY A 1 1120 ? -34.952 32.471 0.772 1.00 87.06 1120 GLY A C 1
ATOM 8550 O O . GLY A 1 1120 ? -35.422 31.837 -0.173 1.00 87.06 1120 GLY A O 1
ATOM 8551 N N . ILE A 1 1121 ? -34.773 33.790 0.730 1.00 86.50 1121 ILE A N 1
ATOM 8552 C CA . ILE A 1 1121 ? -34.815 34.548 -0.523 1.00 86.50 1121 ILE A CA 1
ATOM 8553 C C . ILE A 1 1121 ? -33.387 34.848 -0.972 1.00 86.50 1121 ILE A C 1
ATOM 8555 O O . ILE A 1 1121 ? -32.602 35.419 -0.217 1.00 86.50 1121 ILE A O 1
ATOM 8559 N N . TYR A 1 1122 ? -33.034 34.447 -2.191 1.00 80.44 1122 TYR A N 1
ATOM 8560 C CA . TYR A 1 1122 ? -31.685 34.659 -2.704 1.00 80.44 1122 TYR A CA 1
ATOM 8561 C C . TYR A 1 1122 ? -31.478 36.117 -3.124 1.00 80.44 1122 TYR A C 1
ATOM 8563 O O . TYR A 1 1122 ? -32.197 36.641 -3.978 1.00 80.44 1122 TYR A O 1
ATOM 8571 N N . ASP A 1 1123 ? -30.469 36.768 -2.549 1.00 78.50 1123 ASP A N 1
ATOM 8572 C CA . ASP A 1 1123 ? -30.013 38.092 -2.950 1.00 78.50 1123 ASP A CA 1
ATOM 8573 C C . ASP A 1 1123 ? -28.785 37.967 -3.859 1.00 78.50 1123 ASP A C 1
ATOM 8575 O O . ASP A 1 1123 ? -27.647 37.841 -3.399 1.00 78.50 1123 ASP A O 1
ATOM 8579 N N . LYS A 1 1124 ? -29.017 38.058 -5.175 1.00 71.12 1124 LYS A N 1
ATOM 8580 C CA . LYS A 1 1124 ? -27.961 38.017 -6.203 1.00 71.12 1124 LYS A CA 1
ATOM 8581 C C . LYS A 1 1124 ? -26.870 39.075 -5.993 1.00 71.12 1124 LYS A C 1
ATOM 8583 O O . LYS A 1 1124 ? -25.743 38.896 -6.451 1.00 71.12 1124 LYS A O 1
ATOM 8588 N N . SER A 1 1125 ? -27.184 40.206 -5.353 1.00 71.06 1125 SER A N 1
ATOM 8589 C CA . SER A 1 1125 ? -26.209 41.286 -5.171 1.00 71.06 1125 SER A CA 1
ATOM 8590 C C . SER A 1 1125 ? -25.158 40.944 -4.112 1.00 71.06 1125 SER A C 1
ATOM 8592 O O . SER A 1 1125 ? -23.995 41.299 -4.308 1.00 71.06 1125 SER A O 1
ATOM 8594 N N . GLU A 1 1126 ? -25.545 40.190 -3.079 1.00 69.38 1126 GLU A N 1
ATOM 8595 C CA . GLU A 1 1126 ? -24.699 39.770 -1.952 1.00 69.38 1126 GLU A CA 1
ATOM 8596 C C . GLU A 1 1126 ? -24.275 38.284 -2.007 1.00 69.38 1126 GLU A C 1
ATOM 8598 O O . GLU A 1 1126 ? -23.488 37.858 -1.164 1.00 69.38 1126 GLU A O 1
ATOM 8603 N N . ALA A 1 1127 ? -24.778 37.504 -2.978 1.00 71.50 1127 ALA A N 1
ATOM 8604 C CA . ALA A 1 1127 ? -24.619 36.042 -3.082 1.00 71.50 1127 ALA A CA 1
ATOM 8605 C C . ALA A 1 1127 ? -24.891 35.318 -1.754 1.00 71.50 1127 ALA A C 1
ATOM 8607 O O . ALA A 1 1127 ? -24.097 34.522 -1.253 1.00 71.50 1127 ALA A O 1
ATOM 8608 N N . THR A 1 1128 ? -26.029 35.648 -1.151 1.00 77.88 1128 THR A N 1
ATOM 8609 C CA . THR A 1 1128 ? -26.497 35.062 0.103 1.00 77.88 1128 THR A CA 1
ATOM 8610 C C . THR A 1 1128 ? -27.999 34.873 0.040 1.00 77.88 1128 THR A C 1
ATOM 8612 O O . THR A 1 1128 ? -28.693 35.577 -0.694 1.00 77.88 1128 THR A O 1
ATOM 8615 N N . GLU A 1 1129 ? -28.524 33.964 0.846 1.00 83.06 1129 GLU A N 1
ATOM 8616 C CA . GLU A 1 1129 ? -29.946 33.955 1.147 1.00 83.06 1129 GLU A CA 1
ATOM 8617 C C . GLU A 1 1129 ? -30.224 34.849 2.354 1.00 83.06 1129 GLU A C 1
ATOM 8619 O O . GLU A 1 1129 ? -29.376 35.000 3.237 1.00 83.06 1129 GLU A O 1
ATOM 8624 N N . TRP A 1 1130 ? -31.415 35.439 2.388 1.00 89.12 1130 TRP A N 1
ATOM 8625 C CA . TRP A 1 1130 ? -31.946 36.132 3.553 1.00 89.12 1130 TRP A CA 1
ATOM 8626 C C . TRP A 1 1130 ? -33.223 35.440 4.033 1.00 89.12 1130 TRP A C 1
ATOM 8628 O O . TRP A 1 1130 ? -34.101 35.170 3.211 1.00 89.12 1130 TRP A O 1
ATOM 8638 N N . PRO A 1 1131 ? -33.372 35.166 5.341 1.00 90.88 1131 PRO A N 1
ATOM 8639 C CA . PRO A 1 1131 ? -34.606 34.607 5.871 1.00 90.88 1131 PRO A CA 1
ATOM 8640 C C . PRO A 1 1131 ? -35.784 35.563 5.652 1.00 90.88 1131 PRO A C 1
ATOM 8642 O O . PRO A 1 1131 ? -35.725 36.739 6.019 1.00 90.88 1131 PRO A O 1
ATOM 8645 N N . ARG A 1 1132 ? -36.861 35.049 5.058 1.00 93.00 1132 ARG A N 1
ATOM 8646 C CA . ARG A 1 1132 ? -38.165 35.703 4.907 1.00 93.00 1132 ARG A CA 1
ATOM 8647 C C . ARG A 1 1132 ? -39.215 34.857 5.601 1.00 93.00 1132 ARG A C 1
ATOM 8649 O O . ARG A 1 1132 ? -39.293 33.659 5.343 1.00 93.00 1132 ARG A O 1
ATOM 8656 N N . ALA A 1 1133 ? -40.043 35.479 6.430 1.00 92.31 1133 ALA A N 1
ATOM 8657 C CA . ALA A 1 1133 ? -41.156 34.790 7.069 1.00 92.31 1133 ALA A CA 1
ATOM 8658 C C . ALA A 1 1133 ? -42.470 35.059 6.336 1.00 92.31 1133 ALA A C 1
ATOM 8660 O O . ALA A 1 1133 ? -42.748 36.185 5.937 1.00 92.31 1133 ALA A O 1
ATOM 8661 N N . PHE A 1 1134 ? -43.292 34.029 6.224 1.00 92.62 1134 PHE A N 1
ATOM 8662 C CA . PHE A 1 1134 ? -44.706 34.086 5.907 1.00 92.62 1134 PHE A CA 1
ATOM 8663 C C . PHE A 1 1134 ? -45.459 33.840 7.205 1.00 92.62 1134 PHE A C 1
ATOM 8665 O O . PHE A 1 1134 ? -45.176 32.862 7.895 1.00 92.62 1134 PHE A O 1
ATOM 8672 N N . VAL A 1 1135 ? -46.349 34.749 7.583 1.00 91.00 1135 VAL A N 1
ATOM 8673 C CA . VAL A 1 1135 ? -46.980 34.743 8.906 1.00 91.00 1135 VAL A CA 1
ATOM 8674 C C . VAL A 1 1135 ? -48.486 34.837 8.753 1.00 91.00 1135 VAL A C 1
ATOM 8676 O O . VAL A 1 1135 ? -48.979 35.712 8.046 1.00 91.00 1135 VAL A O 1
ATOM 8679 N N . VAL A 1 1136 ? -49.206 33.973 9.465 1.00 87.50 1136 VAL A N 1
ATOM 8680 C CA . VAL A 1 1136 ? -50.662 34.043 9.611 1.00 87.50 1136 VAL A CA 1
ATOM 8681 C C . VAL A 1 1136 ? -50.973 34.734 10.941 1.00 87.50 1136 VAL A C 1
ATOM 8683 O O . VAL A 1 1136 ? -50.690 34.166 12.004 1.00 87.50 1136 VAL A O 1
ATOM 8686 N N . PRO A 1 1137 ? -51.527 35.960 10.937 1.00 87.75 1137 PRO A N 1
ATOM 8687 C CA . PRO A 1 1137 ? -51.950 36.623 12.165 1.00 87.75 1137 PRO A CA 1
ATOM 8688 C C . PRO A 1 1137 ? -53.084 35.850 12.838 1.00 87.75 1137 PRO A C 1
ATOM 8690 O O . PRO A 1 1137 ? -54.031 35.427 12.176 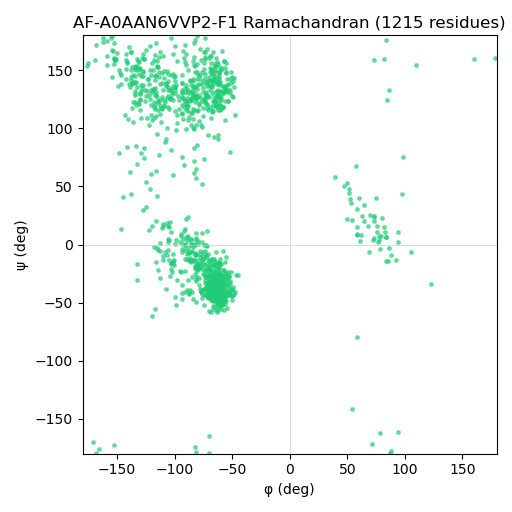1.00 87.75 1137 PRO A O 1
ATOM 8693 N N . ARG A 1 1138 ? -53.060 35.738 14.169 1.00 82.50 1138 ARG A N 1
ATOM 8694 C CA . ARG A 1 1138 ? -54.125 35.048 14.918 1.00 82.50 1138 ARG A CA 1
ATOM 8695 C C . ARG A 1 1138 ? -55.495 35.726 14.803 1.00 82.50 1138 ARG A C 1
ATOM 8697 O O . ARG A 1 1138 ? -56.514 35.053 14.890 1.00 82.50 1138 ARG A O 1
ATOM 8704 N N . ALA A 1 1139 ? -55.525 37.032 14.544 1.00 79.25 1139 ALA A N 1
ATOM 8705 C CA . ALA A 1 1139 ? -56.753 37.784 14.271 1.00 79.25 1139 ALA A CA 1
ATOM 8706 C C . ALA A 1 1139 ? -57.341 37.541 12.857 1.00 79.25 1139 ALA A C 1
ATOM 8708 O O . ALA A 1 1139 ? -58.435 38.027 12.566 1.00 79.25 1139 ALA A O 1
ATOM 8709 N N . GLY A 1 1140 ? -56.633 36.801 11.989 1.00 78.62 1140 GLY A N 1
ATOM 8710 C CA . GLY A 1 1140 ? -56.972 36.594 10.577 1.00 78.62 1140 GLY A CA 1
ATOM 8711 C C . GLY A 1 1140 ? -56.722 37.832 9.703 1.00 78.62 1140 GLY A C 1
ATOM 8712 O O . GLY A 1 1140 ? -56.672 38.958 10.195 1.00 78.62 1140 GLY A O 1
ATOM 8713 N N . MET A 1 1141 ? -56.582 37.653 8.384 1.00 79.69 1141 MET A N 1
ATOM 8714 C CA . MET A 1 1141 ? -56.281 38.776 7.474 1.00 79.69 1141 MET A CA 1
ATOM 8715 C C . MET A 1 1141 ? -57.489 39.674 7.162 1.00 79.69 1141 MET A C 1
ATOM 8717 O O . MET A 1 1141 ? -57.316 40.810 6.730 1.00 79.69 1141 MET A O 1
ATOM 8721 N N . LYS A 1 1142 ? -58.723 39.205 7.391 1.00 72.75 1142 LYS A N 1
ATOM 8722 C CA . LYS A 1 1142 ? -59.951 39.940 7.023 1.00 72.75 1142 LYS A CA 1
ATOM 8723 C C . LYS A 1 1142 ? -60.231 41.181 7.884 1.00 72.75 1142 LYS A C 1
ATOM 8725 O O . LYS A 1 1142 ? -60.941 42.069 7.427 1.00 72.75 1142 LYS A O 1
ATOM 8730 N N . ASN A 1 1143 ? -59.669 41.255 9.095 1.00 66.38 1143 ASN A N 1
ATOM 8731 C CA . ASN A 1 1143 ? -59.962 42.300 10.089 1.00 66.38 1143 ASN A CA 1
ATOM 8732 C C . ASN A 1 1143 ? -58.730 43.139 10.490 1.00 66.38 1143 ASN A C 1
ATOM 8734 O O . ASN A 1 1143 ? -58.754 43.819 11.515 1.00 66.38 1143 ASN A O 1
ATOM 8738 N N . VAL A 1 1144 ? -57.642 43.093 9.714 1.00 76.06 1144 VAL A N 1
ATOM 8739 C CA . VAL A 1 1144 ? -56.370 43.769 10.033 1.00 76.06 1144 VAL A CA 1
ATOM 8740 C C . VAL A 1 1144 ? -56.071 44.904 9.055 1.00 76.06 1144 VAL A C 1
ATOM 8742 O O . VAL A 1 1144 ? -56.245 44.782 7.845 1.00 76.06 1144 VAL A O 1
ATOM 8745 N N . THR A 1 1145 ? -55.596 46.035 9.577 1.00 84.69 1145 THR A N 1
ATOM 8746 C CA . THR A 1 1145 ? -55.116 47.165 8.765 1.00 84.69 1145 THR A CA 1
ATOM 8747 C C . THR A 1 1145 ? -53.617 47.033 8.507 1.00 84.69 1145 THR A C 1
ATOM 8749 O O . THR A 1 1145 ? -52.892 46.429 9.302 1.00 84.69 1145 THR A O 1
ATOM 8752 N N . ARG A 1 1146 ? -53.106 47.668 7.446 1.00 84.81 1146 ARG A N 1
ATOM 8753 C CA . ARG A 1 1146 ? -51.659 47.708 7.170 1.00 84.81 1146 ARG A CA 1
ATOM 8754 C C . ARG A 1 1146 ? -50.841 48.214 8.366 1.00 84.81 1146 ARG A C 1
ATOM 8756 O O . ARG A 1 1146 ? -49.824 47.614 8.687 1.00 84.81 1146 ARG A O 1
ATOM 8763 N N . ALA A 1 1147 ? -51.327 49.238 9.070 1.00 84.81 1147 ALA A N 1
ATOM 8764 C CA . ALA A 1 1147 ? -50.678 49.762 10.273 1.00 84.81 1147 ALA A CA 1
ATOM 8765 C C . ALA A 1 1147 ? -50.589 48.714 11.402 1.00 84.81 1147 ALA A C 1
ATOM 8767 O O . ALA A 1 1147 ? -49.564 48.610 12.072 1.00 84.81 1147 ALA A O 1
ATOM 8768 N N . SER A 1 1148 ? -51.632 47.893 11.589 1.00 86.88 1148 SER A N 1
ATOM 8769 C CA . SER A 1 1148 ? -51.610 46.803 12.577 1.00 86.88 1148 SER A CA 1
ATOM 8770 C C . SER A 1 1148 ? -50.643 45.672 12.198 1.00 86.88 1148 SER A C 1
ATOM 8772 O O . SER A 1 1148 ? -49.967 45.126 13.069 1.00 86.88 1148 SER A O 1
ATOM 8774 N N . LEU A 1 1149 ? -50.509 45.371 10.901 1.00 88.94 1149 LEU A N 1
ATOM 8775 C CA . LEU A 1 1149 ? -49.539 44.398 10.391 1.00 88.94 1149 LEU A CA 1
ATOM 8776 C C . LEU A 1 1149 ? -48.100 44.912 10.501 1.00 88.94 1149 LEU A C 1
ATOM 8778 O O . LEU A 1 1149 ? -47.212 44.153 10.871 1.00 88.94 1149 LEU A O 1
ATOM 8782 N N . GLU A 1 1150 ? -47.859 46.198 10.243 1.00 90.19 1150 GLU A N 1
ATOM 8783 C CA . GLU A 1 1150 ? -46.550 46.833 10.440 1.00 90.19 1150 GLU A CA 1
ATOM 8784 C C . GLU A 1 1150 ? -46.138 46.829 11.922 1.00 90.19 1150 GLU A C 1
ATOM 8786 O O . GLU A 1 1150 ? -44.993 46.502 12.243 1.00 90.19 1150 GLU A O 1
ATOM 8791 N N . ALA A 1 1151 ? -47.079 47.089 12.839 1.00 88.62 1151 ALA A N 1
ATOM 8792 C CA . ALA A 1 1151 ? -46.844 46.977 14.278 1.00 88.62 1151 ALA A CA 1
ATOM 8793 C C . ALA A 1 1151 ? -46.506 45.535 14.703 1.00 88.62 1151 ALA A C 1
ATOM 8795 O O . ALA A 1 1151 ? -45.525 45.319 15.419 1.00 88.62 1151 ALA A O 1
ATOM 8796 N N . LEU A 1 1152 ? -47.265 44.540 14.223 1.00 89.94 1152 LEU A N 1
ATOM 8797 C CA . LEU A 1 1152 ? -46.986 43.121 14.472 1.00 89.94 1152 LEU A CA 1
ATOM 8798 C C . LEU A 1 1152 ? -45.632 42.701 13.885 1.00 89.94 1152 LEU A C 1
ATOM 8800 O O . LEU A 1 1152 ? -44.852 42.022 14.549 1.00 89.94 1152 LEU A O 1
ATOM 8804 N N . ALA A 1 1153 ? -45.305 43.147 12.673 1.00 91.44 1153 ALA A N 1
ATOM 8805 C CA . ALA A 1 1153 ? -44.016 42.882 12.048 1.00 91.44 1153 ALA A CA 1
ATOM 8806 C C . ALA A 1 1153 ? -42.860 43.438 12.897 1.00 91.44 1153 ALA A C 1
ATOM 8808 O O . ALA A 1 1153 ? -41.866 42.745 13.107 1.00 91.44 1153 ALA A O 1
ATOM 8809 N N . GLY A 1 1154 ? -43.013 44.645 13.457 1.00 90.31 1154 GLY A N 1
ATOM 8810 C CA . GLY A 1 1154 ? -42.058 45.232 14.400 1.00 90.31 1154 GLY A CA 1
ATOM 8811 C C . GLY A 1 1154 ? -41.883 44.412 15.685 1.00 90.31 1154 GLY A C 1
ATOM 8812 O O . GLY A 1 1154 ? -40.754 44.218 16.139 1.00 90.31 1154 GLY A O 1
ATOM 8813 N N . GLN A 1 1155 ? -42.971 43.869 16.242 1.00 90.75 1155 GLN A N 1
ATOM 8814 C CA . GLN A 1 1155 ? -42.919 42.978 17.410 1.00 90.75 1155 GLN A CA 1
ATOM 8815 C C . GLN A 1 1155 ? -42.201 41.659 17.096 1.00 90.75 1155 GLN A C 1
ATOM 8817 O O . GLN A 1 1155 ? -41.325 41.235 17.850 1.00 90.75 1155 GLN A O 1
ATOM 8822 N N . LEU A 1 1156 ? -42.530 41.026 15.966 1.00 91.69 1156 LEU A N 1
ATOM 8823 C CA . LEU A 1 1156 ? -41.908 39.773 15.528 1.00 91.69 1156 LEU A CA 1
ATOM 8824 C C . LEU A 1 1156 ? -40.429 39.961 15.181 1.00 91.69 1156 LEU A C 1
ATOM 8826 O O . LEU A 1 1156 ? -39.608 39.119 15.542 1.00 91.69 1156 LEU A O 1
ATOM 8830 N N . LYS A 1 1157 ? -40.068 41.096 14.570 1.00 93.56 1157 LYS A N 1
ATOM 8831 C CA . LYS A 1 1157 ? -38.675 41.512 14.372 1.00 93.56 1157 LYS A CA 1
ATOM 8832 C C . LYS A 1 1157 ? -37.927 41.539 15.703 1.00 93.56 1157 LYS A C 1
ATOM 8834 O O . LYS A 1 1157 ? -36.914 40.862 15.837 1.00 93.56 1157 LYS A O 1
ATOM 8839 N N . ALA A 1 1158 ? -38.438 42.271 16.693 1.00 90.00 1158 ALA A N 1
ATOM 8840 C CA . ALA A 1 1158 ? -37.799 42.373 18.004 1.00 90.00 1158 ALA A CA 1
ATOM 8841 C C . ALA A 1 1158 ? -37.681 41.007 18.709 1.00 90.00 1158 ALA A C 1
ATOM 8843 O O . ALA A 1 1158 ? -36.673 40.730 19.359 1.00 90.00 1158 ALA A O 1
ATOM 8844 N N . LEU A 1 1159 ? -38.683 40.134 18.555 1.00 87.81 1159 LEU A N 1
ATOM 8845 C CA . LEU A 1 1159 ? -38.674 38.781 19.114 1.00 87.81 1159 LEU A CA 1
ATOM 8846 C C . LEU A 1 1159 ? -37.570 37.906 18.502 1.00 87.81 1159 LEU A C 1
ATOM 8848 O O . LEU A 1 1159 ? -36.818 37.268 19.241 1.00 87.81 1159 LEU A O 1
ATOM 8852 N N . VAL A 1 1160 ? -37.450 37.897 17.170 1.00 87.06 1160 VAL A N 1
ATOM 8853 C CA . VAL A 1 1160 ? -36.400 37.152 16.459 1.00 87.06 1160 VAL A CA 1
ATOM 8854 C C . VAL A 1 1160 ? -35.017 37.708 16.797 1.00 87.06 1160 VAL A C 1
ATOM 8856 O O . VAL A 1 1160 ? -34.116 36.931 17.116 1.00 87.06 1160 VAL A O 1
ATOM 8859 N N . GLU A 1 1161 ? -34.851 39.034 16.809 1.00 88.50 1161 GLU A N 1
ATOM 8860 C CA . GLU A 1 1161 ? -33.576 39.690 17.137 1.00 88.50 1161 GLU A CA 1
ATOM 8861 C C . GLU A 1 1161 ? -33.095 39.387 18.555 1.00 88.50 1161 GLU A C 1
ATOM 8863 O O . GLU A 1 1161 ? -31.894 39.267 18.790 1.00 88.50 1161 GLU A O 1
ATOM 8868 N N . LYS A 1 1162 ? -34.032 39.234 19.494 1.00 85.31 1162 LYS A N 1
ATOM 8869 C CA . LYS A 1 1162 ? -33.728 38.896 20.883 1.00 85.31 1162 LYS A CA 1
ATOM 8870 C C . LYS A 1 1162 ? -33.273 37.445 21.058 1.00 85.31 1162 LYS A C 1
ATOM 8872 O O . LYS A 1 1162 ? -32.446 37.182 21.924 1.00 85.31 1162 LYS A O 1
ATOM 8877 N N . ARG A 1 1163 ? -33.840 36.505 20.296 1.00 78.50 1163 ARG A N 1
ATOM 8878 C CA . ARG A 1 1163 ? -33.655 35.059 20.530 1.00 78.50 1163 ARG A CA 1
ATOM 8879 C C . ARG A 1 1163 ? -32.638 34.392 19.611 1.00 78.50 1163 ARG A C 1
ATOM 8881 O O . ARG A 1 1163 ? -32.172 33.302 19.927 1.00 78.50 1163 ARG A O 1
ATOM 8888 N N . THR A 1 1164 ? -32.284 35.024 18.497 1.00 83.38 1164 THR A N 1
ATOM 8889 C CA . THR A 1 1164 ? -31.458 34.396 17.457 1.00 83.38 1164 THR A CA 1
ATOM 8890 C C . THR A 1 1164 ? -30.252 35.246 17.080 1.00 83.38 1164 THR A C 1
ATOM 8892 O O . THR A 1 1164 ? -30.300 36.481 17.124 1.00 83.38 1164 THR A O 1
ATOM 8895 N N . ALA A 1 1165 ? -29.160 34.585 16.686 1.00 79.81 1165 ALA A N 1
ATOM 8896 C CA . ALA A 1 1165 ? -27.967 35.264 16.198 1.00 79.81 1165 ALA A CA 1
ATOM 8897 C C . ALA A 1 1165 ? -28.263 36.144 14.968 1.00 79.81 1165 ALA A C 1
ATOM 8899 O O . ALA A 1 1165 ? -29.142 35.849 14.159 1.00 79.81 1165 ALA A O 1
ATOM 8900 N N . LYS A 1 1166 ? -27.473 37.211 14.780 1.00 83.75 1166 LYS A N 1
ATOM 8901 C CA . LYS A 1 1166 ? -27.704 38.243 13.747 1.00 83.75 1166 LYS A CA 1
ATOM 8902 C C . LYS A 1 1166 ? -27.890 37.703 12.326 1.00 83.75 1166 LYS A C 1
ATOM 8904 O O . LYS A 1 1166 ? -28.671 38.251 11.555 1.00 83.75 1166 LYS A O 1
ATOM 8909 N N . TYR A 1 1167 ? -27.177 36.639 11.968 1.00 79.62 1167 TYR A N 1
ATOM 8910 C CA . TYR A 1 1167 ? -27.279 36.029 10.640 1.00 79.62 1167 TYR A CA 1
ATOM 8911 C C . TYR A 1 1167 ? -28.598 35.260 10.422 1.00 79.62 1167 TYR A C 1
ATOM 8913 O O . TYR A 1 1167 ? -28.907 34.926 9.288 1.00 79.62 1167 TYR A O 1
ATOM 8921 N N . LYS A 1 1168 ? -29.398 35.007 11.466 1.00 86.12 1168 LYS A N 1
ATOM 8922 C CA . LYS A 1 1168 ? -30.719 34.357 11.383 1.00 86.12 1168 LYS A CA 1
ATOM 8923 C C . LYS A 1 1168 ? -31.882 35.350 11.266 1.00 86.12 1168 LYS A C 1
ATOM 8925 O O . LYS A 1 1168 ? -33.031 34.942 11.143 1.00 86.12 1168 LYS A O 1
ATOM 8930 N N . TRP A 1 1169 ? -31.614 36.654 11.322 1.00 93.38 1169 TRP A N 1
ATOM 8931 C CA . TRP A 1 1169 ? -32.660 37.677 11.326 1.00 93.38 1169 TRP A CA 1
ATOM 8932 C C . TRP A 1 1169 ? -33.457 37.713 10.015 1.00 93.38 1169 TRP A C 1
ATOM 8934 O O . TRP A 1 1169 ? -32.943 37.377 8.948 1.00 93.38 1169 TRP A O 1
ATOM 8944 N N . LEU A 1 1170 ? -34.711 38.177 10.088 1.00 91.88 1170 LEU A N 1
ATOM 8945 C CA . LEU A 1 1170 ? -35.666 38.216 8.969 1.00 91.88 1170 LEU A CA 1
ATOM 8946 C C . LEU A 1 1170 ? -35.382 39.359 7.977 1.00 91.88 1170 LEU A C 1
ATOM 8948 O O . LEU A 1 1170 ? -36.256 40.170 7.662 1.00 91.88 1170 LEU A O 1
ATOM 8952 N N . VAL A 1 1171 ? -34.139 39.450 7.495 1.00 90.31 1171 VAL A N 1
ATOM 8953 C CA . VAL A 1 1171 ? -33.674 40.484 6.553 1.00 90.31 1171 VAL A CA 1
ATOM 8954 C C . VAL A 1 1171 ? -34.494 40.471 5.260 1.00 90.31 1171 VAL A C 1
ATOM 8956 O O . VAL A 1 1171 ? -34.705 41.519 4.651 1.00 90.31 1171 VAL A O 1
ATOM 8959 N N . GLY A 1 1172 ? -35.037 39.310 4.880 1.00 87.75 1172 GLY A N 1
ATOM 8960 C CA . GLY A 1 1172 ? -35.923 39.159 3.732 1.00 87.75 1172 GLY A CA 1
ATOM 8961 C C . GLY A 1 1172 ? -37.338 39.716 3.927 1.00 87.75 1172 GLY A C 1
ATOM 8962 O O . GLY A 1 1172 ? -38.102 39.742 2.960 1.00 87.75 1172 GLY A O 1
ATOM 8963 N N . GLY A 1 1173 ? -37.680 40.187 5.130 1.00 91.94 1173 GLY A N 1
ATOM 8964 C CA . GLY A 1 1173 ? -38.982 40.759 5.481 1.00 91.94 1173 GLY A CA 1
ATOM 8965 C C . GLY A 1 1173 ? -40.014 39.728 5.946 1.00 91.94 1173 GLY A C 1
ATOM 8966 O O . GLY A 1 1173 ? -39.726 38.532 6.052 1.00 91.94 1173 GLY A O 1
ATOM 8967 N N . ILE A 1 1174 ? -41.223 40.217 6.234 1.00 93.81 1174 ILE A N 1
ATOM 8968 C CA . ILE A 1 1174 ? -42.388 39.399 6.595 1.00 93.81 1174 ILE A CA 1
ATOM 8969 C C . ILE A 1 1174 ? -43.474 39.583 5.536 1.00 93.81 1174 ILE A C 1
ATOM 8971 O O . ILE A 1 1174 ? -43.777 40.710 5.154 1.00 93.81 1174 ILE A O 1
ATOM 8975 N N . VAL A 1 1175 ? -44.079 38.489 5.088 1.00 92.94 1175 VAL A N 1
ATOM 8976 C CA . VAL A 1 1175 ? -45.271 38.484 4.237 1.00 92.94 1175 VAL A CA 1
ATOM 8977 C C . VAL A 1 1175 ? -46.433 37.934 5.055 1.00 92.94 1175 VAL A C 1
ATOM 8979 O O . VAL A 1 1175 ? -46.396 36.790 5.501 1.00 92.94 1175 VAL A O 1
ATOM 8982 N N . PHE A 1 1176 ? -47.465 38.738 5.280 1.00 92.00 1176 PHE A N 1
ATOM 8983 C CA . PHE A 1 1176 ? -48.657 38.272 5.982 1.00 92.00 1176 PHE A CA 1
ATOM 8984 C C . PHE A 1 1176 ? -49.627 37.612 5.012 1.00 92.00 1176 PHE A C 1
ATOM 8986 O O . PHE A 1 1176 ? -50.013 38.238 4.024 1.00 92.00 1176 PHE A O 1
ATOM 8993 N N . VAL A 1 1177 ? -50.006 36.369 5.302 1.00 89.25 1177 VAL A N 1
ATOM 8994 C CA . VAL A 1 1177 ? -50.847 35.517 4.449 1.00 89.25 1177 VAL A CA 1
ATOM 8995 C C . VAL A 1 1177 ? -52.045 34.973 5.224 1.00 89.25 1177 VAL A C 1
ATOM 8997 O O . VAL A 1 1177 ? -52.032 34.931 6.454 1.00 89.25 1177 VAL A O 1
ATOM 9000 N N . ASP A 1 1178 ? -53.084 34.556 4.501 1.00 83.50 1178 ASP A N 1
ATOM 9001 C CA . ASP A 1 1178 ? -54.288 33.951 5.087 1.00 83.50 1178 ASP A CA 1
ATOM 9002 C C . ASP A 1 1178 ? -54.017 32.576 5.711 1.00 83.50 1178 ASP A C 1
ATOM 9004 O O . ASP A 1 1178 ? -54.576 32.245 6.756 1.00 83.50 1178 ASP A O 1
ATOM 9008 N N . GLN A 1 1179 ? -53.150 31.781 5.083 1.00 82.50 1179 GLN A N 1
ATOM 9009 C CA . GLN A 1 1179 ? -52.779 30.443 5.535 1.00 82.50 1179 GLN A CA 1
ATOM 9010 C C . GLN A 1 1179 ? -51.367 30.083 5.068 1.00 82.50 1179 GLN A C 1
ATOM 9012 O O . GLN A 1 1179 ? -50.888 30.604 4.061 1.00 82.50 1179 GLN A O 1
ATOM 9017 N N . ILE A 1 1180 ? -50.702 29.169 5.778 1.00 82.00 1180 ILE A N 1
ATOM 9018 C CA . ILE A 1 1180 ? -49.448 28.576 5.303 1.00 82.00 1180 ILE A CA 1
ATOM 9019 C C . ILE A 1 1180 ? -49.791 27.369 4.420 1.00 82.00 1180 ILE A C 1
ATOM 9021 O O . ILE A 1 1180 ? -50.462 26.454 4.904 1.00 82.00 1180 ILE A O 1
ATOM 9025 N N . PRO A 1 1181 ? -49.327 27.318 3.156 1.00 75.75 1181 PRO A N 1
ATOM 9026 C CA . PRO A 1 1181 ? -49.582 26.185 2.277 1.00 75.75 1181 PRO A CA 1
ATOM 9027 C C . PRO A 1 1181 ? -48.900 24.941 2.857 1.00 75.75 1181 PRO A C 1
ATOM 9029 O O . PRO A 1 1181 ? -47.687 24.945 3.091 1.00 75.75 1181 PRO A O 1
ATOM 9032 N N . LYS A 1 1182 ? -49.667 23.878 3.114 1.00 64.81 1182 LYS A N 1
ATOM 9033 C CA . LYS A 1 1182 ? -49.196 22.621 3.720 1.00 64.81 1182 LYS A CA 1
ATOM 9034 C C . LYS A 1 1182 ? -49.665 21.410 2.906 1.00 64.81 1182 LYS A C 1
ATOM 9036 O O . LYS A 1 1182 ? -50.702 21.455 2.253 1.00 64.81 1182 LYS A O 1
ATOM 9041 N N . SER A 1 1183 ? -48.894 20.324 2.926 1.00 49.41 1183 SER A N 1
ATOM 9042 C CA . SER A 1 1183 ? -49.295 19.027 2.371 1.00 49.41 1183 SER A CA 1
ATOM 9043 C C . SER A 1 1183 ? -50.458 18.428 3.181 1.00 49.41 1183 SER A C 1
ATOM 9045 O O . SER A 1 1183 ? -50.671 18.833 4.326 1.00 49.41 1183 SER A O 1
ATOM 9047 N N . PRO A 1 1184 ? -51.151 17.391 2.671 1.00 37.97 1184 PRO A N 1
ATOM 9048 C CA . PRO A 1 1184 ? -52.136 16.635 3.456 1.00 37.97 1184 PRO A CA 1
ATOM 9049 C C . PRO A 1 1184 ? -51.573 16.047 4.763 1.00 37.97 1184 PRO A C 1
ATOM 9051 O O . PRO A 1 1184 ? -52.312 15.831 5.716 1.00 37.97 1184 PRO A O 1
ATOM 9054 N N . SER A 1 1185 ? -50.255 15.825 4.826 1.00 32.41 1185 SER A N 1
ATOM 9055 C CA . SER A 1 1185 ? -49.524 15.387 6.024 1.00 32.41 1185 SER A CA 1
ATOM 9056 C C . SER A 1 1185 ? -49.088 16.530 6.957 1.00 32.41 1185 SER A C 1
ATOM 9058 O O . SER A 1 1185 ? -48.382 16.285 7.931 1.00 32.41 1185 SER A O 1
ATOM 9060 N N . GLY A 1 1186 ? -49.472 17.779 6.674 1.00 40.16 1186 GLY A N 1
ATOM 9061 C CA . GLY A 1 1186 ? -49.182 18.947 7.511 1.00 40.16 1186 GLY A CA 1
ATOM 9062 C C . GLY A 1 1186 ? -47.805 19.593 7.302 1.00 40.16 1186 GLY A C 1
ATOM 9063 O O . GLY A 1 1186 ? -47.461 20.522 8.033 1.00 40.16 1186 GLY A O 1
ATOM 9064 N N . LYS A 1 1187 ? -47.014 19.157 6.309 1.00 47.88 1187 LYS A N 1
ATOM 9065 C CA . LYS A 1 1187 ? -45.683 19.721 6.007 1.00 47.88 1187 LYS A CA 1
ATOM 9066 C C . LYS A 1 1187 ? -45.804 21.004 5.185 1.00 47.88 1187 LYS A C 1
ATOM 9068 O O . LYS A 1 1187 ? -46.515 21.015 4.187 1.00 47.88 1187 LYS A O 1
ATOM 9073 N N . ILE A 1 1188 ? -45.074 22.060 5.549 1.00 69.56 1188 ILE A N 1
ATOM 9074 C CA . ILE A 1 1188 ? -45.076 23.337 4.813 1.00 69.56 1188 ILE A CA 1
ATOM 9075 C C . ILE A 1 1188 ? -44.590 23.131 3.369 1.00 69.56 1188 ILE A C 1
ATOM 9077 O O . ILE A 1 1188 ? -43.488 22.646 3.122 1.00 69.56 1188 ILE A O 1
ATOM 9081 N N . LEU A 1 1189 ? -45.392 23.552 2.394 1.00 70.94 1189 LEU A N 1
ATOM 9082 C CA . LEU A 1 1189 ? -45.076 23.509 0.968 1.00 70.94 1189 LEU A CA 1
ATOM 9083 C C . LEU A 1 1189 ? -44.240 24.733 0.575 1.00 70.94 1189 LEU A C 1
ATOM 9085 O O . LEU A 1 1189 ? -44.697 25.641 -0.119 1.00 70.94 1189 LEU A O 1
ATOM 9089 N N . ARG A 1 1190 ? -42.975 24.763 0.998 1.00 76.31 1190 ARG A N 1
ATOM 9090 C CA . ARG A 1 1190 ? -42.077 25.914 0.780 1.00 76.31 1190 ARG A CA 1
ATOM 9091 C C . ARG A 1 1190 ? -41.867 26.285 -0.685 1.00 76.31 1190 ARG A C 1
ATOM 9093 O O . ARG A 1 1190 ? -41.656 27.457 -0.980 1.00 76.31 1190 ARG A O 1
ATOM 9100 N N . ARG A 1 1191 ? -41.979 25.325 -1.610 1.00 73.00 1191 ARG A N 1
ATOM 9101 C CA . ARG A 1 1191 ? -41.951 25.593 -3.059 1.00 73.00 1191 ARG A CA 1
ATOM 9102 C C . ARG A 1 1191 ? -43.066 26.556 -3.482 1.00 73.00 1191 ARG A C 1
ATOM 9104 O O . ARG A 1 1191 ? -42.829 27.432 -4.304 1.00 73.00 1191 ARG A O 1
ATOM 9111 N N . VAL A 1 1192 ? -44.256 26.433 -2.887 1.00 76.06 1192 VAL A N 1
ATOM 9112 C CA . VAL A 1 1192 ? -45.400 27.325 -3.146 1.00 76.06 1192 VAL A CA 1
ATOM 9113 C C . VAL A 1 1192 ? -45.118 28.729 -2.604 1.00 76.06 1192 VAL A C 1
ATOM 9115 O O . VAL A 1 1192 ? -45.351 29.708 -3.311 1.00 76.06 1192 VAL A O 1
ATOM 9118 N N . LEU A 1 1193 ? -44.528 28.822 -1.404 1.00 80.56 1193 LEU A N 1
ATOM 9119 C CA . LEU A 1 1193 ? -44.085 30.091 -0.810 1.00 80.56 1193 LEU A CA 1
ATOM 9120 C C . LEU A 1 1193 ? -42.986 30.782 -1.637 1.00 80.56 1193 LEU A C 1
ATOM 9122 O O . LEU A 1 1193 ? -42.991 32.002 -1.773 1.00 80.56 1193 LEU A O 1
ATOM 9126 N N . LYS A 1 1194 ? -42.052 30.009 -2.209 1.00 77.88 1194 LYS A N 1
ATOM 9127 C CA . LYS A 1 1194 ? -40.924 30.509 -3.015 1.00 77.88 1194 LYS A CA 1
ATOM 9128 C C . LYS A 1 1194 ? -41.352 30.960 -4.417 1.00 77.88 1194 LYS A C 1
ATOM 9130 O O . LYS A 1 1194 ? -40.864 31.980 -4.891 1.00 77.88 1194 LYS A O 1
ATOM 9135 N N . ASN A 1 1195 ? -42.279 30.237 -5.052 1.00 73.25 1195 ASN A N 1
ATOM 9136 C CA . ASN A 1 1195 ? -42.718 30.495 -6.431 1.00 73.25 1195 ASN A CA 1
ATOM 9137 C C . ASN A 1 1195 ? -43.924 31.448 -6.535 1.00 73.25 1195 ASN A C 1
ATOM 9139 O O . ASN A 1 1195 ? -44.310 31.809 -7.644 1.00 73.25 1195 ASN A O 1
ATOM 9143 N N . GLY A 1 1196 ? -44.514 31.865 -5.409 1.00 65.31 1196 GLY A N 1
ATOM 9144 C CA . GLY A 1 1196 ? -45.583 32.868 -5.388 1.00 65.31 1196 GLY A CA 1
ATOM 9145 C C . GLY A 1 1196 ? -46.949 32.361 -5.864 1.00 65.31 1196 GLY A C 1
ATOM 9146 O O . GLY A 1 1196 ? -47.646 33.086 -6.572 1.00 65.31 1196 GLY A O 1
ATOM 9147 N N . GLY A 1 1197 ? -47.338 31.132 -5.492 1.00 59.44 1197 GLY A N 1
ATOM 9148 C CA . GLY A 1 1197 ? -48.700 30.623 -5.739 1.00 59.44 1197 GLY A CA 1
ATOM 9149 C C . GLY A 1 1197 ? -49.784 31.497 -5.085 1.00 59.44 1197 GLY A C 1
ATOM 9150 O O . GLY A 1 1197 ? -49.469 32.327 -4.235 1.00 59.44 1197 GLY A O 1
ATOM 9151 N N . ASP A 1 1198 ? -51.061 31.325 -5.449 1.00 59.03 1198 ASP A N 1
ATOM 9152 C CA . ASP A 1 1198 ? -52.151 32.188 -4.944 1.00 59.03 1198 ASP A CA 1
ATOM 9153 C C . ASP A 1 1198 ? -52.235 32.230 -3.405 1.00 59.03 1198 ASP A C 1
ATOM 9155 O O . ASP A 1 1198 ? -52.516 33.281 -2.838 1.00 59.03 1198 ASP A O 1
ATOM 9159 N N . GLU A 1 1199 ? -51.872 31.138 -2.727 1.00 57.81 1199 GLU A N 1
ATOM 9160 C CA . GLU A 1 1199 ? -51.807 31.027 -1.259 1.00 57.81 1199 GLU A CA 1
ATOM 9161 C C . GLU A 1 1199 ? -50.588 31.728 -0.620 1.00 57.81 1199 GLU A C 1
ATOM 9163 O O . GLU A 1 1199 ? -50.531 31.903 0.593 1.00 57.81 1199 GLU A O 1
ATOM 9168 N N . ALA A 1 1200 ? -49.601 32.138 -1.423 1.00 61.47 1200 ALA A N 1
ATOM 9169 C CA . ALA A 1 1200 ? -48.415 32.885 -0.995 1.00 61.47 1200 ALA A CA 1
ATOM 9170 C C . ALA A 1 1200 ? -48.535 34.401 -1.261 1.00 61.47 1200 ALA A C 1
ATOM 9172 O O . ALA A 1 1200 ? -47.606 35.157 -0.957 1.00 61.47 1200 ALA A O 1
ATOM 9173 N N . LYS A 1 1201 ? -49.662 34.864 -1.827 1.00 73.62 1201 LYS A N 1
ATOM 9174 C CA . LYS A 1 1201 ? -49.962 36.289 -2.021 1.00 73.62 1201 LYS A CA 1
ATOM 9175 C C . LYS A 1 1201 ? -50.440 36.897 -0.705 1.00 73.62 1201 LYS A C 1
ATOM 9177 O O . LYS A 1 1201 ? -51.343 36.382 -0.057 1.00 73.62 1201 LYS A O 1
ATOM 9182 N N . GLY A 1 1202 ? -49.829 38.008 -0.310 1.00 82.19 1202 GLY A N 1
ATOM 9183 C CA . GLY A 1 1202 ? -50.058 38.606 0.998 1.00 82.19 1202 GLY A CA 1
ATOM 9184 C C . GLY A 1 1202 ? -49.528 40.030 1.113 1.00 82.19 1202 GLY A C 1
ATOM 9185 O O . GLY A 1 1202 ? -49.022 40.603 0.147 1.00 82.19 1202 GLY A O 1
ATOM 9186 N N . VAL A 1 1203 ? -49.635 40.612 2.307 1.00 86.88 1203 VAL A N 1
ATOM 9187 C CA . VAL A 1 1203 ? -49.125 41.962 2.587 1.00 86.88 1203 VAL A CA 1
ATOM 9188 C C . VAL A 1 1203 ? -47.662 41.868 3.018 1.00 86.88 1203 VAL A C 1
ATOM 9190 O O . VAL A 1 1203 ? -47.362 41.394 4.112 1.00 86.88 1203 VAL A O 1
ATOM 9193 N N . GLU A 1 1204 ? -46.743 42.321 2.164 1.00 89.50 1204 GLU A N 1
ATOM 9194 C CA . GLU A 1 1204 ? -45.308 42.363 2.472 1.00 89.50 1204 GLU A CA 1
ATOM 9195 C C . GLU A 1 1204 ? -44.953 43.597 3.318 1.00 89.50 1204 GLU A C 1
ATOM 9197 O O . GLU A 1 1204 ? -45.214 44.741 2.935 1.00 89.50 1204 GLU A O 1
ATOM 9202 N N . VAL A 1 1205 ? -44.296 43.359 4.452 1.00 89.50 1205 VAL A N 1
ATOM 9203 C CA . VAL A 1 1205 ? -43.722 44.378 5.331 1.00 89.50 1205 VAL A CA 1
ATOM 9204 C C . VAL A 1 1205 ? -42.208 44.202 5.381 1.00 89.50 1205 VAL A C 1
ATOM 9206 O O . VAL A 1 1205 ? -41.674 43.173 5.807 1.00 89.50 1205 VAL A O 1
ATOM 9209 N N . LYS A 1 1206 ? -41.491 45.245 4.961 1.00 85.56 1206 LYS A N 1
ATOM 9210 C CA . LYS A 1 1206 ? -40.031 45.298 5.061 1.00 85.56 1206 LYS A CA 1
ATOM 9211 C C . LYS A 1 1206 ? -39.632 45.711 6.473 1.00 85.56 1206 LYS A C 1
ATOM 9213 O O . LYS A 1 1206 ? -40.073 46.739 6.969 1.00 85.56 1206 LYS A O 1
ATOM 9218 N N . LEU A 1 1207 ? -38.775 44.909 7.095 1.00 85.25 1207 LEU A N 1
ATOM 9219 C CA . LEU A 1 1207 ? -38.323 45.104 8.477 1.00 85.25 1207 LEU A CA 1
ATOM 9220 C C . LEU A 1 1207 ? -37.007 45.879 8.598 1.00 85.25 1207 LEU A C 1
ATOM 9222 O O . LEU A 1 1207 ? -36.709 46.449 9.648 1.00 85.25 1207 LEU A O 1
ATOM 9226 N N . TYR A 1 1208 ? -36.203 45.855 7.537 1.00 82.56 1208 TYR A N 1
ATOM 9227 C CA . TYR A 1 1208 ? -34.842 46.368 7.520 1.00 82.56 1208 TYR A CA 1
ATOM 9228 C C . TYR A 1 1208 ? -34.666 47.289 6.316 1.00 82.56 1208 TYR A C 1
ATOM 9230 O O . TYR A 1 1208 ? -34.971 46.917 5.181 1.00 82.56 1208 TYR A O 1
ATOM 9238 N N . GLU A 1 1209 ? -34.150 48.492 6.548 1.00 70.69 1209 GLU A N 1
ATOM 9239 C CA . GLU A 1 1209 ? -33.707 49.360 5.462 1.00 70.69 1209 GLU A CA 1
ATOM 9240 C C . GLU A 1 1209 ? -32.351 48.872 4.942 1.00 70.69 1209 GLU A C 1
ATOM 9242 O O . GLU A 1 1209 ? -31.387 48.763 5.706 1.00 70.69 1209 GLU A O 1
ATOM 9247 N N . LYS A 1 1210 ? -32.242 48.629 3.628 1.00 57.06 1210 LYS A N 1
ATOM 9248 C CA . LYS A 1 1210 ? -30.940 48.459 2.969 1.00 57.06 1210 LYS A CA 1
ATOM 9249 C C . LYS A 1 1210 ? -30.195 49.794 3.037 1.00 57.06 1210 LYS A C 1
ATOM 9251 O O . LYS A 1 1210 ? -30.382 50.666 2.189 1.00 57.06 1210 LYS A O 1
ATOM 9256 N N . LYS A 1 1211 ? -29.370 49.995 4.068 1.00 50.47 1211 LYS A N 1
ATOM 9257 C CA . LYS A 1 1211 ? -28.555 51.208 4.186 1.00 50.47 1211 LYS A CA 1
ATOM 9258 C C . LYS A 1 1211 ? -27.567 51.253 3.021 1.00 50.47 1211 LYS A C 1
ATOM 9260 O O . LYS A 1 1211 ? -26.676 50.423 2.909 1.00 50.47 1211 LYS A O 1
ATOM 9265 N N . ARG A 1 1212 ? -27.665 52.302 2.199 1.00 41.88 1212 ARG A N 1
ATOM 9266 C CA . ARG A 1 1212 ? -26.778 52.601 1.053 1.00 41.88 1212 ARG A CA 1
ATOM 9267 C C . ARG A 1 1212 ? -25.283 52.742 1.424 1.00 41.88 1212 ARG A C 1
ATOM 9269 O O . ARG A 1 1212 ? -24.460 52.944 0.540 1.00 41.88 1212 ARG A O 1
ATOM 9276 N N . ARG A 1 1213 ? -24.931 52.694 2.718 1.00 38.28 1213 ARG A N 1
ATOM 9277 C CA . ARG A 1 1213 ? -23.581 52.940 3.253 1.00 38.28 1213 ARG A CA 1
ATOM 9278 C C . ARG A 1 1213 ? -22.662 51.719 3.289 1.00 38.28 1213 ARG A C 1
ATOM 9280 O O . ARG A 1 1213 ? -21.460 51.935 3.350 1.00 38.28 1213 ARG A O 1
ATOM 9287 N N . ASP A 1 1214 ? -23.167 50.500 3.129 1.00 37.66 1214 ASP A N 1
ATOM 9288 C CA . ASP A 1 1214 ? -22.284 49.320 3.063 1.00 37.66 1214 ASP A CA 1
ATOM 9289 C C . ASP A 1 1214 ? -21.607 49.168 1.683 1.00 37.66 1214 ASP A C 1
ATOM 9291 O O . ASP A 1 1214 ? -20.719 48.346 1.511 1.00 37.66 1214 ASP A O 1
ATOM 9295 N N . ALA A 1 1215 ? -21.97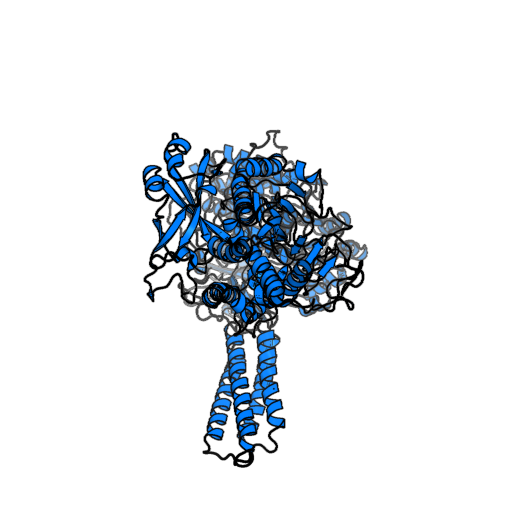1 50.012 0.704 1.00 30.95 1215 ALA A N 1
ATOM 9296 C CA . ALA A 1 1215 ? -21.324 50.106 -0.612 1.00 30.95 1215 ALA A CA 1
ATOM 9297 C C . ALA A 1 1215 ? -20.097 51.049 -0.644 1.00 30.95 1215 ALA A C 1
ATOM 9299 O O . ALA A 1 1215 ? -19.476 51.228 -1.693 1.00 30.95 1215 ALA A O 1
ATOM 9300 N N . LYS A 1 1216 ? -19.744 51.669 0.490 1.00 28.47 1216 LYS A N 1
ATOM 9301 C CA . LYS A 1 1216 ? -18.444 52.321 0.711 1.00 28.47 1216 LYS A CA 1
ATOM 9302 C C . LYS A 1 1216 ? -17.754 51.666 1.907 1.00 28.47 1216 LYS A C 1
ATOM 9304 O O . LYS A 1 1216 ? -17.507 52.339 2.902 1.00 28.47 1216 LYS A O 1
ATOM 9309 N N . LEU A 1 1217 ? -17.491 50.367 1.803 1.00 28.73 1217 LEU A N 1
ATOM 9310 C CA . LEU A 1 1217 ? -16.555 49.628 2.646 1.00 28.73 1217 LEU A CA 1
ATOM 9311 C C . LEU A 1 1217 ? -15.895 48.525 1.829 1.00 28.73 1217 LEU A C 1
ATOM 9313 O O . LEU A 1 1217 ? -16.595 47.890 1.009 1.00 28.73 1217 LEU A O 1
#

Radius of gyration: 41.67 Å; Cα contacts (8 Å, |Δi|>4): 2540; chains: 1; bounding box: 118×107×92 Å

Sequence (1217 aa):
MEITAKDLPALLAGDNSVKLAGVDVDGMLRGKLVSKKKFLSIAEGGFGFCSVIFGWDMHDATYAQELKVSNKENGYRDMIAVPDLNSFRRIPWENNVPFFLVSFHNPDTMEPISACPRGLLKTQLEKFATKGYGAMAGAEYEFYQFKTPPSSGAQSTAAYLNENPPQSLPSLTEGMFGYSLTRTVHNQDYFYDIFNTCQAFKCNIEGWHTESGPGVYEAALEFGEIKQMADRASLFKYVVKSVAIKHGITPCFMAKPKQGLPGNSGHMHVSLVDESGKNLFYRGEVDPDPPYPDVANLSDMGRHFLAGLLEGLPDVMPMVAPTINSYKRLVENFWAPVTVSWGLEHRAASIRLIAPTTCKPGATRFEVRVPGADANPYYVLATILALGWRGVEKKLAIPCPPLGKGEDVGGSSDMGVRLAKNLREANDRFMREGSIAREVFGDEFVEHFGGTRGHELRLWDEAVTDWEMKRYIETTGGITLADGLPAVIDHAVLQLDSVKEARAEISGAAEPLAGIMDEADRLVAALDRVRDREALHTDDVGAKALDVMQLAVLLASSMMVMAADSRHQVHPKELRQGDGAYEHLEVMLGQLGEVRRELEGAAVAYSGAPAGKMPVDNAFAFTFGQPFQTTSDFVPPKHVVPRIEPERPIFVDNKTDRKLTFGQISNDALAVASGLLRLGLDPKDIVKLPPTPSCPAGPEIAPIVLIQLPNCLPFAPIFFGALASGMTATLASPALTSDEMSWILQNARPRAIVTATACLPAMKEGLAKQADQAFFSAIPIFTVDAAADIYPEPQQQLPPSDWRSLLFTTAARTAVILWSSGTSGRSKGVLLSHHALNFSIASLWHDADYYAARAPQPQAWLGYVPFYHVFGLCNVFLLAIATGATVYTMPSFHLETVLRATRDRKVTYMHMAPPVAVMLAKAAVVEPYARGGGFKSVVAGVTGGAPLGHEVVEEVKKRCGFRVRLGYGLSETCSTSLQRGWSEEEMRDQAGDTGRPHWGVEVLISSGEGYAKREGEKTGAAAVDVEGEVLVRADGLLSAYLPVGVFSGQKPDMSVTEEALTADGWFRTGDVGTLNADGRLRITDRLKELIKVRAYQVAPAELEAVLCSSEAVADAGVIGIYDKSEATEWPRAFVVPRAGMKNVTRASLEALAGQLKALVEKRTAKYKWLVGGIVFVDQIPKSPSGKILRRVLKNGGDEAKGVEVKLYEKKRRDAKL

Secondary structure (DSSP, 8-state):
-PPPTTTHHHHTTT-SEEEEEEE-TTS-EEEEEEEHHHHHHHTTT-EEEEGGGGTB-TTSPBPSSPBTTB-TTTTTPEEEEEE-GGG-EEETTTTTEEEEEEEEE-TTT-PBPTT-HHHHHHHHHHHHHTTTEEEEEEEEEEEEEEEPPPPSS--SHHHHHHHS-GGGSPBSS-S--TT-HHHHHTTHHHHHHHHHHHHHTT--EEEEEE-SSTTEEEEEEPPEEHHHHHHHHHHHHHHHHHHHHHTTEEEE--S-SSTTS---BEEEEEEEEETT--BSSB-SS--SS-SSGGGTTB-HHHHHHHHHHHHHGGGGHHHHS-SHHHHTT--TTSS---BS-EEET-TTSSEEEE-TTSS-GGG-EEEE---BTTS-HHHHHHHHHHHHHHHHHHTPPP-SPPPPTTPPTTSTT--SPBPPSSHHHHHHHHHSTT-HHHHHH-HHHHHHHHHHHHHHHHHHHH---HHHHHHHTTT---S-GGG-HHHHHHHHHHHHHHHHHHHHTSTT--HHHHHHHHHHHHHHHHHHHHHT-TT---HHHHHHHHHHHHHHHHHHHHHHHHHHHTTTT--TT---TT-HHHHHHHHHHHHHHHHHHHHTT----EE-----SPP-S-HHHHHHT-TTSS-BTTB-GGGPPPP--TT-EEEEETTT--EEEHHHHHHHHHHHHHHHHHTT--TT--EEPPPBTTBTT--EEPPEEEEE--S-TTHHHHHHHHHHTTPEEEE--TT--HHHHHHHHHHH--SEEEEEGGGHHHHHHHHHT-S-HHHHHTS-EEEE-TTTT-PPPPPS-PPPS-GGGG----TTBEEEEEEE-TTSSS-EEEEEEHHHHHHHHHHHHHT-GGGGGGTTS--EEEE-S-TTSHHHIIIIIIHHHHHT-EEEE-SS--HHHHHHHHHHTT--EEEE-HHHHHHHHH-TTHHHHHHTTTTTT--EEEEESS---HHHHHHHHHHHSSEEEEEE--TTTS--EE---SSHHHHHHTTTS--EEPTT-EEEEE-SS----STT--PPBPPTT--EEEEEE-TTS-SEEPPTTGGGTPPP--HHHHHHB-TTS-EEEEEEEEE-TT--EEEEEESS--EEETTEEE-HHHHHHHHHTSTTEEEEEEEEEEETTTTEEEEEEEEEETT-GGG--HHHHHHHHHHHHHHHHHHS-GGGS-TT-EEE-S---B-TTS-B-HHHHHHT-GGG--EEE--S---GGGG--

Nearest PDB structures (foldseek):
  8wwu-assembly1_A  TM=8.479E-01  e=6.049E-31  Pseudomonas lactis
  8wwv-assembly1_E  TM=8.498E-01  e=6.674E-31  Pseudomonas lactis
  8wwu-assembly1_F  TM=8.479E-01  e=1.699E-30  Pseudomonas lactis
  8x6z-assembly1_C  TM=8.521E-01  e=4.325E-30  Pseudomonas
  8x6z-assembly1_E  TM=8.331E-01  e=2.418E-29  Pseudomonas

Foldseek 3Di:
DADDLVCLCVVCVPPQWAWEWFAFLLLDTDTDIGGSVVCSVQQAPFDWDFLLSLQADPVSHGFPDGAPSADVVVPSGTWGWHWRRRQWAFQVLPVRHTYTYTFTAHPPPRQGDLRGLLNLLVVLQVVQVVVQKFKKKKKKKKWFKFFQDDDPPQPGPVSVVVVDPLVPTHGPADAFDWQDPVSCVSVVCLQVQLQVSCVRGVLHFPDWTAHGGRRMIMTITDMGGLSVNLVSLSVSVVSNCVSVVVVNMHIGQQQDSDPPGAGMWIKMKMFMAGNVLATQQADPAFQPDDPANQSRGGDLLNQLLLQLCLVQVQLLLCQQQVAQRLLVNLDFPRLAAFFSAEGDCDSSHQWYFDDPPNDDHSRTIIIGTSHTSSHSSSSVSSSSSLSSVVSNVVSGHRPDYHDDPPGGRVDPRHPTHGHDNGLVSNLCSNQDDPRVVCVRSNNSSNSSSSSVSVSSVVVVVVDDDPCCCVPPVQPVPPDDLSNFLLVLLVLLLVLLVLLVVLVVLQPPADDLSVLSNVLSVLLNVLSVVQNLLRFFRDNVLSVLSVVSNVLSVVSSVLSVVVSVCCVPDDRNNPDDPPDPSSVVSVVSSVSSVVSSVVSNVDFFFKGADAFDDFDLFQLLCLLLVLVQQDDDSLRHPLLRFHDFDQQQFLEAALPPRDTQGLVNLNQLLLLLLVVVVVLVFDLPPWLFADFDLLRNVTAIAGAEEEEAAFFAPVVRSNLSNCSLQNHAYEFDYLLWALQLLLVVCQQNVHQEYEHEPSSVVSNVSSLVPDPCVVSSVNYHYHYDPRVVSDDDPRDPDGRPPCSVVSHDGDLNYFHYWAWDCAQADHTWTFGFGSRLLSFLQSLCSSQPQLVNPDPDDAAEEEQQPGCSALLSVRVPPSNSSSNSHHYHTDSHDDLLSCLVCLQVVLHAEYEFEQLSLLCLLAFPSNQVSQVVLSNVNHQEYEYELADHALVSQVSNCVRNVHGYKAFYDDSQQSGFAIQDDRDVVSSVVCGQFRHAGTHSKMKFFAPPPDFALAPPDHGGGDGAPDKGFIKMAGSNGGRAIRFRCSVVPDRGDRVRRSVQAGNNGIGGRQFMWGQHSNRTTGTDGGNGQWFQQSSDIAHQNVLQVLLCVDPQFPGKGWHWDQDPSSRGTAIEMETETPVAPPPDDPVRVLVSQQVSQVSCPNNGRPSNGRQVFYFYFRDFDADPVRHGPVVCCRVVPPRNDGDTDHDDDPPPPVSND

InterPro domains:
  IPR000873 AMP-dependent synthetase/ligase domain [PF00501] (645-1042)
  IPR008146 Glutamine synthetase, catalytic domain [PF00120] (115-472)
  IPR008146 Glutamine synthetase, catalytic domain [PS51987] (117-521)
  IPR008146 Glutamine synthetase, catalytic domain [SM01230] (114-388)
  IPR014746 Glutamine synthetase/guanido kinase, catalytic domain [SSF55931] (115-474)
  IPR020845 AMP-binding, conserved site [PS00455] (817-828)
  IPR025110 AMP-binding enzyme, C-terminal domain [PF13193] (1102-1187)
  IPR036651 Glutamine synthetase, N-terminal domain superfamily [G3DSA:3.10.20.70] (15-114)
  IPR036651 Glutamine synthetase, N-terminal domain superfamily [SSF54368] (18-112)
  IPR042099 ANL, N-terminal domain [G3DSA:3.40.50.12780] (636-1088)
  IPR045851 AMP-binding enzyme domain superfamily [G3DSA:3.30.300.30] (1089-1197)

Mean predicted aligned error: 19.11 Å

Solvent-accessible surface area (backbone atoms only — not comparable to full-atom values): 63548 Å² total; per-residue (Å²): 132,88,53,50,79,84,47,45,68,68,78,42,63,92,50,69,46,36,38,40,30,34,52,34,77,74,44,46,80,49,68,51,80,40,45,40,71,57,46,68,73,23,49,85,79,22,42,82,38,62,22,50,63,69,28,34,51,101,82,72,46,65,48,86,65,73,39,92,79,14,29,75,93,69,63,46,43,58,26,31,34,34,50,40,57,76,54,62,38,36,42,75,92,57,85,49,39,42,32,30,39,36,41,44,19,37,72,87,77,64,45,59,33,63,70,21,35,68,34,45,30,48,60,49,48,51,61,37,46,79,72,51,32,47,49,36,23,34,46,32,36,29,30,40,30,26,45,46,69,86,60,97,79,39,92,42,63,69,53,45,51,74,79,38,63,78,83,73,61,45,50,62,40,83,54,78,48,46,73,35,72,71,66,46,62,81,47,41,67,61,59,49,50,49,55,53,48,26,47,69,50,68,32,43,65,70,41,80,46,33,26,67,30,45,23,22,34,34,39,31,36,55,65,37,51,35,72,61,35,31,50,26,58,46,48,40,58,51,52,50,51,59,55,24,57,83,69,47,34,45,70,40,37,52,14,42,84,50,89,98,54,66,49,17,38,23,36,36,33,43,34,44,21,39,84,85,65,50,42,52,31,40,36,99,62,70,47,92,79,44,100,44,79,79,47,20,40,42,16,73,56,32,45,8,21,50,17,12,38,56,72,35,47,60,24,42,33,48,46,29,36,60,43,72,49,30,33,73,36,50,38,88,94,64,66,36,32,50,30,46,38,30,15,63,73,30,81,39,33,22,34,20,35,42,42,55,93,83,42,60,60,74,67,28,31,42,36,39,45,61,21,21,35,51,32,25,48,32,48,35,54,28,46,55,51,37,29,15,47,50,8,44,77,70,62,37,67,66,88,56,79,64,54,57,93,93,60,53,79,82,36,97,85,44,77,36,58,72,44,66,78,39,49,63,61,14,37,54,40,26,60,36,88,89,18,56,38,34,73,67,61,32,61,72,29,37,58,41,56,45,46,56,46,50,40,54,49,49,55,54,75,70,51,86,44,71,64,51,46,76,57,29,71,84,66,63,61,74,70,38,70,86,63,36,56,42,53,30,32,55,50,28,41,50,37,44,49,50,38,55,56,60,46,72,77,52,85,69,69,46,73,69,67,54,53,44,49,60,49,42,55,52,38,40,58,50,42,55,71,53,33,74,23,75,31,35,66,44,80,65,55,35,51,51,34,48,52,50,33,53,54,29,52,56,48,38,52,52,52,51,51,57,60,58,42,47,80,71,89,50,63,73,75,66,76,45,94,88,37,74,70,48,54,53,52,54,53,52,44,51,52,52,57,48,54,41,55,47,63,75,62,65,46,48,20,24,21,58,50,79,58,73,97,71,69,49,46,37,47,46,57,41,39,78,63,42,71,28,59,49,74,48,100,53,19,48,81,75,53,52,36,75,87,72,53,49,79,43,53,26,41,27,38,65,88,76,67,50,69,43,22,50,41,51,40,56,52,48,7,52,52,41,14,54,52,49,44,73,73,70,54,54,52,77,56,59,53,72,47,75,59,30,68,66,23,72,84,16,36,30,38,27,48,27,37,33,40,26,50,58,36,43,76,61,49,55,21,54,54,40,4,32,44,44,36,32,21,14,32,31,37,36,67,62,67,54,36,28,64,54,43,25,55,49,46,70,54,62,58,49,64,32,38,40,31,24,53,90,39,45,67,39,51,53,53,12,54,71,69,45,89,58,48,77,65,61,71,68,42,54,74,45,70,39,49,69,87,75,63,65,61,80,79,75,76,95,66,80,74,67,97,59,63,69,78,48,55,64,68,50,59,38,34,30,35,38,31,38,73,38,38,75,58,65,50,64,73,38,36,34,28,28,18,18,24,15,52,43,40,43,39,37,24,54,51,51,66,43,69,80,61,58,84,64,79,86,66,85,49,24,33,59,30,47,51,52,49,53,38,52,63,19,28,45,74,44,55,51,38,23,60,42,63,53,22,26,30,34,30,28,65,62,82,50,69,69,60,50,54,50,44,32,38,77,62,46,24,29,42,44,67,43,43,42,41,54,48,45,42,59,44,67,33,69,75,42,50,66,40,33,79,69,49,30,38,73,52,30,68,37,31,42,30,34,58,48,75,72,64,54,72,41,38,52,40,23,25,74,58,45,72,28,50,62,31,38,31,39,52,43,80,50,38,47,60,42,22,40,46,70,86,83,50,74,63,51,52,60,75,51,58,72,42,23,24,32,50,34,63,28,21,29,40,35,24,24,55,83,72,53,72,16,81,42,82,92,39,67,61,43,52,18,34,55,66,37,78,19,46,36,28,39,35,45,74,28,31,34,36,40,56,61,32,72,49,44,92,72,79,46,82,65,58,55,62,74,37,56,76,34,35,32,45,71,35,36,35,56,60,39,35,22,18,29,32,39,47,73,20,31,35,25,76,78,53,58,82,35,75,64,26,39,29,70,46,42,84,36,40,28,62,49,53,24,54,59,53,48,69,36,87,63,33,67,44,53,47,45,45,58,45,75,36,82,89,58,46,25,29,26,38,23,37,36,36,18,50,55,80,42,67,92,80,58,51,72,69,57,52,51,54,48,50,52,52,52,50,55,52,45,58,73,58,41,36,82,76,62,36,50,67,53,13,40,29,40,24,80,50,78,57,52,45,99,88,68,48,74,40,58,67,44,60,73,72,57,38,83,62,49,56,53,59,73,43,80,76,59,82,86,66,81,62,70,76,75,94

Organism: NCBI:txid669021

pLDDT: mean 84.28, std 14.26, range [28.47, 98.62]